Protein AF-A0A137NSY2-F1 (afdb_monomer)

Mean predicted aligned error: 17.05 Å

Solvent-accessible surface area (backbone atoms only — not comparable to full-atom values): 57688 Å² total; per-residue (Å²): 106,67,68,57,53,52,48,51,48,48,61,75,64,50,65,74,64,76,76,74,57,72,55,33,61,49,81,53,95,65,24,41,39,37,44,36,54,52,50,97,92,45,96,42,27,36,39,39,38,32,51,64,55,67,41,52,54,92,71,50,50,72,49,79,32,66,42,82,86,63,65,85,52,46,42,52,42,58,58,69,64,55,90,85,47,82,82,60,62,50,83,56,50,37,31,36,59,22,28,38,73,91,63,38,80,54,62,75,80,54,83,64,53,41,29,30,35,49,79,52,100,68,42,77,46,59,65,74,57,84,66,75,84,85,86,59,76,74,56,53,46,16,44,42,38,78,49,65,45,75,56,94,90,39,54,33,35,39,38,41,24,2,31,27,26,34,85,91,72,75,37,38,23,30,19,22,40,30,38,39,38,34,67,87,79,61,45,77,46,84,49,30,83,60,28,51,51,62,45,52,21,31,19,62,36,49,71,37,66,53,86,69,28,40,39,39,39,49,23,39,28,69,64,65,91,67,72,76,34,54,60,57,44,55,67,93,45,70,62,37,75,34,35,61,32,40,38,35,40,38,32,71,86,76,73,44,64,48,69,44,77,28,48,56,84,62,60,50,84,50,30,54,62,35,40,57,54,43,50,38,71,45,66,53,97,82,26,41,36,33,47,22,24,36,40,32,78,89,38,98,67,41,49,59,45,36,36,40,35,39,72,87,75,39,33,43,44,77,52,80,50,23,39,83,84,68,49,79,57,82,73,42,38,36,30,32,46,72,50,80,50,91,61,28,40,37,40,32,58,51,51,56,78,59,86,70,81,62,52,56,48,34,34,33,73,85,78,42,28,42,45,73,55,40,56,67,76,77,71,67,56,93,56,78,62,56,58,68,67,52,53,49,48,49,48,50,51,49,50,53,48,46,54,54,45,49,66,52,48,79,72,62,90,72,87,81,91,91,81,89,83,90,81,91,88,80,88,79,90,82,84,89,88,89,85,84,87,86,83,81,88,83,85,88,80,90,84,85,88,85,87,87,87,88,91,88,90,62,85,91,67,84,49,72,81,59,50,66,56,49,67,65,48,71,83,71,58,91,80,75,59,69,66,68,54,64,48,66,59,47,28,58,42,83,53,96,62,24,41,40,34,40,43,49,25,54,87,89,50,72,39,24,36,38,37,38,33,61,64,59,65,45,52,44,89,71,51,60,68,48,80,26,64,33,67,85,56,60,83,33,41,38,47,45,49,56,66,59,84,62,94,53,64,76,75,62,52,72,48,58,35,32,38,61,23,21,38,78,76,56,67,83,58,75,74,79,57,77,60,50,43,21,31,32,56,80,52,91,63,46,73,44,56,49,52,72,90,72,77,82,86,92,56,87,70,57,53,46,16,44,46,38,79,48,66,46,69,58,95,86,42,52,32,39,39,40,43,24,2,33,29,33,44,76,93,76,75,38,60,25,34,16,21,37,31,37,41,37,36,66,87,80,66,44,78,46,83,45,33,82,55,28,46,48,62,40,56,21,30,20,54,40,46,66,34,73,50,102,59,32,41,39,40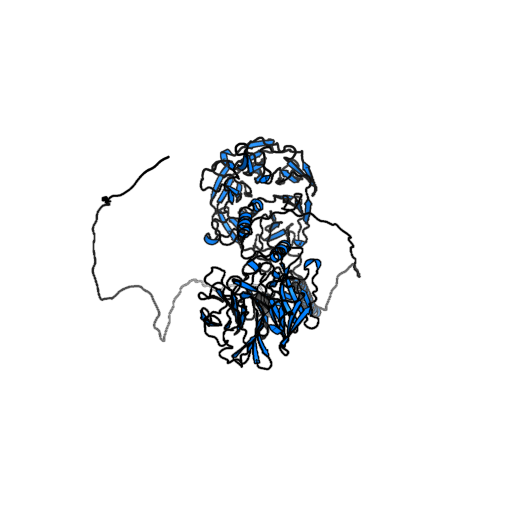,41,47,12,42,26,64,66,64,89,72,65,77,31,50,58,55,43,72,57,70,89,42,54,36,71,29,39,68,41,43,38,39,37,37,34,68,86,77,64,45,60,45,70,43,76,31,47,67,74,68,58,48,82,45,29,53,61,33,38,35,57,34,46,32,67,45,67,53,95,82,26,42,35,33,47,22,30,32,42,33,75,84,48,96,58,59,45,48,39,36,36,39,30,38,73,89,77,37,35,37,48,72,42,72,43,21,38,83,86,69,47,80,55,81,74,38,45,28,28,36,38,73,47,78,46,90,63,31,41,35,40,39,50,39,56,51,85,53,95,69,46,79,54,64,46,37,31,32,70,85,75,45,22,41,47,70,53,41,80,66,74,80,72,67,82,76,46,83,75,41,56,72,70,53,45,49,50,50,51,50,50,49,49,50,47,49,53,51,50,50,49,49,49,52,49,50,50,52,51,50,51,52,62,49,58,74,70,65,85,79,77,83,90,79,88,84,79,82,88,83,87,88,84,88,86,87,82,86,81,88,81,86,87,82,86,89,81,89,81,87,81,90,88,83,85,82,88,78,90,86,91,82,89,81,89,87,89,87,88,88,86,81,82,88,87,91,87,87,90,86,87,79,90,84,88,86,88,83,85,91,84,89,83,89,88,89,88,81,91,81,88,133

Structure (mmCIF, N/CA/C/O backbone):
data_AF-A0A137NSY2-F1
#
_entry.id   AF-A0A137NSY2-F1
#
loop_
_atom_site.group_PDB
_atom_site.id
_atom_site.type_symbol
_atom_site.label_atom_id
_atom_site.label_alt_id
_atom_site.label_comp_id
_atom_site.label_asym_id
_atom_site.label_entity_id
_atom_site.label_seq_id
_atom_site.pdbx_PDB_ins_code
_atom_site.Cartn_x
_atom_site.Cartn_y
_atom_site.Cartn_z
_atom_site.occupancy
_atom_site.B_iso_or_equiv
_atom_site.auth_seq_id
_atom_site.auth_comp_id
_atom_site.auth_asym_id
_atom_site.auth_atom_id
_atom_site.pdbx_PDB_model_num
ATOM 1 N N . MET A 1 1 ? 12.290 26.592 2.556 1.00 41.50 1 MET A N 1
ATOM 2 C CA . MET A 1 1 ? 12.625 26.080 3.907 1.00 41.50 1 MET A CA 1
ATOM 3 C C . MET A 1 1 ? 11.476 26.261 4.894 1.00 41.50 1 MET A C 1
ATOM 5 O O . MET A 1 1 ? 10.913 25.249 5.271 1.00 41.50 1 MET A O 1
ATOM 9 N N . ILE A 1 2 ? 11.071 27.487 5.265 1.00 45.34 2 ILE A N 1
ATOM 10 C CA . ILE A 1 2 ? 10.009 27.716 6.276 1.00 45.34 2 ILE A CA 1
ATOM 11 C C . ILE A 1 2 ? 8.706 26.964 5.949 1.00 45.34 2 ILE A C 1
ATOM 13 O O . ILE A 1 2 ? 8.204 26.262 6.812 1.00 45.34 2 ILE A O 1
ATOM 17 N N . ILE A 1 3 ? 8.222 26.994 4.702 1.00 49.69 3 ILE A N 1
ATOM 18 C CA . ILE A 1 3 ? 7.023 26.234 4.284 1.00 49.69 3 ILE A CA 1
ATOM 19 C C . ILE A 1 3 ? 7.188 24.711 4.466 1.00 49.69 3 ILE A C 1
ATOM 21 O O . ILE A 1 3 ? 6.240 24.040 4.847 1.00 49.69 3 ILE A O 1
ATOM 25 N N . ILE A 1 4 ? 8.391 24.158 4.274 1.00 49.50 4 ILE A N 1
ATOM 26 C CA . ILE A 1 4 ? 8.667 22.726 4.506 1.00 49.50 4 ILE A CA 1
ATOM 27 C C . ILE A 1 4 ? 8.658 22.421 6.008 1.00 49.50 4 ILE A C 1
ATOM 29 O O . ILE A 1 4 ? 8.129 21.393 6.417 1.00 49.50 4 ILE A O 1
ATOM 33 N N . ILE A 1 5 ? 9.187 23.327 6.837 1.00 57.34 5 ILE A N 1
ATOM 34 C CA . ILE A 1 5 ? 9.104 23.223 8.299 1.00 57.34 5 ILE A CA 1
ATOM 35 C C . ILE A 1 5 ? 7.639 23.311 8.745 1.00 57.34 5 ILE A C 1
ATOM 37 O O . ILE A 1 5 ? 7.214 22.480 9.533 1.00 57.34 5 ILE A O 1
ATOM 41 N N . LEU A 1 6 ? 6.847 24.236 8.192 1.00 50.34 6 LEU A N 1
ATOM 42 C CA . LEU A 1 6 ? 5.415 24.372 8.475 1.00 50.34 6 LEU A CA 1
ATOM 43 C C . LEU A 1 6 ? 4.588 23.177 7.981 1.00 50.34 6 LEU A C 1
ATOM 45 O O . LEU A 1 6 ? 3.643 22.807 8.660 1.00 50.34 6 LEU A O 1
ATOM 49 N N . LEU A 1 7 ? 4.951 22.535 6.865 1.00 48.16 7 LEU A N 1
ATOM 50 C CA . LEU A 1 7 ? 4.311 21.299 6.396 1.00 48.16 7 LEU A CA 1
ATOM 51 C C . LEU A 1 7 ? 4.696 20.082 7.243 1.00 48.16 7 LEU A C 1
ATOM 53 O O . LEU A 1 7 ? 3.831 19.266 7.533 1.00 48.16 7 LEU A O 1
ATOM 57 N N . ASN A 1 8 ? 5.950 19.968 7.693 1.00 44.91 8 ASN A N 1
ATOM 58 C CA . ASN A 1 8 ? 6.346 18.910 8.630 1.00 44.91 8 ASN A CA 1
ATOM 59 C C . ASN A 1 8 ? 5.692 19.121 10.002 1.00 44.91 8 ASN A C 1
ATOM 61 O O . ASN A 1 8 ? 5.166 18.175 10.569 1.00 44.91 8 ASN A O 1
ATOM 65 N N . ILE A 1 9 ? 5.630 20.364 10.489 1.00 48.78 9 ILE A N 1
ATOM 66 C CA . ILE A 1 9 ? 4.819 20.766 11.648 1.00 48.78 9 ILE A CA 1
ATOM 67 C C . ILE A 1 9 ? 3.355 20.379 11.414 1.00 48.78 9 ILE A C 1
ATOM 69 O O . ILE A 1 9 ? 2.784 19.693 12.249 1.00 48.78 9 ILE A O 1
ATOM 73 N N . PHE A 1 10 ? 2.755 20.729 10.275 1.00 50.19 10 PHE A N 1
ATOM 74 C CA . PHE A 1 10 ? 1.362 20.388 9.988 1.00 50.19 10 PHE A CA 1
ATOM 75 C C . PHE A 1 10 ? 1.126 18.877 9.886 1.00 50.19 10 PHE A C 1
ATOM 77 O O . PHE A 1 10 ? 0.073 18.438 10.308 1.00 50.19 10 PHE A O 1
ATOM 84 N N . CYS A 1 11 ? 2.081 18.071 9.409 1.00 45.34 11 CYS A N 1
ATOM 85 C CA . CYS A 1 11 ? 1.956 16.607 9.395 1.00 45.34 11 CYS A CA 1
ATOM 86 C C . CYS A 1 11 ? 2.204 15.968 10.775 1.00 45.34 11 CYS A C 1
ATOM 88 O O . CYS A 1 11 ? 1.587 14.962 11.090 1.00 45.34 11 CYS A O 1
ATOM 90 N N . VAL A 1 12 ? 3.061 16.558 11.617 1.00 46.31 12 VAL A N 1
ATOM 91 C CA . VAL A 1 12 ? 3.316 16.113 13.005 1.00 46.31 12 VAL A CA 1
ATOM 92 C C . VAL A 1 12 ? 2.210 16.569 13.972 1.00 46.31 12 VAL A C 1
ATOM 94 O O . VAL A 1 12 ? 1.995 15.943 15.005 1.00 46.31 12 VAL A O 1
ATOM 97 N N . PHE A 1 13 ? 1.479 17.634 13.633 1.00 41.78 13 PHE A N 1
ATOM 98 C CA . PHE A 1 13 ? 0.277 18.098 14.337 1.00 41.78 13 PHE A CA 1
ATOM 99 C C . PHE A 1 13 ? -1.028 17.795 13.575 1.00 41.78 13 PHE A C 1
ATOM 101 O O . PHE A 1 13 ? -2.096 18.243 13.999 1.00 41.78 13 PHE A O 1
ATOM 108 N N . ALA A 1 14 ? -0.969 17.024 12.483 1.00 39.72 14 ALA A N 1
ATOM 109 C CA . ALA A 1 14 ? -2.144 16.440 11.846 1.00 39.72 14 ALA A CA 1
ATOM 110 C C . ALA A 1 14 ? -2.616 15.309 12.757 1.00 39.72 14 ALA A C 1
ATOM 112 O O . ALA A 1 14 ? -2.088 14.203 12.711 1.00 39.72 14 ALA A O 1
ATOM 113 N N . ASP A 1 15 ? -3.555 15.658 13.636 1.00 40.84 15 ASP A N 1
ATOM 114 C CA . ASP A 1 15 ? -4.079 14.839 14.728 1.00 40.84 15 ASP A CA 1
ATOM 115 C C . ASP A 1 15 ? -4.189 13.347 14.351 1.00 40.84 15 ASP A C 1
ATOM 117 O O . ASP A 1 15 ? -4.862 12.991 13.379 1.00 40.84 15 ASP A O 1
ATOM 121 N N . GLU A 1 16 ? -3.585 12.470 15.166 1.00 47.47 16 GLU A N 1
ATOM 122 C CA . GLU A 1 16 ? -3.636 11.001 15.043 1.00 47.47 16 GLU A CA 1
ATOM 123 C C . GLU A 1 16 ? -5.080 10.440 15.032 1.00 47.47 16 GLU A C 1
ATOM 125 O O . GLU A 1 16 ? -5.292 9.261 14.744 1.00 47.47 16 GLU A O 1
ATOM 130 N N . SER A 1 17 ? -6.081 11.294 15.296 1.00 46.53 17 SER A N 1
ATOM 131 C CA . SER A 1 17 ? -7.518 11.202 14.978 1.00 46.53 17 SER A CA 1
ATOM 132 C C . SER A 1 17 ? -7.970 10.177 13.929 1.00 46.53 17 SER A C 1
ATOM 134 O O . SER A 1 17 ? -9.002 9.535 14.134 1.00 46.53 17 SER A O 1
ATOM 136 N N . ILE A 1 18 ? -7.241 9.994 12.823 1.00 48.69 18 ILE A N 1
ATOM 137 C CA . ILE A 1 18 ? -7.585 9.031 11.764 1.00 48.69 18 ILE A CA 1
ATOM 138 C C . ILE A 1 18 ? -7.707 7.607 12.337 1.00 48.69 18 ILE A C 1
ATOM 140 O O . ILE A 1 18 ? -8.652 6.894 11.997 1.00 48.69 18 ILE A O 1
ATOM 144 N N . TYR A 1 19 ? -6.839 7.224 13.280 1.00 52.47 19 TYR A N 1
ATOM 145 C CA . TYR A 1 19 ? -6.856 5.904 13.925 1.00 52.47 19 TYR A CA 1
ATOM 146 C C . TYR A 1 19 ? -8.013 5.697 14.916 1.00 52.47 19 TYR A C 1
ATOM 148 O O . TYR A 1 19 ? -8.306 4.567 15.295 1.00 52.47 19 TYR A O 1
ATOM 156 N N . ASN A 1 20 ? -8.718 6.757 15.326 1.00 60.19 20 ASN A N 1
ATOM 157 C CA . ASN A 1 20 ? -9.784 6.678 16.332 1.00 60.19 20 ASN A CA 1
ATOM 158 C C . ASN A 1 20 ? -11.169 6.323 15.747 1.00 60.19 20 ASN A C 1
ATOM 160 O O . ASN A 1 20 ? -12.191 6.500 16.412 1.00 60.19 20 ASN A O 1
ATOM 164 N N . ARG A 1 21 ? -11.209 5.840 14.500 1.00 74.38 21 ARG A N 1
ATOM 165 C CA . ARG A 1 21 ? -12.415 5.496 13.731 1.00 74.38 21 ARG A CA 1
ATOM 166 C C . ARG A 1 21 ? -12.532 3.978 13.587 1.00 74.38 21 ARG A C 1
ATOM 168 O O . ARG A 1 21 ? -12.257 3.424 12.524 1.00 74.38 21 ARG A O 1
ATOM 175 N N . ILE A 1 22 ? -12.917 3.311 14.673 1.00 82.44 22 ILE A N 1
ATOM 176 C CA . ILE A 1 22 ? -13.246 1.880 14.660 1.00 82.44 22 ILE A CA 1
ATOM 177 C C . ILE A 1 22 ? -14.711 1.738 14.215 1.00 82.44 22 ILE A C 1
ATOM 179 O O . ILE A 1 22 ? -15.595 2.217 14.931 1.00 82.44 22 ILE A O 1
ATOM 183 N N . PRO A 1 23 ? -15.005 1.129 13.050 1.00 89.44 23 PRO A N 1
ATOM 184 C CA . PRO A 1 23 ? -16.373 0.769 12.699 1.00 89.44 23 PRO A CA 1
ATOM 185 C C . PRO A 1 23 ? -16.901 -0.321 13.637 1.00 89.44 23 PRO A C 1
ATOM 187 O O . PRO A 1 23 ? -16.138 -1.126 14.168 1.00 89.44 23 PRO A O 1
ATOM 190 N N . TYR A 1 24 ? -18.220 -0.374 13.802 1.00 92.00 24 TYR A N 1
ATOM 191 C CA . TYR A 1 24 ? -18.893 -1.422 14.573 1.00 92.00 24 TYR A CA 1
ATOM 192 C C . TYR A 1 24 ? -19.761 -2.269 13.653 1.00 92.00 24 TYR A C 1
ATOM 194 O O . TYR A 1 24 ? -20.336 -1.751 12.695 1.00 92.00 24 TYR A O 1
ATOM 202 N N . SER A 1 25 ? -19.893 -3.560 13.953 1.00 94.62 25 SER A N 1
ATOM 203 C CA . SER A 1 25 ? -20.642 -4.501 13.120 1.00 94.62 25 SER A CA 1
ATOM 204 C C . SER A 1 25 ? -21.531 -5.462 13.908 1.00 94.62 25 SER A C 1
ATOM 206 O O . SER A 1 25 ? -21.389 -5.628 15.121 1.00 94.62 25 SER A O 1
ATOM 208 N N . VAL A 1 26 ? -22.488 -6.077 13.210 1.00 95.75 26 VAL A N 1
ATOM 209 C CA . VAL A 1 26 ? -23.296 -7.191 13.717 1.00 95.75 26 VAL A CA 1
ATOM 210 C C . VAL A 1 26 ? -23.723 -8.109 12.575 1.00 95.75 26 VAL A C 1
ATOM 212 O O . VAL A 1 26 ? -24.078 -7.658 11.486 1.00 95.75 26 VAL A O 1
ATOM 215 N N . PHE A 1 27 ? -23.721 -9.414 12.837 1.00 95.12 27 PHE A N 1
ATOM 216 C CA . PHE A 1 27 ? -24.263 -10.418 11.929 1.00 95.12 27 PHE A CA 1
ATOM 217 C C . PHE A 1 27 ? -25.696 -10.791 12.325 1.00 95.12 27 PHE A C 1
ATOM 219 O O . PHE A 1 27 ? -25.957 -11.128 13.484 1.00 95.12 27 PHE A O 1
ATOM 226 N N . LYS A 1 28 ? -26.643 -10.710 11.383 1.00 93.94 28 LYS A N 1
ATOM 227 C CA . LYS A 1 28 ? -28.070 -10.907 11.657 1.00 93.94 28 LYS A CA 1
ATOM 228 C C . LYS A 1 28 ? -28.867 -11.272 10.406 1.00 93.94 28 LYS A C 1
ATOM 230 O O . LYS A 1 28 ? -28.742 -10.601 9.393 1.00 93.94 28 LYS A O 1
ATOM 235 N N . ASN A 1 29 ? -29.757 -12.262 10.507 1.00 91.75 29 ASN A N 1
ATOM 236 C CA . ASN A 1 29 ? -30.728 -12.613 9.456 1.00 91.75 29 ASN A CA 1
ATOM 237 C C . ASN A 1 29 ? -30.073 -12.794 8.065 1.00 91.75 29 ASN A C 1
ATOM 239 O O . ASN A 1 29 ? -30.472 -12.148 7.100 1.00 91.75 29 ASN A O 1
ATOM 243 N N . ASP A 1 30 ? -29.016 -13.615 8.003 1.00 94.06 30 ASP A N 1
ATOM 244 C CA . ASP A 1 30 ? -28.153 -13.857 6.829 1.00 94.06 30 ASP A CA 1
ATOM 245 C C . ASP A 1 30 ? -27.405 -12.616 6.274 1.00 94.06 30 ASP A C 1
ATOM 247 O O . ASP A 1 30 ? -26.652 -12.719 5.305 1.00 94.06 30 ASP A O 1
ATOM 251 N N . LYS A 1 31 ? -27.531 -11.447 6.915 1.00 95.00 31 LYS A N 1
ATOM 252 C CA . LYS A 1 31 ? -26.858 -10.193 6.551 1.00 95.00 31 LYS A CA 1
ATOM 253 C C . LYS A 1 31 ? -25.748 -9.819 7.535 1.00 95.00 31 LYS A C 1
ATOM 255 O O . LYS A 1 31 ? -25.866 -10.038 8.742 1.00 95.00 31 LYS A O 1
ATOM 260 N N . PHE A 1 32 ? -24.693 -9.173 7.045 1.00 96.06 32 PHE A N 1
ATOM 261 C CA . PHE A 1 32 ? -23.716 -8.472 7.886 1.00 96.06 32 PHE A CA 1
ATOM 262 C C . PHE A 1 32 ? -23.935 -6.962 7.795 1.00 96.06 32 PHE A C 1
ATOM 264 O O . PHE A 1 32 ? -24.046 -6.414 6.701 1.00 96.06 32 PHE A O 1
ATOM 271 N N . TYR A 1 33 ? -24.004 -6.293 8.941 1.00 95.56 33 TYR A N 1
ATOM 272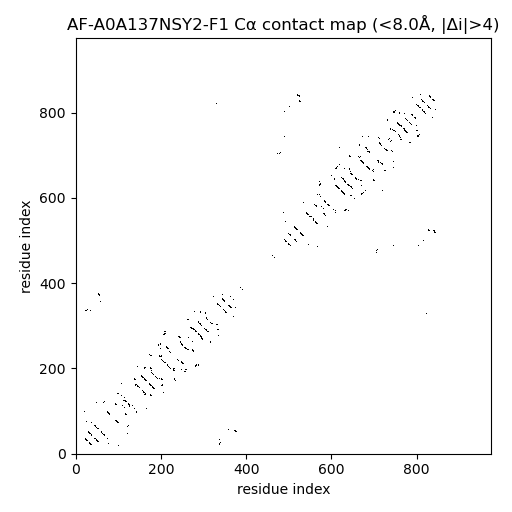 C CA . TYR A 1 33 ? -24.221 -4.853 9.061 1.00 95.56 33 TYR A CA 1
ATOM 273 C C . TYR A 1 33 ? -22.957 -4.203 9.615 1.00 95.56 33 TYR A C 1
ATOM 275 O O . TYR A 1 33 ? -22.415 -4.692 10.603 1.00 95.56 33 TYR A O 1
ATOM 283 N N . ILE A 1 34 ? -22.508 -3.095 9.022 1.00 94.62 34 ILE A N 1
ATOM 284 C CA . ILE A 1 34 ? -21.354 -2.316 9.494 1.00 94.62 34 ILE A CA 1
ATOM 285 C C . ILE A 1 34 ? -21.695 -0.830 9.500 1.00 94.62 34 ILE A C 1
ATOM 287 O O . ILE A 1 34 ? -22.066 -0.274 8.466 1.00 94.62 34 ILE A O 1
ATOM 291 N N . PHE A 1 35 ? -21.534 -0.182 10.650 1.00 93.19 35 PHE A N 1
ATOM 292 C CA . PHE A 1 35 ? -21.730 1.253 10.820 1.00 93.19 35 PHE A CA 1
ATOM 293 C C . PHE A 1 35 ? -20.380 1.979 10.784 1.00 93.19 35 PHE A C 1
ATOM 295 O O . PHE A 1 35 ? -19.490 1.695 11.590 1.00 93.19 35 PHE A O 1
ATOM 302 N N . PHE A 1 36 ? -20.255 2.948 9.880 1.00 88.81 36 PHE A N 1
ATOM 303 C CA . PHE A 1 36 ? -19.123 3.863 9.765 1.00 88.81 36 PHE A CA 1
ATOM 304 C C . PHE A 1 36 ? -19.556 5.274 10.176 1.00 88.81 36 PHE A C 1
ATOM 306 O O . PHE A 1 36 ? -20.560 5.798 9.690 1.00 88.81 36 PHE A O 1
ATOM 313 N N . THR A 1 37 ? -18.773 5.922 11.039 1.00 85.44 37 THR A N 1
ATOM 314 C CA . THR A 1 37 ? -18.871 7.373 11.289 1.00 85.44 37 THR A CA 1
ATOM 315 C C . THR A 1 37 ? -18.628 8.170 10.008 1.00 85.44 37 THR A C 1
ATOM 317 O O . THR A 1 37 ? -17.877 7.695 9.159 1.00 85.44 37 THR A O 1
ATOM 320 N N . THR A 1 38 ? -19.137 9.405 9.927 1.00 78.31 38 THR A N 1
ATOM 321 C CA . THR A 1 38 ? -18.825 10.389 8.869 1.00 78.31 38 THR A CA 1
ATOM 322 C C . THR A 1 38 ? -17.343 10.391 8.485 1.00 78.31 38 THR A C 1
ATOM 324 O O . THR A 1 38 ? -16.492 10.876 9.240 1.00 78.31 38 THR A O 1
ATOM 327 N N . GLU A 1 39 ? -17.003 9.826 7.324 1.00 68.56 39 GLU A N 1
ATOM 328 C CA . GLU A 1 39 ? -15.644 9.890 6.768 1.00 68.56 39 GLU A CA 1
ATOM 329 C C . GLU A 1 39 ? -15.272 11.357 6.487 1.00 68.56 39 GLU A C 1
ATOM 331 O O . GLU A 1 39 ? -16.144 12.222 6.385 1.00 68.56 39 GLU A O 1
ATOM 336 N N . ILE A 1 40 ? -13.979 11.688 6.422 1.00 59.94 40 ILE A N 1
ATOM 337 C CA . ILE A 1 40 ? -13.562 13.082 6.199 1.00 59.94 40 ILE A CA 1
ATOM 338 C C . ILE A 1 40 ? -14.006 13.494 4.786 1.00 59.94 40 ILE A C 1
ATOM 340 O O . ILE A 1 40 ? -13.467 13.000 3.802 1.00 59.94 40 ILE A O 1
ATOM 344 N N . GLY A 1 41 ? -15.011 14.373 4.704 1.00 67.31 41 GLY A N 1
ATOM 345 C CA . GLY A 1 41 ? -15.682 14.757 3.454 1.00 67.31 41 GLY A CA 1
ATOM 346 C C . GLY A 1 41 ? -17.077 14.147 3.235 1.00 67.31 41 GLY A C 1
ATOM 347 O O . GLY A 1 41 ? -17.703 14.461 2.228 1.00 67.31 41 GLY A O 1
ATOM 348 N N . GLN A 1 42 ? -17.596 13.320 4.152 1.00 70.75 42 GLN A N 1
ATOM 349 C CA . GLN A 1 42 ? -18.992 12.853 4.146 1.00 70.75 42 GLN A CA 1
ATOM 350 C C . GLN A 1 42 ? -19.833 13.607 5.184 1.00 70.75 42 GLN A C 1
ATOM 352 O O . GLN A 1 42 ? -19.442 13.725 6.344 1.00 70.75 42 GLN A O 1
ATOM 357 N N . GLU A 1 43 ? -21.019 14.066 4.776 1.00 78.75 43 GLU A N 1
ATOM 358 C CA . GLU A 1 43 ? -21.970 14.775 5.648 1.00 78.75 43 GLU A CA 1
ATOM 359 C C . GLU A 1 43 ? -22.660 13.862 6.678 1.00 78.75 43 GLU A C 1
ATOM 361 O O . GLU A 1 43 ? -22.991 14.313 7.772 1.00 78.75 43 GLU A O 1
ATOM 366 N N . TYR A 1 44 ? -22.865 12.577 6.354 1.00 85.00 44 TYR A N 1
ATOM 367 C CA . TYR A 1 44 ? -23.658 11.640 7.165 1.00 85.00 44 TYR A CA 1
ATOM 368 C C . TYR A 1 44 ? -22.896 10.337 7.458 1.00 85.00 44 TYR A C 1
ATOM 370 O O . TYR A 1 44 ? -22.121 9.889 6.610 1.00 85.00 44 TYR A O 1
ATOM 378 N N . PRO A 1 45 ? -23.117 9.688 8.619 1.00 88.50 45 PRO A N 1
ATOM 379 C CA . PRO A 1 45 ? -22.630 8.333 8.866 1.00 88.50 45 PRO A CA 1
ATOM 380 C C . PRO A 1 45 ? -23.230 7.337 7.869 1.00 88.50 45 PRO A C 1
ATOM 382 O O . PRO A 1 45 ? -24.360 7.523 7.404 1.00 88.50 45 PRO A O 1
ATOM 385 N N . THR A 1 46 ? -22.510 6.255 7.566 1.00 90.62 46 THR A N 1
ATOM 386 C CA . THR A 1 46 ? -22.955 5.254 6.585 1.00 90.62 46 THR A CA 1
ATOM 387 C C . THR A 1 46 ? -23.122 3.867 7.197 1.00 90.62 46 THR A C 1
ATOM 389 O O . THR A 1 46 ? -22.261 3.360 7.916 1.00 90.62 46 THR A O 1
ATOM 392 N N . LEU A 1 47 ? -24.245 3.226 6.880 1.00 93.12 47 LEU A N 1
ATOM 393 C CA . LEU A 1 47 ? -24.517 1.824 7.167 1.00 93.12 47 LEU A CA 1
ATOM 394 C C . LEU A 1 47 ? -24.257 1.010 5.896 1.00 93.12 47 LEU A C 1
ATOM 396 O O . LEU A 1 47 ? -24.914 1.222 4.878 1.00 93.12 47 LEU A O 1
ATOM 400 N N . SER A 1 48 ? -23.301 0.085 5.944 1.00 93.12 48 SER A N 1
ATOM 401 C CA . SER A 1 48 ? -23.107 -0.932 4.904 1.00 93.12 48 SER A CA 1
ATOM 402 C C . SER A 1 48 ? -23.810 -2.225 5.313 1.00 93.12 48 SER A C 1
ATOM 404 O O . SER A 1 48 ? -23.607 -2.704 6.428 1.00 93.12 48 SER A O 1
ATOM 406 N N . VAL A 1 49 ? -24.612 -2.794 4.415 1.00 94.69 49 VAL A N 1
ATOM 407 C CA . VAL A 1 49 ? -25.359 -4.046 4.614 1.00 94.69 49 VAL A CA 1
ATOM 408 C C . VAL A 1 49 ? -24.961 -5.036 3.524 1.00 94.69 49 VAL A C 1
ATOM 410 O O . VAL A 1 49 ? -25.053 -4.703 2.344 1.00 94.69 49 VAL A O 1
ATOM 413 N N . TYR A 1 50 ? -24.532 -6.237 3.908 1.00 94.88 50 TYR A N 1
ATOM 414 C CA . TYR A 1 50 ? -24.057 -7.290 3.005 1.00 94.88 50 TYR A CA 1
ATOM 415 C C . TYR A 1 50 ? -24.953 -8.524 3.093 1.00 94.88 50 TYR A C 1
ATOM 417 O O . TYR A 1 50 ? -25.061 -9.098 4.175 1.00 94.88 50 TYR A O 1
ATOM 425 N N . ASP A 1 51 ? -25.556 -8.970 1.988 1.00 95.38 51 ASP A N 1
ATOM 426 C CA . ASP A 1 51 ? -26.409 -10.172 1.976 1.00 95.38 51 ASP A CA 1
ATOM 427 C C . ASP A 1 51 ? -25.562 -11.432 1.710 1.00 95.38 51 ASP A C 1
ATOM 429 O O . ASP A 1 51 ? -25.205 -11.723 0.559 1.00 95.38 51 ASP A O 1
ATOM 433 N N . LEU A 1 52 ? -25.207 -12.174 2.765 1.00 95.12 52 LEU A N 1
ATOM 434 C CA . LEU A 1 52 ? -24.277 -13.304 2.672 1.00 95.12 52 LEU A CA 1
ATOM 435 C C . LEU A 1 52 ? -24.954 -14.554 2.088 1.00 95.12 52 LEU A C 1
ATOM 437 O O . LEU A 1 52 ? -26.093 -14.889 2.408 1.00 95.12 52 LEU A O 1
ATOM 441 N N . LYS A 1 53 ? -24.239 -15.253 1.200 1.00 94.44 53 LYS A N 1
ATOM 442 C CA . LYS A 1 53 ? -24.709 -16.449 0.480 1.00 94.44 53 LYS A CA 1
ATOM 443 C C . LYS A 1 53 ? -23.531 -17.239 -0.090 1.00 94.44 53 LYS A C 1
ATOM 445 O O . LYS A 1 53 ? -22.431 -16.706 -0.201 1.00 94.44 53 LYS A O 1
ATOM 450 N N . ASP A 1 54 ? -23.775 -18.491 -0.470 1.00 93.75 54 ASP A N 1
ATOM 451 C CA . ASP A 1 54 ? -22.759 -19.340 -1.103 1.00 93.75 54 ASP A CA 1
ATOM 452 C C . ASP A 1 54 ? -22.292 -18.779 -2.457 1.00 93.75 54 ASP A C 1
ATOM 454 O O . ASP A 1 54 ? -23.102 -18.290 -3.252 1.00 93.75 54 ASP A O 1
ATOM 458 N N . GLY A 1 55 ? -21.002 -18.947 -2.755 1.00 90.88 55 GLY A N 1
ATOM 459 C CA . GLY A 1 55 ? -20.418 -18.711 -4.078 1.00 90.88 55 GLY A CA 1
ATOM 460 C C . GLY A 1 55 ? -19.438 -17.536 -4.150 1.00 90.88 55 GLY A C 1
ATOM 461 O O . GLY A 1 55 ? -18.870 -17.146 -3.130 1.00 90.88 55 GLY A O 1
ATOM 462 N N . PRO A 1 56 ? -19.190 -16.989 -5.357 1.00 89.31 56 PRO A N 1
ATOM 463 C CA . PRO A 1 56 ? -18.183 -15.954 -5.565 1.00 89.31 56 PRO A CA 1
ATOM 464 C C . PRO A 1 56 ? -18.416 -14.720 -4.695 1.00 89.31 56 PRO A C 1
ATOM 466 O O . PRO A 1 56 ? -19.525 -14.185 -4.656 1.00 89.31 56 PRO A O 1
ATOM 469 N N . ILE A 1 57 ? -17.359 -14.220 -4.053 1.00 89.50 57 ILE A N 1
ATOM 470 C CA . ILE A 1 57 ? -17.449 -13.041 -3.172 1.00 89.50 57 ILE A CA 1
ATOM 471 C C . ILE A 1 57 ? -17.903 -11.786 -3.937 1.00 89.50 57 ILE A C 1
ATOM 473 O O . ILE A 1 57 ? -18.636 -10.960 -3.405 1.00 89.50 57 ILE A O 1
ATOM 477 N N . SER A 1 58 ? -17.585 -11.714 -5.233 1.00 84.69 58 SER A N 1
ATOM 478 C CA . SER A 1 58 ? -18.055 -10.694 -6.180 1.00 84.69 58 SER A CA 1
ATOM 479 C C . SER A 1 58 ? -19.560 -10.740 -6.483 1.00 84.69 58 SER A C 1
ATOM 481 O O . SER A 1 58 ? -20.071 -9.838 -7.142 1.00 84.69 58 SER A O 1
ATOM 483 N N . HIS A 1 59 ? -20.282 -11.774 -6.040 1.00 88.06 59 HIS A N 1
ATOM 484 C CA . HIS A 1 59 ? -21.742 -11.861 -6.144 1.00 88.06 59 HIS A CA 1
ATOM 485 C C . HIS A 1 59 ? -22.460 -11.453 -4.849 1.00 88.06 59 HIS A C 1
ATOM 487 O O . HIS A 1 59 ? -23.694 -11.386 -4.844 1.00 88.06 59 HIS A O 1
ATOM 493 N N . ILE A 1 60 ? -21.741 -11.211 -3.747 1.00 89.50 60 ILE A N 1
ATOM 494 C CA . ILE A 1 60 ? -22.334 -10.740 -2.490 1.00 89.50 60 ILE A CA 1
ATOM 495 C C . ILE A 1 60 ? -22.819 -9.303 -2.704 1.00 89.50 60 ILE A C 1
ATOM 497 O O . ILE A 1 60 ? -22.065 -8.432 -3.129 1.00 89.50 60 ILE A O 1
ATOM 501 N N . SER A 1 61 ? -24.105 -9.065 -2.455 1.00 89.06 61 SER A N 1
ATOM 502 C CA . SER A 1 61 ? -24.707 -7.745 -2.629 1.00 89.06 61 SER A CA 1
ATOM 503 C C . SER A 1 61 ? -24.380 -6.870 -1.425 1.00 89.06 61 SER A C 1
ATOM 505 O O . SER A 1 61 ? -24.548 -7.298 -0.285 1.00 89.06 61 SER A O 1
ATOM 507 N N . LYS A 1 62 ? -23.925 -5.642 -1.694 1.00 92.44 62 LYS A N 1
ATOM 508 C CA . LYS A 1 62 ? -23.707 -4.589 -0.702 1.00 92.44 62 LYS A CA 1
ATOM 509 C C . LYS A 1 62 ? -24.682 -3.446 -0.957 1.00 92.44 62 LYS A C 1
ATOM 511 O O . LYS A 1 62 ? -24.716 -2.897 -2.056 1.00 92.44 62 LYS A O 1
ATOM 516 N N . THR A 1 63 ? -25.411 -3.046 0.075 1.00 92.12 63 THR A N 1
ATOM 517 C CA . THR A 1 63 ? -26.170 -1.791 0.114 1.00 92.12 63 THR A CA 1
ATOM 518 C C . THR A 1 63 ? -25.433 -0.808 1.019 1.00 92.12 63 THR A C 1
ATOM 520 O O . THR A 1 63 ? -24.981 -1.194 2.094 1.00 92.12 63 THR A O 1
ATOM 523 N N . ILE A 1 64 ? -25.301 0.454 0.605 1.00 88.94 64 ILE A N 1
ATOM 524 C CA . ILE A 1 64 ? -24.812 1.549 1.457 1.00 88.94 64 ILE A CA 1
ATOM 525 C C . ILE A 1 64 ? -25.978 2.503 1.694 1.00 88.94 64 ILE A C 1
ATOM 527 O O . ILE A 1 64 ? -26.661 2.877 0.741 1.00 88.94 64 ILE A O 1
ATOM 531 N N . VAL A 1 65 ? -26.190 2.913 2.943 1.00 89.81 65 VAL A N 1
ATOM 532 C CA . VAL A 1 65 ? -27.200 3.909 3.306 1.00 89.81 65 VAL A CA 1
ATOM 533 C C . VAL A 1 65 ? -26.597 5.005 4.175 1.00 89.81 65 VAL A C 1
ATOM 535 O O . VAL A 1 65 ? -25.961 4.724 5.188 1.00 89.81 65 VAL A O 1
ATOM 538 N N . ASN A 1 66 ? -26.864 6.257 3.810 1.00 89.56 66 ASN A N 1
ATOM 539 C CA . ASN A 1 66 ? -26.552 7.433 4.617 1.00 89.56 66 ASN A CA 1
ATOM 540 C C . ASN A 1 66 ? -27.604 7.587 5.727 1.00 89.56 66 ASN A C 1
ATOM 542 O O . ASN A 1 66 ? -28.789 7.757 5.435 1.00 89.56 66 ASN A O 1
ATOM 546 N N . ILE A 1 67 ? -27.191 7.555 6.993 1.00 88.44 67 ILE A N 1
ATOM 547 C CA . ILE A 1 67 ? -28.099 7.668 8.140 1.00 88.44 67 ILE A CA 1
ATOM 548 C C . ILE A 1 67 ? -28.212 9.143 8.545 1.00 88.44 67 ILE A C 1
ATOM 550 O O . ILE A 1 67 ? -27.433 9.654 9.343 1.00 88.44 67 ILE A O 1
ATOM 554 N N . THR A 1 68 ? -29.191 9.846 7.977 1.00 87.19 68 THR A N 1
ATOM 555 C CA . THR A 1 68 ? -29.312 11.315 8.071 1.00 87.19 68 THR A CA 1
ATOM 556 C C . THR A 1 68 ? -29.897 11.848 9.385 1.00 87.19 68 THR A C 1
ATOM 558 O O . THR A 1 68 ? -29.950 13.059 9.577 1.00 87.19 68 THR A O 1
ATOM 561 N N . ASN A 1 69 ? -30.355 10.984 10.301 1.00 86.25 69 ASN A N 1
ATOM 562 C CA . ASN A 1 69 ? -31.062 11.385 11.527 1.00 86.25 69 ASN A CA 1
ATOM 563 C C . ASN A 1 69 ? -30.252 11.223 12.833 1.00 86.25 69 ASN A C 1
ATOM 565 O O . ASN A 1 69 ? -30.818 11.261 13.931 1.00 86.25 69 ASN A O 1
ATOM 569 N N . THR A 1 70 ? -28.934 11.053 12.736 1.00 88.44 70 THR A N 1
ATOM 570 C CA . THR A 1 70 ? -28.015 10.931 13.880 1.00 88.44 70 THR A CA 1
ATOM 571 C C . THR A 1 70 ? -27.557 12.290 14.433 1.00 88.44 70 THR A C 1
ATOM 573 O O . THR A 1 70 ? -27.612 13.293 13.730 1.00 88.44 70 THR A O 1
ATOM 576 N N . PRO A 1 71 ? -27.076 12.359 15.690 1.00 87.56 71 PRO A N 1
ATOM 577 C CA . PRO A 1 71 ? -26.206 13.449 16.147 1.00 87.56 71 PRO A CA 1
ATOM 578 C C . PRO A 1 71 ? -24.932 13.614 15.306 1.00 87.56 71 PRO A C 1
ATOM 580 O O . PRO A 1 71 ? -24.436 12.644 14.727 1.00 87.56 71 PRO A O 1
ATOM 583 N N . ASP A 1 72 ? -24.331 14.801 15.380 1.00 86.25 72 ASP A N 1
ATOM 584 C CA . ASP A 1 72 ? -22.948 15.016 14.951 1.00 86.25 72 ASP A CA 1
ATOM 585 C C . ASP A 1 72 ? -21.996 14.117 15.756 1.00 86.25 72 ASP A C 1
ATOM 587 O O . ASP A 1 72 ? -22.142 13.953 16.971 1.00 86.25 72 ASP A O 1
ATOM 591 N N . GLY A 1 73 ? -21.023 13.509 15.074 1.00 87.62 73 GLY A N 1
ATOM 592 C CA . GLY A 1 73 ? -20.036 12.631 15.706 1.00 87.62 73 GLY A CA 1
ATOM 593 C C . GLY A 1 73 ? -20.589 11.324 16.285 1.00 87.62 73 GLY A C 1
ATOM 594 O O . GLY A 1 73 ? -19.862 10.651 17.015 1.00 87.62 73 GLY A O 1
ATOM 595 N N . TYR A 1 74 ? -21.842 10.955 15.998 1.00 91.06 74 TYR A N 1
ATOM 596 C CA . TYR A 1 74 ? -22.460 9.725 16.499 1.00 91.06 74 TYR A CA 1
ATOM 597 C C . TYR A 1 74 ? -21.718 8.477 15.997 1.00 91.06 74 TYR A C 1
ATOM 599 O O . TYR A 1 74 ? -21.567 8.250 14.795 1.00 91.06 74 TYR A O 1
ATOM 607 N N . MET A 1 75 ? -21.266 7.667 16.948 1.00 92.06 75 MET A N 1
ATOM 608 C CA . MET A 1 75 ? -20.476 6.452 16.763 1.00 92.06 75 MET A CA 1
ATOM 609 C C . MET A 1 75 ? -21.075 5.335 17.639 1.00 92.06 75 MET A C 1
ATOM 611 O O . MET A 1 75 ? -20.543 5.031 18.710 1.00 92.06 75 MET A O 1
ATOM 615 N N . PRO A 1 76 ? -22.237 4.787 17.244 1.00 93.75 76 PRO A N 1
ATOM 616 C CA . PRO A 1 76 ? -22.987 3.821 18.032 1.00 93.75 76 PRO A CA 1
ATOM 617 C C . PRO A 1 76 ? -22.376 2.419 17.975 1.00 93.75 76 PRO A C 1
ATOM 619 O O . PRO A 1 76 ? -21.705 2.056 17.010 1.00 93.75 76 PRO A O 1
ATOM 622 N N . GLN A 1 77 ? -22.700 1.595 18.971 1.00 94.94 77 GLN A N 1
ATOM 623 C CA . GLN A 1 77 ? -22.326 0.177 18.996 1.00 94.94 77 GLN A CA 1
ATOM 624 C C . GLN A 1 77 ? -23.558 -0.707 18.820 1.00 94.94 77 GLN A C 1
ATOM 626 O O . GLN A 1 77 ? -24.561 -0.519 19.510 1.00 94.94 77 GLN A O 1
ATOM 631 N N . PHE A 1 78 ? -23.488 -1.695 17.926 1.00 96.00 78 PHE A N 1
ATOM 632 C CA . PHE A 1 78 ? -24.545 -2.698 17.799 1.00 96.00 78 PHE A CA 1
ATOM 633 C C . PHE A 1 78 ? -24.627 -3.581 19.048 1.00 96.00 78 PHE A C 1
ATOM 635 O O . PHE A 1 78 ? -23.609 -4.020 19.584 1.00 96.00 78 PHE A O 1
ATOM 642 N N . LEU A 1 79 ? -25.850 -3.891 19.475 1.00 94.88 79 LEU A N 1
ATOM 643 C CA . LEU A 1 79 ? -26.146 -4.788 20.589 1.00 94.88 79 LEU A CA 1
ATOM 644 C C . LEU A 1 79 ? -26.434 -6.196 20.057 1.00 94.88 79 LEU A C 1
ATOM 646 O O . LEU A 1 79 ? -27.535 -6.501 19.595 1.00 94.88 79 LEU A O 1
ATOM 650 N N . ASN A 1 80 ? -25.417 -7.057 20.103 1.00 92.69 80 ASN A N 1
ATOM 651 C CA . ASN A 1 80 ? -25.503 -8.427 19.605 1.00 92.69 80 ASN A CA 1
ATOM 652 C C . ASN A 1 80 ? -26.202 -9.359 20.615 1.00 92.69 80 ASN A C 1
ATOM 654 O O . ASN A 1 80 ? -25.566 -9.943 21.490 1.00 92.69 80 ASN A O 1
ATOM 658 N N . PHE A 1 81 ? -27.525 -9.492 20.499 1.00 91.12 81 PHE A N 1
ATOM 659 C CA . PHE A 1 81 ? -28.302 -10.476 21.258 1.00 91.12 81 PHE A CA 1
ATOM 660 C C . PHE A 1 81 ? -28.186 -11.876 20.636 1.00 91.12 81 PHE A C 1
ATOM 662 O O . PHE A 1 81 ? -28.482 -12.052 19.451 1.00 91.12 81 PHE A O 1
ATOM 669 N N . GLY A 1 82 ? -27.822 -12.873 21.452 1.00 86.06 82 GLY A N 1
ATOM 670 C CA . GLY A 1 82 ? -27.818 -14.299 21.092 1.00 86.06 82 GLY A CA 1
ATOM 671 C C . GLY A 1 82 ? -29.218 -14.935 21.064 1.00 86.06 82 GLY A C 1
ATOM 672 O O . GLY A 1 82 ? -30.168 -14.383 21.620 1.00 86.06 82 GLY A O 1
ATOM 673 N N . GLN A 1 83 ? -29.345 -16.099 20.412 1.00 83.25 83 GLN A N 1
ATOM 674 C CA . GLN A 1 83 ? -30.639 -16.758 20.135 1.00 83.25 83 GLN A CA 1
ATOM 675 C C . GLN A 1 83 ? -31.446 -17.121 21.390 1.00 83.25 83 GLN A C 1
ATOM 677 O O . GLN A 1 83 ? -32.673 -17.106 21.344 1.00 83.25 83 GLN A O 1
ATOM 682 N N . ASP A 1 84 ? -30.781 -17.372 22.518 1.00 78.69 84 ASP A N 1
ATOM 683 C CA . ASP A 1 84 ? -31.425 -17.760 23.780 1.00 78.69 84 ASP A CA 1
ATOM 684 C C . ASP A 1 84 ? -32.195 -16.612 24.469 1.00 78.69 84 ASP A C 1
ATOM 686 O O . ASP A 1 84 ? -32.829 -16.816 25.507 1.00 78.69 84 ASP A O 1
ATOM 690 N N . PHE A 1 85 ? -32.145 -15.385 23.933 1.00 80.75 85 PHE A N 1
ATOM 691 C CA . PHE A 1 85 ? -32.764 -14.205 24.538 1.00 80.75 85 PHE A CA 1
ATOM 692 C C . PHE A 1 85 ? -34.292 -14.181 24.321 1.00 80.75 85 PHE A C 1
ATOM 694 O O . PHE A 1 85 ? -34.804 -13.590 23.369 1.00 80.75 85 PHE A O 1
ATOM 701 N N . GLN A 1 86 ? -35.035 -14.815 25.234 1.00 66.25 86 GLN A N 1
ATOM 702 C CA . GLN A 1 86 ? -36.460 -15.152 25.056 1.00 66.25 86 GLN A CA 1
ATOM 703 C C . GLN A 1 86 ? -37.437 -13.963 24.925 1.00 66.25 86 GLN A C 1
ATOM 705 O O . GLN A 1 86 ? -38.557 -14.150 24.458 1.00 66.25 86 GLN A O 1
ATOM 710 N N . ASN A 1 87 ? -37.041 -12.733 25.272 1.00 71.56 87 ASN A N 1
ATOM 711 C CA . ASN A 1 87 ? -37.932 -11.559 25.286 1.00 71.56 87 ASN A CA 1
ATOM 712 C C . ASN A 1 87 ? -38.122 -10.887 23.906 1.00 71.56 87 ASN A C 1
ATOM 714 O O . ASN A 1 87 ? -38.287 -9.671 23.825 1.00 71.56 87 ASN A O 1
ATOM 718 N N . GLY A 1 88 ? -38.037 -11.639 22.806 1.00 76.81 88 GLY A N 1
ATOM 719 C CA . GLY A 1 88 ? -38.284 -11.156 21.438 1.00 76.81 88 GLY A CA 1
ATOM 720 C C . GLY A 1 88 ? -37.219 -10.224 20.840 1.00 76.81 88 GLY A C 1
ATOM 721 O O . GLY A 1 88 ? -37.075 -10.200 19.623 1.00 76.81 88 GLY A O 1
ATOM 722 N N . LEU A 1 89 ? -36.409 -9.533 21.657 1.00 81.94 89 LEU A N 1
ATOM 723 C CA . LEU A 1 89 ? -35.364 -8.600 21.197 1.00 81.94 89 LEU A CA 1
ATOM 724 C C . LEU A 1 89 ? -34.367 -9.218 20.203 1.00 81.94 89 LEU A C 1
ATOM 726 O O . LEU A 1 89 ? -33.734 -8.481 19.451 1.00 81.94 89 LEU A O 1
ATOM 730 N N . TYR A 1 90 ? -34.246 -10.551 20.165 1.00 84.12 90 TYR A N 1
ATOM 731 C CA . TYR A 1 90 ? -33.437 -11.248 19.170 1.00 84.12 90 TYR A CA 1
ATOM 732 C C . TYR A 1 90 ? -33.877 -10.992 17.717 1.00 84.12 90 TYR A C 1
ATOM 734 O O . TYR A 1 90 ? -33.016 -11.060 16.848 1.00 84.12 90 TYR A O 1
ATOM 742 N N . SER A 1 91 ? -35.144 -10.697 17.400 1.00 85.12 91 SER A N 1
ATOM 743 C CA . SER A 1 91 ? -35.542 -10.463 15.994 1.00 85.12 91 SER A CA 1
ATOM 744 C C . SER A 1 91 ? -35.010 -9.150 15.415 1.00 85.12 91 SER A C 1
ATOM 746 O O . SER A 1 91 ? -34.924 -8.999 14.198 1.00 85.12 91 SER A O 1
ATOM 748 N N . ASP A 1 92 ? -34.678 -8.205 16.292 1.00 90.94 92 ASP A N 1
ATOM 749 C CA . ASP A 1 92 ? -34.384 -6.816 15.969 1.00 90.94 92 ASP A CA 1
ATOM 750 C C . ASP A 1 92 ? -32.875 -6.526 15.957 1.00 90.94 92 ASP A C 1
ATOM 752 O O . ASP A 1 92 ? -32.069 -7.239 16.562 1.00 90.94 92 ASP A O 1
ATOM 756 N N . ILE A 1 93 ? -32.498 -5.424 15.305 1.00 94.06 93 ILE A N 1
ATOM 757 C CA . ILE A 1 93 ? -31.151 -4.852 15.377 1.00 94.06 93 ILE A CA 1
ATOM 758 C C . ILE A 1 93 ? -31.217 -3.572 16.209 1.00 94.06 93 ILE A C 1
ATOM 760 O O . ILE A 1 93 ? -31.922 -2.618 15.872 1.00 94.06 93 ILE A O 1
ATOM 764 N N . TRP A 1 94 ? -30.472 -3.568 17.310 1.00 94.44 94 TRP A N 1
ATOM 765 C CA . TRP A 1 94 ? -30.417 -2.476 18.276 1.00 94.44 94 TRP A CA 1
ATOM 766 C C . TRP A 1 94 ? -29.018 -1.880 18.338 1.00 94.44 94 TRP A C 1
ATOM 768 O O . TRP A 1 94 ? -28.022 -2.584 18.162 1.00 94.44 94 TRP A O 1
ATOM 778 N N . LEU A 1 95 ? -28.953 -0.583 18.618 1.00 94.69 95 LEU A N 1
ATOM 779 C CA . LEU A 1 95 ? -27.720 0.174 18.756 1.00 94.69 95 LEU A CA 1
ATOM 780 C C . LEU A 1 95 ? -27.746 0.983 20.057 1.00 94.69 95 LEU A C 1
ATOM 782 O O . LEU A 1 95 ? -28.771 1.570 20.410 1.00 94.69 95 LEU A O 1
ATOM 786 N N . MET A 1 96 ? -26.611 1.024 20.750 1.00 95.00 96 MET A N 1
ATOM 787 C CA . MET A 1 96 ? -26.358 1.887 21.904 1.00 95.00 96 MET A CA 1
ATOM 788 C C . MET A 1 96 ? -25.644 3.168 21.467 1.00 95.00 96 MET A C 1
ATOM 790 O O . MET A 1 96 ? -24.772 3.133 20.597 1.00 95.00 96 MET A O 1
ATOM 794 N N . GLU A 1 97 ? -26.011 4.291 22.083 1.00 94.00 97 GLU A N 1
ATOM 795 C CA . GLU A 1 97 ? -25.378 5.594 21.878 1.00 94.00 97 GLU A CA 1
ATOM 796 C C . GLU A 1 97 ? -23.868 5.563 22.167 1.00 94.00 97 GLU A C 1
ATOM 798 O O . GLU A 1 97 ? -23.411 5.067 23.196 1.00 94.00 97 GLU A O 1
ATOM 803 N N . GLY A 1 98 ? -23.105 6.164 21.258 1.00 94.31 98 GLY A N 1
ATOM 804 C CA . GLY A 1 98 ? -21.683 6.436 21.403 1.00 94.31 98 GLY A CA 1
ATOM 805 C C . GLY A 1 98 ? -21.283 7.612 20.512 1.00 94.31 98 GLY A C 1
ATOM 806 O O . GLY A 1 98 ? -22.035 8.002 19.615 1.00 94.31 98 GLY A O 1
ATOM 807 N N . TYR A 1 99 ? -20.116 8.195 20.769 1.00 93.56 99 TYR A N 1
ATOM 808 C CA . TYR A 1 99 ? -19.609 9.397 20.110 1.00 93.56 99 TYR A CA 1
ATOM 809 C C . TYR A 1 99 ? -18.117 9.285 19.795 1.00 93.56 99 TYR A C 1
ATOM 811 O O . TYR A 1 99 ? -17.339 8.700 20.552 1.00 93.56 99 TYR A O 1
ATOM 819 N N . TYR A 1 100 ? -17.703 9.912 18.700 1.00 91.88 100 TYR A N 1
ATOM 820 C CA . TYR A 1 100 ? -16.299 10.157 18.402 1.00 91.88 100 TYR A CA 1
ATOM 821 C C . TYR A 1 100 ? -15.690 11.159 19.406 1.00 91.88 100 TYR A C 1
ATOM 823 O O . TYR A 1 100 ? -16.361 12.087 19.862 1.00 91.88 100 TYR A O 1
ATOM 831 N N . VAL A 1 101 ? -14.411 10.984 19.763 1.00 92.56 101 VAL A N 1
ATOM 832 C CA . VAL A 1 101 ? -13.797 11.606 20.957 1.00 92.56 101 VAL A CA 1
ATOM 833 C C . VAL A 1 101 ? -13.862 13.141 20.998 1.00 92.56 101 VAL A C 1
ATOM 835 O O . VAL A 1 101 ? -14.051 13.704 22.077 1.00 92.56 101 VAL A O 1
ATOM 838 N N . SER A 1 102 ? -13.781 13.834 19.856 1.00 90.94 102 SER A N 1
ATOM 839 C CA . SER A 1 102 ? -13.869 15.306 19.806 1.00 90.94 102 SER A CA 1
ATOM 840 C C . SER A 1 102 ? -15.270 15.865 20.101 1.00 90.94 102 SER A C 1
ATOM 842 O O . SER A 1 102 ? -15.391 17.042 20.433 1.00 90.94 102 SER A O 1
ATOM 844 N N . TYR A 1 103 ? -16.315 15.034 20.042 1.00 92.56 103 TYR A N 1
ATOM 845 C CA . TYR A 1 103 ? -17.702 15.408 20.351 1.00 92.56 103 TYR A CA 1
ATOM 846 C C . TYR A 1 103 ? -18.084 15.122 21.816 1.00 92.56 103 TYR A C 1
ATOM 848 O O . TYR A 1 103 ? -19.195 15.429 22.249 1.00 92.56 103 TYR A O 1
ATOM 856 N N . ILE A 1 104 ? -17.165 14.574 22.622 1.00 94.38 104 ILE A N 1
ATOM 857 C CA . ILE A 1 104 ? -17.374 14.299 24.052 1.00 94.38 104 ILE A CA 1
ATOM 858 C C . ILE A 1 104 ? -17.077 15.578 24.859 1.00 94.38 104 ILE A C 1
ATOM 860 O O . ILE A 1 104 ? -16.042 15.725 25.509 1.00 94.38 104 ILE A O 1
ATOM 864 N N . THR A 1 105 ? -18.002 16.537 24.763 1.00 94.31 105 THR A N 1
ATOM 865 C CA . THR A 1 105 ? -17.903 17.903 25.319 1.00 94.31 105 THR A CA 1
ATOM 866 C C . THR A 1 105 ? -18.548 18.082 26.697 1.00 94.31 105 THR A C 1
ATOM 868 O O . THR A 1 105 ? -18.259 19.056 27.388 1.00 94.31 105 THR A O 1
ATOM 871 N N . ASP A 1 106 ? -19.399 17.145 27.119 1.00 92.62 106 ASP A N 1
ATOM 872 C CA . ASP A 1 106 ? -19.935 17.052 28.479 1.00 92.62 106 ASP A CA 1
ATOM 873 C C . ASP A 1 106 ? -20.069 15.585 28.925 1.00 92.62 106 ASP A C 1
ATOM 875 O O . ASP A 1 106 ? -19.911 14.662 28.118 1.00 92.62 106 ASP A O 1
ATOM 879 N N . ASN A 1 107 ? -20.368 15.352 30.207 1.00 88.38 107 ASN A N 1
ATOM 880 C CA . ASN A 1 107 ? -20.568 14.009 30.766 1.00 88.38 107 ASN A CA 1
ATOM 881 C C . ASN A 1 107 ? -22.044 13.565 30.793 1.00 88.38 107 ASN A C 1
ATOM 883 O O . ASN A 1 107 ? -22.382 12.605 31.480 1.00 88.38 107 ASN A O 1
ATOM 887 N N . LYS A 1 108 ? -22.937 14.247 30.066 1.00 87.75 108 LYS A N 1
ATOM 888 C CA . LYS A 1 108 ? -24.358 13.895 29.993 1.00 87.75 108 LYS A CA 1
ATOM 889 C C . LYS A 1 108 ? -24.594 12.995 28.785 1.00 87.75 108 LYS A C 1
ATOM 891 O O . LYS A 1 108 ? -24.289 13.368 27.654 1.00 87.75 108 LYS A O 1
ATOM 896 N N . LEU A 1 109 ? -25.134 11.805 29.011 1.00 85.94 109 LEU A N 1
ATOM 897 C CA . LEU A 1 109 ? -25.717 10.991 27.941 1.00 85.94 109 LEU A CA 1
ATOM 898 C C . LEU A 1 109 ? -27.051 11.610 27.487 1.00 85.94 109 LEU A C 1
ATOM 900 O O . LEU A 1 109 ? -27.651 12.404 28.220 1.00 85.94 109 LEU A O 1
ATOM 904 N N . ASN A 1 110 ? -27.544 11.256 26.301 1.00 88.44 110 ASN A N 1
ATOM 905 C CA . ASN A 1 110 ? -28.807 11.785 25.794 1.00 88.44 110 ASN A CA 1
ATOM 906 C C . ASN A 1 110 ? -29.908 10.726 25.904 1.00 88.44 110 ASN A C 1
ATOM 908 O O . ASN A 1 110 ? -30.042 9.857 25.048 1.00 88.44 110 ASN A O 1
ATOM 912 N N . SER A 1 111 ? -30.755 10.817 26.931 1.00 88.38 111 SER A N 1
ATOM 913 C CA . SER A 1 111 ? -31.816 9.827 27.183 1.00 88.38 111 SER A CA 1
ATOM 914 C C . SER A 1 111 ? -32.800 9.650 26.019 1.00 88.38 111 SER A C 1
ATOM 916 O O . SER A 1 111 ? -33.363 8.570 25.864 1.00 88.38 111 SER A O 1
ATOM 918 N N . SER A 1 112 ? -32.963 10.661 25.155 1.00 89.75 112 SER A N 1
ATOM 919 C CA . SER A 1 112 ? -33.784 10.550 23.940 1.00 89.75 112 SER A CA 1
ATOM 920 C C . SER A 1 112 ? -33.117 9.765 22.803 1.00 89.75 112 SER A C 1
ATOM 922 O O . SER A 1 112 ? -33.826 9.279 21.925 1.00 89.75 112 SER A O 1
ATOM 924 N N . LYS A 1 113 ? -31.784 9.614 22.819 1.00 90.31 113 LYS A N 1
ATOM 925 C CA . LYS A 1 113 ? -30.974 8.960 21.769 1.00 90.31 113 LYS A CA 1
ATOM 926 C C . LYS A 1 113 ? -30.165 7.743 22.249 1.00 90.31 113 LYS A C 1
ATOM 928 O O . LYS A 1 113 ? -29.583 7.044 21.424 1.00 90.31 113 LYS A O 1
ATOM 933 N N . TRP A 1 114 ? -30.196 7.468 23.555 1.00 91.75 114 TRP A N 1
ATOM 934 C CA . TRP A 1 114 ? -29.468 6.414 24.274 1.00 91.75 114 TRP A CA 1
ATOM 935 C C . TRP A 1 114 ? -29.530 5.024 23.617 1.00 91.75 114 TRP A C 1
ATOM 937 O O . TRP A 1 114 ? -28.518 4.330 23.544 1.00 91.75 114 TRP A O 1
ATOM 947 N N . ILE A 1 115 ? -30.705 4.633 23.112 1.00 94.50 115 ILE A N 1
ATOM 948 C CA . ILE A 1 115 ? -30.918 3.398 22.346 1.00 94.50 115 ILE A CA 1
ATOM 949 C C . ILE A 1 115 ? -31.644 3.740 21.042 1.00 94.50 115 ILE A C 1
ATOM 951 O O . ILE A 1 115 ? -32.651 4.457 21.056 1.00 94.50 115 ILE A O 1
ATOM 955 N N . ALA A 1 116 ? -31.168 3.167 19.938 1.00 93.81 116 ALA A N 1
ATOM 956 C CA . ALA A 1 116 ? -31.821 3.194 18.634 1.00 93.81 116 ALA A CA 1
ATOM 957 C C . ALA A 1 116 ? -32.183 1.775 18.170 1.00 93.81 116 ALA A C 1
ATOM 959 O O . ALA A 1 116 ? -31.418 0.829 18.367 1.00 93.81 116 ALA A O 1
ATOM 960 N N . LYS A 1 117 ? -33.334 1.632 17.511 1.00 93.75 117 LYS A N 1
ATOM 961 C CA . LYS A 1 117 ? -33.692 0.457 16.708 1.00 93.75 117 LYS A CA 1
ATOM 962 C C . LYS A 1 117 ? -33.404 0.750 15.242 1.00 93.75 117 LYS A C 1
ATOM 964 O O . LYS A 1 117 ? -33.858 1.775 14.738 1.00 93.75 117 LYS A O 1
ATOM 969 N N . LEU A 1 118 ? -32.736 -0.162 14.547 1.00 93.69 118 LEU A N 1
ATOM 970 C CA . LEU A 1 118 ? -32.734 -0.192 13.087 1.00 93.69 118 LEU A CA 1
ATOM 971 C C . LEU A 1 118 ? -34.069 -0.820 12.644 1.00 93.69 118 LEU A C 1
ATOM 973 O O . LEU A 1 118 ? -34.317 -2.002 12.881 1.00 93.69 118 LEU A O 1
ATOM 977 N N . VAL A 1 119 ? -34.988 -0.002 12.121 1.00 90.19 119 VAL A N 1
ATOM 978 C CA . VAL A 1 119 ? -36.386 -0.404 11.833 1.00 90.19 119 VAL A CA 1
ATOM 979 C C . VAL A 1 119 ? -36.495 -1.182 10.520 1.00 90.19 119 VAL A C 1
ATOM 981 O O . VAL A 1 119 ? -37.359 -2.040 10.358 1.00 90.19 119 VAL A O 1
ATOM 984 N N . ASN A 1 120 ? -35.603 -0.866 9.594 1.00 87.31 120 ASN A N 1
ATOM 985 C CA . ASN A 1 120 ? -35.382 -1.465 8.285 1.00 87.31 120 ASN A CA 1
ATOM 986 C C . ASN A 1 120 ? -33.900 -1.208 7.928 1.00 87.31 120 ASN A C 1
ATOM 988 O O . ASN A 1 120 ? -33.208 -0.517 8.673 1.00 87.31 120 ASN A O 1
ATOM 992 N N . ASP A 1 121 ? -33.415 -1.666 6.775 1.00 86.88 121 ASP A N 1
ATOM 993 C CA . ASP A 1 121 ? -32.010 -1.462 6.377 1.00 86.88 121 ASP A CA 1
ATOM 994 C C . ASP A 1 121 ? -31.612 0.021 6.126 1.00 86.88 121 ASP A C 1
ATOM 996 O O . ASP A 1 121 ? -30.467 0.268 5.754 1.00 86.88 121 ASP A O 1
ATOM 1000 N N . ASN A 1 122 ? -32.502 1.017 6.318 1.00 85.62 122 ASN A N 1
ATOM 1001 C CA . ASN A 1 122 ? -32.211 2.438 6.064 1.00 85.62 122 ASN A CA 1
ATOM 1002 C C . ASN A 1 122 ? -32.550 3.462 7.171 1.00 85.62 122 ASN A C 1
ATOM 1004 O O . ASN A 1 122 ? -32.150 4.619 7.044 1.00 85.62 122 ASN A O 1
ATOM 1008 N N . GLN A 1 123 ? -33.235 3.084 8.255 1.00 89.00 123 GLN A N 1
ATOM 1009 C CA . GLN A 1 123 ? -33.781 4.037 9.228 1.00 89.00 123 GLN A CA 1
ATOM 1010 C C . GLN A 1 123 ? -33.538 3.623 10.685 1.00 89.00 123 GLN A C 1
ATOM 1012 O O . GLN A 1 123 ? -34.021 2.589 11.154 1.00 89.00 123 GLN A O 1
ATOM 1017 N N . LEU A 1 124 ? -32.876 4.506 11.441 1.00 92.06 124 LEU A N 1
ATOM 1018 C CA . LEU A 1 124 ? -32.840 4.445 12.903 1.00 92.06 124 LEU A CA 1
ATOM 1019 C C . LEU A 1 124 ? -34.089 5.098 13.513 1.00 92.06 124 LEU A C 1
ATOM 1021 O O . LEU A 1 124 ? -34.483 6.195 13.117 1.00 92.06 124 LEU A O 1
ATOM 1025 N N . SER A 1 125 ? -34.670 4.456 14.525 1.00 93.44 125 SER A N 1
ATOM 1026 C CA . SER A 1 125 ? -35.717 5.011 15.386 1.00 93.44 125 SER A CA 1
ATOM 1027 C C . SER A 1 125 ? -35.241 5.047 16.833 1.00 93.44 125 SER A C 1
ATOM 1029 O O . SER A 1 125 ? -34.884 4.019 17.406 1.00 93.44 125 SER A O 1
ATOM 1031 N N . PHE A 1 126 ? -35.276 6.230 17.434 1.00 91.19 126 PHE A N 1
ATOM 1032 C CA . PHE A 1 126 ? -34.865 6.475 18.817 1.00 91.19 126 PHE A CA 1
ATOM 1033 C C . PHE A 1 126 ? -36.071 6.450 19.779 1.00 91.19 126 PHE A C 1
ATOM 1035 O O . PHE A 1 126 ? -37.221 6.468 19.340 1.00 91.19 126 PHE A O 1
ATOM 1042 N N . GLY A 1 127 ? -35.822 6.428 21.094 1.00 71.00 127 GLY A N 1
ATOM 1043 C CA . GLY A 1 127 ? -36.856 6.690 22.112 1.00 71.00 127 GLY A CA 1
ATOM 1044 C C . GLY A 1 127 ? -37.610 5.479 22.688 1.00 71.00 127 GLY A C 1
ATOM 1045 O O . GLY A 1 127 ? -38.685 5.657 23.251 1.00 71.00 127 GLY A O 1
ATOM 1046 N N . SER A 1 128 ? -37.072 4.257 22.585 1.00 59.56 128 SER A N 1
ATOM 1047 C CA . SER A 1 128 ? -37.670 3.036 23.174 1.00 59.56 128 SER A CA 1
ATOM 1048 C C . SER A 1 128 ? -36.669 2.211 24.004 1.00 59.56 128 SER A C 1
ATOM 1050 O O . SER A 1 128 ? -36.512 1.003 23.832 1.00 59.56 128 SER A O 1
ATOM 1052 N N . SER A 1 129 ? -35.955 2.868 24.924 1.00 64.38 129 SER A N 1
ATOM 1053 C CA . SER A 1 129 ? -34.900 2.238 25.727 1.00 64.38 129 SER A CA 1
ATOM 1054 C C . SER A 1 129 ? -35.447 1.299 26.818 1.00 64.38 129 SER A C 1
ATOM 1056 O O . SER A 1 129 ? -35.706 1.712 27.949 1.00 64.38 129 SER A O 1
ATOM 1058 N N . TYR A 1 130 ? -35.563 0.008 26.499 1.00 81.75 130 TYR A N 1
ATOM 1059 C CA . TYR A 1 130 ? -35.751 -1.068 27.487 1.00 81.75 130 TYR A CA 1
ATOM 1060 C C . TYR A 1 130 ? -34.531 -1.224 28.417 1.00 81.75 130 TYR A C 1
ATOM 1062 O O . TYR A 1 130 ? -34.674 -1.681 29.553 1.00 81.75 130 TYR A O 1
ATOM 1070 N N . ILE A 1 131 ? -33.344 -0.814 27.950 1.00 91.81 131 ILE A N 1
ATOM 1071 C CA . ILE A 1 131 ? -32.141 -0.628 28.769 1.00 91.81 131 ILE A CA 1
ATOM 1072 C C . ILE A 1 131 ? -32.270 0.696 29.521 1.00 91.81 131 ILE A C 1
ATOM 1074 O O . ILE A 1 131 ? -32.295 1.756 28.891 1.00 91.81 131 ILE A O 1
ATOM 1078 N N . LYS A 1 132 ? -32.325 0.654 30.858 1.00 92.75 132 LYS A N 1
ATOM 1079 C CA . LYS A 1 132 ? -32.300 1.880 31.673 1.00 92.75 132 LYS A CA 1
ATOM 1080 C C . LYS A 1 132 ? -31.070 2.732 31.368 1.00 92.75 132 LYS A C 1
ATOM 1082 O O . LYS A 1 132 ? -29.988 2.231 31.071 1.00 92.75 132 LYS A O 1
ATOM 1087 N N . PHE A 1 133 ? -31.256 4.034 31.498 1.00 91.38 133 PHE A N 1
ATOM 1088 C CA . PHE A 1 133 ? -30.202 5.031 31.406 1.00 91.38 133 PHE A CA 1
ATOM 1089 C C . PHE A 1 133 ? -29.282 4.950 32.646 1.00 91.38 133 PHE A C 1
ATOM 1091 O O . PHE A 1 133 ? -29.814 4.879 33.757 1.00 91.38 133 PHE A O 1
ATOM 1098 N N . PRO A 1 134 ? -27.945 4.919 32.495 1.00 94.19 134 PRO A N 1
ATOM 1099 C CA . PRO A 1 134 ? -27.009 4.910 33.620 1.00 94.19 134 PRO A CA 1
ATOM 1100 C C . PRO A 1 134 ? -26.784 6.324 34.186 1.00 94.19 134 PRO A C 1
ATOM 1102 O O . PRO A 1 134 ? -26.810 7.310 33.451 1.00 94.19 134 PRO A O 1
ATOM 1105 N N . ASP A 1 135 ? -26.523 6.425 35.490 1.00 92.00 135 ASP A N 1
ATOM 1106 C CA . ASP A 1 135 ? -26.354 7.682 36.239 1.00 92.00 135 ASP A CA 1
ATOM 1107 C C . ASP A 1 135 ? -24.932 7.895 36.810 1.00 92.00 135 ASP A C 1
ATOM 1109 O O . ASP A 1 135 ? -24.677 8.854 37.542 1.00 92.00 135 ASP A O 1
ATOM 1113 N N . TYR A 1 136 ? -23.971 7.041 36.441 1.00 95.06 136 TYR A N 1
ATOM 1114 C CA . TYR A 1 136 ? -22.584 7.123 36.913 1.00 95.06 136 TYR A CA 1
ATOM 1115 C C . TYR A 1 136 ? -21.788 8.258 36.251 1.00 95.06 136 TYR A C 1
ATOM 1117 O O . TYR A 1 136 ? -21.690 8.346 35.029 1.00 95.06 136 TYR A O 1
ATOM 1125 N N . ILE A 1 137 ? -21.107 9.061 37.077 1.00 91.38 137 ILE A N 1
ATOM 1126 C CA . ILE A 1 137 ? -20.328 10.250 36.670 1.00 91.38 137 ILE A CA 1
ATOM 1127 C C . ILE A 1 137 ? -19.288 9.954 35.573 1.00 91.38 137 ILE A C 1
ATOM 1129 O O . ILE A 1 137 ? -19.057 10.805 34.716 1.00 91.38 137 ILE A O 1
ATOM 1133 N N . ASN A 1 138 ? -18.677 8.762 35.609 1.00 93.25 138 ASN A N 1
ATOM 1134 C CA . ASN A 1 138 ? -17.612 8.324 34.702 1.00 93.25 138 ASN A CA 1
ATOM 1135 C C . ASN A 1 138 ? -18.082 7.265 33.680 1.00 93.25 138 ASN A C 1
ATOM 1137 O O . ASN A 1 138 ? -17.262 6.482 33.199 1.00 93.25 138 ASN A O 1
ATOM 1141 N N . PHE A 1 139 ? -19.381 7.188 33.367 1.00 96.81 139 PHE A N 1
ATOM 1142 C CA . PHE A 1 139 ? -19.861 6.293 32.309 1.00 96.81 139 PHE A CA 1
ATOM 1143 C C . PHE A 1 139 ? -19.304 6.735 30.937 1.00 96.81 139 PHE A C 1
ATOM 1145 O O . PHE A 1 139 ? -19.273 7.942 30.660 1.00 96.81 139 PHE A O 1
ATOM 1152 N N . PRO A 1 140 ? -18.825 5.816 30.076 1.00 96.94 140 PRO A N 1
ATOM 1153 C CA . PRO A 1 140 ? -18.227 6.184 28.799 1.00 96.94 140 PRO A CA 1
ATOM 1154 C C . PRO A 1 140 ? -19.264 6.644 27.770 1.00 96.94 140 PRO A C 1
ATOM 1156 O O . PRO A 1 140 ? -20.348 6.084 27.646 1.00 96.94 140 PRO A O 1
ATOM 1159 N N . LYS A 1 141 ? -18.892 7.663 26.993 1.00 95.88 141 LYS A N 1
ATOM 1160 C CA . LYS A 1 141 ? -19.674 8.220 25.881 1.00 95.88 141 LYS A CA 1
ATOM 1161 C C . LYS A 1 141 ? -19.153 7.793 24.506 1.00 95.88 141 LYS A C 1
ATOM 1163 O O . LYS A 1 141 ? -19.778 8.128 23.513 1.00 95.88 141 LYS A O 1
ATOM 1168 N N . GLY A 1 142 ? -18.038 7.067 24.416 1.00 95.19 142 GLY A N 1
ATOM 1169 C CA . GLY A 1 142 ? -17.493 6.563 23.149 1.00 95.19 142 GLY A CA 1
ATOM 1170 C C . GLY A 1 142 ? -16.214 5.752 23.337 1.00 95.19 142 GLY A C 1
ATOM 1171 O O . GLY A 1 142 ? -15.631 5.781 24.418 1.00 95.19 142 GLY A O 1
ATOM 1172 N N . GLY A 1 143 ? -15.777 5.008 22.317 1.00 94.06 143 GLY A N 1
ATOM 1173 C CA . GLY A 1 143 ? -14.527 4.225 22.349 1.00 94.06 143 GLY A CA 1
ATOM 1174 C C . GLY A 1 143 ? -14.432 3.154 23.449 1.00 94.06 143 GLY A C 1
ATOM 1175 O O . GLY A 1 143 ? -13.339 2.678 23.743 1.00 94.06 143 GLY A O 1
ATOM 1176 N N . PHE A 1 144 ? -15.546 2.807 24.094 1.00 97.12 144 PHE A N 1
ATOM 1177 C CA . PHE A 1 144 ? -15.663 1.658 24.995 1.00 97.12 144 PHE A CA 1
ATOM 1178 C C . PHE A 1 144 ? -15.802 0.362 24.185 1.00 97.12 144 PHE A C 1
ATOM 1180 O O . PHE A 1 144 ? -15.922 0.404 22.958 1.00 97.12 144 PHE A O 1
ATOM 1187 N N . THR A 1 145 ? -15.870 -0.783 24.854 1.00 96.56 145 THR A N 1
ATOM 1188 C CA . THR A 1 145 ? -16.480 -1.993 24.282 1.00 96.56 145 THR A CA 1
ATOM 1189 C C . THR A 1 145 ? -17.744 -2.355 25.044 1.00 96.56 145 THR A C 1
ATOM 1191 O O . THR A 1 145 ? -17.835 -2.148 26.258 1.00 96.56 145 THR A O 1
ATOM 1194 N N . GLN A 1 146 ? -18.727 -2.896 24.326 1.00 96.44 146 GLN A N 1
ATOM 1195 C CA . GLN A 1 146 ? -19.865 -3.593 24.912 1.00 96.44 146 GLN A CA 1
ATOM 1196 C C . GLN A 1 146 ? -19.730 -5.103 24.667 1.00 96.44 146 GLN A C 1
ATOM 1198 O O . GLN A 1 146 ? -19.229 -5.531 23.625 1.00 96.44 146 GLN A O 1
ATOM 1203 N N . SER A 1 147 ? -20.167 -5.933 25.611 1.00 97.00 147 SER A N 1
ATOM 1204 C CA . SER A 1 147 ? -20.281 -7.383 25.409 1.00 97.00 147 SER A CA 1
ATOM 1205 C C . SER A 1 147 ? -21.498 -7.946 26.136 1.00 97.00 147 SER A C 1
ATOM 1207 O O . SER A 1 147 ? -21.545 -7.932 27.368 1.00 97.00 147 SER A O 1
ATOM 1209 N N . ILE A 1 148 ? -22.470 -8.467 25.378 1.00 95.94 148 ILE A N 1
ATOM 1210 C CA . ILE A 1 148 ? -23.620 -9.211 25.909 1.00 95.94 148 ILE A CA 1
ATOM 1211 C C . ILE A 1 148 ? -23.241 -10.688 26.024 1.00 95.94 148 ILE A C 1
ATOM 1213 O O . ILE A 1 148 ? -22.936 -11.336 25.028 1.00 95.94 148 ILE A O 1
ATOM 1217 N N . VAL A 1 149 ? -23.278 -11.220 27.242 1.00 95.69 149 VAL A N 1
ATOM 1218 C CA . VAL A 1 149 ? -22.901 -12.598 27.580 1.00 95.69 149 VAL A CA 1
ATOM 1219 C C . VAL A 1 149 ? -23.984 -13.253 28.437 1.00 95.69 149 VAL A C 1
ATOM 1221 O O . VAL A 1 149 ? -24.743 -12.572 29.125 1.00 95.69 149 VAL A O 1
ATOM 1224 N N . ASN A 1 150 ? -24.066 -14.583 28.420 1.00 92.81 150 ASN A N 1
ATOM 1225 C CA . ASN A 1 150 ? -25.023 -15.332 29.235 1.00 92.81 150 ASN A CA 1
ATOM 1226 C C . ASN A 1 150 ? -24.321 -15.920 30.472 1.00 92.81 150 ASN A C 1
ATOM 1228 O O . ASN A 1 150 ? -23.467 -16.796 30.344 1.00 92.81 150 ASN A O 1
ATOM 1232 N N . VAL A 1 151 ? -24.665 -15.433 31.668 1.00 92.25 151 VAL A N 1
ATOM 1233 C CA . VAL A 1 151 ? -24.092 -15.880 32.948 1.00 92.25 151 VAL A CA 1
ATOM 1234 C C . VAL A 1 151 ? -25.172 -16.613 33.738 1.00 92.25 151 VAL A C 1
ATOM 1236 O O . VAL A 1 151 ? -26.109 -15.996 34.234 1.00 92.25 151 VAL A O 1
ATOM 1239 N N . ASN A 1 152 ? -25.041 -17.934 33.882 1.00 89.25 152 ASN A N 1
ATOM 1240 C CA . ASN A 1 152 ? -25.990 -18.786 34.618 1.00 89.25 152 ASN A CA 1
ATOM 1241 C C . ASN A 1 152 ? -27.454 -18.635 34.139 1.00 89.25 152 ASN A C 1
ATOM 1243 O O . ASN A 1 152 ? -28.369 -18.518 34.953 1.00 89.25 152 ASN A O 1
ATOM 1247 N N . ASN A 1 153 ? -27.669 -18.621 32.819 1.00 88.62 153 ASN A N 1
ATOM 1248 C CA . ASN A 1 153 ? -28.956 -18.361 32.152 1.00 88.62 153 ASN A CA 1
ATOM 1249 C C . ASN A 1 153 ? -29.536 -16.946 32.370 1.00 88.62 153 ASN A C 1
ATOM 1251 O O . ASN A 1 153 ? -30.690 -16.698 32.019 1.00 88.6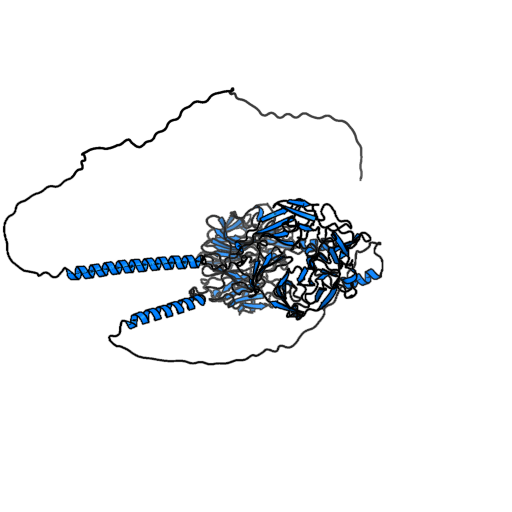2 153 ASN A O 1
ATOM 1255 N N . ASN A 1 154 ? -28.752 -16.004 32.906 1.00 91.12 154 ASN A N 1
ATOM 1256 C CA . ASN A 1 154 ? -29.077 -14.581 32.917 1.00 91.12 154 ASN A CA 1
ATOM 1257 C C . ASN A 1 154 ? -28.250 -13.842 31.845 1.00 91.12 154 ASN A C 1
ATOM 1259 O O . ASN A 1 154 ? -27.019 -13.805 31.954 1.00 91.12 154 ASN A O 1
ATOM 1263 N N . PRO A 1 155 ? -28.875 -13.235 30.819 1.00 93.56 155 PRO A N 1
ATOM 1264 C CA . PRO A 1 155 ? -28.164 -12.355 29.905 1.00 93.56 155 PRO A CA 1
ATOM 1265 C C . PRO A 1 155 ? -27.710 -11.080 30.630 1.00 93.56 155 PRO A C 1
ATOM 1267 O O . PRO A 1 155 ? -28.469 -10.429 31.349 1.00 93.56 155 PRO A O 1
ATOM 1270 N N . VAL A 1 156 ? -26.452 -10.711 30.416 1.00 96.12 156 VAL A N 1
ATOM 1271 C CA . VAL A 1 156 ? -25.760 -9.599 31.072 1.00 96.12 156 VAL A CA 1
ATOM 1272 C C . VAL A 1 156 ? -24.936 -8.852 30.030 1.00 96.12 156 VAL A C 1
ATOM 1274 O O . VAL A 1 156 ? -24.224 -9.474 29.250 1.00 96.12 156 VAL A O 1
ATOM 1277 N N . MET A 1 157 ? -24.988 -7.523 30.035 1.00 97.69 157 MET A N 1
ATOM 1278 C CA . MET A 1 157 ? -24.115 -6.680 29.212 1.00 97.69 157 MET A CA 1
ATOM 1279 C C . MET A 1 157 ? -23.023 -6.061 30.081 1.00 97.69 157 MET A C 1
ATOM 1281 O O . MET A 1 157 ? -23.317 -5.470 31.118 1.00 97.69 157 MET A O 1
ATOM 1285 N N . TYR A 1 158 ? -21.775 -6.163 29.639 1.00 98.44 158 TYR A N 1
ATOM 1286 C CA . TYR A 1 158 ? -20.640 -5.445 30.214 1.00 98.44 158 TYR A CA 1
ATOM 1287 C C . TYR A 1 158 ? -20.258 -4.276 29.308 1.00 98.44 158 TYR A C 1
ATOM 1289 O O . TYR A 1 158 ? -20.228 -4.435 28.091 1.00 98.44 158 TYR A O 1
ATOM 1297 N N . ILE A 1 159 ? -19.958 -3.125 29.908 1.00 98.31 159 ILE A N 1
ATOM 1298 C CA . ILE A 1 159 ? -19.383 -1.940 29.262 1.00 98.31 159 ILE A CA 1
ATOM 1299 C C . ILE A 1 159 ? -18.009 -1.703 29.886 1.00 98.31 159 ILE A C 1
ATOM 1301 O O . ILE A 1 159 ? -17.909 -1.601 31.112 1.00 98.31 159 ILE A O 1
ATOM 1305 N N . ILE A 1 160 ? -16.959 -1.646 29.067 1.00 98.38 160 ILE A N 1
ATOM 1306 C CA . ILE A 1 160 ? -15.563 -1.620 29.526 1.00 98.38 160 ILE A CA 1
ATOM 1307 C C . ILE A 1 160 ? -14.831 -0.406 28.943 1.00 98.38 160 ILE A C 1
ATOM 1309 O O . ILE A 1 160 ? -14.853 -0.167 27.735 1.00 98.38 160 ILE A O 1
ATOM 1313 N N . GLY A 1 161 ? -14.151 0.342 29.818 1.00 97.94 161 GLY A N 1
ATOM 1314 C CA . GLY A 1 161 ? -13.257 1.443 29.457 1.00 97.94 161 GLY A CA 1
ATOM 1315 C C . GLY A 1 161 ? -13.942 2.575 28.687 1.00 97.94 161 GLY A C 1
ATOM 1316 O O . GLY A 1 161 ? -15.087 2.923 28.959 1.00 97.94 161 GLY A O 1
ATOM 1317 N N . GLY A 1 162 ? -13.228 3.156 27.727 1.00 97.50 162 GLY A N 1
ATOM 1318 C CA . GLY A 1 162 ? -13.703 4.192 26.812 1.00 97.50 162 GLY A CA 1
ATOM 1319 C C . GLY A 1 162 ? -13.348 5.624 27.208 1.00 97.50 162 GLY A C 1
ATOM 1320 O O . GLY A 1 162 ? -12.617 5.888 28.166 1.00 97.50 162 GLY A O 1
ATOM 1321 N N . TYR A 1 163 ? -13.871 6.561 26.423 1.00 97.25 163 TYR A N 1
ATOM 1322 C CA . TYR A 1 163 ? -13.794 7.999 26.644 1.00 97.25 163 TYR A CA 1
ATOM 1323 C C . TYR A 1 163 ? -15.040 8.504 27.378 1.00 97.25 163 TYR A C 1
ATOM 1325 O O . TYR A 1 163 ? -16.164 8.134 27.042 1.00 97.25 163 TYR A O 1
ATOM 1333 N N . THR A 1 164 ? -14.863 9.424 28.319 1.00 96.94 164 THR A N 1
ATOM 1334 C CA . THR A 1 164 ? -15.937 10.254 28.891 1.00 96.94 164 THR A CA 1
ATOM 1335 C C . THR A 1 164 ? -15.420 11.678 29.116 1.00 96.94 164 THR A C 1
ATOM 1337 O O . THR A 1 164 ? -14.297 11.987 28.723 1.00 96.94 164 THR A O 1
ATOM 1340 N N . TYR A 1 165 ? -16.206 12.574 29.706 1.00 96.31 165 TYR A N 1
ATOM 1341 C CA . TYR A 1 165 ? -15.803 13.962 29.956 1.00 96.31 165 TYR A CA 1
ATOM 1342 C C . TYR A 1 165 ? -15.567 14.226 31.444 1.00 96.31 165 TYR A C 1
ATOM 1344 O O . TYR A 1 165 ? -16.359 13.816 32.290 1.00 96.31 165 TYR A O 1
ATOM 1352 N N . SER A 1 166 ? -14.513 14.973 31.773 1.00 95.50 166 SER A N 1
ATOM 1353 C CA . SER A 1 166 ? -14.252 15.440 33.134 1.00 95.50 166 SER A CA 1
ATOM 1354 C C . SER A 1 166 ? -14.444 16.948 33.240 1.00 95.50 166 SER A C 1
ATOM 1356 O O . SER A 1 166 ? -13.592 17.733 32.816 1.00 95.50 166 SER A O 1
ATOM 1358 N N . SER A 1 167 ? -15.523 17.359 33.909 1.00 93.94 167 SER A N 1
ATOM 1359 C CA . SER A 1 167 ? -15.799 18.766 34.234 1.00 93.94 167 SER A CA 1
ATOM 1360 C C . SER A 1 167 ? -14.713 19.406 35.108 1.00 93.94 167 SER A C 1
ATOM 1362 O O . SER A 1 167 ? -14.534 20.617 35.063 1.00 93.94 167 SER A O 1
ATOM 1364 N N . GLN A 1 168 ? -13.952 18.605 35.866 1.00 92.81 168 GLN A N 1
ATOM 1365 C CA . GLN A 1 168 ? -12.811 19.073 36.664 1.00 92.81 168 GLN A CA 1
ATOM 1366 C C . GLN A 1 168 ? -11.588 19.425 35.798 1.00 92.81 168 GLN A C 1
ATOM 1368 O O . GLN A 1 168 ? -10.825 20.319 36.151 1.00 92.81 168 GLN A O 1
ATOM 1373 N N . LEU A 1 169 ? -11.385 18.724 34.676 1.00 90.31 169 LEU A N 1
ATOM 1374 C CA . LEU A 1 169 ? -10.233 18.909 33.777 1.00 90.31 169 LEU A CA 1
ATOM 1375 C C . LEU A 1 169 ? -10.579 19.703 32.502 1.00 90.31 169 LEU A C 1
ATOM 1377 O O . LEU A 1 169 ? -9.688 20.013 31.699 1.00 90.31 169 LEU A O 1
ATOM 1381 N N . ASN A 1 170 ? -11.868 20.018 32.316 1.00 94.62 170 ASN A N 1
ATOM 1382 C CA . ASN A 1 170 ? -12.438 20.628 31.114 1.00 94.62 170 ASN A CA 1
ATOM 1383 C C . ASN A 1 170 ? -11.922 19.917 29.846 1.00 94.62 170 ASN A C 1
ATOM 1385 O O . ASN A 1 170 ? -11.281 20.520 28.979 1.00 94.62 170 ASN A O 1
ATOM 1389 N N . SER A 1 171 ? -12.036 18.585 29.827 1.00 95.00 171 SER A N 1
ATOM 1390 C CA . SER A 1 171 ? -11.522 17.729 28.754 1.00 95.00 171 SER A CA 1
ATOM 1391 C C . SER A 1 171 ? -12.247 16.392 28.689 1.00 95.00 171 SER A C 1
ATOM 1393 O O . SER A 1 171 ? -12.730 15.887 29.705 1.00 95.00 171 SER A O 1
ATOM 1395 N N . ALA A 1 172 ? -12.181 15.749 27.523 1.00 95.56 172 ALA A N 1
ATOM 1396 C CA . ALA A 1 172 ? -12.311 14.302 27.457 1.00 95.56 172 ALA A CA 1
ATOM 1397 C C . ALA A 1 172 ? -11.240 13.620 28.341 1.00 95.56 172 ALA A C 1
ATOM 1399 O O . ALA A 1 172 ? -10.143 14.145 28.581 1.00 95.56 172 ALA A O 1
ATOM 1400 N N . ILE A 1 173 ? -11.582 12.451 28.861 1.00 96.62 173 ILE A N 1
ATOM 1401 C CA . ILE A 1 173 ? -10.737 11.565 29.654 1.00 96.62 173 ILE A CA 1
ATOM 1402 C C . ILE A 1 173 ? -10.936 10.132 29.158 1.00 96.62 173 ILE A C 1
ATOM 1404 O O . ILE A 1 173 ? -12.039 9.752 28.781 1.00 96.62 173 ILE A O 1
ATOM 1408 N N . ILE A 1 174 ? -9.880 9.328 29.188 1.00 97.00 174 ILE A N 1
ATOM 1409 C CA . ILE A 1 174 ? -9.971 7.870 29.081 1.00 97.00 174 ILE A CA 1
ATOM 1410 C C . ILE A 1 174 ? -10.274 7.318 30.481 1.00 97.00 174 ILE A C 1
ATOM 1412 O O . ILE A 1 174 ? -9.760 7.851 31.471 1.00 97.00 174 ILE A O 1
ATOM 1416 N N . THR A 1 175 ? -11.070 6.254 30.590 1.00 97.12 175 THR A N 1
ATOM 1417 C CA . THR A 1 175 ? -11.363 5.565 31.857 1.00 97.12 175 THR A CA 1
ATOM 1418 C C . THR A 1 175 ? -11.048 4.065 31.821 1.00 97.12 175 THR A C 1
ATOM 1420 O O . THR A 1 175 ? -10.950 3.471 30.750 1.00 97.12 175 THR A O 1
ATOM 1423 N N . SER A 1 176 ? -10.852 3.454 32.995 1.00 96.88 176 SER A N 1
ATOM 1424 C CA . SER A 1 176 ? -10.840 1.994 33.202 1.00 96.88 176 SER A CA 1
ATOM 1425 C C . SER A 1 176 ? -12.079 1.485 33.949 1.00 96.88 176 SER A C 1
ATOM 1427 O O . SER A 1 176 ? -12.079 0.363 34.464 1.00 96.88 176 SER A O 1
ATOM 1429 N N . CYS A 1 177 ? -13.134 2.306 34.020 1.00 97.50 177 CYS A N 1
ATOM 1430 C CA . CYS A 1 177 ? -14.413 1.900 34.586 1.00 97.50 177 CYS A CA 1
ATOM 1431 C C . CYS A 1 177 ? -14.999 0.667 33.883 1.00 97.50 177 CYS A C 1
ATOM 1433 O O . CYS A 1 177 ? -14.785 0.439 32.689 1.00 97.50 177 CYS A O 1
ATOM 1435 N N . VAL A 1 178 ? -15.765 -0.111 34.645 1.00 98.06 178 VAL A N 1
ATOM 1436 C CA . VAL A 1 178 ? -16.452 -1.320 34.188 1.00 98.06 178 VAL A CA 1
ATOM 1437 C C . VAL A 1 178 ? -17.868 -1.291 34.739 1.00 98.06 178 VAL A C 1
ATOM 1439 O O . VAL A 1 178 ? -18.062 -1.311 35.953 1.00 98.06 178 VAL A O 1
ATOM 1442 N N . PHE A 1 179 ? -18.862 -1.286 33.856 1.00 98.31 179 PHE A N 1
ATOM 1443 C CA . PHE A 1 179 ? -20.273 -1.296 34.235 1.00 98.31 179 PHE A CA 1
ATOM 1444 C C . PHE A 1 179 ? -20.931 -2.587 33.763 1.00 98.31 179 PHE A C 1
ATOM 1446 O O . PHE A 1 179 ? -20.693 -3.048 32.649 1.00 98.31 179 PHE A O 1
ATOM 1453 N N . LYS A 1 180 ? -21.784 -3.165 34.607 1.00 98.12 180 LYS A N 1
ATOM 1454 C CA . LYS A 1 180 ? -22.622 -4.320 34.279 1.00 98.12 180 LYS A CA 1
ATOM 1455 C C . LYS A 1 180 ? -24.076 -3.867 34.209 1.00 98.12 180 LYS A C 1
ATOM 1457 O O . LYS A 1 180 ? -24.559 -3.268 35.165 1.00 98.12 180 LYS A O 1
ATOM 1462 N N . TYR A 1 181 ? -24.784 -4.209 33.140 1.00 97.75 181 TYR A N 1
ATOM 1463 C CA . TYR A 1 181 ? -26.242 -4.155 33.067 1.00 97.75 181 TYR A CA 1
ATOM 1464 C C . TYR A 1 181 ? -26.822 -5.568 33.136 1.00 97.75 181 TYR A C 1
ATOM 1466 O O . TYR A 1 181 ? -26.443 -6.454 32.368 1.00 97.75 181 TYR A O 1
ATOM 1474 N N . ASP A 1 182 ? -27.741 -5.774 34.071 1.00 96.75 182 ASP A N 1
ATOM 1475 C CA . ASP A 1 182 ? -28.464 -7.025 34.263 1.00 96.75 182 ASP A CA 1
ATOM 1476 C C . ASP A 1 182 ? -29.858 -6.899 33.631 1.00 96.75 182 ASP A C 1
ATOM 1478 O O . ASP A 1 182 ? -30.662 -6.057 34.047 1.00 96.75 182 ASP A O 1
ATOM 1482 N N . PHE A 1 183 ? -30.135 -7.690 32.588 1.00 93.56 183 PHE A N 1
ATOM 1483 C CA . PHE A 1 183 ? -31.385 -7.565 31.832 1.00 93.56 183 PHE A CA 1
ATOM 1484 C C . PHE A 1 183 ? -32.597 -8.087 32.615 1.00 93.56 183 PHE A C 1
ATOM 1486 O O . PHE A 1 183 ? -33.700 -7.583 32.404 1.00 93.56 183 PHE A O 1
ATOM 1493 N N . ASN A 1 184 ? -32.405 -9.039 33.537 1.00 92.75 184 ASN A N 1
ATOM 1494 C CA . ASN A 1 184 ? -33.493 -9.623 34.324 1.00 92.75 184 ASN A CA 1
ATOM 1495 C C . ASN A 1 184 ? -33.963 -8.695 35.453 1.00 92.75 184 ASN A C 1
ATOM 1497 O O . ASN A 1 184 ? -35.167 -8.533 35.643 1.00 92.75 184 ASN A O 1
ATOM 1501 N N . SER A 1 185 ? -33.048 -8.047 36.184 1.00 94.94 185 SER A N 1
ATOM 1502 C CA . SER A 1 185 ? -33.424 -7.029 37.183 1.00 94.94 185 SER A CA 1
ATOM 1503 C C . SER A 1 185 ? -33.633 -5.631 36.590 1.00 94.94 185 SER A C 1
ATOM 1505 O O . SER A 1 185 ? -34.129 -4.744 37.288 1.00 94.94 185 SER A O 1
ATOM 1507 N N . ASN A 1 186 ? -33.278 -5.427 35.313 1.00 93.94 186 ASN A N 1
ATOM 1508 C CA . ASN A 1 186 ? -33.266 -4.131 34.632 1.00 93.94 186 ASN A CA 1
ATOM 1509 C C . ASN A 1 186 ? -32.535 -3.088 35.498 1.00 93.94 186 ASN A C 1
ATOM 1511 O O . ASN A 1 186 ? -33.129 -2.152 36.041 1.00 93.94 186 ASN A O 1
ATOM 1515 N N . SER A 1 187 ? -31.242 -3.308 35.723 1.00 96.44 187 SER A N 1
ATOM 1516 C CA . SER A 1 187 ? -30.433 -2.467 36.609 1.00 96.44 187 SER A CA 1
ATOM 1517 C C . SER A 1 187 ? -28.963 -2.483 36.220 1.00 96.44 187 SER A C 1
ATOM 1519 O O . SER A 1 187 ? -28.424 -3.529 35.857 1.00 96.44 187 SER A O 1
ATOM 1521 N N . TRP A 1 188 ? -28.306 -1.339 36.385 1.00 98.06 188 TRP A N 1
ATOM 1522 C CA . TRP A 1 188 ? -26.854 -1.249 36.322 1.00 98.06 188 TRP A CA 1
ATOM 1523 C C . TRP A 1 188 ? -26.201 -1.546 37.678 1.00 98.06 188 TRP A C 1
ATOM 1525 O O . TRP A 1 188 ? -26.808 -1.358 38.732 1.00 98.06 188 TRP A O 1
ATOM 1535 N N . SER A 1 189 ? -24.941 -1.969 37.638 1.00 98.00 189 SER A N 1
ATOM 1536 C CA . SER A 1 189 ? -24.016 -1.965 38.771 1.00 98.00 189 SER A CA 1
ATOM 1537 C C . SER A 1 189 ? -22.611 -1.579 38.306 1.00 98.00 189 SER A C 1
ATOM 1539 O O . SER A 1 189 ? -22.136 -2.082 37.283 1.00 98.00 189 SER A O 1
ATOM 1541 N N . ASP A 1 190 ? -21.940 -0.729 39.078 1.00 97.75 190 ASP A N 1
ATOM 1542 C CA . ASP A 1 190 ? -20.536 -0.362 38.887 1.00 97.75 190 ASP A CA 1
ATOM 1543 C C . ASP A 1 190 ? -19.616 -1.460 39.458 1.00 97.75 190 ASP A C 1
ATOM 1545 O O . ASP A 1 190 ? -19.788 -1.893 40.599 1.00 97.75 190 ASP A O 1
ATOM 1549 N N . LEU A 1 191 ? -18.661 -1.931 38.653 1.00 97.38 191 LEU A N 1
ATOM 1550 C CA . LEU A 1 191 ? -17.658 -2.946 38.999 1.00 97.38 191 LEU A CA 1
ATOM 1551 C C . LEU A 1 191 ? -16.222 -2.382 38.984 1.00 97.38 191 LEU A C 1
ATOM 1553 O O . LEU A 1 191 ? -15.257 -3.136 39.126 1.00 97.38 191 LEU A O 1
ATOM 1557 N N . SER A 1 192 ? -16.054 -1.069 38.813 1.00 96.12 192 SER A N 1
ATOM 1558 C CA . SER A 1 192 ? -14.767 -0.420 38.514 1.00 96.12 192 SER A CA 1
ATOM 1559 C C . SER A 1 192 ? -13.718 -0.532 39.624 1.00 96.12 192 SER A C 1
ATOM 1561 O O . SER A 1 192 ? -12.520 -0.498 39.349 1.00 96.12 192 SER A O 1
ATOM 1563 N N . GLU A 1 193 ? -14.126 -0.715 40.883 1.00 94.75 193 GLU A N 1
ATOM 1564 C CA . GLU A 1 193 ? -13.178 -0.947 41.985 1.00 94.75 193 GLU A CA 1
ATOM 1565 C C . GLU A 1 193 ? -12.404 -2.271 41.805 1.00 94.75 193 GLU A C 1
ATOM 1567 O O . GLU A 1 193 ? -11.291 -2.399 42.308 1.00 94.75 193 GLU A O 1
ATOM 1572 N N . ALA A 1 194 ? -12.942 -3.232 41.038 1.00 93.06 194 ALA A N 1
ATOM 1573 C CA . ALA A 1 194 ? -12.282 -4.503 40.732 1.00 93.06 194 ALA A CA 1
ATOM 1574 C C . ALA A 1 194 ? -11.328 -4.447 39.520 1.00 93.06 194 ALA A C 1
ATOM 1576 O O . ALA A 1 194 ? -10.477 -5.327 39.393 1.00 93.06 194 ALA A O 1
ATOM 1577 N N . SER A 1 195 ? -11.454 -3.453 38.628 1.00 93.12 195 SER A N 1
ATOM 1578 C CA . SER A 1 195 ? -10.527 -3.237 37.497 1.00 93.12 195 SER A CA 1
ATOM 1579 C C . SER A 1 195 ? -9.356 -2.312 37.859 1.00 93.12 195 SER A C 1
ATOM 1581 O O . SER A 1 195 ? -8.285 -2.385 37.253 1.00 93.12 195 SER A O 1
ATOM 1583 N N . LYS A 1 196 ? -9.550 -1.458 38.868 1.00 90.75 196 LYS A N 1
ATOM 1584 C CA . LYS A 1 196 ? -8.582 -0.521 39.457 1.00 90.75 196 LYS A CA 1
ATOM 1585 C C . LYS A 1 196 ? -7.200 -1.150 39.690 1.00 90.75 196 LYS A C 1
ATOM 1587 O O . LYS A 1 196 ? -7.083 -2.260 40.198 1.00 90.75 196 LYS A O 1
ATOM 1592 N N . SER A 1 197 ? -6.144 -0.427 39.311 1.00 87.69 197 SER A N 1
ATOM 1593 C CA . SER A 1 197 ? -4.735 -0.871 39.348 1.00 87.69 197 SER A CA 1
ATOM 1594 C C . SER A 1 197 ? -4.376 -2.115 38.509 1.00 87.69 197 SER A C 1
ATOM 1596 O O . SER A 1 197 ? -3.200 -2.468 38.462 1.00 87.69 197 SER A O 1
ATOM 1598 N N . ILE A 1 198 ? -5.327 -2.766 37.825 1.00 93.88 198 ILE A N 1
ATOM 1599 C CA . ILE A 1 198 ? -5.074 -3.919 36.939 1.00 93.88 198 ILE A CA 1
ATOM 1600 C C . ILE A 1 198 ? -5.277 -3.513 35.477 1.00 93.88 198 ILE A C 1
ATOM 1602 O O . ILE A 1 198 ? -4.375 -3.682 34.656 1.00 93.88 198 ILE A O 1
ATOM 1606 N N . LEU A 1 199 ? -6.443 -2.946 35.164 1.00 95.06 199 LEU A N 1
ATOM 1607 C CA . LEU A 1 199 ? -6.785 -2.382 33.863 1.00 95.06 199 LEU A CA 1
ATOM 1608 C C . LEU A 1 199 ? -6.374 -0.893 33.839 1.00 95.06 199 LEU A C 1
ATOM 1610 O O . LEU A 1 199 ? -6.891 -0.112 34.648 1.00 95.06 199 LEU A O 1
ATOM 1614 N N . PRO A 1 200 ? -5.463 -0.460 32.945 1.00 95.69 200 PRO A N 1
ATOM 1615 C CA . PRO A 1 200 ? -5.216 0.962 32.730 1.00 95.69 200 PRO A CA 1
ATOM 1616 C C . PRO A 1 200 ? -6.458 1.618 32.114 1.00 95.69 200 PRO A C 1
ATOM 1618 O O . PRO A 1 200 ? -7.265 0.923 31.495 1.00 95.69 200 PRO A O 1
ATOM 1621 N N . PRO A 1 201 ? -6.614 2.951 32.204 1.00 96.94 201 PRO A N 1
ATOM 1622 C CA . PRO A 1 201 ? -7.551 3.669 31.354 1.00 96.94 201 PRO A CA 1
ATOM 1623 C C . PRO A 1 201 ? -7.332 3.272 29.898 1.00 96.94 201 PRO A C 1
ATOM 1625 O O . PRO A 1 201 ? -6.207 3.340 29.407 1.00 96.94 201 PRO A O 1
ATOM 1628 N N . ILE A 1 202 ? -8.385 2.807 29.232 1.00 96.88 202 ILE A N 1
ATOM 1629 C CA . ILE A 1 202 ? -8.266 2.161 27.929 1.00 96.88 202 ILE A CA 1
ATOM 1630 C C . ILE A 1 202 ? -9.476 2.480 27.049 1.00 96.88 202 ILE A C 1
ATOM 1632 O O . ILE A 1 202 ? -10.613 2.252 27.445 1.00 96.88 202 ILE A O 1
ATOM 1636 N N . ALA A 1 203 ? -9.247 2.999 25.845 1.00 96.69 203 ALA A N 1
ATOM 1637 C CA . ALA A 1 203 ? -10.284 3.293 24.850 1.00 96.69 203 ALA A CA 1
ATOM 1638 C C . ALA A 1 203 ? -9.871 2.758 23.474 1.00 96.69 203 ALA A C 1
ATOM 1640 O O . ALA A 1 203 ? -8.701 2.460 23.264 1.00 96.69 203 ALA A O 1
ATOM 1641 N N . ASN A 1 204 ? -10.816 2.617 22.545 1.00 94.69 204 ASN A N 1
ATOM 1642 C CA . ASN A 1 204 ? -10.593 2.075 21.198 1.00 94.69 204 ASN A CA 1
ATOM 1643 C C . ASN A 1 204 ? -9.893 0.699 21.211 1.00 94.69 204 ASN A C 1
ATOM 1645 O O . ASN A 1 204 ? -9.098 0.373 20.337 1.00 94.69 204 ASN A O 1
ATOM 1649 N N . HIS A 1 205 ? -10.170 -0.094 22.247 1.00 95.94 205 HIS A N 1
ATOM 1650 C CA . HIS A 1 205 ? -9.697 -1.464 22.403 1.00 95.94 205 HIS A CA 1
ATOM 1651 C C . HIS A 1 205 ? -10.733 -2.447 21.857 1.00 95.94 205 HIS A C 1
ATOM 1653 O O . HIS A 1 205 ? -11.898 -2.095 21.673 1.00 95.94 205 HIS A O 1
ATOM 1659 N N . HIS A 1 206 ? -10.328 -3.698 21.661 1.00 95.56 206 HIS A N 1
ATOM 1660 C CA . HIS A 1 206 ? -11.246 -4.785 21.335 1.00 95.56 206 HIS A CA 1
ATOM 1661 C C . HIS A 1 206 ? -11.511 -5.655 22.565 1.00 95.56 206 HIS A C 1
ATOM 1663 O O . HIS A 1 206 ? -10.705 -5.729 23.497 1.00 95.56 206 HIS A O 1
ATOM 1669 N N . THR A 1 207 ? -12.675 -6.301 22.594 1.00 97.12 207 THR A N 1
ATOM 1670 C CA . THR A 1 207 ? -13.040 -7.277 23.624 1.00 97.12 207 THR A CA 1
ATOM 1671 C C . THR A 1 207 ? -13.579 -8.524 22.952 1.00 97.12 207 THR A C 1
ATOM 1673 O O . THR A 1 207 ? -14.588 -8.464 22.257 1.00 97.12 207 THR A O 1
ATOM 1676 N N . VAL A 1 208 ? -12.893 -9.645 23.158 1.00 97.25 208 VAL A N 1
ATOM 1677 C CA . VAL A 1 208 ? -13.255 -10.946 22.590 1.00 97.25 208 VAL A CA 1
ATOM 1678 C C . VAL A 1 208 ? -13.721 -11.856 23.718 1.00 97.25 208 VAL A C 1
ATOM 1680 O O . VAL A 1 208 ? -13.001 -12.049 24.702 1.00 97.25 208 VAL A O 1
ATOM 1683 N N . GLN A 1 209 ? -14.915 -12.437 23.586 1.00 97.19 209 GLN A N 1
ATOM 1684 C CA . GLN A 1 209 ? -15.338 -13.518 24.471 1.00 97.19 209 GLN A CA 1
ATOM 1685 C C . GLN A 1 209 ? -14.738 -14.845 23.993 1.00 97.19 209 GLN A C 1
ATOM 1687 O O . GLN A 1 209 ? -14.920 -15.242 22.841 1.00 97.19 209 GLN A O 1
ATOM 1692 N N . VAL A 1 210 ? -14.101 -15.573 24.912 1.00 97.31 210 VAL A N 1
ATOM 1693 C CA . VAL A 1 210 ? -13.766 -16.990 24.730 1.00 97.31 210 VAL A CA 1
ATOM 1694 C C . VAL A 1 210 ? -14.190 -17.744 25.986 1.00 97.31 210 VAL A C 1
ATOM 1696 O O . VAL A 1 210 ? -13.706 -17.468 27.084 1.00 97.31 210 VAL A O 1
ATOM 1699 N N . ASN A 1 211 ? -15.106 -18.706 25.835 1.00 95.06 211 ASN A N 1
ATOM 1700 C CA . ASN A 1 211 ? -15.725 -19.432 26.949 1.00 95.06 211 ASN A CA 1
ATOM 1701 C C . ASN A 1 211 ? -16.305 -18.456 28.008 1.00 95.06 211 ASN A C 1
ATOM 1703 O O . ASN A 1 211 ? -16.914 -17.440 27.666 1.00 95.06 211 ASN A O 1
ATOM 1707 N N . SER A 1 212 ? -16.109 -18.738 29.299 1.00 96.19 212 SER A N 1
ATOM 1708 C CA . SER A 1 212 ? -16.540 -17.895 30.430 1.00 96.19 212 SER A CA 1
ATOM 1709 C C . SER A 1 212 ? -15.557 -16.751 30.738 1.00 96.19 212 SER A C 1
ATOM 1711 O O . SER A 1 212 ? -15.246 -16.473 31.898 1.00 96.19 212 SER A O 1
ATOM 1713 N N . THR A 1 213 ? -14.982 -16.115 29.718 1.00 98.12 213 THR A N 1
ATOM 1714 C CA . THR A 1 213 ? -13.947 -15.084 29.871 1.00 98.12 213 THR A CA 1
ATOM 1715 C C . THR A 1 213 ? -14.052 -14.022 28.779 1.00 98.12 213 THR A C 1
ATOM 1717 O O . THR A 1 213 ? -14.281 -14.344 27.615 1.00 98.12 213 THR A O 1
ATOM 1720 N N . LEU A 1 214 ? -13.838 -12.761 29.163 1.00 98.56 214 LEU A N 1
ATOM 1721 C CA . LEU A 1 214 ? -13.595 -11.647 28.246 1.00 98.56 214 LEU A CA 1
ATOM 1722 C C . LEU A 1 214 ? -12.095 -11.328 28.218 1.00 98.56 214 LEU A C 1
ATOM 1724 O O . LEU A 1 214 ? -11.465 -11.204 29.273 1.00 98.56 214 LEU A O 1
ATOM 1728 N N . PHE A 1 215 ? -11.537 -11.170 27.021 1.00 98.44 215 PHE A N 1
ATOM 1729 C CA . PHE A 1 215 ? -10.163 -10.728 26.793 1.00 98.44 215 PHE A CA 1
ATOM 1730 C C . PHE A 1 215 ? -10.157 -9.343 26.152 1.00 98.44 215 PHE A C 1
ATOM 1732 O O . PHE A 1 215 ? -10.770 -9.138 25.108 1.00 98.44 215 PHE A O 1
ATOM 1739 N N . ILE A 1 216 ? -9.464 -8.403 26.791 1.00 98.12 216 ILE A N 1
ATOM 1740 C CA . ILE A 1 216 ? -9.347 -6.998 26.402 1.00 98.12 216 ILE A CA 1
ATOM 1741 C C . ILE A 1 216 ? -7.963 -6.805 25.773 1.00 98.12 216 ILE A C 1
ATOM 1743 O O . ILE A 1 216 ? -6.946 -7.119 26.404 1.00 98.12 216 ILE A O 1
ATOM 1747 N N . ILE A 1 217 ? -7.934 -6.313 24.533 1.00 96.50 217 ILE A N 1
ATOM 1748 C CA . ILE A 1 217 ? -6.767 -6.347 23.638 1.00 96.50 217 ILE A CA 1
ATOM 1749 C C . ILE A 1 217 ? -6.594 -4.986 22.951 1.00 96.50 217 ILE A C 1
ATOM 1751 O O . ILE A 1 217 ? -7.582 -4.382 22.526 1.00 96.50 217 ILE A O 1
ATOM 1755 N N . ASN A 1 218 ? -5.339 -4.552 22.782 1.00 93.88 218 ASN A N 1
ATOM 1756 C CA . ASN A 1 218 ? -4.965 -3.360 22.010 1.00 93.88 218 ASN A CA 1
ATOM 1757 C C . ASN A 1 218 ? -5.643 -2.063 22.541 1.00 93.88 218 ASN A C 1
ATOM 1759 O O . ASN A 1 218 ? -5.924 -1.954 23.738 1.00 93.88 218 ASN A O 1
ATOM 1763 N N . GLY A 1 219 ? -5.845 -1.055 21.694 1.00 93.62 219 GLY A N 1
ATOM 1764 C CA . GLY A 1 219 ? -6.440 0.240 22.019 1.00 93.62 219 GLY A CA 1
ATOM 1765 C C . GLY A 1 219 ? -5.495 1.239 22.683 1.00 93.62 219 GLY A C 1
ATOM 1766 O O . GLY A 1 219 ? -4.359 0.933 23.036 1.00 93.62 219 GLY A O 1
ATOM 1767 N N . SER A 1 220 ? -5.987 2.460 22.857 1.00 94.31 220 SER A N 1
ATOM 1768 C CA . SER A 1 220 ? -5.253 3.614 23.373 1.00 94.31 220 SER A CA 1
ATOM 1769 C C . SER A 1 220 ? -5.276 3.670 24.903 1.00 94.31 220 SER A C 1
ATOM 1771 O O . SER A 1 220 ? -6.345 3.628 25.517 1.00 94.31 220 SER A O 1
ATOM 1773 N N . SER A 1 221 ? -4.108 3.829 25.529 1.00 95.12 221 SER A N 1
ATOM 1774 C CA . SER A 1 221 ? -3.936 3.957 26.985 1.00 95.12 221 SER A CA 1
ATOM 1775 C C . SER A 1 221 ? -2.910 5.047 27.362 1.00 95.12 221 SER A C 1
ATOM 1777 O O . SER A 1 221 ? -2.236 5.596 26.486 1.00 95.12 221 SER A O 1
ATOM 1779 N N . PRO A 1 222 ? -2.783 5.427 28.651 1.00 94.19 222 PRO A N 1
ATOM 1780 C CA . PRO A 1 222 ? -1.787 6.391 29.112 1.00 94.19 222 PRO A CA 1
ATOM 1781 C C . PRO A 1 222 ? -0.351 5.989 28.760 1.00 94.19 222 PRO A C 1
ATOM 1783 O O . PRO A 1 222 ? 0.105 4.901 29.121 1.00 94.19 222 PRO A O 1
ATOM 1786 N N . ASN A 1 223 ? 0.416 6.901 28.159 1.00 91.38 223 ASN A N 1
ATOM 1787 C CA . ASN A 1 223 ? 1.839 6.675 27.922 1.00 91.38 223 ASN A CA 1
ATOM 1788 C C . ASN A 1 223 ? 2.632 6.884 29.225 1.00 91.38 223 ASN A C 1
ATOM 1790 O O . ASN A 1 223 ? 3.167 7.957 29.508 1.00 91.38 223 ASN A O 1
ATOM 1794 N N . THR A 1 224 ? 2.631 5.861 30.082 1.00 85.56 224 THR A N 1
ATOM 1795 C CA . THR A 1 224 ? 3.338 5.857 31.365 1.00 85.56 224 THR A CA 1
ATOM 1796 C C . THR A 1 224 ? 3.844 4.466 31.737 1.00 85.56 224 THR A C 1
ATOM 1798 O O . THR A 1 224 ? 3.196 3.456 31.465 1.00 85.56 224 THR A O 1
ATOM 1801 N N . ASN A 1 225 ? 4.989 4.435 32.422 1.00 81.75 225 ASN A N 1
ATOM 1802 C CA . ASN A 1 225 ? 5.594 3.220 32.972 1.00 81.75 225 ASN A CA 1
ATOM 1803 C C . ASN A 1 225 ? 5.091 2.907 34.396 1.00 81.75 225 ASN A C 1
ATOM 1805 O O . ASN A 1 225 ? 5.519 1.928 35.003 1.00 81.75 225 ASN A O 1
ATOM 1809 N N . ASN A 1 226 ? 4.208 3.741 34.958 1.00 79.56 226 ASN A N 1
ATOM 1810 C CA . ASN A 1 226 ? 3.613 3.496 36.267 1.00 79.56 226 ASN A CA 1
ATOM 1811 C C . ASN A 1 226 ? 2.590 2.349 36.191 1.00 79.56 226 ASN A C 1
ATOM 1813 O O . ASN A 1 226 ? 1.600 2.450 35.473 1.00 79.56 226 ASN A O 1
ATOM 1817 N N . THR A 1 227 ? 2.801 1.295 36.981 1.00 75.31 227 THR A N 1
ATOM 1818 C CA . THR A 1 227 ? 1.880 0.153 37.109 1.00 75.31 227 THR A CA 1
ATOM 1819 C C . THR A 1 227 ? 0.603 0.484 37.884 1.00 75.31 227 THR A C 1
ATOM 1821 O O . THR A 1 227 ? -0.415 -0.176 37.703 1.00 75.31 227 THR A O 1
ATOM 1824 N N . HIS A 1 228 ? 0.632 1.515 38.732 1.00 81.81 228 HIS A N 1
ATOM 1825 C CA . HIS A 1 228 ? -0.511 1.968 39.523 1.00 81.81 228 HIS A CA 1
ATOM 1826 C C . HIS A 1 228 ? -1.295 3.023 38.739 1.00 81.81 228 HIS A C 1
ATOM 1828 O O . HIS A 1 228 ? -1.193 4.228 38.993 1.00 81.81 228 HIS A O 1
ATOM 1834 N N . TYR A 1 229 ? -2.047 2.567 37.738 1.00 79.19 229 TYR A N 1
ATOM 1835 C CA . TYR A 1 229 ? -2.851 3.445 36.894 1.00 79.19 229 TYR A CA 1
ATOM 1836 C C . TYR A 1 229 ? -3.998 4.103 37.685 1.00 79.19 229 TYR A C 1
ATOM 1838 O O . TYR A 1 229 ? -4.712 3.410 38.416 1.00 79.19 229 TYR A O 1
ATOM 1846 N N . PRO A 1 230 ? -4.241 5.419 37.520 1.00 86.44 230 PRO A N 1
ATOM 1847 C CA . PRO A 1 230 ? -5.478 6.035 37.988 1.00 86.44 230 PRO A CA 1
ATOM 1848 C C . PRO A 1 230 ? -6.667 5.489 37.184 1.00 86.44 230 PRO A C 1
ATOM 1850 O O . PRO A 1 230 ? -6.512 5.131 36.023 1.00 86.44 230 PRO A O 1
ATOM 1853 N N . GLN A 1 231 ? -7.872 5.503 37.758 1.00 90.19 231 GLN A N 1
ATOM 1854 C CA . GLN A 1 231 ? -9.108 5.052 37.087 1.00 90.19 231 GLN A CA 1
ATOM 1855 C C . GLN A 1 231 ? -9.514 5.932 35.880 1.00 90.19 231 GLN A C 1
ATOM 1857 O O . GLN A 1 231 ? -10.336 5.540 35.049 1.00 90.19 231 GLN A O 1
ATOM 1862 N N . THR A 1 232 ? -8.939 7.134 35.771 1.00 93.81 232 THR A N 1
ATOM 1863 C CA . THR A 1 232 ? -9.183 8.101 34.692 1.00 93.81 232 THR A CA 1
ATOM 1864 C C . THR A 1 232 ? -7.898 8.832 34.299 1.00 93.81 232 THR A C 1
ATOM 1866 O O . THR A 1 232 ? -7.078 9.145 35.166 1.00 93.81 232 THR A O 1
ATOM 1869 N N . TYR A 1 233 ? -7.742 9.185 33.022 1.00 94.62 233 TYR A N 1
ATOM 1870 C CA . TYR A 1 233 ? -6.583 9.918 32.495 1.00 94.62 233 TYR A CA 1
ATOM 1871 C C . TYR A 1 233 ? -7.009 10.937 31.429 1.00 94.62 233 TYR A C 1
ATOM 1873 O O . TYR A 1 233 ? -7.866 10.638 30.607 1.00 94.62 233 TYR A O 1
ATOM 1881 N N . SER A 1 234 ? -6.437 12.145 31.419 1.00 94.38 234 SER A N 1
ATOM 1882 C CA . SER A 1 234 ? -6.810 13.183 30.438 1.00 94.38 234 SER A CA 1
ATOM 1883 C C . SER A 1 234 ? -6.221 12.907 29.061 1.00 94.38 234 SER A C 1
ATOM 1885 O O . SER A 1 234 ? -5.022 12.667 28.953 1.00 94.38 234 SER A O 1
ATOM 1887 N N . THR A 1 235 ? -7.036 13.041 28.012 1.00 92.88 235 THR A N 1
ATOM 1888 C CA . THR A 1 235 ? -6.575 12.973 26.613 1.00 92.88 235 THR A CA 1
ATOM 1889 C C . THR A 1 235 ? -5.658 14.139 26.228 1.00 92.88 235 THR A C 1
ATOM 1891 O O . THR A 1 235 ? -4.970 14.061 25.221 1.00 92.88 235 THR A O 1
ATOM 1894 N N . LYS A 1 236 ? -5.578 15.200 27.051 1.00 92.06 236 LYS A N 1
ATOM 1895 C CA . LYS A 1 236 ? -4.591 16.291 26.913 1.00 92.06 236 LYS A CA 1
ATOM 1896 C C . LYS A 1 236 ? -3.169 15.892 27.348 1.00 92.06 236 LYS A C 1
ATOM 1898 O O . LYS A 1 236 ? -2.268 16.726 27.317 1.00 92.06 236 LYS A O 1
ATOM 1903 N N . LYS A 1 237 ? -2.966 14.663 27.834 1.00 92.69 237 LYS A N 1
ATOM 1904 C CA . LYS A 1 237 ? -1.655 14.099 28.191 1.00 92.69 237 LYS A CA 1
ATOM 1905 C C . LYS A 1 237 ? -1.299 12.966 27.219 1.00 92.69 237 LYS A C 1
ATOM 1907 O O . LYS A 1 237 ? -2.222 12.332 26.715 1.00 92.69 237 LYS A O 1
ATOM 1912 N N . PRO A 1 238 ? -0.003 12.666 27.002 1.00 92.94 238 PRO A N 1
ATOM 1913 C CA . PRO A 1 238 ? 0.423 11.625 26.071 1.00 92.94 238 PRO A CA 1
ATOM 1914 C C . PRO A 1 238 ? -0.271 10.277 26.298 1.00 92.94 238 PRO A C 1
ATOM 1916 O O . PRO A 1 238 ? -0.199 9.682 27.379 1.00 92.94 238 PRO A O 1
ATOM 1919 N N . ILE A 1 239 ? -0.918 9.796 25.244 1.00 92.12 239 ILE A N 1
ATOM 1920 C CA . ILE A 1 239 ? -1.454 8.441 25.120 1.00 92.12 239 ILE A CA 1
ATOM 1921 C C . ILE A 1 239 ? -0.549 7.626 24.188 1.00 92.12 239 ILE A C 1
ATOM 1923 O O . ILE A 1 239 ? 0.368 8.169 23.573 1.00 92.12 239 ILE A O 1
ATOM 1927 N N . LYS A 1 240 ? -0.759 6.315 24.133 1.00 92.56 240 LYS A N 1
ATOM 1928 C CA . LYS A 1 240 ? -0.136 5.404 23.167 1.00 92.56 240 LYS A CA 1
ATOM 1929 C C . LYS A 1 240 ? -1.079 4.248 22.854 1.00 92.56 240 LYS A C 1
ATOM 1931 O O . LYS A 1 240 ? -1.958 3.952 23.664 1.00 92.56 240 LYS A O 1
ATOM 1936 N N . LEU A 1 241 ? -0.853 3.562 21.739 1.00 91.81 241 LEU A N 1
ATOM 1937 C CA . LEU A 1 241 ? -1.442 2.243 21.510 1.00 91.81 241 LEU A CA 1
ATOM 1938 C C . LEU A 1 241 ? -0.855 1.215 22.495 1.00 91.81 241 LEU A C 1
ATOM 1940 O O . LEU A 1 241 ? 0.295 1.325 22.932 1.00 91.81 241 LEU A O 1
ATOM 1944 N N . ASN A 1 242 ? -1.663 0.224 22.863 1.00 93.06 242 ASN A N 1
ATOM 1945 C CA . ASN A 1 242 ? -1.241 -0.923 23.655 1.00 93.06 242 ASN A CA 1
ATOM 1946 C C . ASN A 1 242 ? -0.613 -1.985 22.734 1.00 93.06 242 ASN A C 1
ATOM 1948 O O . ASN A 1 242 ? -1.302 -2.469 21.833 1.00 93.06 242 ASN A O 1
ATOM 1952 N N . PRO A 1 243 ? 0.637 -2.411 22.977 1.00 93.62 243 PRO A N 1
ATOM 1953 C CA . PRO A 1 243 ? 1.237 -3.511 22.231 1.00 93.62 243 PRO A CA 1
ATOM 1954 C C . PRO A 1 243 ? 0.525 -4.848 22.471 1.00 93.62 243 PRO A C 1
ATOM 1956 O O . PRO A 1 243 ? -0.045 -5.095 23.537 1.00 93.62 243 PRO A O 1
ATOM 1959 N N . ILE A 1 244 ? 0.634 -5.756 21.501 1.00 95.00 244 ILE A N 1
ATOM 1960 C CA . ILE A 1 244 ? 0.051 -7.108 21.545 1.00 95.00 244 ILE A CA 1
ATOM 1961 C C . ILE A 1 244 ? 0.813 -8.075 22.468 1.00 95.00 244 ILE A C 1
ATOM 1963 O O . ILE A 1 244 ? 0.366 -9.207 22.662 1.00 95.00 244 ILE A O 1
ATOM 1967 N N . ASN A 1 245 ? 1.924 -7.630 23.072 1.00 95.44 245 ASN A N 1
ATOM 1968 C CA . ASN A 1 245 ? 2.668 -8.344 24.118 1.00 95.44 245 ASN A CA 1
ATOM 1969 C C . ASN A 1 245 ? 1.924 -8.433 25.472 1.00 95.44 245 ASN A C 1
ATOM 1971 O O . ASN A 1 245 ? 2.455 -8.987 26.438 1.00 95.44 245 ASN A O 1
ATOM 1975 N N . LYS A 1 246 ? 0.713 -7.872 25.583 1.00 95.31 246 LYS A N 1
ATOM 1976 C CA . LYS A 1 246 ? -0.067 -7.841 26.824 1.00 95.31 246 LYS A CA 1
ATOM 1977 C C . LYS A 1 246 ? -1.568 -7.793 26.545 1.00 95.31 246 LYS A C 1
ATOM 1979 O O . LYS A 1 246 ? -2.034 -6.976 25.758 1.00 95.31 246 LYS A O 1
ATOM 1984 N N . ILE A 1 247 ? -2.335 -8.599 27.277 1.00 97.19 247 ILE A N 1
ATOM 1985 C CA . ILE A 1 247 ? -3.805 -8.532 27.304 1.00 97.19 247 ILE A CA 1
ATOM 1986 C C . ILE A 1 247 ? -4.318 -8.451 28.742 1.00 97.19 247 ILE A C 1
ATOM 1988 O O . ILE A 1 247 ? -3.596 -8.747 29.699 1.00 97.19 247 ILE A O 1
ATOM 1992 N N . TYR A 1 248 ? -5.587 -8.085 28.903 1.00 97.88 248 TYR A N 1
ATOM 1993 C CA . TYR A 1 248 ? -6.270 -8.119 30.196 1.00 97.88 248 TYR A CA 1
ATOM 1994 C C . TYR A 1 248 ? -7.415 -9.130 30.139 1.00 97.88 248 TYR A C 1
ATOM 1996 O O . TYR A 1 248 ? -8.207 -9.138 29.201 1.00 97.88 248 TYR A O 1
ATOM 2004 N N . LYS A 1 249 ? -7.487 -10.004 31.141 1.00 97.94 249 LYS A N 1
ATOM 2005 C CA . LYS A 1 249 ? -8.512 -11.036 31.293 1.00 97.94 249 LYS A CA 1
ATOM 2006 C C . LYS A 1 249 ? -9.532 -10.592 32.341 1.00 97.94 249 LYS A C 1
ATOM 2008 O O . LYS A 1 249 ? -9.136 -10.246 33.454 1.00 97.94 249 LYS A O 1
ATOM 2013 N N . PHE A 1 250 ? -10.819 -10.717 32.027 1.00 98.38 250 PHE A N 1
ATOM 2014 C CA . PHE A 1 250 ? -11.914 -10.682 32.998 1.00 98.38 250 PHE A CA 1
ATOM 2015 C C . PHE A 1 250 ? -12.644 -12.029 33.028 1.00 98.38 250 PHE A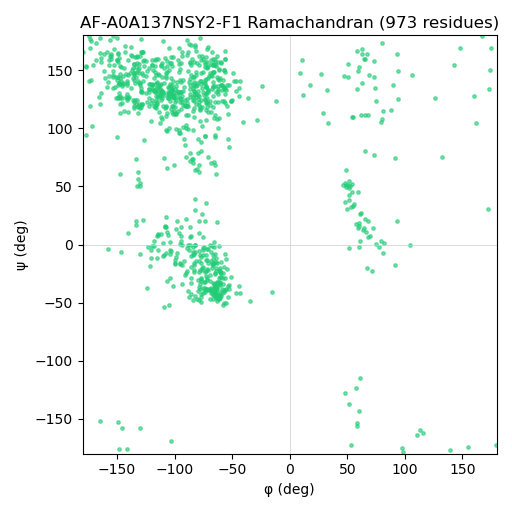 C 1
ATOM 2017 O O . PHE A 1 250 ? -13.169 -12.504 32.019 1.00 98.38 250 PHE A O 1
ATOM 2024 N N . ASP A 1 251 ? -12.651 -12.665 34.195 1.00 97.94 251 ASP A N 1
ATOM 2025 C CA . ASP A 1 251 ? -13.247 -13.980 34.409 1.00 97.94 251 ASP A CA 1
ATOM 2026 C C . ASP A 1 251 ? -14.724 -13.851 34.816 1.00 97.94 251 ASP A C 1
ATOM 2028 O O . ASP A 1 251 ? -15.036 -13.395 35.919 1.00 97.94 251 ASP A O 1
ATOM 2032 N N . LEU A 1 252 ? -15.643 -14.269 33.937 1.00 96.88 252 LEU A N 1
ATOM 2033 C CA . LEU A 1 252 ? -17.091 -14.091 34.131 1.00 96.88 252 LEU A CA 1
ATOM 2034 C C . LEU A 1 252 ? -17.656 -14.931 35.288 1.00 96.88 252 LEU A C 1
ATOM 2036 O O . LEU A 1 252 ? -18.732 -14.623 35.795 1.00 96.88 252 LEU A O 1
ATOM 2040 N N . SER A 1 253 ? -16.948 -15.985 35.709 1.00 95.00 253 SER A N 1
ATOM 2041 C CA . SER A 1 253 ? -17.394 -16.878 36.786 1.00 95.00 253 SER A CA 1
ATOM 2042 C C . SER A 1 253 ? -17.012 -16.380 38.181 1.00 95.00 253 SER A C 1
ATOM 2044 O O . SER A 1 253 ? -17.718 -16.649 39.151 1.00 95.00 253 SER A O 1
ATOM 2046 N N . THR A 1 254 ? -15.907 -15.635 38.286 1.00 95.62 254 THR A N 1
ATOM 2047 C CA . THR A 1 254 ? -15.359 -15.148 39.564 1.00 95.62 254 THR A CA 1
ATOM 2048 C C . THR A 1 254 ? -15.385 -13.628 39.719 1.00 95.62 254 THR A C 1
ATOM 2050 O O . THR A 1 254 ? -15.136 -13.138 40.820 1.00 95.62 254 THR A O 1
ATOM 2053 N N . GLY A 1 255 ? -15.664 -12.876 38.648 1.00 94.88 255 GLY A N 1
ATOM 2054 C CA . GLY A 1 255 ? -15.635 -11.409 38.636 1.00 94.88 255 GLY A CA 1
ATOM 2055 C C . GLY A 1 255 ? -14.231 -10.816 38.788 1.00 94.88 255 GLY A C 1
ATOM 2056 O O . GLY A 1 255 ? -14.095 -9.669 39.209 1.00 94.88 255 GLY A O 1
ATOM 2057 N N . LYS A 1 256 ? -13.179 -11.596 38.502 1.00 97.19 256 LYS A N 1
ATOM 2058 C CA . LYS A 1 256 ? -11.780 -11.213 38.743 1.00 97.19 256 LYS A CA 1
ATOM 2059 C C . LYS A 1 256 ? -11.081 -10.748 37.472 1.00 97.19 256 LYS A C 1
ATOM 2061 O O . LYS A 1 256 ? -11.236 -11.349 36.409 1.00 97.19 256 LYS A O 1
ATOM 2066 N N . TRP A 1 257 ? -10.256 -9.717 37.628 1.00 97.56 257 TRP A N 1
ATOM 2067 C CA . TRP A 1 257 ? -9.350 -9.209 36.603 1.00 97.56 257 TRP A CA 1
ATOM 2068 C C . TRP A 1 257 ? -7.939 -9.785 36.758 1.00 97.56 257 TRP A C 1
ATOM 2070 O O . TRP A 1 257 ? -7.473 -10.024 37.872 1.00 97.56 257 TRP A O 1
ATOM 2080 N N . ALA A 1 258 ? -7.238 -9.955 35.639 1.00 97.44 258 ALA A N 1
ATOM 2081 C CA . ALA A 1 258 ? -5.804 -10.226 35.587 1.00 97.44 258 ALA A CA 1
ATOM 2082 C C . ALA A 1 258 ? -5.176 -9.543 34.362 1.00 97.44 258 ALA A C 1
ATOM 2084 O O . ALA A 1 258 ? -5.793 -9.479 33.302 1.00 97.44 258 ALA A O 1
ATOM 2085 N N . ALA A 1 259 ? -3.936 -9.069 34.484 1.00 96.00 259 ALA A N 1
ATOM 2086 C CA . ALA A 1 259 ? -3.114 -8.691 33.336 1.00 96.00 259 ALA A CA 1
ATOM 2087 C C . ALA A 1 259 ? -2.220 -9.881 32.961 1.00 96.00 259 ALA A C 1
ATOM 2089 O O . ALA A 1 259 ? -1.582 -10.456 33.843 1.00 96.00 259 ALA A O 1
ATOM 2090 N N . ILE A 1 260 ? -2.181 -10.254 31.682 1.00 97.50 260 ILE A N 1
ATOM 2091 C CA . ILE A 1 260 ? -1.454 -11.431 31.192 1.00 97.50 260 ILE A CA 1
ATOM 2092 C C . ILE A 1 260 ? -0.401 -10.977 30.166 1.00 97.50 260 ILE A C 1
ATOM 2094 O O . ILE A 1 260 ? -0.772 -10.336 29.178 1.00 97.50 260 ILE A O 1
ATOM 2098 N N . PRO A 1 261 ? 0.897 -11.266 30.385 1.00 96.69 261 PRO A N 1
ATOM 2099 C CA . PRO A 1 261 ? 1.929 -11.050 29.378 1.00 96.69 261 PRO A CA 1
ATOM 2100 C C . PRO A 1 261 ? 1.807 -12.104 28.274 1.00 96.69 261 PRO A C 1
ATOM 2102 O O . PRO A 1 261 ? 1.586 -13.280 28.558 1.00 96.69 261 PRO A O 1
ATOM 2105 N N . ILE A 1 262 ? 1.973 -11.677 27.027 1.00 97.56 262 ILE A N 1
ATOM 2106 C CA . ILE A 1 262 ? 1.890 -12.505 25.825 1.00 97.56 262 ILE A CA 1
ATOM 2107 C C . ILE A 1 262 ? 3.253 -12.517 25.135 1.00 97.56 262 ILE A C 1
ATOM 2109 O O . ILE A 1 262 ? 3.865 -11.465 24.939 1.00 97.56 262 ILE A O 1
ATOM 2113 N N . LYS A 1 263 ? 3.724 -13.691 24.711 1.00 97.31 263 LYS A N 1
ATOM 2114 C CA . LYS A 1 263 ? 4.881 -13.773 23.808 1.00 97.31 263 LYS A CA 1
ATOM 2115 C C . LYS A 1 263 ? 4.455 -13.343 22.405 1.00 97.31 263 LYS A C 1
ATOM 2117 O O . LYS A 1 263 ? 3.527 -13.920 21.840 1.00 97.31 263 LYS A O 1
ATOM 2122 N N . THR A 1 264 ? 5.141 -12.358 21.834 1.00 95.56 264 THR A N 1
ATOM 2123 C CA . THR A 1 264 ? 4.821 -11.843 20.494 1.00 95.56 264 THR A CA 1
ATOM 2124 C C . THR A 1 264 ? 5.297 -12.747 19.368 1.00 95.56 264 THR A C 1
ATOM 2126 O O . THR A 1 264 ? 4.668 -12.730 18.322 1.00 95.56 264 THR A O 1
ATOM 2129 N N . ASN A 1 265 ? 6.382 -13.513 19.542 1.00 95.75 265 ASN A N 1
ATOM 2130 C CA . ASN A 1 265 ? 7.012 -14.317 18.481 1.00 95.75 265 ASN A CA 1
ATOM 2131 C C . ASN A 1 265 ? 7.293 -13.535 17.177 1.00 95.75 265 ASN A C 1
ATOM 2133 O O . ASN A 1 265 ? 7.295 -14.093 16.081 1.00 95.75 265 ASN A O 1
ATOM 2137 N N . LEU A 1 266 ? 7.548 -12.234 17.317 1.00 93.75 266 LEU A N 1
ATOM 2138 C CA . LEU A 1 266 ? 8.020 -11.335 16.269 1.00 93.75 266 LEU A CA 1
ATOM 2139 C C . LEU A 1 266 ? 9.497 -11.009 16.512 1.00 93.75 266 LEU A C 1
ATOM 2141 O O . LEU A 1 266 ? 9.973 -11.077 17.647 1.00 93.75 266 LEU A O 1
ATOM 2145 N N . ASP A 1 267 ? 10.212 -10.602 15.464 1.00 94.62 267 ASP A N 1
ATOM 2146 C CA . ASP A 1 267 ? 11.538 -10.003 15.622 1.00 94.62 267 ASP A CA 1
ATOM 2147 C C . ASP A 1 267 ? 11.402 -8.666 16.372 1.00 94.62 267 ASP A C 1
ATOM 2149 O O . ASP A 1 267 ? 10.840 -7.698 15.856 1.00 94.62 267 ASP A O 1
ATOM 2153 N N . SER A 1 268 ? 11.904 -8.607 17.606 1.00 93.88 268 SER A N 1
ATOM 2154 C CA . SER A 1 268 ? 11.794 -7.420 18.457 1.00 93.88 268 SER A CA 1
ATOM 2155 C C . SER A 1 268 ? 12.676 -6.251 18.004 1.00 93.88 268 SER A C 1
ATOM 2157 O O . SER A 1 268 ? 12.446 -5.126 18.447 1.00 93.88 268 SER A O 1
ATOM 2159 N N . SER A 1 269 ? 13.634 -6.462 17.095 1.00 92.12 269 SER A N 1
ATOM 2160 C CA . SER A 1 269 ? 14.351 -5.362 16.441 1.00 92.12 269 SER A CA 1
ATOM 2161 C C . SER A 1 269 ? 13.476 -4.679 15.384 1.00 92.12 269 SER A C 1
ATOM 2163 O O . SER A 1 269 ? 13.408 -3.450 15.346 1.00 92.12 269 SER A O 1
ATOM 2165 N N . LEU A 1 270 ? 12.728 -5.463 14.599 1.00 92.19 270 LEU A N 1
ATOM 2166 C CA . LEU A 1 270 ? 11.817 -4.965 13.563 1.00 92.19 270 LEU A CA 1
ATOM 2167 C C . LEU A 1 270 ? 10.503 -4.422 14.139 1.00 92.19 270 LEU A C 1
ATOM 2169 O O . LEU A 1 270 ? 10.076 -3.346 13.742 1.00 92.19 270 LEU A O 1
ATOM 2173 N N . TYR A 1 271 ? 9.870 -5.126 15.079 1.00 93.38 271 TYR A N 1
ATOM 2174 C CA . TYR A 1 271 ? 8.494 -4.838 15.524 1.00 93.38 271 TYR A CA 1
ATOM 2175 C C . TYR A 1 271 ? 8.387 -4.365 16.984 1.00 93.38 271 TYR A C 1
ATOM 2177 O O . TYR A 1 271 ? 7.296 -4.027 17.450 1.00 93.38 271 TYR A O 1
ATOM 2185 N N . GLY A 1 272 ? 9.495 -4.355 17.736 1.00 92.56 272 GLY A N 1
ATOM 2186 C CA . GLY A 1 272 ? 9.497 -3.996 19.157 1.00 92.56 272 GLY A CA 1
ATOM 2187 C C . GLY A 1 272 ? 8.563 -4.889 19.980 1.00 92.56 272 GLY A C 1
ATOM 2188 O O . GLY A 1 272 ? 8.678 -6.114 19.967 1.00 92.56 272 GLY A O 1
ATOM 2189 N N . ASP A 1 273 ? 7.615 -4.260 20.676 1.00 89.88 273 ASP A N 1
ATOM 2190 C CA . ASP A 1 273 ? 6.566 -4.931 21.454 1.00 89.88 273 ASP A CA 1
ATOM 2191 C C . ASP A 1 273 ? 5.355 -5.396 20.606 1.00 89.88 273 ASP A C 1
ATOM 2193 O O . ASP A 1 273 ? 4.411 -5.979 21.144 1.00 89.88 273 ASP A O 1
ATOM 2197 N N . GLY A 1 274 ? 5.358 -5.150 19.290 1.00 87.38 274 GLY A N 1
ATOM 2198 C CA . GLY A 1 274 ? 4.264 -5.485 18.375 1.00 87.38 274 GLY A CA 1
ATOM 2199 C C . GLY A 1 274 ? 3.053 -4.566 18.548 1.00 87.38 274 GLY A C 1
ATOM 2200 O O . GLY A 1 274 ? 2.047 -4.947 19.143 1.00 87.38 274 GLY A O 1
ATOM 2201 N N . ASN A 1 275 ? 3.123 -3.343 18.024 1.00 91.69 275 ASN A N 1
ATOM 2202 C CA . ASN A 1 275 ? 1.955 -2.460 17.961 1.00 91.69 275 ASN A CA 1
ATOM 2203 C C . ASN A 1 275 ? 1.095 -2.840 16.750 1.00 91.69 275 ASN A C 1
ATOM 2205 O O . ASN A 1 275 ? 1.610 -2.850 15.639 1.00 91.69 275 ASN A O 1
ATOM 2209 N N . MET A 1 276 ? -0.203 -3.093 16.926 1.00 91.19 276 MET A N 1
ATOM 2210 C CA . MET A 1 276 ? -1.150 -3.208 15.806 1.00 91.19 276 MET A CA 1
ATOM 2211 C C . MET A 1 276 ? -2.113 -2.022 15.826 1.00 91.19 276 MET A C 1
ATOM 2213 O O . MET A 1 276 ? -2.511 -1.588 16.904 1.00 91.19 276 MET A O 1
ATOM 2217 N N . SER A 1 277 ? -2.527 -1.513 14.665 1.00 82.69 277 SER A N 1
ATOM 2218 C CA . SER A 1 277 ? -3.495 -0.407 14.575 1.00 82.69 277 SER A CA 1
ATOM 2219 C C . SER A 1 277 ? -4.642 -0.761 13.634 1.00 82.69 277 SER A C 1
ATOM 2221 O O . SER A 1 277 ? -4.412 -1.270 12.540 1.00 82.69 277 SER A O 1
ATOM 2223 N N . GLY A 1 278 ? -5.884 -0.539 14.075 1.00 82.25 278 GLY A N 1
ATOM 2224 C CA . GLY A 1 278 ? -7.091 -0.866 13.304 1.00 82.25 278 GLY A CA 1
ATOM 2225 C C . GLY A 1 278 ? -7.255 -2.353 12.934 1.00 82.25 278 GLY A C 1
ATOM 2226 O O . GLY A 1 278 ? -7.997 -2.660 12.002 1.00 82.25 278 GLY A O 1
ATOM 2227 N N . ALA A 1 279 ? -6.555 -3.254 13.627 1.00 90.94 279 ALA A N 1
ATOM 2228 C CA . ALA A 1 279 ? -6.679 -4.703 13.483 1.00 90.94 279 ALA A CA 1
ATOM 2229 C C . ALA A 1 279 ? -7.947 -5.213 14.184 1.00 90.94 279 ALA A C 1
ATOM 2231 O O . ALA A 1 279 ? -8.269 -4.751 15.281 1.00 90.94 279 ALA A O 1
ATOM 2232 N N . SER A 1 280 ? -8.651 -6.173 13.581 1.00 92.81 280 SER A N 1
ATOM 2233 C CA . SER A 1 280 ? -9.813 -6.811 14.207 1.00 92.81 280 SER A CA 1
ATOM 2234 C C . SER A 1 280 ? -9.422 -8.091 14.956 1.00 92.81 280 SER A C 1
ATOM 2236 O O . SER A 1 280 ? -8.338 -8.646 14.759 1.00 92.81 280 SER A O 1
ATOM 2238 N N . TYR A 1 281 ? -10.297 -8.555 15.853 1.00 96.44 281 TYR A N 1
ATOM 2239 C CA . TYR A 1 281 ? -10.047 -9.719 16.706 1.00 96.44 281 TYR A CA 1
ATOM 2240 C C . TYR A 1 281 ? -11.321 -10.557 16.865 1.00 96.44 281 TYR A C 1
ATOM 2242 O O . TYR A 1 281 ? -12.360 -10.027 17.256 1.00 96.44 281 TYR A O 1
ATOM 2250 N N . ASP A 1 282 ? -11.213 -11.862 16.625 1.00 97.44 282 ASP A N 1
ATOM 2251 C CA . ASP A 1 282 ? -12.304 -12.845 16.693 1.00 97.44 282 ASP A CA 1
ATOM 2252 C C . ASP A 1 282 ? -11.919 -14.053 17.555 1.00 97.44 282 ASP A C 1
ATOM 2254 O O . ASP A 1 282 ? -10.741 -14.280 17.839 1.00 97.44 282 ASP A O 1
ATOM 2258 N N . SER A 1 283 ? -12.903 -14.867 17.947 1.00 97.38 283 SER A N 1
ATOM 2259 C CA . SER A 1 283 ? -12.660 -16.170 18.574 1.00 97.38 283 SER A CA 1
ATOM 2260 C C . SER A 1 283 ? -12.856 -17.323 17.586 1.00 97.38 283 SER A C 1
ATOM 2262 O O . SER A 1 283 ? -13.842 -17.395 16.856 1.00 97.38 283 SER A O 1
ATOM 2264 N N . TYR A 1 284 ? -11.902 -18.256 17.562 1.00 97.69 284 TYR A N 1
ATOM 2265 C CA . TYR A 1 284 ? -11.926 -19.424 16.678 1.00 97.69 284 TYR A CA 1
ATOM 2266 C C . TYR A 1 284 ? -11.256 -20.621 17.358 1.00 97.69 284 TYR A C 1
ATOM 2268 O O . TYR A 1 284 ? -10.144 -20.515 17.874 1.00 97.69 284 TYR A O 1
ATOM 2276 N N . ASN A 1 285 ? -11.951 -21.763 17.397 1.00 96.62 285 ASN A N 1
ATOM 2277 C CA . ASN A 1 285 ? -11.487 -23.022 18.000 1.00 96.62 285 ASN A CA 1
ATOM 2278 C C . ASN A 1 285 ? -10.878 -22.892 19.417 1.00 96.62 285 ASN A C 1
ATOM 2280 O O . ASN A 1 285 ? -9.939 -23.599 19.771 1.00 96.62 285 ASN A O 1
ATOM 2284 N N . GLY A 1 286 ? -11.432 -21.995 20.243 1.00 97.12 286 GLY A N 1
ATOM 2285 C CA . GLY A 1 286 ? -10.984 -21.757 21.623 1.00 97.12 286 GLY A CA 1
ATOM 2286 C C . GLY A 1 286 ? -9.772 -20.828 21.767 1.00 97.12 286 GLY A C 1
ATOM 2287 O O . GLY A 1 286 ? -9.351 -20.575 22.893 1.00 97.12 286 GLY A O 1
ATOM 2288 N N . ASN A 1 287 ? -9.257 -20.296 20.659 1.00 98.25 287 ASN A N 1
ATOM 2289 C CA . ASN A 1 287 ? -8.194 -19.296 20.587 1.00 98.25 287 ASN A CA 1
ATOM 2290 C C . ASN A 1 287 ? -8.748 -17.946 20.103 1.00 98.25 287 ASN A C 1
ATOM 2292 O O . ASN A 1 287 ? -9.921 -17.837 19.732 1.00 98.25 287 ASN A O 1
ATOM 2296 N N . ILE A 1 288 ? -7.894 -16.922 20.097 1.00 98.50 288 ILE A N 1
ATOM 2297 C CA . ILE A 1 288 ? -8.187 -15.618 19.483 1.00 98.50 288 ILE A CA 1
ATOM 2298 C C . ILE A 1 288 ? -7.421 -15.531 18.164 1.00 98.50 288 ILE A C 1
ATOM 2300 O O . ILE A 1 288 ? -6.248 -15.899 18.114 1.00 98.50 288 ILE A O 1
ATOM 2304 N N . ILE A 1 289 ? -8.065 -15.037 17.111 1.00 98.44 289 ILE A N 1
ATOM 2305 C CA . ILE A 1 289 ? -7.427 -14.748 15.822 1.00 98.44 289 ILE A CA 1
ATOM 2306 C C . ILE A 1 289 ? -7.506 -13.256 15.500 1.00 98.44 289 ILE A C 1
ATOM 2308 O O . ILE A 1 289 ? -8.401 -12.558 15.976 1.00 98.44 289 ILE A O 1
ATOM 2312 N N . THR A 1 290 ? -6.562 -12.767 14.700 1.00 97.31 290 THR A N 1
ATOM 2313 C CA . THR A 1 290 ? -6.496 -11.376 14.236 1.00 97.31 290 THR A CA 1
ATOM 2314 C C . THR A 1 290 ? -5.985 -11.306 12.802 1.00 97.31 290 THR A C 1
ATOM 2316 O O . THR A 1 290 ? -5.198 -12.153 12.370 1.00 97.31 290 THR A O 1
ATOM 2319 N N . TYR A 1 291 ? -6.406 -10.272 12.082 1.00 95.69 291 TYR A N 1
ATOM 2320 C CA . TYR A 1 291 ? -5.737 -9.800 10.876 1.00 95.69 291 TYR A CA 1
ATOM 2321 C C . TYR A 1 291 ? -5.451 -8.303 11.027 1.00 95.69 291 TYR A C 1
ATOM 2323 O O . TYR A 1 291 ? -6.149 -7.599 11.759 1.00 95.69 291 TYR A O 1
ATOM 2331 N N . GLY A 1 292 ? -4.428 -7.809 10.336 1.00 92.81 292 GLY A N 1
ATOM 2332 C CA . GLY A 1 292 ? -4.116 -6.384 10.245 1.00 92.81 292 GLY A CA 1
ATOM 2333 C C . GLY A 1 292 ? -2.625 -6.096 10.320 1.00 92.81 292 GLY A C 1
ATOM 2334 O O . GLY A 1 292 ? -1.796 -7.004 10.382 1.00 92.81 292 GLY A O 1
ATOM 2335 N N . ASN A 1 293 ? -2.291 -4.809 10.314 1.00 91.00 293 ASN A N 1
ATOM 2336 C CA . ASN A 1 293 ? -0.904 -4.371 10.242 1.00 91.00 293 ASN A CA 1
ATOM 2337 C C . ASN A 1 293 ? -0.233 -4.385 11.621 1.00 91.00 293 ASN A C 1
ATOM 2339 O O . ASN A 1 293 ? -0.758 -3.804 12.576 1.00 91.00 293 ASN A O 1
ATOM 2343 N N . VAL A 1 294 ? 0.965 -4.966 11.699 1.00 92.31 294 VAL A N 1
ATOM 2344 C CA . VAL A 1 294 ? 1.908 -4.782 12.809 1.00 92.31 294 VAL A CA 1
ATOM 2345 C C . VAL A 1 294 ? 2.890 -3.673 12.427 1.00 92.31 294 VAL A C 1
ATOM 2347 O O . VAL A 1 294 ? 3.565 -3.755 11.405 1.00 92.31 294 VAL A O 1
ATOM 2350 N N . GLY A 1 295 ? 2.974 -2.620 13.237 1.00 90.25 295 GLY A N 1
ATOM 2351 C CA . GLY A 1 295 ? 3.886 -1.498 13.026 1.00 90.25 295 GLY A CA 1
ATOM 2352 C C . GLY A 1 295 ? 5.350 -1.934 13.070 1.00 90.25 295 GLY A C 1
ATOM 2353 O O . GLY A 1 295 ? 5.769 -2.636 13.991 1.00 90.25 295 GLY A O 1
ATOM 2354 N N . ASN A 1 296 ? 6.117 -1.493 12.076 1.00 89.75 296 ASN A N 1
ATOM 2355 C CA . ASN A 1 296 ? 7.519 -1.832 11.878 1.00 89.75 296 ASN A CA 1
ATOM 2356 C C . ASN A 1 296 ? 8.384 -0.601 12.202 1.00 89.75 296 ASN A C 1
ATOM 2358 O O . ASN A 1 296 ? 8.151 0.485 11.681 1.00 89.75 296 ASN A O 1
ATOM 2362 N N . ASN A 1 297 ? 9.401 -0.754 13.050 1.00 86.44 297 ASN A N 1
ATOM 2363 C CA . ASN A 1 297 ? 10.280 0.325 13.522 1.00 86.44 297 ASN A CA 1
ATOM 2364 C C . ASN A 1 297 ? 11.037 1.051 12.390 1.00 86.44 297 ASN A C 1
ATOM 2366 O O . ASN A 1 297 ? 11.601 2.121 12.620 1.00 86.44 297 ASN A O 1
ATOM 2370 N N . TYR A 1 298 ? 11.073 0.469 11.188 1.00 84.25 298 TYR A N 1
ATOM 2371 C CA . TYR A 1 298 ? 11.762 0.989 10.006 1.00 84.25 298 TYR A CA 1
ATOM 2372 C C . TYR A 1 298 ? 10.809 1.483 8.901 1.00 84.25 298 TYR A C 1
ATOM 2374 O O . TYR A 1 298 ? 11.285 1.898 7.844 1.00 84.25 298 TYR A O 1
ATOM 2382 N N . SER A 1 299 ? 9.486 1.431 9.108 1.00 80.25 299 SER A N 1
ATOM 2383 C CA . SER A 1 299 ? 8.483 1.760 8.088 1.00 80.25 299 SER A CA 1
ATOM 2384 C C . SER A 1 299 ? 7.201 2.335 8.695 1.00 80.25 299 SER A C 1
ATOM 2386 O O . SER A 1 299 ? 6.541 1.685 9.502 1.00 80.25 299 SER A O 1
ATOM 2388 N N . ASP A 1 300 ? 6.789 3.517 8.222 1.00 69.69 300 ASP A N 1
ATOM 2389 C CA . ASP A 1 300 ? 5.497 4.135 8.571 1.00 69.69 300 ASP A CA 1
ATOM 2390 C C . ASP A 1 300 ? 4.294 3.266 8.138 1.00 69.69 300 ASP A C 1
ATOM 2392 O O . ASP A 1 300 ? 3.195 3.386 8.678 1.00 69.69 300 ASP A O 1
ATOM 2396 N N . LEU A 1 301 ? 4.506 2.375 7.160 1.00 72.44 301 LEU A N 1
ATOM 2397 C CA . LEU A 1 301 ? 3.573 1.319 6.774 1.00 72.44 301 LEU A CA 1
ATOM 2398 C C . LEU A 1 301 ? 3.877 0.058 7.591 1.00 72.44 301 LEU A C 1
ATOM 2400 O O . LEU A 1 301 ? 4.976 -0.492 7.491 1.00 72.44 301 LEU A O 1
ATOM 2404 N N . GLY A 1 302 ? 2.906 -0.407 8.378 1.00 82.44 302 GLY A N 1
ATOM 2405 C CA . GLY A 1 302 ? 3.011 -1.678 9.093 1.00 82.44 302 GLY A CA 1
ATOM 2406 C C . GLY A 1 302 ? 2.857 -2.890 8.170 1.00 82.44 302 GLY A C 1
ATOM 2407 O O . GLY A 1 302 ? 2.243 -2.813 7.108 1.00 82.44 302 GLY A O 1
ATOM 2408 N N . ASP A 1 303 ? 3.394 -4.027 8.594 1.00 88.44 303 ASP A N 1
ATOM 2409 C CA . ASP A 1 303 ? 3.350 -5.279 7.845 1.00 88.44 303 ASP A CA 1
ATOM 2410 C C . ASP A 1 303 ? 2.016 -6.016 8.077 1.00 88.44 303 ASP A C 1
ATOM 2412 O O . ASP A 1 303 ? 1.643 -6.222 9.235 1.00 88.44 303 ASP A O 1
ATOM 2416 N N . PRO A 1 304 ? 1.278 -6.438 7.029 1.00 90.31 304 PRO A N 1
ATOM 2417 C CA . PRO A 1 304 ? 0.031 -7.178 7.200 1.00 90.31 304 PRO A CA 1
ATOM 2418 C C . PRO A 1 304 ? 0.309 -8.605 7.687 1.00 90.31 304 PRO A C 1
ATOM 2420 O O . PRO A 1 304 ? 1.010 -9.378 7.032 1.00 90.31 304 PRO A O 1
ATOM 2423 N N . HIS A 1 305 ? -0.277 -8.969 8.826 1.00 92.44 305 HIS A N 1
ATOM 2424 C CA . HIS A 1 305 ? -0.123 -10.279 9.453 1.00 92.44 305 HIS A CA 1
ATOM 2425 C C . HIS A 1 305 ? -1.480 -10.924 9.761 1.00 92.44 305 HIS A C 1
ATOM 2427 O O . HIS A 1 305 ? -2.430 -10.251 10.165 1.00 92.44 305 HIS A O 1
ATOM 2433 N N . PHE A 1 306 ? -1.544 -12.254 9.645 1.00 95.94 306 PHE A N 1
ATOM 2434 C CA . PHE A 1 306 ? -2.571 -13.069 10.293 1.00 95.94 306 PHE A CA 1
ATOM 2435 C C . PHE A 1 306 ? -1.979 -13.719 11.544 1.00 95.94 306 PHE A C 1
ATOM 2437 O O . PHE A 1 306 ? -0.932 -14.369 11.469 1.00 95.94 306 PHE A O 1
ATOM 2444 N N . GLY A 1 307 ? -2.641 -13.538 12.686 1.00 97.00 307 GLY A N 1
ATOM 2445 C CA . GLY A 1 307 ? -2.184 -14.034 13.981 1.00 97.00 307 GLY A CA 1
ATOM 2446 C C . GLY A 1 307 ? -3.195 -14.954 14.651 1.00 97.00 307 GLY A C 1
ATOM 2447 O O . GLY A 1 307 ? -4.384 -14.646 14.690 1.00 97.00 307 GLY A O 1
ATOM 2448 N N . THR A 1 308 ? -2.715 -16.042 15.250 1.00 98.25 308 THR A N 1
ATOM 2449 C CA . THR A 1 308 ? -3.471 -16.885 16.191 1.00 98.25 308 THR A CA 1
ATOM 2450 C C . THR A 1 308 ? -2.809 -16.825 17.564 1.00 98.25 308 THR A C 1
ATOM 2452 O O . THR A 1 308 ? -1.669 -17.257 17.719 1.00 98.25 308 THR A O 1
ATOM 2455 N N . LEU A 1 309 ? -3.518 -16.324 18.572 1.00 98.31 309 LEU A N 1
ATOM 2456 C CA . LEU A 1 309 ? -3.086 -16.349 19.967 1.00 98.31 309 LEU A CA 1
ATOM 2457 C C . LEU A 1 309 ? -3.544 -17.652 20.626 1.00 98.31 309 LEU A C 1
ATOM 2459 O O . LEU A 1 309 ? -4.738 -17.850 20.864 1.00 98.31 309 LEU A O 1
ATOM 2463 N N . ASP A 1 310 ? -2.583 -18.514 20.950 1.00 97.75 310 ASP A N 1
ATOM 2464 C CA . ASP A 1 310 ? -2.804 -19.709 21.763 1.00 97.75 310 ASP A CA 1
ATOM 2465 C C . ASP A 1 310 ? -3.147 -19.290 23.202 1.00 97.75 310 ASP A C 1
ATOM 2467 O O . ASP A 1 310 ? -2.313 -18.725 23.916 1.00 97.75 310 ASP A O 1
ATOM 2471 N N . LEU A 1 311 ? -4.380 -19.565 23.639 1.00 97.50 311 LEU A N 1
ATOM 2472 C CA . LEU A 1 311 ? -4.868 -19.213 24.979 1.00 97.50 311 LEU A CA 1
ATOM 2473 C C . LEU A 1 311 ? -4.498 -20.222 26.081 1.00 97.50 311 LEU A C 1
ATOM 2475 O O . LEU A 1 311 ? -4.810 -19.984 27.249 1.00 97.50 311 LEU A O 1
ATOM 2479 N N . MET A 1 312 ? -3.827 -21.326 25.745 1.00 96.56 312 MET A N 1
ATOM 2480 C CA . MET A 1 312 ? -3.201 -22.229 26.719 1.00 96.56 312 MET A CA 1
ATOM 2481 C C . MET A 1 312 ? -1.774 -21.777 27.044 1.00 96.56 312 MET A C 1
ATOM 2483 O O . MET A 1 312 ? -1.366 -21.818 28.204 1.00 96.56 312 MET A O 1
ATOM 2487 N N . ASN A 1 313 ? -1.029 -21.327 26.027 1.00 97.44 313 ASN A N 1
ATOM 2488 C CA . ASN A 1 313 ? 0.383 -20.942 26.141 1.00 97.44 313 ASN A CA 1
ATOM 2489 C C . ASN A 1 313 ? 0.626 -19.424 26.253 1.00 97.44 313 ASN A C 1
ATOM 2491 O O . ASN A 1 313 ? 1.729 -19.019 26.619 1.00 97.44 313 ASN A O 1
ATOM 2495 N N . PHE A 1 314 ? -0.387 -18.594 25.972 1.00 97.50 314 PHE A N 1
ATOM 2496 C CA . PHE A 1 314 ? -0.300 -17.127 25.909 1.00 97.50 314 PHE A CA 1
ATOM 2497 C C . PHE A 1 314 ? 0.806 -16.646 24.957 1.00 97.50 314 PHE A C 1
ATOM 2499 O O . PHE A 1 314 ? 1.690 -15.853 25.291 1.00 97.50 314 PHE A O 1
ATOM 2506 N N . GLU A 1 315 ? 0.743 -17.173 23.738 1.00 97.69 315 GLU A N 1
ATOM 2507 C CA . GLU A 1 315 ? 1.781 -17.058 22.721 1.00 97.69 315 GLU A CA 1
ATOM 2508 C C . GLU A 1 315 ? 1.149 -16.848 21.340 1.00 97.69 315 GLU A C 1
ATOM 2510 O O . GLU A 1 315 ? 0.275 -17.614 20.925 1.00 97.69 315 GLU A O 1
ATOM 2515 N N . TRP A 1 316 ? 1.565 -15.793 20.635 1.00 97.94 316 TRP A N 1
ATOM 2516 C CA . TRP A 1 316 ? 1.145 -15.562 19.254 1.00 97.94 316 TRP A CA 1
ATOM 2517 C C . TRP A 1 316 ? 1.860 -16.525 18.303 1.00 97.94 316 TRP A C 1
ATOM 2519 O O . TRP A 1 316 ? 3.068 -16.757 18.387 1.00 97.94 316 TRP A O 1
ATOM 2529 N N . ARG A 1 317 ? 1.108 -17.036 17.336 1.00 97.19 317 ARG A N 1
ATOM 2530 C CA . ARG A 1 317 ? 1.618 -17.618 16.100 1.00 97.19 317 ARG A CA 1
ATOM 2531 C C . ARG A 1 317 ? 1.221 -16.726 14.936 1.00 97.19 317 ARG A C 1
ATOM 2533 O O . ARG A 1 317 ? 0.075 -16.291 14.876 1.00 97.19 317 ARG A O 1
ATOM 2540 N N . TRP A 1 318 ? 2.155 -16.504 14.021 1.00 95.56 318 TRP A N 1
ATOM 2541 C CA . TRP A 1 318 ? 1.936 -15.744 12.795 1.00 95.56 318 TRP A CA 1
ATOM 2542 C C . TRP A 1 318 ? 2.031 -16.689 11.609 1.00 95.56 318 TRP A C 1
ATOM 2544 O O . TRP A 1 318 ? 2.999 -17.443 11.500 1.00 95.56 318 TRP A O 1
ATOM 2554 N N . ASP A 1 319 ? 1.033 -16.644 10.737 1.00 92.75 319 ASP A N 1
ATOM 2555 C CA . ASP A 1 319 ? 0.958 -17.483 9.546 1.00 92.75 319 ASP A CA 1
ATOM 2556 C C . ASP A 1 319 ? 0.860 -16.564 8.309 1.00 92.75 319 ASP A C 1
ATOM 2558 O O . ASP A 1 319 ? 0.129 -15.570 8.303 1.00 92.75 319 ASP A O 1
ATOM 2562 N N . GLU A 1 320 ? 1.640 -16.850 7.262 1.00 85.38 320 GLU A N 1
ATOM 2563 C CA . GLU A 1 320 ? 1.648 -16.047 6.031 1.00 85.38 320 GLU A CA 1
ATOM 2564 C C . GLU A 1 320 ? 0.363 -16.273 5.230 1.00 85.38 320 GLU A C 1
ATOM 2566 O O . GLU A 1 320 ? 0.128 -17.378 4.732 1.00 85.38 320 GLU A O 1
ATOM 2571 N N . ILE A 1 321 ? -0.435 -15.221 5.022 1.00 86.25 321 ILE A N 1
ATOM 2572 C CA . ILE A 1 321 ? -1.550 -15.306 4.077 1.00 86.25 321 ILE A CA 1
ATOM 2573 C C . ILE A 1 321 ? -1.007 -15.323 2.650 1.00 86.25 321 ILE A C 1
ATOM 2575 O O . ILE A 1 321 ? -0.217 -14.461 2.260 1.00 86.25 321 ILE A O 1
ATOM 2579 N N . LYS A 1 322 ? -1.466 -16.284 1.845 1.00 79.50 322 LYS A N 1
ATOM 2580 C CA . LYS A 1 322 ? -1.115 -16.379 0.420 1.00 79.50 322 LYS A CA 1
ATOM 2581 C C . LYS A 1 322 ? -2.354 -16.267 -0.462 1.00 79.50 322 LYS A C 1
ATOM 2583 O O . LYS A 1 322 ? -3.464 -16.624 -0.067 1.00 79.50 322 LYS A O 1
ATOM 2588 N N . SER A 1 323 ? -2.167 -15.741 -1.666 1.00 75.44 323 SER A N 1
ATOM 2589 C CA . SER A 1 323 ? -3.210 -15.712 -2.700 1.00 75.44 323 SER A CA 1
ATOM 2590 C C . SER A 1 323 ? -3.619 -17.129 -3.140 1.00 75.44 323 SER A C 1
ATOM 2592 O O . SER A 1 323 ? -2.846 -18.076 -2.981 1.00 75.44 323 SER A O 1
ATOM 2594 N N . ASP A 1 324 ? -4.786 -17.272 -3.787 1.00 66.94 324 ASP A N 1
ATOM 2595 C CA . ASP A 1 324 ? -5.189 -18.500 -4.511 1.00 66.94 324 ASP A CA 1
ATOM 2596 C C . ASP A 1 324 ? -4.080 -18.974 -5.496 1.00 66.94 324 ASP A C 1
ATOM 2598 O O . ASP A 1 324 ? -3.924 -20.168 -5.749 1.00 66.94 324 ASP A O 1
ATOM 2602 N N . SER A 1 325 ? -3.258 -18.047 -6.015 1.00 59.44 325 SER A N 1
ATOM 2603 C CA . SER A 1 325 ? -2.096 -18.301 -6.886 1.00 59.44 325 SER A CA 1
ATOM 2604 C C . SER A 1 325 ? -0.769 -18.598 -6.162 1.00 59.44 325 SER A C 1
ATOM 2606 O O . SER A 1 325 ? 0.245 -18.802 -6.823 1.00 59.44 325 SER A O 1
ATOM 2608 N N . GLY A 1 326 ? -0.733 -18.606 -4.827 1.00 59.25 326 GLY A N 1
ATOM 2609 C CA . GLY A 1 326 ? 0.471 -18.888 -4.030 1.00 59.25 326 GLY A CA 1
ATOM 2610 C C . GLY A 1 326 ? 1.487 -17.742 -3.919 1.00 59.25 326 GLY A C 1
ATOM 2611 O O . GLY A 1 326 ? 2.466 -17.889 -3.194 1.00 59.25 326 GLY A O 1
ATOM 2612 N N . LEU A 1 327 ? 1.245 -16.605 -4.581 1.00 56.41 327 LEU A N 1
ATOM 2613 C CA . LEU A 1 327 ? 1.985 -15.357 -4.361 1.00 56.41 327 LEU A CA 1
ATOM 2614 C C . LEU A 1 327 ? 1.665 -14.790 -2.973 1.00 56.41 327 LEU A C 1
ATOM 2616 O O . LEU A 1 327 ? 0.517 -14.900 -2.517 1.00 56.41 327 LEU A O 1
ATOM 2620 N N . ASP A 1 328 ? 2.659 -14.161 -2.348 1.00 65.19 328 ASP A N 1
ATOM 2621 C CA . ASP A 1 328 ? 2.542 -13.524 -1.035 1.00 65.19 328 ASP A CA 1
ATOM 2622 C C . ASP A 1 328 ? 1.477 -12.423 -1.042 1.00 65.19 328 ASP A C 1
ATOM 2624 O O . ASP A 1 328 ? 1.367 -11.640 -1.989 1.00 65.19 328 ASP A O 1
ATOM 2628 N N . ASN A 1 329 ? 0.668 -12.371 0.015 1.00 68.31 329 ASN A N 1
ATOM 2629 C CA . ASN A 1 329 ? -0.410 -11.402 0.110 1.00 68.31 329 ASN A CA 1
ATOM 2630 C C . ASN A 1 329 ? 0.111 -10.032 0.575 1.00 68.31 329 ASN A C 1
ATOM 2632 O O . ASN A 1 329 ? 0.640 -9.906 1.676 1.00 68.31 329 ASN A O 1
ATOM 2636 N N . SER A 1 330 ? -0.094 -8.995 -0.239 1.00 76.38 330 SER A N 1
ATOM 2637 C CA . SER A 1 330 ? 0.214 -7.601 0.110 1.00 76.38 330 SER A CA 1
ATOM 2638 C C . SER A 1 330 ? -0.996 -6.816 0.636 1.00 76.38 330 SER A C 1
ATOM 2640 O O . SER A 1 330 ? -0.900 -5.601 0.773 1.00 76.38 330 SER A O 1
ATOM 2642 N N . LEU A 1 331 ? -2.126 -7.476 0.924 1.00 84.75 331 LEU A N 1
ATOM 2643 C CA . LEU A 1 331 ? -3.371 -6.859 1.397 1.00 84.75 331 LEU A CA 1
ATOM 2644 C C . LEU A 1 331 ? -3.224 -6.208 2.785 1.00 84.75 331 LEU A C 1
ATOM 2646 O O . LEU A 1 331 ? -3.419 -6.846 3.821 1.00 84.75 331 LEU A O 1
ATOM 2650 N N . ASP A 1 332 ? -2.939 -4.914 2.778 1.00 86.38 332 ASP A N 1
ATOM 2651 C CA . ASP A 1 332 ? -3.038 -4.016 3.929 1.00 86.38 332 ASP A CA 1
ATOM 2652 C C . ASP A 1 332 ? -4.523 -3.780 4.270 1.00 86.38 332 ASP A C 1
ATOM 2654 O O . ASP A 1 332 ? -5.320 -3.523 3.357 1.00 86.38 332 ASP A O 1
ATOM 2658 N N . LEU A 1 333 ? -4.904 -3.884 5.551 1.00 87.38 333 LEU A N 1
ATOM 2659 C CA . LEU A 1 333 ? -6.247 -3.550 6.051 1.00 87.38 333 LEU A CA 1
ATOM 2660 C C . LEU A 1 333 ? -6.176 -2.849 7.419 1.00 87.38 333 LEU A C 1
ATOM 2662 O O . LEU A 1 333 ? -5.887 -3.484 8.437 1.00 87.38 333 LEU A O 1
ATOM 2666 N N . VAL A 1 334 ? -6.575 -1.575 7.474 1.00 87.44 334 VAL A N 1
ATOM 2667 C CA . VAL A 1 334 ? -6.679 -0.779 8.714 1.00 87.44 334 VAL A CA 1
ATOM 2668 C C . VAL A 1 334 ? -8.126 -0.345 8.960 1.00 87.44 334 VAL A C 1
ATOM 2670 O O . VAL A 1 334 ? -8.801 0.166 8.066 1.00 87.44 334 VAL A O 1
ATOM 2673 N N . SER A 1 335 ? -8.598 -0.541 10.194 1.00 88.38 335 SER A N 1
ATOM 2674 C CA . SER A 1 335 ? -9.983 -0.321 10.640 1.00 88.38 335 SER A CA 1
ATOM 2675 C C . SER A 1 335 ? -11.000 -1.164 9.864 1.00 88.38 335 SER A C 1
ATOM 2677 O O . SER A 1 335 ? -12.044 -0.672 9.440 1.00 88.38 335 SER A O 1
ATOM 2679 N N . HIS A 1 336 ? -10.683 -2.446 9.669 1.00 92.44 336 HIS A N 1
ATOM 2680 C CA . HIS A 1 336 ? -11.598 -3.427 9.084 1.00 92.44 336 HIS A CA 1
ATOM 2681 C C . HIS A 1 336 ? -12.577 -3.992 10.126 1.00 92.44 336 HIS A C 1
ATOM 2683 O O . HIS A 1 336 ? -12.470 -3.743 11.330 1.00 92.44 336 HIS A O 1
ATOM 2689 N N . GLN A 1 337 ? -13.556 -4.765 9.660 1.00 94.50 337 GLN A N 1
ATOM 2690 C CA . GLN A 1 337 ? -14.372 -5.646 10.503 1.00 94.50 337 GLN A CA 1
ATOM 2691 C C . GLN A 1 337 ? -14.216 -7.086 10.045 1.00 94.50 337 GLN A C 1
ATOM 2693 O O . GLN A 1 337 ? -13.867 -7.334 8.892 1.00 94.50 337 GLN A O 1
ATOM 2698 N N . THR A 1 338 ? -14.521 -8.028 10.929 1.00 96.56 338 THR A N 1
ATOM 2699 C CA . THR A 1 338 ? -14.439 -9.454 10.626 1.00 96.56 338 THR A CA 1
ATOM 2700 C C . THR A 1 338 ? -15.674 -10.228 11.047 1.00 96.56 338 THR A C 1
ATOM 2702 O O . THR A 1 338 ? -16.488 -9.766 11.846 1.00 96.56 338 THR A O 1
ATOM 2705 N N . LEU A 1 339 ? -15.819 -11.412 10.453 1.00 96.56 339 LEU A N 1
ATOM 2706 C CA . LEU A 1 339 ? -16.818 -12.402 10.825 1.00 96.56 339 LEU A CA 1
ATOM 2707 C C . LEU A 1 339 ? -16.273 -13.809 10.555 1.00 96.56 339 LEU A C 1
ATOM 2709 O O . LEU A 1 339 ? -15.866 -14.109 9.431 1.00 96.56 339 LEU A O 1
ATOM 2713 N N . VAL A 1 340 ? -16.298 -14.685 11.559 1.00 97.19 340 VAL A N 1
ATOM 2714 C CA . VAL A 1 340 ? -15.927 -16.101 11.400 1.00 97.19 340 VAL A CA 1
ATOM 2715 C C . VAL A 1 340 ? -17.158 -16.941 11.053 1.00 97.19 340 VAL A C 1
ATOM 2717 O O . VAL A 1 340 ? -18.108 -17.025 11.831 1.00 97.19 340 VAL A O 1
ATOM 2720 N N . ILE A 1 341 ? -17.132 -17.611 9.898 1.00 95.56 341 ILE A N 1
ATOM 2721 C CA . ILE A 1 341 ? -18.163 -18.559 9.448 1.00 95.56 341 ILE A CA 1
ATOM 2722 C C . ILE A 1 341 ? -17.472 -19.817 8.921 1.00 95.56 341 ILE A C 1
ATOM 2724 O O . ILE A 1 341 ? -16.715 -19.741 7.964 1.00 95.56 341 ILE A O 1
ATOM 2728 N N . ARG A 1 342 ? -17.770 -20.987 9.508 1.00 90.94 342 ARG A N 1
ATOM 2729 C CA . ARG A 1 342 ? -17.405 -22.324 8.972 1.00 90.94 342 ARG A CA 1
ATOM 2730 C C . ARG A 1 342 ? -15.936 -22.461 8.554 1.00 90.94 342 ARG A C 1
ATOM 2732 O O . ARG A 1 342 ? -15.617 -22.953 7.474 1.00 90.94 342 ARG A O 1
ATOM 2739 N N . ASP A 1 343 ? -15.041 -22.047 9.444 1.00 96.75 343 ASP A N 1
ATOM 2740 C CA . ASP A 1 343 ? -13.592 -22.082 9.227 1.00 96.75 343 ASP A CA 1
ATOM 2741 C C . ASP A 1 343 ? -13.116 -21.140 8.097 1.00 96.75 343 ASP A C 1
ATOM 2743 O O . ASP A 1 343 ? -12.028 -21.315 7.553 1.00 96.75 343 ASP A O 1
ATOM 2747 N N . GLN A 1 344 ? -13.904 -20.112 7.769 1.00 96.56 344 GLN A N 1
ATOM 2748 C CA . GLN A 1 344 ? -13.509 -18.945 6.983 1.00 96.56 344 GLN A CA 1
ATOM 2749 C C . GLN A 1 344 ? -13.579 -17.678 7.854 1.00 96.56 344 GLN A C 1
ATOM 2751 O O . GLN A 1 344 ? -14.518 -17.504 8.633 1.00 96.56 344 GLN A O 1
ATOM 2756 N N . LEU A 1 345 ? -12.606 -16.780 7.697 1.00 97.44 345 LEU A N 1
ATOM 2757 C CA . LEU A 1 345 ? -12.628 -15.414 8.220 1.00 97.44 345 LEU A CA 1
ATOM 2758 C C . LEU A 1 345 ? -12.962 -14.463 7.073 1.00 97.44 345 LEU A C 1
ATOM 2760 O O . LEU A 1 345 ? -12.180 -14.322 6.132 1.00 97.44 345 LEU A O 1
ATOM 2764 N N . LEU A 1 346 ? -14.118 -13.813 7.149 1.00 96.94 346 LEU A N 1
ATOM 2765 C CA . LEU A 1 346 ? -14.515 -12.759 6.224 1.00 96.94 346 LEU A CA 1
ATOM 2766 C C . LEU A 1 346 ? -13.950 -11.433 6.751 1.00 96.94 346 LEU A C 1
ATOM 2768 O O . LEU A 1 346 ? -14.194 -11.097 7.906 1.00 96.94 346 LEU A O 1
ATOM 2772 N N . LEU A 1 347 ? -13.222 -10.693 5.917 1.00 94.94 347 LEU A N 1
ATOM 2773 C CA . LEU A 1 347 ? -12.633 -9.377 6.194 1.00 94.94 347 LEU A CA 1
ATOM 2774 C C . LEU A 1 347 ? -13.428 -8.317 5.424 1.00 94.94 347 LEU A C 1
ATOM 2776 O O . LEU A 1 347 ? -13.458 -8.372 4.199 1.00 94.94 347 LEU A O 1
ATOM 2780 N N . PHE A 1 348 ? -14.056 -7.358 6.099 1.00 92.12 348 PHE A N 1
ATOM 2781 C CA . PHE A 1 348 ? -14.946 -6.375 5.472 1.00 92.12 348 PHE A CA 1
ATOM 2782 C C . PHE A 1 348 ? -14.386 -4.946 5.459 1.00 92.12 348 PHE A C 1
ATOM 2784 O O . PHE A 1 348 ? -13.576 -4.604 6.323 1.00 92.12 348 PHE A O 1
ATOM 2791 N N . LYS A 1 349 ? -14.886 -4.130 4.506 1.00 76.19 349 LYS A N 1
ATOM 2792 C CA . LYS A 1 349 ? -14.544 -2.718 4.199 1.00 76.19 349 LYS A CA 1
ATOM 2793 C C . LYS A 1 349 ? -13.697 -2.009 5.263 1.00 76.19 349 LYS A C 1
ATOM 2795 O O . LYS A 1 349 ? -14.138 -1.792 6.391 1.00 76.19 349 LYS A O 1
ATOM 2800 N N . SER A 1 350 ? -12.552 -1.503 4.817 1.00 70.94 350 SER A N 1
ATOM 2801 C CA . SER A 1 350 ? -11.554 -0.808 5.626 1.00 70.94 350 SER A CA 1
ATOM 2802 C C . SER A 1 350 ? -10.828 0.261 4.806 1.00 70.94 350 SER A C 1
ATOM 2804 O O . SER A 1 350 ? -11.121 0.445 3.623 1.00 70.94 350 SER A O 1
ATOM 2806 N N . LEU A 1 351 ? -9.830 0.916 5.400 1.00 78.44 351 LEU A N 1
ATOM 2807 C CA . LEU A 1 351 ? -8.732 1.483 4.616 1.00 78.44 351 LEU A CA 1
ATOM 2808 C C . LEU A 1 351 ? -7.854 0.324 4.118 1.00 78.44 351 LEU A C 1
ATOM 2810 O O . LEU A 1 351 ? -7.586 -0.604 4.883 1.00 78.44 351 LEU A O 1
ATOM 2814 N N . SER A 1 352 ? -7.449 0.341 2.847 1.00 82.31 352 SER A N 1
ATOM 2815 C CA . SER A 1 352 ? -6.644 -0.719 2.226 1.00 82.31 352 SER A CA 1
ATOM 2816 C C . SER A 1 352 ? -5.734 -0.159 1.134 1.00 82.31 352 SER A C 1
ATOM 2818 O O . SER A 1 352 ? -6.022 0.888 0.554 1.00 82.31 352 SER A O 1
ATOM 2820 N N . ASN A 1 353 ? -4.652 -0.874 0.819 1.00 75.50 353 ASN A N 1
ATOM 2821 C CA . ASN A 1 353 ? -3.764 -0.548 -0.300 1.00 75.50 353 ASN A CA 1
ATOM 2822 C C . ASN A 1 353 ? -4.241 -1.101 -1.662 1.00 75.50 353 ASN A C 1
ATOM 2824 O O . ASN A 1 353 ? -3.644 -0.787 -2.698 1.00 75.50 353 ASN A O 1
ATOM 2828 N N . GLN A 1 354 ? -5.309 -1.907 -1.687 1.00 71.44 354 GLN A N 1
ATOM 2829 C CA . GLN A 1 354 ? -5.901 -2.423 -2.921 1.00 71.44 354 GLN A CA 1
ATOM 2830 C C . GLN A 1 354 ? -6.928 -1.442 -3.498 1.00 71.44 354 GLN A C 1
ATOM 2832 O O . GLN A 1 354 ? -7.794 -0.933 -2.797 1.00 71.44 354 GLN A O 1
ATOM 2837 N N . ARG A 1 355 ? -6.841 -1.196 -4.811 1.00 50.66 355 ARG A N 1
ATOM 2838 C CA . ARG A 1 355 ? -7.697 -0.232 -5.532 1.00 50.66 355 ARG A CA 1
ATOM 2839 C C . ARG A 1 355 ? -9.162 -0.597 -5.587 1.00 50.66 355 ARG A C 1
ATOM 2841 O O . ARG A 1 355 ? -10.036 0.261 -5.505 1.00 50.66 355 ARG A O 1
ATOM 2848 N N . ASN A 1 356 ? -9.408 -1.869 -5.865 1.00 53.19 356 ASN A N 1
ATOM 2849 C CA . ASN A 1 356 ? -10.754 -2.374 -5.830 1.00 53.19 356 ASN A CA 1
ATOM 2850 C C . ASN A 1 356 ? -11.111 -2.400 -4.353 1.00 53.19 356 ASN A C 1
ATOM 2852 O O . ASN A 1 356 ? -10.539 -3.199 -3.613 1.00 53.19 356 ASN A O 1
ATOM 2856 N N . ASN A 1 357 ? -12.072 -1.567 -3.956 1.00 51.25 357 ASN A N 1
ATOM 2857 C CA . ASN A 1 357 ? -12.818 -1.746 -2.718 1.00 51.25 357 ASN A CA 1
ATOM 2858 C C . ASN A 1 357 ? -13.627 -3.050 -2.841 1.00 51.25 357 ASN A C 1
ATOM 2860 O O . ASN A 1 357 ? -14.850 -3.040 -2.963 1.00 51.25 357 ASN A O 1
ATOM 2864 N N . GLN A 1 358 ? -12.931 -4.192 -2.868 1.00 51.72 358 GLN A N 1
ATOM 2865 C CA . GLN A 1 358 ? -13.504 -5.479 -2.530 1.00 51.72 358 GLN A CA 1
ATOM 2866 C C . GLN A 1 358 ? -13.863 -5.357 -1.059 1.00 51.72 358 GLN A C 1
ATOM 2868 O O . GLN A 1 358 ? -13.044 -5.536 -0.166 1.00 51.72 358 GLN A O 1
ATOM 2873 N N . ASP A 1 359 ? -15.107 -4.959 -0.823 1.00 75.81 359 ASP A N 1
ATOM 2874 C CA . ASP A 1 359 ? -15.638 -4.699 0.509 1.00 75.81 359 ASP A CA 1
ATOM 2875 C C . ASP A 1 359 ? -15.724 -5.963 1.381 1.00 75.81 359 ASP A C 1
ATOM 2877 O O . ASP A 1 359 ? -16.147 -5.875 2.534 1.00 75.81 359 ASP A O 1
ATOM 2881 N N . ILE A 1 360 ? -15.349 -7.119 0.818 1.00 90.88 360 ILE A N 1
ATOM 2882 C CA . ILE A 1 360 ? -15.211 -8.423 1.456 1.00 90.88 360 ILE A CA 1
ATOM 2883 C C . ILE A 1 360 ? -13.993 -9.135 0.848 1.00 90.88 360 ILE A C 1
ATOM 2885 O O . ILE A 1 360 ? -13.943 -9.338 -0.366 1.00 90.88 360 ILE A O 1
ATOM 2889 N N . TYR A 1 361 ? -13.076 -9.598 1.694 1.00 92.38 361 TYR A N 1
ATOM 2890 C CA . TYR A 1 361 ? -12.104 -10.655 1.398 1.00 92.38 361 TYR A CA 1
ATOM 2891 C C . TYR A 1 361 ? -12.411 -11.872 2.280 1.00 92.38 361 TYR A C 1
ATOM 2893 O O . TYR A 1 361 ? -13.079 -11.743 3.305 1.00 92.38 361 TYR A O 1
ATOM 2901 N N . VAL A 1 362 ? -11.934 -13.061 1.910 1.00 93.88 362 VAL A N 1
ATOM 2902 C CA . VAL A 1 362 ? -12.179 -14.295 2.676 1.00 93.88 362 VAL A CA 1
ATOM 2903 C C . VAL A 1 362 ? -10.872 -15.054 2.851 1.00 93.88 362 VAL A C 1
ATOM 2905 O O . VAL A 1 362 ? -10.224 -15.369 1.860 1.00 93.88 362 VAL A O 1
ATOM 2908 N N . ILE A 1 363 ? -10.489 -15.366 4.090 1.00 94.88 363 ILE A N 1
ATOM 2909 C CA . ILE A 1 363 ? -9.352 -16.238 4.422 1.00 94.88 363 ILE A CA 1
ATOM 2910 C C . ILE A 1 363 ? -9.880 -17.595 4.891 1.00 94.88 363 ILE A C 1
ATOM 2912 O O . ILE A 1 363 ? -10.721 -17.661 5.784 1.00 94.88 363 ILE A O 1
ATOM 2916 N N . ASN A 1 364 ? -9.346 -18.687 4.349 1.00 94.81 364 ASN A N 1
ATOM 2917 C CA . ASN A 1 364 ? -9.583 -20.034 4.870 1.00 94.81 364 ASN A CA 1
ATOM 2918 C C . ASN A 1 364 ? -8.725 -20.296 6.118 1.00 94.81 364 ASN A C 1
ATOM 2920 O O . ASN A 1 364 ? -7.499 -20.347 6.040 1.00 94.81 364 ASN A O 1
ATOM 2924 N N . LEU A 1 365 ? -9.359 -20.544 7.262 1.00 96.19 365 LEU A N 1
ATOM 2925 C CA . LEU A 1 365 ? -8.708 -20.774 8.557 1.00 96.19 365 LEU A CA 1
ATOM 2926 C C . LEU A 1 365 ? -8.141 -22.199 8.727 1.00 96.19 365 LEU A C 1
ATOM 2928 O O . LEU A 1 365 ? -7.757 -22.584 9.834 1.00 96.19 365 LEU A O 1
ATOM 2932 N N . LYS A 1 366 ? -8.109 -23.001 7.653 1.00 94.00 366 LYS A N 1
ATOM 2933 C CA . LYS A 1 366 ? -7.456 -24.324 7.605 1.00 94.00 366 LYS A CA 1
ATOM 2934 C C . LYS A 1 366 ? -6.123 -24.328 6.859 1.00 94.00 366 LYS A C 1
ATOM 2936 O O . LYS A 1 366 ? -5.291 -25.184 7.145 1.00 94.00 366 LYS A O 1
ATOM 2941 N N . ASP A 1 367 ? -5.939 -23.439 5.883 1.00 93.00 367 ASP A N 1
ATOM 2942 C CA . ASP A 1 367 ? -4.735 -23.396 5.040 1.00 93.00 367 ASP A CA 1
ATOM 2943 C C . ASP A 1 367 ? -4.230 -21.980 4.711 1.00 93.00 367 ASP A C 1
ATOM 2945 O O . ASP A 1 367 ? -3.328 -21.835 3.885 1.00 93.00 367 ASP A O 1
ATOM 2949 N N . PHE A 1 368 ? -4.786 -20.962 5.377 1.00 92.56 368 PHE A N 1
ATOM 2950 C CA . PHE A 1 368 ? -4.347 -19.563 5.373 1.00 92.56 368 PHE A CA 1
ATOM 2951 C C . PHE A 1 368 ? -4.260 -18.920 3.979 1.00 92.56 368 PHE A C 1
ATOM 2953 O O . PHE A 1 368 ? -3.416 -18.067 3.709 1.00 92.56 368 PHE A O 1
ATOM 2960 N N . LYS A 1 369 ? -5.173 -19.301 3.078 1.00 90.06 369 LYS A N 1
ATOM 2961 C CA . LYS A 1 369 ? -5.288 -18.692 1.746 1.00 90.06 369 LYS A CA 1
ATOM 2962 C C . LYS A 1 369 ? -6.448 -17.717 1.645 1.00 90.06 369 LYS A C 1
ATOM 2964 O O . LYS A 1 369 ? -7.526 -17.983 2.180 1.00 90.06 369 LYS A O 1
ATOM 2969 N N . LEU A 1 370 ? -6.240 -16.639 0.888 1.00 89.62 370 LEU A N 1
ATOM 2970 C CA . LEU A 1 370 ? -7.336 -15.842 0.341 1.00 89.62 370 LEU A CA 1
ATOM 2971 C C . LEU A 1 370 ? -8.146 -16.694 -0.640 1.00 89.62 370 LEU A C 1
ATOM 2973 O O . LEU A 1 370 ? -7.570 -17.299 -1.541 1.00 89.62 370 LEU A O 1
ATOM 2977 N N . GLN A 1 371 ? -9.468 -16.696 -0.486 1.00 88.69 371 GLN A N 1
ATOM 2978 C CA . GLN A 1 371 ? -10.404 -17.434 -1.327 1.00 88.69 371 GLN A CA 1
ATOM 2979 C C . GLN A 1 371 ? -11.346 -16.502 -2.083 1.00 88.69 371 GLN A C 1
ATOM 2981 O O . GLN A 1 371 ? -11.938 -15.575 -1.537 1.00 88.69 371 GLN A O 1
ATOM 2986 N N . SER A 1 372 ? -11.564 -16.835 -3.349 1.00 86.88 372 SER A N 1
ATOM 2987 C CA . SER A 1 372 ? -12.519 -16.172 -4.243 1.00 86.88 372 SER A CA 1
ATOM 2988 C C . SER A 1 372 ? -14.002 -16.524 -3.995 1.00 86.88 372 SER A C 1
ATOM 2990 O O . SER A 1 372 ? -14.878 -15.948 -4.645 1.00 86.88 372 SER A O 1
ATOM 2992 N N . ASN A 1 373 ? -14.316 -17.448 -3.073 1.00 89.44 373 ASN A N 1
ATOM 2993 C CA . ASN A 1 373 ? -15.678 -17.931 -2.793 1.00 89.44 373 ASN A CA 1
ATOM 2994 C C . ASN A 1 373 ? -15.974 -18.045 -1.283 1.00 89.44 373 ASN A C 1
ATOM 2996 O O . ASN A 1 373 ? -15.126 -18.480 -0.505 1.00 89.44 373 ASN A O 1
ATOM 3000 N N . LEU A 1 374 ? -17.214 -17.731 -0.902 1.00 91.50 374 LEU A N 1
ATOM 3001 C CA . LEU A 1 374 ? -17.790 -17.902 0.433 1.00 91.50 374 LEU A CA 1
ATOM 3002 C C . LEU A 1 374 ? -18.578 -19.228 0.510 1.00 91.50 374 LEU A C 1
ATOM 3004 O O . LEU A 1 374 ? -19.423 -19.491 -0.348 1.00 91.50 374 LEU A O 1
ATOM 3008 N N . ASP A 1 375 ? -18.339 -20.042 1.543 1.00 91.44 375 ASP A N 1
ATOM 3009 C CA . ASP A 1 375 ? -19.137 -21.232 1.894 1.00 91.44 375 ASP A CA 1
ATOM 3010 C C . ASP A 1 375 ? -20.083 -20.895 3.053 1.00 91.44 375 ASP A C 1
ATOM 3012 O O . ASP A 1 375 ? -19.919 -21.346 4.184 1.00 91.44 375 ASP A O 1
ATOM 3016 N N . TYR A 1 376 ? -21.078 -20.048 2.793 1.00 90.81 376 TYR A N 1
ATOM 3017 C CA . TYR A 1 376 ? -21.985 -19.546 3.825 1.00 90.81 376 TYR A CA 1
ATOM 3018 C C . TYR A 1 376 ? -22.851 -20.648 4.467 1.00 90.81 376 TYR A C 1
ATOM 3020 O O . TYR A 1 376 ? -23.117 -20.626 5.674 1.00 90.81 376 TYR A O 1
ATOM 3028 N N . THR A 1 377 ? -23.304 -21.636 3.689 1.00 88.94 377 THR A N 1
ATOM 3029 C CA . THR A 1 377 ? -24.263 -22.657 4.144 1.00 88.94 377 THR A CA 1
ATOM 3030 C C . THR A 1 377 ? -23.643 -24.022 4.439 1.00 88.94 377 THR A C 1
ATOM 3032 O O . THR A 1 377 ? -24.335 -24.888 4.991 1.00 88.94 377 THR A O 1
ATOM 3035 N N . GLY A 1 378 ? -22.364 -24.250 4.115 1.00 84.94 378 GLY A N 1
ATOM 3036 C CA . GLY A 1 378 ? -21.736 -25.577 4.187 1.00 84.94 378 GLY A CA 1
ATOM 3037 C C . GLY A 1 378 ? -22.289 -26.567 3.157 1.00 84.94 378 GLY A C 1
ATOM 3038 O O . GLY A 1 378 ? -21.997 -27.761 3.220 1.00 84.94 378 GLY A O 1
ATOM 3039 N N . LYS A 1 379 ? -23.147 -26.094 2.242 1.00 79.06 379 LYS A N 1
ATOM 3040 C CA . LYS A 1 379 ? -23.692 -26.856 1.111 1.00 79.06 379 LYS A CA 1
ATOM 3041 C C . LYS A 1 379 ? -23.025 -26.461 -0.200 1.00 79.06 379 LYS A C 1
ATOM 3043 O O . LYS A 1 379 ? -23.370 -27.051 -1.232 1.00 79.06 379 LYS A O 1
ATOM 3048 N N . SER A 1 380 ? -22.040 -25.554 -0.177 1.00 64.12 380 SER A N 1
ATOM 3049 C CA . SER A 1 380 ? -21.093 -25.433 -1.278 1.00 64.12 380 SER A CA 1
ATOM 3050 C C . SER A 1 380 ? -20.162 -26.656 -1.271 1.00 64.12 380 SER A C 1
ATOM 3052 O O . SER A 1 380 ? -18.984 -26.644 -0.925 1.00 64.12 380 SER A O 1
ATOM 3054 N N . ASN A 1 381 ? -20.724 -27.781 -1.730 1.00 48.91 381 ASN A N 1
ATOM 3055 C CA . ASN A 1 381 ? -19.937 -28.830 -2.362 1.00 48.91 381 ASN A CA 1
ATOM 3056 C C . ASN A 1 381 ? -18.937 -28.145 -3.307 1.00 48.91 381 ASN A C 1
ATOM 3058 O O . ASN A 1 381 ? -19.333 -27.200 -3.994 1.00 48.91 381 ASN A O 1
ATOM 3062 N N . ALA A 1 382 ? -17.691 -28.631 -3.381 1.00 53.19 382 ALA A N 1
ATOM 3063 C CA . ALA A 1 382 ? -16.628 -28.104 -4.250 1.00 53.19 382 ALA A CA 1
ATOM 3064 C C . ALA A 1 382 ? -16.970 -28.300 -5.749 1.00 53.19 382 ALA A C 1
ATOM 3066 O O . ALA A 1 382 ? -16.469 -29.188 -6.443 1.00 53.19 382 ALA A O 1
ATOM 3067 N N . SER A 1 383 ? -17.952 -27.515 -6.181 1.00 45.47 383 SER A N 1
ATOM 3068 C CA . SER A 1 383 ? -18.888 -27.767 -7.275 1.00 45.47 383 SER A CA 1
ATOM 3069 C C . SER A 1 383 ? -19.502 -26.471 -7.824 1.00 45.47 383 SER A C 1
ATOM 3071 O O . SER A 1 383 ? -20.163 -26.534 -8.863 1.00 45.47 383 SER A O 1
ATOM 3073 N N . TYR A 1 384 ? -19.208 -25.302 -7.232 1.00 50.56 384 TYR A N 1
ATOM 3074 C CA . TYR A 1 384 ? -18.851 -24.160 -8.080 1.00 50.56 384 TYR A CA 1
ATOM 3075 C C . TYR A 1 384 ? -17.720 -24.656 -8.976 1.00 50.56 384 TYR A C 1
ATOM 3077 O O . TYR A 1 384 ? -16.710 -25.154 -8.482 1.00 50.56 384 TYR A O 1
ATOM 3085 N N . GLY A 1 385 ? -18.039 -24.759 -10.266 1.00 42.62 385 GLY A N 1
ATOM 3086 C CA . GLY A 1 385 ? -17.680 -25.956 -11.022 1.00 42.62 385 GLY A CA 1
ATOM 3087 C C . GLY A 1 385 ? -16.195 -26.287 -10.986 1.00 42.62 385 GLY A C 1
ATOM 3088 O O . GLY A 1 385 ? -15.380 -25.414 -11.276 1.00 42.62 385 GLY A O 1
ATOM 3089 N N . ARG A 1 386 ? -15.877 -27.573 -10.733 1.00 48.47 386 ARG A N 1
ATOM 3090 C CA . ARG A 1 386 ? -14.622 -28.229 -11.156 1.00 48.47 386 ARG A CA 1
ATOM 3091 C C . ARG A 1 386 ? -14.147 -27.536 -12.444 1.00 48.47 386 ARG A C 1
ATOM 3093 O O . ARG A 1 386 ? -14.841 -27.703 -13.454 1.00 48.47 386 ARG A O 1
ATOM 3100 N N . PRO A 1 387 ? -13.080 -26.707 -12.398 1.00 53.59 387 PRO A N 1
ATOM 3101 C CA . PRO A 1 387 ? -12.860 -25.639 -13.376 1.00 53.59 387 PRO A CA 1
ATOM 3102 C C . PRO A 1 387 ? -12.913 -26.203 -14.785 1.00 53.59 387 PRO A C 1
ATOM 3104 O O . PRO A 1 387 ? -12.405 -27.298 -14.988 1.00 53.59 387 PRO A O 1
ATOM 3107 N N . VAL A 1 388 ? -13.570 -25.509 -15.724 1.00 53.47 388 VAL A N 1
ATOM 3108 C CA . VAL A 1 388 ? -14.235 -26.105 -16.910 1.00 53.47 388 VAL A CA 1
ATOM 3109 C C . VAL A 1 388 ? -13.415 -27.183 -17.637 1.00 53.47 388 VAL A C 1
ATOM 3111 O O . VAL A 1 388 ? -13.983 -28.191 -18.058 1.00 53.47 388 VAL A O 1
ATOM 3114 N N . TYR A 1 389 ? -12.087 -27.043 -17.707 1.00 56.69 389 TYR A N 1
ATOM 3115 C CA . TYR A 1 389 ? -11.173 -28.071 -18.212 1.00 56.69 389 TYR A CA 1
ATOM 3116 C C . TYR A 1 389 ? -11.341 -29.459 -17.554 1.00 56.69 389 TYR A C 1
ATOM 3118 O O . TYR A 1 389 ? -11.227 -30.462 -18.245 1.00 56.69 389 TYR A O 1
ATOM 3126 N N . ILE A 1 390 ? -11.671 -29.571 -16.263 1.00 57.22 390 ILE A N 1
ATOM 3127 C CA . ILE A 1 390 ? -11.956 -30.845 -15.581 1.00 57.22 390 ILE A CA 1
ATOM 3128 C C . ILE A 1 390 ? -13.268 -31.450 -16.083 1.00 57.22 390 ILE A C 1
ATOM 3130 O O . ILE A 1 390 ? -13.334 -32.660 -16.277 1.00 57.22 390 ILE A O 1
ATOM 3134 N N . ASN A 1 391 ? -14.299 -30.645 -16.347 1.00 58.47 391 ASN A N 1
ATOM 3135 C CA . ASN A 1 391 ? -15.526 -31.143 -16.976 1.00 58.47 391 ASN A CA 1
ATOM 3136 C C . ASN A 1 391 ? -15.279 -31.546 -18.441 1.00 58.47 391 ASN A C 1
ATOM 3138 O O . ASN A 1 391 ? -15.859 -32.526 -18.902 1.00 58.47 391 ASN A O 1
ATOM 3142 N N . VAL A 1 392 ? -14.346 -30.887 -19.138 1.00 62.53 392 VAL A N 1
ATOM 3143 C CA . VAL A 1 392 ? -13.836 -31.329 -20.450 1.00 62.53 392 VAL A CA 1
ATOM 3144 C C . VAL A 1 392 ? -13.017 -32.625 -20.335 1.00 62.53 392 VAL A C 1
ATOM 3146 O O . VAL A 1 392 ? -13.174 -33.498 -21.179 1.00 62.53 392 VAL A O 1
ATOM 3149 N N . ILE A 1 393 ? -12.220 -32.824 -19.279 1.00 69.06 393 ILE A N 1
ATOM 3150 C CA . ILE A 1 393 ? -11.479 -34.074 -19.009 1.00 69.06 393 ILE A CA 1
ATOM 3151 C C . ILE A 1 393 ? -12.430 -35.216 -18.629 1.00 69.06 393 ILE A C 1
ATOM 3153 O O . ILE A 1 393 ? -12.233 -36.339 -19.087 1.00 69.06 393 ILE A O 1
ATOM 3157 N N . ILE A 1 394 ? -13.485 -34.960 -17.849 1.00 71.81 394 ILE A N 1
ATOM 3158 C CA . ILE A 1 394 ? -14.555 -35.937 -17.593 1.00 71.81 394 ILE A CA 1
ATOM 3159 C C . ILE A 1 394 ? -15.290 -36.238 -18.900 1.00 71.81 394 ILE A C 1
ATOM 3161 O O . ILE A 1 394 ? -15.514 -37.404 -19.200 1.00 71.81 394 ILE A O 1
ATOM 3165 N N . GLY A 1 395 ? -15.606 -35.223 -19.709 1.00 71.31 395 GLY A N 1
ATOM 3166 C CA . GLY A 1 395 ? -16.205 -35.385 -21.034 1.00 71.31 395 GLY A CA 1
ATOM 3167 C C . GLY A 1 395 ? -15.350 -36.263 -21.948 1.00 71.31 395 GLY A C 1
ATOM 3168 O O . GLY A 1 395 ? -15.844 -37.254 -22.474 1.00 71.31 395 GLY A O 1
ATOM 3169 N N . LEU A 1 396 ? -14.050 -35.980 -22.057 1.00 67.25 396 LEU A N 1
ATOM 3170 C CA . LEU A 1 396 ? -13.066 -36.803 -22.765 1.00 67.25 396 LEU A CA 1
ATOM 3171 C C . LEU A 1 396 ? -12.971 -38.214 -22.177 1.00 67.25 396 LEU A C 1
ATOM 3173 O O . LEU A 1 396 ? -12.971 -39.179 -22.930 1.00 67.25 396 LEU A O 1
ATOM 3177 N N . GLY A 1 397 ? -12.942 -38.364 -20.853 1.00 76.00 397 GLY A N 1
ATOM 3178 C CA . GLY A 1 397 ? -12.902 -39.659 -20.171 1.00 76.00 397 GLY A CA 1
ATOM 3179 C C . GLY A 1 397 ? -14.167 -40.495 -20.388 1.00 76.00 397 GLY A C 1
ATOM 3180 O O . GLY A 1 397 ? -14.079 -41.710 -20.555 1.00 76.00 397 GLY A O 1
ATOM 3181 N N . VAL A 1 398 ? -15.335 -39.855 -20.465 1.00 78.81 398 VAL A N 1
ATOM 3182 C CA . VAL A 1 398 ? -16.619 -40.481 -20.807 1.00 78.81 398 VAL A CA 1
ATOM 3183 C C . VAL A 1 398 ? -16.682 -40.802 -22.297 1.00 78.81 398 VAL A C 1
ATOM 3185 O O . VAL A 1 398 ? -17.100 -41.900 -22.638 1.00 78.81 398 VAL A O 1
ATOM 3188 N N . VAL A 1 399 ? -16.203 -39.933 -23.191 1.00 70.62 399 VAL A N 1
ATOM 3189 C CA . VAL A 1 399 ? -16.110 -40.209 -24.637 1.00 70.62 399 VAL A CA 1
ATOM 3190 C C . VAL A 1 399 ? -15.150 -41.370 -24.907 1.00 70.62 399 VAL A C 1
ATOM 3192 O O . VAL A 1 399 ? -15.532 -42.323 -25.579 1.00 70.62 399 VAL A O 1
ATOM 3195 N N . LEU A 1 400 ? -13.949 -41.368 -24.325 1.00 70.00 400 LEU A N 1
ATOM 3196 C CA . LEU A 1 400 ? -12.977 -42.467 -24.408 1.00 70.00 400 LEU A CA 1
ATOM 3197 C C . LEU A 1 400 ? -13.508 -43.747 -23.742 1.00 70.00 400 LEU A C 1
ATOM 3199 O O . LEU A 1 400 ? -13.312 -44.844 -24.266 1.00 70.00 400 LEU A O 1
ATOM 3203 N N . GLY A 1 401 ? -14.225 -43.621 -22.623 1.00 75.19 401 GLY A N 1
ATOM 3204 C CA . GLY A 1 401 ? -14.900 -44.722 -21.937 1.00 75.19 401 GLY A CA 1
ATOM 3205 C C . GLY A 1 401 ? -16.032 -45.334 -22.765 1.00 75.19 401 GLY A C 1
ATOM 3206 O O . GLY A 1 401 ? -16.148 -46.559 -22.837 1.00 75.19 401 GLY A O 1
ATOM 3207 N N . LEU A 1 402 ? -16.822 -44.510 -23.455 1.00 73.62 402 LEU A N 1
ATOM 3208 C CA . LEU A 1 402 ? -17.838 -44.930 -24.420 1.00 73.62 402 LEU A CA 1
ATOM 3209 C C . LEU A 1 402 ? -17.185 -45.583 -25.641 1.00 73.62 402 LEU A C 1
ATOM 3211 O O . LEU A 1 402 ? -17.604 -46.669 -26.017 1.00 73.62 402 LEU A O 1
ATOM 3215 N N . PHE A 1 403 ? -16.098 -45.027 -26.178 1.00 63.38 403 PHE A N 1
ATOM 3216 C CA . PHE A 1 403 ? -15.328 -45.607 -27.289 1.00 63.38 403 PHE A CA 1
ATOM 3217 C C . PHE A 1 403 ? -14.745 -46.989 -26.926 1.00 63.38 403 PHE A C 1
ATOM 3219 O O . PHE A 1 403 ? -14.813 -47.951 -27.698 1.00 63.38 403 PHE A O 1
ATOM 3226 N N . ALA A 1 404 ? -14.236 -47.136 -25.698 1.00 65.50 404 ALA A N 1
ATOM 3227 C CA . ALA A 1 404 ? -13.814 -48.417 -25.137 1.00 65.50 404 ALA A CA 1
ATOM 3228 C C . ALA A 1 404 ? -14.999 -49.378 -24.908 1.00 65.50 404 ALA A C 1
ATOM 3230 O O . ALA A 1 404 ? -14.856 -50.592 -25.084 1.00 65.50 404 ALA A O 1
ATOM 3231 N N . THR A 1 405 ? -16.177 -48.854 -24.562 1.00 62.69 405 THR A N 1
ATOM 3232 C CA . THR A 1 405 ? -17.402 -49.634 -24.329 1.00 62.69 405 THR A CA 1
ATOM 3233 C C . THR A 1 405 ? -18.069 -50.071 -25.634 1.00 62.69 405 THR A C 1
ATOM 3235 O O . THR A 1 405 ? -18.518 -51.209 -25.713 1.00 62.69 405 THR A O 1
ATOM 3238 N N . GLU A 1 406 ? -18.023 -49.284 -26.709 1.00 60.44 406 GLU A N 1
ATOM 3239 C CA . GLU A 1 406 ? -18.372 -49.722 -28.066 1.00 60.44 406 GLU A CA 1
ATOM 3240 C C . GLU A 1 406 ? -17.451 -50.851 -28.537 1.00 60.44 406 GLU A C 1
ATOM 3242 O O . GLU A 1 406 ? -17.924 -51.877 -29.036 1.00 60.44 406 GLU A O 1
ATOM 3247 N N . ARG A 1 407 ? -16.135 -50.733 -28.298 1.00 54.41 407 ARG A N 1
ATOM 3248 C CA . ARG A 1 407 ? -15.170 -51.829 -28.519 1.00 54.41 407 ARG A CA 1
ATOM 3249 C C . ARG A 1 407 ? -15.508 -53.089 -27.709 1.00 54.41 407 ARG A C 1
ATOM 3251 O O . ARG A 1 407 ? -15.210 -54.196 -28.159 1.00 54.41 407 ARG A O 1
ATOM 3258 N N . LYS A 1 408 ? -16.152 -52.942 -26.547 1.00 49.59 408 LYS A N 1
ATOM 3259 C CA . LYS A 1 408 ? -16.648 -54.040 -25.697 1.00 49.59 408 LYS A CA 1
ATOM 3260 C C . LYS A 1 408 ? -17.973 -54.620 -26.219 1.00 49.59 408 LYS A C 1
ATOM 3262 O O . LYS A 1 408 ? -18.135 -55.839 -26.245 1.00 49.59 408 LYS A O 1
ATOM 3267 N N . ASN A 1 409 ? -18.882 -53.774 -26.703 1.00 43.75 409 ASN A N 1
ATOM 3268 C CA . ASN A 1 409 ? -20.210 -54.151 -27.196 1.00 43.75 409 ASN A CA 1
ATOM 3269 C C . ASN A 1 409 ? -20.171 -54.779 -28.597 1.00 43.75 409 ASN A C 1
ATOM 3271 O O . ASN A 1 409 ? -20.922 -55.718 -28.851 1.00 43.75 409 ASN A O 1
ATOM 3275 N N . LYS A 1 410 ? -19.196 -54.424 -29.449 1.00 47.69 410 LYS A N 1
ATOM 3276 C CA . LYS A 1 410 ? -18.874 -55.171 -30.687 1.00 47.69 410 LYS A CA 1
ATOM 3277 C C . LYS A 1 410 ? -18.424 -56.628 -30.441 1.00 47.69 410 LYS A C 1
ATOM 3279 O O . LYS A 1 410 ? -18.204 -57.363 -31.398 1.00 47.69 410 LYS A O 1
ATOM 3284 N N . ARG A 1 411 ? -18.329 -57.082 -29.180 1.00 46.66 411 ARG A N 1
ATOM 3285 C CA . ARG A 1 411 ? -18.141 -58.493 -28.776 1.00 46.66 411 ARG A CA 1
ATOM 3286 C C . ARG A 1 411 ? -19.354 -59.126 -28.065 1.00 46.66 411 ARG A C 1
ATOM 3288 O O . ARG A 1 411 ? -19.230 -60.235 -27.552 1.00 46.66 411 ARG A O 1
ATOM 3295 N N . LYS A 1 412 ? -20.519 -58.467 -28.028 1.00 41.50 412 LYS A N 1
ATOM 3296 C CA . LYS A 1 412 ? -21.762 -58.986 -27.417 1.00 41.50 412 LYS A CA 1
ATOM 3297 C C . LYS A 1 412 ? -22.988 -58.834 -28.327 1.00 41.50 412 LYS A C 1
ATOM 3299 O O . LYS A 1 412 ? -24.012 -58.294 -27.924 1.00 41.50 412 LYS A O 1
ATOM 3304 N N . ASN A 1 413 ? -22.916 -59.385 -29.538 1.00 36.44 413 ASN A N 1
ATOM 3305 C CA . ASN A 1 413 ? -24.118 -59.605 -30.342 1.00 36.44 413 ASN A CA 1
ATOM 3306 C C . ASN A 1 413 ? -24.689 -61.011 -30.073 1.00 36.44 413 ASN A C 1
ATOM 3308 O O . ASN A 1 413 ? -24.302 -61.964 -30.743 1.00 36.44 413 ASN A O 1
ATOM 3312 N N . ASN A 1 414 ? -25.518 -61.140 -29.026 1.00 35.09 414 ASN A N 1
ATOM 3313 C CA . ASN A 1 414 ? -26.459 -62.254 -28.803 1.00 35.09 414 ASN A CA 1
ATOM 3314 C C . ASN A 1 414 ? -27.311 -62.019 -27.530 1.00 35.09 414 ASN A C 1
ATOM 3316 O O . ASN A 1 414 ? -26.874 -62.398 -26.450 1.00 35.09 414 ASN A O 1
ATOM 3320 N N . ASN A 1 415 ? -28.514 -61.442 -27.702 1.00 31.47 415 ASN A N 1
ATOM 3321 C CA . ASN A 1 415 ? -29.753 -61.554 -26.886 1.00 31.47 415 ASN A CA 1
ATOM 3322 C C . ASN A 1 415 ? -29.712 -61.333 -25.340 1.00 31.47 415 ASN A C 1
ATOM 3324 O O . ASN A 1 415 ? -28.793 -61.746 -24.648 1.00 31.47 415 ASN A O 1
ATOM 3328 N N . ARG A 1 416 ? -30.728 -60.734 -24.688 1.00 31.47 416 ARG A N 1
ATOM 3329 C CA . ARG A 1 416 ? -32.158 -60.521 -25.038 1.00 31.47 416 ARG A CA 1
ATOM 3330 C C . ARG A 1 416 ? -32.721 -59.217 -24.395 1.00 31.47 416 ARG A C 1
ATOM 3332 O O . ARG A 1 416 ? -31.994 -58.533 -23.685 1.00 31.47 416 ARG A O 1
ATOM 3339 N N . GLN A 1 417 ? -33.988 -58.876 -24.676 1.00 28.42 417 GLN A N 1
ATOM 3340 C CA . GLN A 1 417 ? -34.704 -57.624 -24.299 1.00 28.42 417 GLN A CA 1
ATOM 3341 C C . GLN A 1 417 ? -34.986 -57.479 -22.778 1.00 28.42 417 GLN A C 1
ATOM 3343 O O . GLN A 1 417 ? -34.931 -58.481 -22.069 1.00 28.42 417 GLN A O 1
ATOM 3348 N N . ILE A 1 418 ? -35.235 -56.275 -22.216 1.00 27.59 418 ILE A N 1
ATOM 3349 C CA . ILE A 1 418 ? -36.535 -55.548 -21.996 1.00 27.59 418 ILE A CA 1
ATOM 3350 C C . ILE A 1 418 ? -36.187 -54.271 -21.150 1.00 27.59 418 ILE A C 1
ATOM 3352 O O . ILE A 1 418 ? -35.242 -54.382 -20.376 1.00 27.59 418 ILE A O 1
ATOM 3356 N N . HIS A 1 419 ? -36.795 -53.059 -21.136 1.00 25.14 419 HIS A N 1
ATOM 3357 C CA . HIS A 1 419 ? -37.853 -52.290 -21.861 1.00 25.14 419 HIS A CA 1
ATOM 3358 C C . HIS A 1 419 ? -37.574 -50.751 -21.680 1.00 25.14 419 HIS A C 1
ATOM 3360 O O . HIS A 1 419 ? -36.683 -50.410 -20.911 1.00 25.14 419 HIS A O 1
ATOM 3366 N N . ALA A 1 420 ? -38.064 -49.793 -22.495 1.00 25.86 420 ALA A N 1
ATOM 3367 C CA . ALA A 1 420 ? -39.364 -49.057 -22.514 1.00 25.86 420 ALA A CA 1
ATOM 3368 C C . ALA A 1 420 ? -39.728 -48.242 -21.227 1.00 25.86 420 ALA A C 1
ATOM 3370 O O . ALA A 1 420 ? -39.645 -48.815 -20.149 1.00 25.86 420 ALA A O 1
ATOM 3371 N N . VAL A 1 421 ? -40.191 -46.965 -21.240 1.00 26.30 421 VAL A N 1
ATOM 3372 C CA . VAL A 1 421 ? -40.509 -46.001 -22.340 1.00 26.30 421 VAL A CA 1
ATOM 3373 C C . VAL A 1 421 ? -40.632 -44.516 -21.832 1.00 26.30 421 VAL A C 1
ATOM 3375 O O . VAL A 1 421 ? -41.390 -44.277 -20.905 1.00 26.30 421 VAL A O 1
ATOM 3378 N N . TRP A 1 422 ? -39.947 -43.551 -22.497 1.00 27.05 422 TRP A N 1
ATOM 3379 C CA . TRP A 1 422 ? -40.271 -42.098 -22.732 1.00 27.05 422 TRP A CA 1
ATOM 3380 C C . TRP A 1 422 ? -40.387 -41.111 -21.515 1.00 27.05 422 TRP A C 1
ATOM 3382 O O . TRP A 1 422 ? -40.436 -41.558 -20.379 1.00 27.05 422 TRP A O 1
ATOM 3392 N N . ALA A 1 423 ? -40.356 -39.759 -21.635 1.00 24.42 423 ALA A N 1
ATOM 3393 C CA . ALA A 1 423 ? -40.425 -38.837 -22.797 1.00 24.42 423 ALA A CA 1
ATOM 3394 C C . ALA A 1 423 ? -39.659 -37.474 -22.631 1.00 24.42 423 ALA A C 1
ATOM 3396 O O . ALA A 1 423 ? -39.401 -37.052 -21.511 1.00 24.42 423 ALA A O 1
ATOM 3397 N N . THR A 1 424 ? -39.333 -36.831 -23.776 1.00 24.66 424 THR A N 1
ATOM 3398 C CA . THR A 1 424 ? -39.332 -35.377 -24.192 1.00 24.66 424 THR A CA 1
ATOM 3399 C C . THR A 1 424 ? -39.536 -34.226 -23.169 1.00 24.66 424 THR A C 1
ATOM 3401 O O . THR A 1 424 ? -40.212 -34.433 -22.174 1.00 24.66 424 THR A O 1
ATOM 3404 N N . SER A 1 425 ? -39.154 -32.941 -23.359 1.00 24.58 425 SER A N 1
ATOM 3405 C CA . SER A 1 425 ? -38.578 -32.069 -24.443 1.00 24.58 425 SER A CA 1
ATOM 3406 C C . SER A 1 425 ? -38.236 -30.676 -23.822 1.00 24.58 425 SER A C 1
ATOM 3408 O O . SER A 1 425 ? -38.612 -30.464 -22.677 1.00 24.58 425 SER A O 1
ATOM 3410 N N . GLY A 1 426 ? -37.616 -29.647 -24.436 1.00 23.70 426 GLY A N 1
ATOM 3411 C CA . GLY A 1 426 ? -37.065 -29.364 -25.783 1.00 23.70 426 GLY A CA 1
ATOM 3412 C C . GLY A 1 426 ? -36.747 -27.845 -25.950 1.00 23.70 426 GLY A C 1
ATOM 3413 O O . GLY A 1 426 ? -36.956 -27.105 -25.001 1.00 23.70 426 GLY A O 1
ATOM 3414 N N . ASN A 1 427 ? -36.233 -27.430 -27.126 1.00 24.66 427 ASN A N 1
ATOM 3415 C CA . ASN A 1 427 ? -36.057 -26.083 -27.764 1.00 24.66 427 ASN A CA 1
ATOM 3416 C C . ASN A 1 427 ? -36.319 -24.762 -26.970 1.00 24.66 427 ASN A C 1
ATOM 3418 O O . ASN A 1 427 ? -37.292 -24.669 -26.238 1.00 24.66 427 ASN A O 1
ATOM 3422 N N . GLY A 1 428 ? -35.628 -23.627 -27.196 1.00 23.25 428 GLY A N 1
ATOM 3423 C CA . GLY A 1 428 ? -34.566 -23.245 -28.158 1.00 23.25 428 GLY A CA 1
ATOM 3424 C C . GLY A 1 428 ? -34.660 -21.745 -28.570 1.00 23.25 428 GLY A C 1
ATOM 3425 O O . GLY A 1 428 ? -35.693 -21.141 -28.312 1.00 23.25 428 GLY A O 1
ATOM 3426 N N . THR A 1 429 ? -33.645 -21.183 -29.270 1.00 23.92 429 THR A N 1
ATOM 3427 C CA . THR A 1 429 ? -33.626 -19.853 -29.988 1.00 23.92 429 THR A CA 1
ATOM 3428 C C . THR A 1 429 ? -33.870 -18.550 -29.170 1.00 23.92 429 THR A C 1
ATOM 3430 O O . THR A 1 429 ? -34.557 -18.591 -28.164 1.00 23.92 429 THR A O 1
ATOM 3433 N N . SER A 1 430 ? -33.387 -17.336 -29.514 1.00 24.02 430 SER A N 1
ATOM 3434 C CA . SER A 1 430 ? -32.327 -16.839 -30.433 1.00 24.02 430 SER A CA 1
ATOM 3435 C C . SER A 1 430 ? -32.019 -15.330 -30.190 1.00 24.02 430 SER A C 1
ATOM 3437 O O . SER A 1 430 ? -32.766 -14.656 -29.495 1.00 24.02 430 SER A O 1
ATOM 3439 N N . SER A 1 431 ? -30.978 -14.799 -30.860 1.00 22.80 431 SER A N 1
ATOM 3440 C CA . SER A 1 431 ? -30.842 -13.413 -31.397 1.00 22.80 431 SER A CA 1
ATOM 3441 C C . SER A 1 431 ? -30.859 -12.141 -30.501 1.00 22.80 431 SER A C 1
ATOM 3443 O O . SER A 1 431 ? -31.918 -11.653 -30.139 1.00 22.80 431 SER A O 1
ATOM 3445 N N . GLN A 1 432 ? -29.674 -11.502 -30.429 1.00 22.80 432 GLN A N 1
ATOM 3446 C CA . GLN A 1 432 ? -29.359 -10.080 -30.744 1.00 22.80 432 GLN A CA 1
ATOM 3447 C C . GLN A 1 432 ? -29.841 -8.858 -29.906 1.00 22.80 432 GLN A C 1
ATOM 3449 O O . GLN A 1 432 ? -30.995 -8.734 -29.526 1.00 22.80 432 GLN A O 1
ATOM 3454 N N . ALA A 1 433 ? -28.927 -7.863 -29.899 1.00 21.56 433 ALA A N 1
ATOM 3455 C CA . ALA A 1 433 ? -29.112 -6.396 -29.991 1.00 21.56 433 ALA A CA 1
ATOM 3456 C C . ALA A 1 433 ? -28.916 -5.504 -28.737 1.00 21.56 433 ALA A C 1
ATOM 3458 O O . ALA A 1 433 ? -29.155 -5.894 -27.600 1.00 21.56 433 ALA A O 1
ATOM 3459 N N . LEU A 1 434 ? -28.403 -4.294 -29.012 1.00 23.81 434 LEU A N 1
ATOM 3460 C CA . LEU A 1 434 ? -27.954 -3.242 -28.084 1.00 23.81 434 LEU A CA 1
ATOM 3461 C C . LEU A 1 434 ? -29.094 -2.346 -27.564 1.00 23.81 434 LEU A C 1
ATOM 3463 O O . LEU A 1 434 ? -30.069 -2.102 -28.269 1.00 23.81 434 LEU A O 1
ATOM 3467 N N . GLY A 1 435 ? -28.849 -1.717 -26.411 1.00 22.64 435 GLY A N 1
ATOM 3468 C CA . GLY A 1 435 ? -29.520 -0.496 -25.945 1.00 22.64 435 GLY A CA 1
ATOM 3469 C C . GLY A 1 435 ? -29.374 -0.333 -24.424 1.00 22.64 435 GLY A C 1
ATOM 3470 O O . GLY A 1 435 ? -29.665 -1.272 -23.696 1.00 22.64 435 GLY A O 1
ATOM 3471 N N . GLY A 1 436 ? -28.911 0.782 -23.853 1.00 24.25 436 GLY A N 1
ATOM 3472 C CA . GLY A 1 436 ? -28.531 2.071 -24.448 1.00 24.25 436 GLY A CA 1
ATOM 3473 C C . GLY A 1 436 ? -29.157 3.221 -23.659 1.00 24.25 436 GLY A C 1
ATOM 3474 O O . GLY A 1 436 ? -30.166 3.765 -24.091 1.00 24.25 436 GLY A O 1
ATOM 3475 N N . ILE A 1 437 ? -28.613 3.532 -22.479 1.00 22.94 437 ILE A N 1
ATOM 3476 C CA . ILE A 1 437 ? -29.184 4.522 -21.549 1.00 22.94 437 ILE A CA 1
ATOM 3477 C C . ILE A 1 437 ? -28.690 5.933 -21.892 1.00 22.94 437 ILE A C 1
ATOM 3479 O O . ILE A 1 437 ? -27.499 6.134 -22.119 1.00 22.94 437 ILE A O 1
ATOM 3483 N N . THR A 1 438 ? -29.599 6.906 -21.853 1.00 22.03 438 THR A N 1
ATOM 3484 C CA . THR A 1 438 ? -29.299 8.344 -21.816 1.00 22.03 438 THR A CA 1
ATOM 3485 C C . THR A 1 438 ? -29.545 8.894 -20.412 1.00 22.03 438 THR A C 1
ATOM 3487 O O . THR A 1 438 ? -30.624 8.691 -19.856 1.00 22.03 438 THR A O 1
ATOM 3490 N N . THR A 1 439 ? -28.579 9.629 -19.869 1.00 24.31 439 THR A N 1
ATOM 3491 C CA . THR A 1 439 ? -28.729 10.463 -18.667 1.00 24.31 439 THR A CA 1
ATOM 3492 C C . THR A 1 439 ? -28.177 11.844 -18.980 1.00 24.31 439 THR A C 1
ATOM 3494 O O . THR A 1 439 ? -26.985 11.956 -19.266 1.00 24.31 439 THR A O 1
ATOM 3497 N N . ASP A 1 440 ? -29.031 12.863 -18.932 1.00 22.14 440 ASP A N 1
ATOM 3498 C CA . ASP A 1 440 ? -28.619 14.258 -19.086 1.00 22.14 440 ASP A CA 1
ATOM 3499 C C . ASP A 1 440 ? -28.156 14.871 -17.756 1.00 22.14 440 ASP A C 1
ATOM 3501 O O . ASP A 1 440 ? -28.540 14.417 -16.680 1.00 22.14 440 ASP A O 1
ATOM 3505 N N . GLU A 1 441 ? -27.299 15.884 -17.908 1.00 24.12 441 GLU A N 1
ATOM 3506 C CA . GLU A 1 441 ? -27.207 17.170 -17.192 1.00 24.12 441 GLU A CA 1
ATOM 3507 C C . GLU A 1 441 ? -27.720 17.315 -15.739 1.00 24.12 441 GLU A C 1
ATOM 3509 O O . GLU A 1 441 ? -28.786 16.849 -15.360 1.00 24.12 441 GLU A O 1
ATOM 3514 N N . SER A 1 442 ? -27.111 18.147 -14.889 1.00 25.05 442 SER A N 1
ATOM 3515 C CA . SER A 1 442 ? -25.798 18.830 -14.850 1.00 25.05 442 SER A CA 1
ATOM 3516 C C . SER A 1 442 ? -25.698 19.525 -13.473 1.00 25.05 442 SER A C 1
ATOM 3518 O O . SER A 1 442 ? -26.716 19.608 -12.791 1.00 25.05 442 SER A O 1
ATOM 3520 N N . HIS A 1 443 ? -24.534 20.052 -13.054 1.00 22.36 443 HIS A N 1
ATOM 3521 C CA . HIS A 1 443 ? -24.506 21.285 -12.241 1.00 22.36 443 HIS A CA 1
ATOM 3522 C C . HIS A 1 443 ? -23.119 21.953 -12.119 1.00 22.36 443 HIS A C 1
ATOM 3524 O O . HIS A 1 443 ? -22.132 21.359 -11.694 1.00 22.36 443 HIS A O 1
ATOM 3530 N N . GLU A 1 444 ? -23.114 23.239 -12.460 1.00 22.38 444 GLU A N 1
ATOM 3531 C CA . GLU A 1 444 ? -22.192 24.323 -12.074 1.00 22.38 444 GLU A CA 1
ATOM 3532 C C . GLU A 1 444 ? -22.368 24.728 -10.576 1.00 22.38 444 GLU A C 1
ATOM 3534 O O . GLU A 1 444 ? -23.356 24.311 -9.975 1.00 22.38 444 GLU A O 1
ATOM 3539 N N . LEU A 1 445 ? -21.552 25.547 -9.872 1.00 22.88 445 LEU A N 1
ATOM 3540 C CA . LEU A 1 445 ? -20.374 26.407 -10.171 1.00 22.88 445 LEU A CA 1
ATOM 3541 C C . LEU A 1 445 ? -19.634 26.808 -8.848 1.00 22.88 445 LEU A C 1
ATOM 3543 O O . LEU A 1 445 ? -20.220 26.732 -7.775 1.00 22.88 445 LEU A O 1
ATOM 3547 N N . ASN A 1 446 ? -18.392 27.318 -8.956 1.00 24.47 446 ASN A N 1
ATOM 3548 C CA . ASN A 1 446 ? -17.641 28.264 -8.078 1.00 24.47 446 ASN A CA 1
ATOM 3549 C C . ASN A 1 446 ? -17.815 28.342 -6.534 1.00 24.47 446 ASN A C 1
ATOM 3551 O O . ASN A 1 446 ? -18.880 28.687 -6.032 1.00 24.47 446 ASN A O 1
ATOM 3555 N N . ILE A 1 447 ? -16.673 28.375 -5.815 1.00 22.64 447 ILE A N 1
ATOM 3556 C CA . ILE A 1 447 ? -16.471 29.130 -4.548 1.00 22.64 447 ILE A CA 1
ATOM 3557 C C . ILE A 1 447 ? -15.142 29.936 -4.600 1.00 22.64 447 ILE A C 1
ATOM 3559 O O . ILE A 1 447 ? -14.264 29.646 -5.410 1.00 22.64 447 ILE A O 1
ATOM 3563 N N . PHE A 1 448 ? -15.048 31.003 -3.793 1.00 23.27 448 PHE A N 1
ATOM 3564 C CA . PHE A 1 448 ? -14.063 32.101 -3.834 1.00 23.27 448 PHE A CA 1
ATOM 3565 C C . PHE A 1 448 ? -12.692 31.843 -3.160 1.00 23.27 448 PHE A C 1
ATOM 3567 O O . PHE A 1 448 ? -12.496 30.879 -2.425 1.00 23.27 448 PHE A O 1
ATOM 3574 N N . SER A 1 449 ? -11.758 32.776 -3.393 1.00 26.91 449 SER A N 1
ATOM 3575 C CA . SER A 1 449 ? -10.416 32.872 -2.797 1.00 26.91 449 SER A CA 1
ATOM 3576 C C . SER A 1 449 ? -10.374 33.612 -1.447 1.00 26.91 449 SER A C 1
ATOM 3578 O O . SER A 1 449 ? -11.336 34.272 -1.052 1.00 26.91 449 SER A O 1
ATOM 3580 N N . LEU A 1 450 ? -9.215 33.576 -0.772 1.00 23.78 450 LEU A N 1
ATOM 3581 C CA . LEU A 1 450 ? -8.810 34.571 0.231 1.00 23.78 450 LEU A CA 1
ATOM 3582 C C . LEU A 1 450 ? -7.274 34.677 0.326 1.00 23.78 450 LEU A C 1
ATOM 3584 O O . LEU A 1 450 ? -6.558 33.732 0.002 1.00 23.78 450 LEU A O 1
ATOM 3588 N N . ASN A 1 451 ? -6.778 35.840 0.756 1.00 26.77 451 ASN A N 1
ATOM 3589 C CA . ASN A 1 451 ? -5.356 36.203 0.729 1.00 26.77 451 ASN A CA 1
ATOM 3590 C C . ASN A 1 451 ? -4.645 35.926 2.060 1.00 26.77 451 ASN A C 1
ATOM 3592 O O . ASN A 1 451 ? -5.226 36.150 3.122 1.00 26.77 451 ASN A O 1
ATOM 3596 N N . ASN A 1 452 ? -3.338 35.648 2.004 1.00 26.11 452 ASN A N 1
ATOM 3597 C CA . ASN A 1 452 ? -2.385 36.307 2.904 1.00 26.11 452 ASN A CA 1
ATOM 3598 C C . ASN A 1 452 ? -0.955 36.275 2.339 1.00 26.11 452 ASN A C 1
ATOM 3600 O O . ASN A 1 452 ? -0.532 35.260 1.790 1.00 26.11 452 ASN A O 1
ATOM 3604 N N . ILE A 1 453 ? -0.214 37.375 2.487 1.00 30.08 453 ILE A N 1
ATOM 3605 C CA . ILE A 1 453 ? 1.182 37.513 2.046 1.00 30.08 453 ILE A CA 1
ATOM 3606 C C . ILE A 1 453 ? 1.995 38.021 3.230 1.00 30.08 453 ILE A C 1
ATOM 3608 O O . ILE A 1 453 ? 1.726 39.119 3.705 1.00 30.08 453 ILE A O 1
ATOM 3612 N N . ASP A 1 454 ? 3.019 37.274 3.652 1.00 28.36 454 ASP A N 1
ATOM 3613 C CA . ASP A 1 454 ? 4.161 37.871 4.349 1.00 28.36 454 ASP A CA 1
ATOM 3614 C C . ASP A 1 454 ? 5.411 36.971 4.318 1.00 28.36 454 ASP A C 1
ATOM 3616 O O . ASP A 1 454 ? 5.316 35.755 4.467 1.00 28.36 454 ASP A O 1
ATOM 3620 N N . THR A 1 455 ? 6.588 37.598 4.192 1.00 31.69 455 THR A N 1
ATOM 3621 C CA . THR A 1 455 ? 7.977 37.055 4.144 1.00 31.69 455 THR A CA 1
ATOM 3622 C C . THR A 1 455 ? 8.621 36.705 2.787 1.00 31.69 455 THR A C 1
ATOM 3624 O O . THR A 1 455 ? 8.926 35.552 2.490 1.00 31.69 455 THR A O 1
ATOM 3627 N N . LEU A 1 456 ? 9.028 37.733 2.025 1.00 31.42 456 LEU A N 1
ATOM 3628 C CA . LEU A 1 456 ? 10.122 37.611 1.043 1.00 31.42 456 LEU A CA 1
ATOM 3629 C C . LEU A 1 456 ? 10.880 38.943 0.858 1.00 31.42 456 LEU A C 1
ATOM 3631 O O . LEU A 1 456 ? 10.509 39.790 0.055 1.00 31.42 456 LEU A O 1
ATOM 3635 N N . MET A 1 457 ? 11.962 39.128 1.623 1.00 32.59 457 MET A N 1
ATOM 3636 C CA . MET A 1 457 ? 12.845 40.306 1.570 1.00 32.59 457 MET A CA 1
ATOM 3637 C C . MET A 1 457 ? 14.304 39.868 1.385 1.00 32.59 457 MET A C 1
ATOM 3639 O O . MET A 1 457 ? 15.034 39.648 2.350 1.00 32.59 457 MET A O 1
ATOM 3643 N N . ASN A 1 458 ? 14.735 39.738 0.129 1.00 40.34 458 ASN A N 1
ATOM 3644 C CA . ASN A 1 458 ? 16.146 39.616 -0.240 1.00 40.34 458 ASN A CA 1
ATOM 3645 C C . ASN A 1 458 ? 16.431 40.597 -1.394 1.00 40.34 458 ASN A C 1
ATOM 3647 O O . ASN A 1 458 ? 15.911 40.393 -2.493 1.00 40.34 458 ASN A O 1
ATOM 3651 N N . PRO A 1 459 ? 17.246 41.650 -1.186 1.00 41.91 459 PRO A N 1
ATOM 3652 C CA . PRO A 1 459 ? 17.391 42.743 -2.149 1.00 41.91 459 PRO A CA 1
ATOM 3653 C C . PRO A 1 459 ? 18.083 42.350 -3.466 1.00 41.91 459 PRO A C 1
ATOM 3655 O O . PRO A 1 459 ? 18.128 43.163 -4.385 1.00 41.91 459 PRO A O 1
ATOM 3658 N N . LYS A 1 460 ? 18.606 41.121 -3.599 1.00 39.81 460 LYS A N 1
ATOM 3659 C CA . LYS A 1 460 ? 19.292 40.656 -4.819 1.00 39.81 460 LYS A CA 1
ATOM 3660 C C . LYS A 1 460 ? 18.348 40.329 -5.997 1.00 39.81 460 LYS A C 1
ATOM 3662 O O . LYS A 1 460 ? 18.840 40.113 -7.098 1.00 39.81 460 LYS A O 1
ATOM 3667 N N . TYR A 1 461 ? 17.028 40.300 -5.784 1.00 47.66 461 TYR A N 1
ATOM 3668 C CA . TYR A 1 461 ? 16.033 39.862 -6.786 1.00 47.66 461 TYR A CA 1
ATOM 3669 C C . TYR A 1 461 ? 14.900 40.874 -7.037 1.00 47.66 461 TYR A C 1
ATOM 3671 O O . TYR A 1 461 ? 13.825 40.508 -7.503 1.00 47.66 461 TYR A O 1
ATOM 3679 N N . ASN A 1 462 ? 15.114 42.150 -6.707 1.00 39.88 462 ASN A N 1
ATOM 3680 C CA . ASN A 1 462 ? 14.060 43.163 -6.724 1.00 39.88 462 ASN A CA 1
ATOM 3681 C C . ASN A 1 462 ? 13.880 43.824 -8.109 1.00 39.88 462 ASN A C 1
ATOM 3683 O O . ASN A 1 462 ? 14.243 44.986 -8.294 1.00 39.88 462 ASN A O 1
ATOM 3687 N N . SER A 1 463 ? 13.323 43.081 -9.071 1.00 56.78 463 SER A N 1
ATOM 3688 C CA . SER A 1 463 ? 12.769 43.620 -10.322 1.00 56.78 463 SER A CA 1
ATOM 3689 C C . SER A 1 463 ? 11.266 43.334 -10.398 1.00 56.78 463 SER A C 1
ATOM 3691 O O . SER A 1 463 ? 10.831 42.204 -10.179 1.00 56.78 463 SER A O 1
ATOM 3693 N N . ASP A 1 464 ? 10.456 44.349 -10.711 1.00 43.50 464 ASP A N 1
ATOM 3694 C CA . ASP A 1 464 ? 8.989 44.238 -10.631 1.00 43.50 464 ASP A CA 1
ATOM 3695 C C . ASP A 1 464 ? 8.410 43.176 -11.581 1.00 43.50 464 ASP A C 1
ATOM 3697 O O . ASP A 1 464 ? 7.474 42.465 -11.219 1.00 43.50 464 ASP A O 1
ATOM 3701 N N . ALA A 1 465 ? 9.054 42.975 -12.737 1.00 42.22 465 ALA A N 1
ATOM 3702 C CA . ALA A 1 465 ? 8.719 41.928 -13.704 1.00 42.22 465 ALA A CA 1
ATOM 3703 C C . ALA A 1 465 ? 8.829 40.493 -13.146 1.00 42.22 465 ALA A C 1
ATOM 3705 O O . ALA A 1 465 ? 8.236 39.581 -13.711 1.00 42.22 465 ALA A O 1
ATOM 3706 N N . LEU A 1 466 ? 9.565 40.270 -12.049 1.00 43.31 466 LEU A N 1
ATOM 3707 C CA . LEU A 1 466 ? 9.621 38.965 -11.383 1.00 43.31 466 LEU A CA 1
ATOM 3708 C C . LEU A 1 466 ? 8.439 38.747 -10.419 1.00 43.31 466 LEU A C 1
ATOM 3710 O O . LEU A 1 466 ? 8.181 37.612 -10.022 1.00 43.31 466 LEU A O 1
ATOM 3714 N N . ARG A 1 467 ? 7.734 39.814 -10.010 1.00 41.94 467 ARG A N 1
ATOM 3715 C CA . ARG A 1 467 ? 6.695 39.753 -8.968 1.00 41.94 467 ARG A CA 1
ATOM 3716 C C . ARG A 1 467 ? 5.319 39.395 -9.527 1.00 41.94 467 ARG A C 1
ATOM 3718 O O . ARG A 1 467 ? 4.685 38.492 -8.989 1.00 41.94 467 ARG A O 1
ATOM 3725 N N . GLU A 1 468 ? 4.909 40.012 -10.638 1.00 39.19 468 GLU A N 1
ATOM 3726 C CA . GLU A 1 468 ? 3.674 39.635 -11.357 1.00 39.19 468 GLU A CA 1
ATOM 3727 C C . GLU A 1 468 ? 3.717 38.160 -11.807 1.00 39.19 468 GLU A C 1
ATOM 3729 O O . GLU A 1 468 ? 2.738 37.421 -11.695 1.00 39.19 468 GLU A O 1
ATOM 3734 N N . ASP A 1 469 ? 4.899 37.707 -12.228 1.00 40.75 469 ASP A N 1
ATOM 3735 C CA . ASP A 1 469 ? 5.182 36.338 -12.661 1.00 40.75 469 ASP A CA 1
ATOM 3736 C C . ASP A 1 469 ? 5.009 35.306 -11.520 1.00 40.75 469 ASP A C 1
ATOM 3738 O O . ASP A 1 469 ? 4.542 34.187 -11.740 1.00 40.75 469 ASP A O 1
ATOM 3742 N N . LEU A 1 470 ? 5.352 35.674 -10.277 1.00 38.84 470 LEU A N 1
ATOM 3743 C CA . LEU A 1 470 ? 5.238 34.803 -9.096 1.00 38.84 470 LEU A CA 1
ATOM 3744 C C . LEU A 1 470 ? 3.801 34.691 -8.567 1.00 38.84 470 LEU A C 1
ATOM 3746 O O . LEU A 1 470 ? 3.376 33.601 -8.167 1.00 38.84 470 LEU A O 1
ATOM 3750 N N . GLU A 1 471 ? 3.040 35.786 -8.588 1.00 35.06 471 GLU A N 1
ATOM 3751 C CA . GLU A 1 471 ? 1.643 35.798 -8.135 1.00 35.06 471 GLU A CA 1
ATOM 3752 C C . GLU A 1 471 ? 0.762 34.905 -9.035 1.00 35.06 471 GLU A C 1
ATOM 3754 O O . GLU A 1 471 ? -0.059 34.141 -8.524 1.00 35.06 471 GLU A O 1
ATOM 3759 N N . HIS A 1 472 ? 1.014 34.866 -10.351 1.00 33.00 472 HIS A N 1
ATOM 3760 C CA . HIS A 1 472 ? 0.308 33.963 -11.273 1.00 33.00 472 HIS A CA 1
ATOM 3761 C C . HIS A 1 472 ? 0.727 32.481 -11.187 1.00 33.00 472 HIS A C 1
ATOM 3763 O O . HIS A 1 472 ? -0.111 31.601 -11.399 1.00 33.00 472 HIS A O 1
ATOM 3769 N N . ILE A 1 473 ? 1.989 32.166 -10.870 1.00 34.56 473 ILE A N 1
ATOM 3770 C CA . ILE A 1 473 ? 2.480 30.770 -10.799 1.00 34.56 473 ILE A CA 1
ATOM 3771 C C . ILE A 1 473 ? 1.936 30.018 -9.568 1.00 34.56 473 ILE A C 1
ATOM 3773 O O . ILE A 1 473 ? 1.739 28.799 -9.611 1.00 34.56 473 ILE A O 1
ATOM 3777 N N . THR A 1 474 ? 1.652 30.737 -8.479 1.00 30.05 474 THR A N 1
ATOM 3778 C CA . THR A 1 474 ? 1.350 30.157 -7.156 1.00 30.05 474 THR A CA 1
ATOM 3779 C C . THR A 1 474 ? 0.067 29.305 -7.116 1.00 30.05 474 THR A C 1
ATOM 3781 O O . THR A 1 474 ? -0.058 28.430 -6.260 1.00 30.05 474 THR A O 1
ATOM 3784 N N . LEU A 1 475 ? -0.864 29.475 -8.065 1.00 28.73 475 LEU A N 1
ATOM 3785 C CA . LEU A 1 475 ? -2.125 28.715 -8.101 1.00 28.73 475 LEU A CA 1
ATOM 3786 C C . LEU A 1 475 ? -2.053 27.341 -8.801 1.00 28.73 475 LEU A C 1
ATOM 3788 O O . LEU A 1 475 ? -3.022 26.589 -8.729 1.00 28.73 475 LEU A O 1
ATOM 379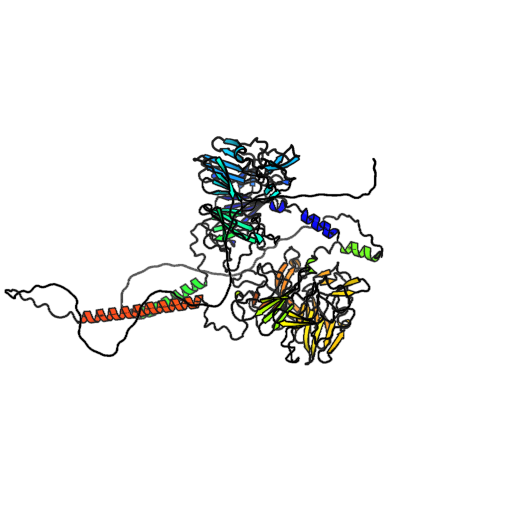2 N N . ILE A 1 476 ? -0.955 27.009 -9.498 1.00 31.39 476 ILE A N 1
ATOM 3793 C CA . ILE A 1 476 ? -0.902 25.844 -10.418 1.00 31.39 476 ILE A CA 1
ATOM 3794 C C . ILE A 1 476 ? 0.198 24.820 -10.049 1.00 31.39 476 ILE A C 1
ATOM 3796 O O . ILE A 1 476 ? 0.124 23.663 -10.455 1.00 31.39 476 ILE A O 1
ATOM 3800 N N . GLY A 1 477 ? 1.204 25.184 -9.244 1.00 28.55 477 GLY A N 1
ATOM 3801 C CA . GLY A 1 477 ? 2.398 24.344 -9.009 1.00 28.55 477 GLY A CA 1
ATOM 3802 C C . GLY A 1 477 ? 2.258 23.133 -8.062 1.00 28.55 477 GLY A C 1
ATOM 3803 O O . GLY A 1 477 ? 3.164 22.305 -7.998 1.00 28.55 477 GLY A O 1
ATOM 3804 N N . ASN A 1 478 ? 1.157 22.997 -7.320 1.00 32.06 478 ASN A N 1
ATOM 3805 C CA . ASN A 1 478 ? 1.112 22.230 -6.059 1.00 32.06 478 ASN A CA 1
ATOM 3806 C C . ASN A 1 478 ? 1.031 20.682 -6.156 1.00 32.06 478 ASN A C 1
ATOM 3808 O O . ASN A 1 478 ? 0.613 20.054 -5.185 1.00 32.06 4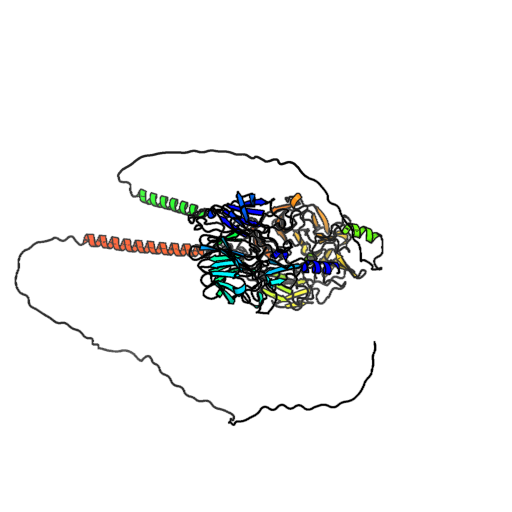78 ASN A O 1
ATOM 3812 N N . LYS A 1 479 ? 1.406 20.037 -7.277 1.00 41.66 479 LYS A N 1
ATOM 3813 C CA . LYS A 1 479 ? 1.285 18.561 -7.440 1.00 41.66 479 LYS A CA 1
ATOM 3814 C C . LYS A 1 479 ? 2.577 17.792 -7.775 1.00 41.66 479 LYS A C 1
ATOM 3816 O O . LYS A 1 479 ? 2.541 16.568 -7.841 1.00 41.66 479 LYS A O 1
ATOM 3821 N N . LEU A 1 480 ? 3.721 18.462 -7.949 1.00 40.88 480 LEU A N 1
ATOM 3822 C CA . LEU A 1 480 ? 5.024 17.798 -8.125 1.00 40.88 480 LEU A CA 1
ATOM 3823 C C . LEU A 1 480 ? 5.762 17.692 -6.777 1.00 40.88 480 LEU A C 1
ATOM 3825 O O . LEU A 1 480 ? 6.422 18.636 -6.348 1.00 40.88 480 LEU A O 1
ATOM 3829 N N . ASP A 1 481 ? 5.638 16.536 -6.112 1.00 47.94 481 ASP A N 1
ATOM 3830 C CA . ASP A 1 481 ? 6.398 16.195 -4.894 1.00 47.94 481 ASP A CA 1
ATOM 3831 C C . ASP A 1 481 ? 7.911 16.314 -5.171 1.00 47.94 481 ASP A C 1
ATOM 3833 O O . ASP A 1 481 ? 8.409 15.811 -6.183 1.00 47.94 481 ASP A O 1
ATOM 3837 N N . SER A 1 482 ? 8.672 16.943 -4.269 1.00 48.28 482 SER A N 1
ATOM 3838 C CA . SER A 1 482 ? 10.129 17.060 -4.401 1.00 48.28 482 SER A CA 1
ATOM 3839 C C . SER A 1 482 ? 10.832 15.698 -4.444 1.00 48.28 482 SER A C 1
ATOM 3841 O O . SER A 1 482 ? 11.898 15.587 -5.052 1.00 48.28 482 SER A O 1
ATOM 3843 N N . LYS A 1 483 ? 10.211 14.634 -3.913 1.00 51.97 483 LYS A N 1
ATOM 3844 C CA . LYS A 1 483 ? 10.675 13.241 -4.073 1.00 51.97 483 LYS A CA 1
ATOM 3845 C C . LYS A 1 483 ? 10.746 12.779 -5.536 1.00 51.97 483 LYS A C 1
ATOM 3847 O O . LYS A 1 483 ? 11.516 11.872 -5.835 1.00 51.97 483 LYS A O 1
ATOM 3852 N N . ALA A 1 484 ? 9.974 13.377 -6.448 1.00 52.50 484 ALA A N 1
ATOM 3853 C CA . ALA A 1 484 ? 10.012 13.046 -7.875 1.00 52.50 484 ALA A CA 1
ATOM 3854 C C . ALA A 1 484 ? 11.244 13.629 -8.594 1.00 52.50 484 ALA A C 1
ATOM 3856 O O . ALA A 1 484 ? 11.643 13.115 -9.639 1.00 52.50 484 ALA A O 1
ATOM 3857 N N . LEU A 1 485 ? 11.864 14.674 -8.036 1.00 55.53 485 LEU A N 1
ATOM 3858 C CA . LEU A 1 485 ? 13.116 15.243 -8.541 1.00 55.53 485 LEU A CA 1
ATOM 3859 C C . LEU A 1 485 ? 14.320 14.410 -8.070 1.00 55.53 485 LEU A C 1
ATOM 3861 O O . LEU A 1 485 ? 15.111 13.976 -8.906 1.00 55.53 485 LEU A O 1
ATOM 3865 N N . ASP A 1 486 ? 14.382 14.058 -6.781 1.00 62.16 486 ASP A N 1
ATOM 3866 C CA . ASP A 1 486 ? 15.343 13.078 -6.235 1.00 62.16 486 ASP A CA 1
ATOM 3867 C C . ASP A 1 486 ? 14.965 11.610 -6.558 1.00 62.16 486 ASP A C 1
ATOM 3869 O O . ASP A 1 486 ? 15.337 10.673 -5.842 1.00 62.16 486 ASP A O 1
ATOM 3873 N N . SER A 1 487 ? 14.224 11.387 -7.650 1.00 61.78 487 SER A N 1
ATOM 3874 C CA . SER A 1 487 ? 13.849 10.049 -8.104 1.00 61.78 487 SER A CA 1
ATOM 3875 C C . SER A 1 487 ? 15.083 9.270 -8.555 1.00 61.78 487 SER A C 1
ATOM 3877 O O . SER A 1 487 ? 15.886 9.715 -9.378 1.00 61.78 487 SER A O 1
ATOM 3879 N N . ARG A 1 488 ? 15.244 8.067 -8.001 1.00 76.88 488 ARG A N 1
ATOM 3880 C CA . ARG A 1 488 ? 16.324 7.155 -8.379 1.00 76.88 488 ARG A CA 1
ATOM 3881 C C . ARG A 1 488 ? 16.007 6.591 -9.756 1.00 76.88 488 ARG A C 1
ATOM 3883 O O . ARG A 1 488 ? 15.111 5.764 -9.879 1.00 76.88 488 ARG A O 1
ATOM 3890 N N . ILE A 1 489 ? 16.731 7.039 -10.780 1.00 82.88 489 ILE A N 1
ATOM 3891 C CA . ILE A 1 489 ? 16.659 6.464 -12.125 1.00 82.88 489 ILE A CA 1
ATOM 3892 C C . ILE A 1 489 ? 17.709 5.347 -12.202 1.00 82.88 489 ILE A C 1
ATOM 3894 O O . ILE A 1 489 ? 18.899 5.654 -12.326 1.00 82.88 489 ILE A O 1
ATOM 3898 N N . PRO A 1 490 ? 17.325 4.061 -12.127 1.00 88.81 490 PRO A N 1
ATOM 3899 C CA . PRO A 1 490 ? 18.254 2.986 -12.418 1.00 88.81 490 PRO A CA 1
ATOM 3900 C C . PRO A 1 490 ? 18.670 3.034 -13.889 1.00 88.81 490 PRO A C 1
ATOM 3902 O O . PRO A 1 490 ? 17.977 3.602 -14.741 1.00 88.81 490 PRO A O 1
ATOM 3905 N N . SER A 1 491 ? 19.793 2.401 -14.195 1.00 92.44 491 SER A N 1
ATOM 3906 C CA . SER A 1 491 ? 20.307 2.239 -15.556 1.00 92.44 491 SER A CA 1
ATOM 3907 C C . SER A 1 491 ? 20.684 0.775 -15.763 1.00 92.44 491 SER A C 1
ATOM 3909 O O . SER A 1 491 ? 21.168 0.147 -14.819 1.00 92.44 491 SER A O 1
ATOM 3911 N N . GLY A 1 492 ? 20.409 0.213 -16.942 1.00 94.00 492 GLY A N 1
ATOM 3912 C CA . GLY A 1 492 ? 20.513 -1.227 -17.199 1.00 94.00 492 GLY A CA 1
ATOM 3913 C C . GLY A 1 492 ? 21.274 -1.587 -18.477 1.00 94.00 492 GLY A C 1
ATOM 3914 O O . GLY A 1 492 ? 21.251 -0.829 -19.445 1.00 94.00 492 GLY A O 1
ATOM 3915 N N . VAL A 1 493 ? 21.928 -2.752 -18.494 1.00 94.88 493 VAL A N 1
ATOM 3916 C CA . VAL A 1 493 ? 22.536 -3.339 -19.704 1.00 94.88 493 VAL A CA 1
ATOM 3917 C C . VAL A 1 493 ? 22.517 -4.871 -19.659 1.00 94.88 493 VAL A C 1
ATOM 3919 O O . VAL A 1 493 ? 22.712 -5.471 -18.601 1.00 94.88 493 VAL A O 1
ATOM 3922 N N . LEU A 1 494 ? 22.311 -5.512 -20.811 1.00 93.56 494 LEU A N 1
ATOM 3923 C CA . LEU A 1 494 ? 22.478 -6.958 -20.984 1.00 93.56 494 LEU A CA 1
ATOM 3924 C C . LEU A 1 494 ? 23.925 -7.261 -21.396 1.00 93.56 494 LEU A C 1
ATOM 3926 O O . LEU A 1 494 ? 24.407 -6.725 -22.393 1.00 93.56 494 LEU A O 1
ATOM 3930 N N . LYS A 1 495 ? 24.614 -8.137 -20.661 1.00 91.75 495 LYS A N 1
ATOM 3931 C CA . LYS A 1 495 ? 25.962 -8.612 -21.002 1.00 91.75 495 LYS A CA 1
ATOM 3932 C C . LYS A 1 495 ? 26.153 -10.054 -20.526 1.00 91.75 495 LYS A C 1
ATOM 3934 O O . LYS A 1 495 ? 25.848 -10.365 -19.383 1.00 91.75 495 LYS A O 1
ATOM 3939 N N . ASP A 1 496 ? 26.639 -10.932 -21.403 1.00 89.44 496 ASP A N 1
ATOM 3940 C CA . ASP A 1 496 ? 26.987 -12.335 -21.104 1.00 89.44 496 ASP A CA 1
ATOM 3941 C C . ASP A 1 496 ? 25.882 -13.108 -20.352 1.00 89.44 496 ASP A C 1
ATOM 3943 O O . ASP A 1 496 ? 26.102 -13.711 -19.301 1.00 89.44 496 ASP A O 1
ATOM 3947 N N . ASN A 1 497 ? 24.660 -13.041 -20.896 1.00 91.50 497 ASN A N 1
ATOM 3948 C CA . ASN A 1 497 ? 23.419 -13.594 -20.332 1.00 91.50 497 ASN A CA 1
ATOM 3949 C C . ASN A 1 497 ? 23.045 -13.076 -18.929 1.00 91.50 497 ASN A C 1
ATOM 3951 O O . ASN A 1 497 ? 22.214 -13.671 -18.245 1.00 91.50 497 ASN A O 1
ATOM 3955 N N . LYS A 1 498 ? 23.614 -11.950 -18.492 1.00 93.19 498 LYS A N 1
ATOM 3956 C CA . LYS A 1 498 ? 23.255 -11.263 -17.249 1.00 93.19 498 LYS A CA 1
ATOM 3957 C C . LYS A 1 498 ? 22.709 -9.873 -17.551 1.00 93.19 498 LYS A C 1
ATOM 3959 O O . LYS A 1 498 ? 23.329 -9.112 -18.293 1.00 93.19 498 LYS A O 1
ATOM 3964 N N . PHE A 1 499 ? 21.585 -9.506 -16.944 1.00 95.12 499 PHE A N 1
ATOM 3965 C CA . PHE A 1 499 ? 21.157 -8.108 -16.911 1.00 95.12 499 PHE A CA 1
ATOM 3966 C C . PHE A 1 499 ? 21.763 -7.431 -15.679 1.00 95.12 499 PHE A C 1
ATOM 3968 O O . PHE A 1 499 ? 21.571 -7.890 -14.554 1.00 95.12 499 PHE A O 1
ATOM 3975 N N . TYR A 1 500 ? 22.531 -6.370 -15.894 1.00 94.38 500 TYR A N 1
ATOM 3976 C CA . TYR A 1 500 ? 23.146 -5.554 -14.850 1.00 94.38 500 TYR A CA 1
ATOM 3977 C C . TYR A 1 500 ? 22.310 -4.292 -14.677 1.00 94.38 500 TYR A C 1
ATOM 3979 O O . TYR A 1 500 ? 22.078 -3.594 -15.663 1.00 94.38 500 TYR A O 1
ATOM 3987 N N . VAL A 1 501 ? 21.881 -3.980 -13.453 1.00 94.00 501 VAL A N 1
ATOM 3988 C CA . VAL A 1 501 ? 21.102 -2.773 -13.148 1.00 94.00 501 VAL A CA 1
ATOM 3989 C C . VAL A 1 501 ? 21.725 -2.020 -11.981 1.00 94.00 501 VAL A C 1
ATOM 3991 O O . VAL A 1 501 ? 21.806 -2.535 -10.867 1.00 94.00 501 VAL A O 1
ATOM 3994 N N . PHE A 1 502 ? 22.148 -0.780 -12.218 1.00 92.75 502 PHE A N 1
ATOM 3995 C CA . PHE A 1 502 ? 22.690 0.080 -11.169 1.00 92.75 502 PHE A CA 1
ATOM 3996 C C . PHE A 1 502 ? 21.562 0.790 -10.415 1.00 92.75 502 PHE A C 1
ATOM 3998 O O . PHE A 1 502 ? 20.728 1.464 -11.023 1.00 92.75 502 PHE A O 1
ATOM 4005 N N . SER A 1 503 ? 21.575 0.669 -9.090 1.00 89.38 503 SER A N 1
ATOM 4006 C CA . SER A 1 503 ? 20.684 1.337 -8.144 1.00 89.38 503 SER A CA 1
ATOM 4007 C C . SER A 1 503 ? 21.464 2.447 -7.420 1.00 89.38 503 SER A C 1
ATOM 4009 O O . SER A 1 503 ? 22.409 2.154 -6.679 1.00 89.38 503 SER A O 1
ATOM 4011 N N . PRO A 1 504 ? 21.140 3.737 -7.637 1.00 84.81 504 PRO A N 1
ATOM 4012 C CA . PRO A 1 504 ? 21.893 4.832 -7.039 1.00 84.81 504 PRO A CA 1
ATOM 4013 C C . PRO A 1 504 ? 21.704 4.909 -5.523 1.00 84.81 504 PRO A C 1
ATOM 4015 O O . PRO A 1 504 ? 20.630 4.625 -4.983 1.00 84.81 504 PRO A O 1
ATOM 4018 N N . ALA A 1 505 ? 22.762 5.357 -4.847 1.00 77.81 505 ALA A N 1
ATOM 4019 C CA . ALA A 1 505 ? 22.776 5.567 -3.407 1.00 77.81 505 ALA A CA 1
ATOM 4020 C C . ALA A 1 505 ? 21.624 6.482 -2.959 1.00 77.81 505 ALA A C 1
ATOM 4022 O O . ALA A 1 505 ? 21.364 7.525 -3.566 1.00 77.81 505 ALA A O 1
ATOM 4023 N N . GLN A 1 506 ? 20.966 6.127 -1.853 1.00 69.69 506 GLN A N 1
ATOM 4024 C CA . GLN A 1 506 ? 20.082 7.061 -1.158 1.00 69.69 506 GLN A CA 1
ATOM 4025 C C . GLN A 1 506 ? 20.901 8.258 -0.655 1.00 69.69 506 GLN A C 1
ATOM 4027 O O . GLN A 1 506 ? 22.029 8.084 -0.199 1.00 69.69 506 GLN A O 1
ATOM 4032 N N . LEU A 1 507 ? 20.340 9.470 -0.696 1.00 67.25 507 LEU A N 1
ATOM 4033 C CA . LEU A 1 507 ? 20.991 10.649 -0.119 1.00 67.25 507 LEU A CA 1
ATOM 4034 C C . LEU A 1 507 ? 21.346 10.386 1.357 1.00 67.25 507 LEU A C 1
ATOM 4036 O O . LEU A 1 507 ? 20.469 10.108 2.171 1.00 67.25 507 LEU A O 1
ATOM 4040 N N . GLY A 1 508 ? 22.641 10.440 1.679 1.00 69.00 508 GLY A N 1
ATOM 4041 C CA . GLY A 1 508 ? 23.187 10.127 3.006 1.00 69.00 508 GLY A CA 1
ATOM 4042 C C . GLY A 1 508 ? 23.616 8.667 3.222 1.00 69.00 508 GLY A C 1
ATOM 4043 O O . GLY A 1 508 ? 24.424 8.417 4.113 1.00 69.00 508 GLY A O 1
ATOM 4044 N N . ALA A 1 509 ? 23.171 7.713 2.399 1.00 64.75 509 ALA A N 1
ATOM 4045 C CA . ALA A 1 509 ? 23.713 6.355 2.404 1.00 64.75 509 ALA A CA 1
ATOM 4046 C C . ALA A 1 509 ? 25.050 6.328 1.646 1.00 64.75 509 ALA A C 1
ATOM 4048 O O . ALA A 1 509 ? 25.119 6.686 0.472 1.00 64.75 509 ALA A O 1
ATOM 4049 N N . GLY A 1 510 ? 26.124 5.884 2.305 1.00 71.19 510 GLY A N 1
ATOM 4050 C CA . GLY A 1 510 ? 27.487 5.867 1.751 1.00 71.19 510 GLY A CA 1
ATOM 4051 C C . GLY A 1 510 ? 27.765 4.790 0.692 1.00 71.19 510 GLY A C 1
ATOM 4052 O O . GLY A 1 510 ? 28.922 4.424 0.496 1.00 71.19 510 GLY A O 1
ATOM 4053 N N . SER A 1 511 ? 26.734 4.235 0.055 1.00 80.81 511 SER A N 1
ATOM 4054 C CA . SER A 1 511 ? 26.857 3.150 -0.921 1.00 80.81 511 SER A CA 1
ATOM 4055 C C . SER A 1 511 ? 25.713 3.153 -1.932 1.00 80.81 511 SER A C 1
ATOM 4057 O O . SER A 1 511 ? 24.544 3.248 -1.555 1.00 80.81 511 SER A O 1
ATOM 4059 N N . ALA A 1 512 ? 26.060 2.992 -3.207 1.00 87.88 512 ALA A N 1
ATOM 4060 C CA . ALA A 1 512 ? 25.135 2.559 -4.256 1.00 87.88 512 ALA A CA 1
ATOM 4061 C C . ALA A 1 512 ? 25.147 1.021 -4.349 1.00 87.88 512 ALA A C 1
ATOM 4063 O O . ALA A 1 512 ? 25.971 0.383 -3.687 1.00 87.88 512 ALA A O 1
ATOM 4064 N N . SER A 1 513 ? 24.311 0.418 -5.195 1.00 90.19 513 SER A N 1
ATOM 4065 C CA . SER A 1 513 ? 24.422 -1.011 -5.508 1.00 90.19 513 SER A CA 1
ATOM 4066 C C . SER A 1 513 ? 24.282 -1.318 -7.002 1.00 90.19 513 SER A C 1
ATOM 4068 O O . SER A 1 513 ? 23.722 -0.545 -7.776 1.00 90.19 513 SER A O 1
ATOM 4070 N N . MET A 1 514 ? 24.845 -2.446 -7.428 1.00 92.31 514 MET A N 1
ATOM 4071 C CA . MET A 1 514 ? 24.632 -3.045 -8.747 1.00 92.31 514 MET A CA 1
ATOM 4072 C C . MET A 1 514 ? 23.929 -4.384 -8.541 1.00 92.31 514 MET A C 1
ATOM 4074 O O . MET A 1 514 ? 24.443 -5.246 -7.832 1.00 92.31 514 MET A O 1
ATOM 4078 N N . VAL A 1 515 ? 22.766 -4.564 -9.155 1.00 92.44 515 VAL A N 1
ATOM 4079 C CA . VAL A 1 515 ? 21.987 -5.804 -9.091 1.00 92.44 515 VAL A CA 1
ATOM 4080 C C . VAL A 1 515 ? 22.187 -6.574 -10.390 1.00 92.44 515 VAL A C 1
ATOM 4082 O O . VAL A 1 515 ? 22.057 -6.016 -11.479 1.00 92.44 515 VAL A O 1
ATOM 4085 N N . ILE A 1 516 ? 22.549 -7.850 -10.276 1.00 93.88 516 ILE A N 1
ATOM 4086 C CA . ILE A 1 516 ? 22.944 -8.704 -11.397 1.00 93.88 516 ILE A CA 1
ATOM 4087 C C . ILE A 1 516 ? 21.965 -9.874 -11.503 1.00 93.88 516 ILE A C 1
ATOM 4089 O O . ILE A 1 516 ? 21.873 -10.692 -10.586 1.00 93.88 516 ILE A O 1
ATOM 4093 N N . TYR A 1 517 ? 21.275 -9.968 -12.638 1.00 94.44 517 TYR A N 1
ATOM 4094 C CA . TYR A 1 517 ? 20.279 -10.991 -12.950 1.00 94.44 517 TYR A CA 1
ATOM 4095 C C . TYR A 1 517 ? 20.827 -11.986 -13.983 1.00 94.44 517 TYR A C 1
ATOM 4097 O O . TYR A 1 517 ? 20.804 -11.667 -15.173 1.00 94.44 517 TYR A O 1
ATOM 4105 N N . PRO A 1 518 ? 21.324 -13.175 -13.594 1.00 94.31 518 PRO A N 1
ATOM 4106 C CA . PRO A 1 518 ? 21.563 -14.272 -14.533 1.00 94.31 518 PRO A CA 1
ATOM 4107 C C . PRO A 1 518 ? 20.247 -14.700 -15.201 1.00 94.31 518 PRO A C 1
ATOM 4109 O O . PRO A 1 518 ? 19.377 -15.293 -14.562 1.00 94.31 518 PRO A O 1
ATOM 4112 N N . LEU A 1 519 ? 20.101 -14.392 -16.488 1.00 94.56 519 LEU A N 1
ATOM 4113 C CA . LEU A 1 519 ? 18.926 -14.744 -17.276 1.00 94.56 519 LEU A CA 1
ATOM 4114 C C . LEU A 1 519 ? 19.060 -16.174 -17.813 1.00 94.56 519 LEU A C 1
ATOM 4116 O O . LEU A 1 519 ? 20.111 -16.588 -18.303 1.00 94.56 519 LEU A O 1
ATOM 4120 N N . LYS A 1 520 ? 17.971 -16.928 -17.682 1.00 93.94 520 LYS A N 1
ATOM 4121 C CA . LYS A 1 520 ? 17.809 -18.320 -18.109 1.00 93.94 520 LYS A CA 1
ATOM 4122 C C . LYS A 1 520 ? 16.326 -18.602 -18.335 1.00 93.94 520 LYS A C 1
ATOM 4124 O O . LYS A 1 520 ? 15.476 -17.883 -17.810 1.00 93.94 520 LYS A O 1
ATOM 4129 N N . ASP A 1 521 ? 16.021 -19.671 -19.051 1.00 92.75 521 ASP A N 1
ATOM 4130 C CA . ASP A 1 521 ? 14.654 -20.173 -19.177 1.00 92.75 521 ASP A CA 1
ATOM 4131 C C . ASP A 1 521 ? 14.105 -20.688 -17.838 1.00 92.75 521 ASP A C 1
ATOM 4133 O O . ASP A 1 521 ? 14.850 -21.154 -16.965 1.00 92.75 521 ASP A O 1
ATOM 4137 N N . GLY A 1 522 ? 12.778 -20.676 -17.709 1.00 89.88 522 GLY A N 1
ATOM 4138 C CA . GLY A 1 522 ? 12.059 -21.290 -16.591 1.00 89.88 522 GLY A CA 1
ATOM 4139 C C . GLY A 1 522 ? 11.300 -20.281 -15.726 1.00 89.88 522 GLY A C 1
ATOM 4140 O O . GLY A 1 522 ? 10.995 -19.179 -16.184 1.00 89.88 522 GLY A O 1
ATOM 4141 N N . PRO A 1 523 ? 10.921 -20.652 -14.489 1.00 88.12 523 PRO A N 1
ATOM 4142 C CA . PRO A 1 523 ? 10.126 -19.788 -13.623 1.00 88.12 523 PRO A CA 1
ATOM 4143 C C . PRO A 1 523 ? 10.848 -18.483 -13.278 1.00 88.12 523 PRO A C 1
ATOM 4145 O O . PRO A 1 523 ? 12.015 -18.490 -12.890 1.00 88.12 523 PRO A O 1
ATOM 4148 N N . VAL A 1 524 ? 10.129 -17.363 -13.337 1.00 87.25 524 VAL A N 1
ATOM 4149 C CA . VAL A 1 524 ? 10.649 -16.027 -12.991 1.00 87.25 524 VAL A CA 1
ATOM 4150 C C . VAL A 1 524 ? 11.110 -15.975 -11.527 1.00 87.25 524 VAL A C 1
ATOM 4152 O O . VAL A 1 524 ? 12.110 -15.338 -11.210 1.00 87.25 524 VAL A O 1
ATOM 4155 N N . SER A 1 525 ? 10.456 -16.735 -10.644 1.00 83.75 525 SER A N 1
ATOM 4156 C CA . SER A 1 525 ? 10.850 -16.923 -9.240 1.00 83.75 525 SER A CA 1
ATOM 4157 C C . SER A 1 525 ? 12.170 -17.687 -9.041 1.00 83.75 525 SER A C 1
ATOM 4159 O O . SER A 1 525 ? 12.752 -17.623 -7.959 1.00 83.75 525 SER A O 1
ATOM 4161 N N . GLU A 1 526 ? 12.687 -18.380 -10.061 1.00 87.19 526 GLU A N 1
ATOM 4162 C CA . GLU A 1 526 ? 14.027 -18.980 -10.029 1.00 87.19 526 GLU A CA 1
ATOM 4163 C C . GLU A 1 526 ? 15.134 -18.029 -10.523 1.00 87.19 526 GLU A C 1
ATOM 4165 O O . GLU A 1 526 ? 16.311 -18.402 -10.486 1.00 87.19 526 GLU A O 1
ATOM 4170 N N . ILE A 1 527 ? 14.798 -16.814 -10.975 1.00 87.62 527 ILE A N 1
ATOM 4171 C CA . ILE A 1 527 ? 15.777 -15.786 -11.361 1.00 87.62 527 ILE A CA 1
ATOM 4172 C C . ILE A 1 527 ? 16.301 -15.113 -10.087 1.00 87.62 527 ILE A C 1
ATOM 4174 O O . ILE A 1 527 ? 15.884 -14.026 -9.690 1.00 87.62 527 ILE A O 1
ATOM 4178 N N . GLN A 1 528 ? 17.221 -15.808 -9.420 1.00 88.94 528 GLN A N 1
ATOM 4179 C CA . GLN A 1 528 ? 17.992 -15.265 -8.303 1.00 88.94 528 GLN A CA 1
ATOM 4180 C C . GLN A 1 528 ? 18.833 -14.075 -8.778 1.00 88.94 528 GLN A C 1
ATOM 4182 O O . GLN A 1 528 ? 19.401 -14.124 -9.868 1.00 88.94 528 GLN A O 1
ATOM 4187 N N . TYR A 1 529 ? 18.961 -13.038 -7.951 1.00 91.44 529 TYR A N 1
ATOM 4188 C CA . TYR A 1 529 ? 19.815 -11.882 -8.228 1.00 91.44 529 TYR A CA 1
ATOM 4189 C C . TYR A 1 529 ? 21.008 -11.825 -7.270 1.00 91.44 529 TYR A C 1
ATOM 4191 O O . TYR A 1 529 ? 20.951 -12.320 -6.147 1.00 91.44 529 TYR A O 1
ATOM 4199 N N . THR A 1 530 ? 22.102 -11.201 -7.706 1.00 91.31 530 THR A N 1
ATOM 4200 C CA . THR A 1 530 ? 23.231 -10.836 -6.836 1.00 91.31 530 THR A CA 1
ATOM 4201 C C . THR A 1 530 ? 23.261 -9.325 -6.676 1.00 91.31 530 THR A C 1
ATOM 4203 O O . THR A 1 530 ? 23.408 -8.618 -7.670 1.00 91.31 530 THR A O 1
ATOM 4206 N N . GLU A 1 531 ? 23.133 -8.821 -5.448 1.00 91.12 531 GLU A N 1
ATOM 4207 C CA . GLU A 1 531 ? 23.347 -7.402 -5.152 1.00 91.12 531 GLU A CA 1
ATOM 4208 C C . GLU A 1 531 ? 24.799 -7.139 -4.731 1.00 91.12 531 GLU A C 1
ATOM 4210 O O . GLU A 1 531 ? 25.375 -7.839 -3.895 1.00 91.12 531 GLU A O 1
ATOM 4215 N N . VAL A 1 532 ? 25.391 -6.1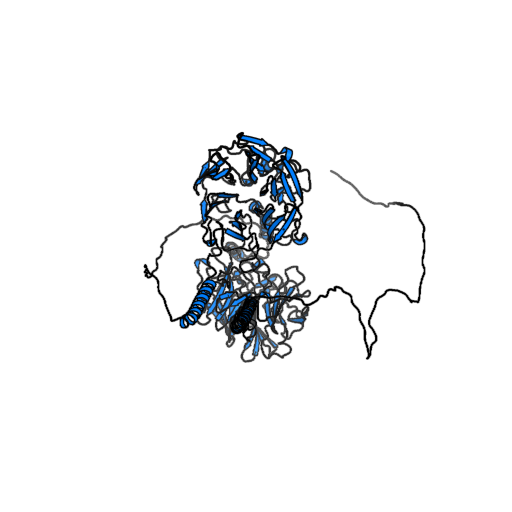09 -5.330 1.00 89.88 532 VAL A N 1
ATOM 4216 C CA . VAL A 1 532 ? 26.789 -5.716 -5.170 1.00 89.88 532 VAL A CA 1
ATOM 4217 C C . VAL A 1 532 ? 26.851 -4.295 -4.625 1.00 89.88 532 VAL A C 1
ATOM 4219 O O . VAL A 1 532 ? 26.616 -3.339 -5.360 1.00 89.88 532 VAL A O 1
ATOM 4222 N N . ASN A 1 533 ? 27.205 -4.141 -3.349 1.00 88.88 533 ASN A N 1
ATOM 4223 C CA . ASN A 1 533 ? 27.348 -2.826 -2.720 1.00 88.88 533 ASN A CA 1
ATOM 4224 C C . ASN A 1 533 ? 28.623 -2.107 -3.188 1.00 88.88 533 ASN A C 1
ATOM 4226 O O . ASN A 1 533 ? 29.734 -2.620 -3.052 1.00 88.88 533 ASN A O 1
ATOM 4230 N N . ILE A 1 534 ? 28.454 -0.887 -3.695 1.00 85.69 534 ILE A N 1
ATOM 4231 C CA . ILE A 1 534 ? 29.498 -0.021 -4.248 1.00 85.69 534 ILE A CA 1
ATOM 4232 C C . ILE A 1 534 ? 29.767 1.108 -3.247 1.00 85.69 534 ILE A C 1
ATOM 4234 O O . ILE A 1 534 ? 29.056 2.113 -3.200 1.00 85.69 534 ILE A O 1
ATOM 4238 N N . THR A 1 535 ? 30.809 0.931 -2.436 1.00 82.06 535 THR A N 1
ATOM 4239 C CA . THR A 1 535 ? 31.181 1.821 -1.319 1.00 82.06 535 THR A CA 1
ATOM 4240 C C . THR A 1 535 ? 32.087 2.992 -1.714 1.00 82.06 535 THR A C 1
ATOM 4242 O O . THR A 1 535 ? 32.385 3.843 -0.882 1.00 82.06 535 THR A O 1
ATOM 4245 N N . ASN A 1 536 ? 32.538 3.054 -2.971 1.00 79.44 536 ASN A N 1
ATOM 4246 C CA . ASN A 1 536 ? 33.380 4.130 -3.506 1.00 79.44 536 ASN A CA 1
ATOM 4247 C C . ASN A 1 536 ? 32.631 5.092 -4.455 1.00 79.44 536 ASN A C 1
ATOM 4249 O O . ASN A 1 536 ? 33.261 5.921 -5.112 1.00 79.44 536 ASN A O 1
ATOM 4253 N N . ALA A 1 537 ? 31.298 5.006 -4.523 1.00 81.81 537 ALA A N 1
ATOM 4254 C CA . ALA A 1 537 ? 30.467 5.930 -5.293 1.00 81.81 537 ALA A CA 1
ATOM 4255 C C . ALA A 1 537 ? 30.384 7.323 -4.620 1.00 81.81 537 ALA A C 1
ATOM 4257 O O . ALA A 1 537 ? 30.159 7.402 -3.411 1.00 81.81 537 ALA A O 1
ATOM 4258 N N . PRO A 1 538 ? 30.519 8.436 -5.369 1.00 81.75 538 PRO A N 1
ATOM 4259 C CA . PRO A 1 538 ? 30.234 9.777 -4.853 1.00 81.75 538 PRO A CA 1
ATOM 4260 C C . PRO A 1 538 ? 28.785 9.953 -4.369 1.00 81.75 538 PRO A C 1
ATOM 4262 O O . PRO A 1 538 ? 27.868 9.272 -4.827 1.00 81.75 538 PRO A O 1
ATOM 4265 N N . SER A 1 539 ? 28.559 10.932 -3.486 1.00 81.06 539 SER A N 1
ATOM 4266 C CA . SER A 1 539 ? 27.211 11.264 -3.004 1.00 81.06 539 SER A CA 1
ATOM 4267 C C . SER A 1 539 ? 26.283 11.658 -4.161 1.00 81.06 539 SER A C 1
ATOM 4269 O O . SER A 1 539 ? 26.585 12.569 -4.936 1.00 81.06 539 SER A O 1
ATOM 4271 N N . GLY A 1 540 ? 25.158 10.951 -4.288 1.00 81.12 540 GLY A N 1
ATOM 4272 C CA . GLY A 1 540 ? 24.198 11.126 -5.379 1.00 81.12 540 GLY A CA 1
ATOM 4273 C C . GLY A 1 540 ? 24.757 10.831 -6.775 1.00 81.12 540 GLY A C 1
ATOM 4274 O O . GLY A 1 540 ? 24.275 11.427 -7.737 1.00 81.12 540 GLY A O 1
ATOM 4275 N N . TYR A 1 541 ? 25.769 9.964 -6.892 1.00 86.25 541 TYR A N 1
ATOM 4276 C CA . TYR A 1 541 ? 26.238 9.400 -8.161 1.00 86.25 541 TYR A CA 1
ATOM 4277 C C . TYR A 1 541 ? 25.174 8.444 -8.726 1.00 86.25 541 TYR A C 1
ATOM 4279 O O . TYR A 1 541 ? 24.787 7.465 -8.087 1.00 86.25 541 TYR A O 1
ATOM 4287 N N . MET A 1 542 ? 24.692 8.754 -9.927 1.00 87.94 542 MET A N 1
ATOM 4288 C CA . MET A 1 542 ? 23.656 8.034 -10.674 1.00 87.94 542 MET A CA 1
ATOM 4289 C C . MET A 1 542 ? 24.125 7.803 -12.126 1.00 87.94 542 MET A C 1
ATOM 4291 O O . MET A 1 542 ? 23.541 8.368 -13.058 1.00 87.94 542 MET A O 1
ATOM 4295 N N . PRO A 1 543 ? 25.225 7.051 -12.330 1.00 89.06 543 PRO A N 1
ATOM 4296 C CA . PRO A 1 543 ? 25.797 6.751 -13.637 1.00 89.06 543 PRO A CA 1
ATOM 4297 C C . PRO A 1 543 ? 24.805 6.096 -14.594 1.00 89.06 543 PRO A C 1
ATOM 4299 O O . PRO A 1 543 ? 23.818 5.486 -14.183 1.00 89.06 543 PRO A O 1
ATOM 4302 N N . GLN A 1 544 ? 25.115 6.186 -15.883 1.00 92.00 544 GLN A N 1
ATOM 4303 C CA . GLN A 1 544 ? 24.385 5.488 -16.937 1.00 92.00 544 GLN A CA 1
ATOM 4304 C C . GLN A 1 544 ? 25.267 4.399 -17.559 1.00 92.00 544 GLN A C 1
ATOM 4306 O O . GLN A 1 544 ? 26.424 4.661 -17.907 1.00 92.00 544 GLN A O 1
ATOM 4311 N N . LEU A 1 545 ? 24.735 3.179 -17.694 1.00 92.94 545 LEU A N 1
ATOM 4312 C CA . LEU A 1 545 ? 25.459 2.030 -18.251 1.00 92.94 545 LEU A CA 1
ATOM 4313 C C . LEU A 1 545 ? 25.512 2.124 -19.781 1.00 92.94 545 LEU A C 1
ATOM 4315 O O . LEU A 1 545 ? 24.549 2.540 -20.430 1.00 92.94 545 LEU A O 1
ATOM 4319 N N . LEU A 1 546 ? 26.653 1.762 -20.365 1.00 91.94 546 LEU A N 1
ATOM 4320 C CA . LEU A 1 546 ? 26.885 1.825 -21.807 1.00 91.94 546 LEU A CA 1
ATOM 4321 C C . LEU A 1 546 ? 26.577 0.482 -22.481 1.00 91.94 546 LEU A C 1
ATOM 4323 O O . LEU A 1 546 ? 27.267 -0.510 -22.259 1.00 91.94 546 LEU A O 1
ATOM 4327 N N . ASN A 1 547 ? 25.576 0.481 -23.362 1.00 89.62 547 ASN A N 1
ATOM 4328 C CA . ASN A 1 547 ? 25.193 -0.665 -24.188 1.00 89.62 547 ASN A CA 1
ATOM 4329 C C . ASN A 1 547 ? 26.024 -0.702 -25.492 1.00 89.62 547 ASN A C 1
ATOM 4331 O O . ASN A 1 547 ? 25.586 -0.228 -26.540 1.00 89.62 547 ASN A O 1
ATOM 4335 N N . LEU A 1 548 ? 27.272 -1.174 -25.402 1.00 88.06 548 LEU A N 1
ATOM 4336 C CA . LEU A 1 548 ? 28.287 -1.088 -26.467 1.00 88.06 548 LEU A CA 1
ATOM 4337 C C . LEU A 1 548 ? 28.188 -2.237 -27.488 1.00 88.06 548 LEU A C 1
ATOM 4339 O O . LEU A 1 548 ? 29.024 -3.140 -27.510 1.00 88.06 548 LEU A O 1
ATOM 4343 N N . ASN A 1 549 ? 27.174 -2.186 -28.354 1.00 78.19 549 ASN A N 1
ATOM 4344 C CA . ASN A 1 549 ? 26.913 -3.223 -29.359 1.00 78.19 549 ASN A CA 1
ATOM 4345 C C . ASN A 1 549 ? 27.575 -2.916 -30.714 1.00 78.19 549 ASN A C 1
ATOM 4347 O O . ASN A 1 549 ? 27.045 -2.133 -31.503 1.00 78.19 549 ASN A O 1
ATOM 4351 N N . GLY A 1 550 ? 28.712 -3.552 -31.010 1.00 67.94 550 GLY A N 1
ATOM 4352 C CA . GLY A 1 550 ? 29.359 -3.502 -32.328 1.00 67.94 550 GLY A CA 1
ATOM 4353 C C . GLY A 1 550 ? 30.869 -3.749 -32.291 1.00 67.94 550 GLY A C 1
ATOM 4354 O O . GLY A 1 550 ? 31.430 -4.024 -31.231 1.00 67.94 550 GLY A O 1
ATOM 4355 N N . ASP A 1 551 ? 31.517 -3.592 -33.450 1.00 65.75 551 ASP A N 1
ATOM 4356 C CA . ASP A 1 551 ? 32.938 -3.891 -33.716 1.00 65.75 551 ASP A CA 1
ATOM 4357 C C . ASP A 1 551 ? 33.946 -2.898 -33.085 1.00 65.75 551 ASP A C 1
ATOM 4359 O O . ASP A 1 551 ? 34.992 -2.587 -33.657 1.00 65.75 551 ASP A O 1
ATOM 4363 N N . LEU A 1 552 ? 33.650 -2.384 -31.887 1.00 76.81 552 LEU A N 1
ATOM 4364 C CA . LEU A 1 552 ? 34.684 -1.837 -31.006 1.00 76.81 552 LEU A CA 1
ATOM 4365 C C . LEU A 1 552 ? 35.613 -2.980 -30.571 1.00 76.81 552 LEU A C 1
ATOM 4367 O O . LEU A 1 552 ? 35.154 -4.112 -30.416 1.00 76.81 552 LEU A O 1
ATOM 4371 N N . GLU A 1 553 ? 36.900 -2.685 -30.344 1.00 75.62 553 GLU A N 1
ATOM 4372 C CA . GLU A 1 553 ? 37.909 -3.694 -29.985 1.00 75.62 553 GLU A CA 1
ATOM 4373 C C . GLU A 1 553 ? 37.386 -4.675 -28.919 1.00 75.62 553 GLU A C 1
ATOM 4375 O O . GLU A 1 553 ? 36.905 -4.253 -27.865 1.00 75.62 553 GLU A O 1
ATOM 4380 N N . ASN A 1 554 ? 37.494 -5.983 -29.193 1.00 63.78 554 ASN A N 1
ATOM 4381 C CA . ASN A 1 554 ? 36.820 -7.072 -28.459 1.00 63.78 554 ASN A CA 1
ATOM 4382 C C . ASN A 1 554 ? 37.074 -7.117 -26.935 1.00 63.78 554 ASN A C 1
ATOM 4384 O O . ASN A 1 554 ? 36.415 -7.868 -26.218 1.00 63.78 554 ASN A O 1
ATOM 4388 N N . SER A 1 555 ? 38.045 -6.361 -26.428 1.00 76.81 555 SER A N 1
ATOM 4389 C CA . SER A 1 555 ? 38.290 -6.154 -25.000 1.00 76.81 555 SER A CA 1
ATOM 4390 C C . SER A 1 555 ? 37.273 -5.203 -24.355 1.00 76.81 555 SER A C 1
ATOM 4392 O O . SER A 1 555 ? 36.859 -5.439 -23.223 1.00 76.81 555 SER A O 1
ATOM 4394 N N . VAL A 1 556 ? 36.850 -4.151 -25.062 1.00 81.94 556 VAL A N 1
ATOM 4395 C CA . VAL A 1 556 ? 36.009 -3.057 -24.544 1.00 81.94 556 VAL A CA 1
ATOM 4396 C C . VAL A 1 556 ? 34.528 -3.431 -24.553 1.00 81.94 556 VAL A C 1
ATOM 4398 O O . VAL A 1 556 ? 33.838 -3.213 -23.560 1.00 81.94 556 VAL A O 1
ATOM 4401 N N . SER A 1 557 ? 34.044 -4.035 -25.642 1.00 78.62 557 SER A N 1
ATOM 4402 C CA . SER A 1 557 ? 32.644 -4.467 -25.811 1.00 78.62 557 SER A CA 1
ATOM 4403 C C . SER A 1 557 ? 32.241 -5.632 -24.890 1.00 78.62 557 SER A C 1
ATOM 4405 O O . SER A 1 557 ? 31.055 -5.905 -24.703 1.00 78.62 557 SER A O 1
ATOM 4407 N N . ASN A 1 558 ? 33.212 -6.307 -24.265 1.00 83.19 558 ASN A N 1
ATOM 4408 C CA . ASN A 1 558 ? 33.002 -7.404 -23.313 1.00 83.19 558 ASN A CA 1
ATOM 4409 C C . ASN A 1 558 ? 33.074 -6.982 -21.836 1.00 83.19 558 ASN A C 1
ATOM 4411 O O . ASN A 1 558 ? 33.295 -7.811 -20.959 1.00 83.19 558 ASN A O 1
ATOM 4415 N N . GLN A 1 559 ? 32.893 -5.694 -21.543 1.00 89.19 559 GLN A N 1
ATOM 4416 C CA . GLN A 1 559 ? 32.998 -5.138 -20.194 1.00 89.19 559 GLN A CA 1
ATOM 4417 C C . GLN A 1 559 ? 31.815 -4.208 -19.901 1.00 89.19 559 GLN A C 1
ATOM 4419 O O . GLN A 1 559 ? 31.338 -3.493 -20.782 1.00 89.19 559 GLN A O 1
ATOM 4424 N N . VAL A 1 560 ? 31.338 -4.201 -18.652 1.00 90.88 560 VAL A N 1
ATOM 4425 C CA . VAL A 1 560 ? 30.259 -3.300 -18.218 1.00 90.88 560 VAL A CA 1
ATOM 4426 C C . VAL A 1 560 ? 30.862 -1.939 -17.860 1.00 90.88 560 VAL A C 1
ATOM 4428 O O . VAL A 1 560 ? 31.575 -1.792 -16.864 1.00 90.88 560 VAL A O 1
ATOM 4431 N N . TRP A 1 561 ? 30.574 -0.947 -18.702 1.00 93.06 561 TRP A N 1
ATOM 4432 C CA . TRP A 1 561 ? 31.069 0.426 -18.592 1.00 93.06 561 TRP A CA 1
ATOM 4433 C C . TRP A 1 561 ? 29.968 1.403 -18.184 1.00 93.06 561 TRP A C 1
ATOM 4435 O O . TRP A 1 561 ? 28.797 1.218 -18.518 1.00 93.06 561 TRP A O 1
ATOM 4445 N N . MET A 1 562 ? 30.362 2.480 -17.507 1.00 92.06 562 MET A N 1
ATOM 4446 C CA . MET A 1 562 ? 29.474 3.545 -17.045 1.00 92.06 562 MET A CA 1
ATOM 4447 C C . MET A 1 562 ? 30.052 4.936 -17.313 1.00 92.06 562 MET A C 1
ATOM 4449 O O . MET A 1 562 ? 31.268 5.128 -17.231 1.00 92.06 562 MET A O 1
ATOM 4453 N N . ILE A 1 563 ? 29.166 5.904 -17.568 1.00 91.94 563 ILE A N 1
ATOM 4454 C CA . ILE A 1 563 ? 29.480 7.342 -17.622 1.00 91.94 563 ILE A CA 1
ATOM 4455 C C . ILE A 1 563 ? 28.916 8.053 -16.386 1.00 91.94 563 ILE A C 1
ATOM 4457 O O . ILE A 1 563 ? 27.832 7.728 -15.898 1.00 91.94 563 ILE A O 1
ATOM 4461 N N . GLU A 1 564 ? 29.669 9.033 -15.889 1.00 90.62 564 GLU A N 1
ATOM 4462 C CA . GLU A 1 564 ? 29.326 9.912 -14.773 1.00 90.62 564 GLU A CA 1
ATOM 4463 C C . GLU A 1 564 ? 28.005 10.679 -14.983 1.00 90.62 564 GLU A C 1
ATOM 4465 O O . GLU A 1 564 ? 27.814 11.429 -15.943 1.00 90.62 564 GLU A O 1
ATOM 4470 N N . SER A 1 565 ? 27.090 10.512 -14.029 1.00 91.44 565 SER A N 1
ATOM 4471 C CA . SER A 1 565 ? 25.820 11.234 -13.922 1.00 91.44 565 SER A CA 1
ATOM 4472 C C . SER A 1 565 ? 25.431 11.350 -12.440 1.00 91.44 565 SER A C 1
ATOM 4474 O O . SER A 1 565 ? 25.925 10.590 -11.606 1.00 91.44 565 SER A O 1
ATOM 4476 N N . TYR A 1 566 ? 24.575 12.315 -12.101 1.00 89.56 566 TYR A N 1
ATOM 4477 C CA . TYR A 1 566 ? 24.225 12.713 -10.735 1.00 89.56 566 TYR A CA 1
ATOM 4478 C C . TYR A 1 566 ? 22.718 12.984 -10.552 1.00 89.56 566 TYR A C 1
ATOM 4480 O O . TYR A 1 566 ? 21.985 13.211 -11.516 1.00 89.56 566 TYR A O 1
ATOM 4488 N N . LEU A 1 567 ? 22.256 13.016 -9.299 1.00 86.44 567 LEU A N 1
ATOM 4489 C CA . LEU A 1 567 ? 20.874 13.356 -8.923 1.00 86.44 567 LEU A CA 1
ATOM 4490 C C . LEU A 1 567 ? 20.498 14.830 -9.202 1.00 86.44 567 LEU A C 1
ATOM 4492 O O . LEU A 1 567 ? 21.354 15.711 -9.391 1.00 86.44 567 LEU A O 1
ATOM 4496 N N . SER A 1 568 ? 19.192 15.134 -9.158 1.00 85.06 568 SER A N 1
ATOM 4497 C CA . SER A 1 568 ? 18.661 16.506 -9.273 1.00 85.06 568 SER A CA 1
ATOM 4498 C C . SER A 1 568 ? 19.066 17.430 -8.112 1.00 85.06 568 SER A C 1
ATOM 4500 O O . SER A 1 568 ? 18.842 18.635 -8.190 1.00 85.06 568 SER A O 1
ATOM 4502 N N . SER A 1 569 ? 19.685 16.886 -7.063 1.00 81.81 569 SER A N 1
ATOM 4503 C CA . SER A 1 569 ? 20.201 17.598 -5.888 1.00 81.81 569 SER A CA 1
ATOM 4504 C C . SER A 1 569 ? 21.725 17.815 -5.905 1.00 81.81 569 SER A C 1
ATOM 4506 O O . SER A 1 569 ? 22.175 18.890 -5.526 1.00 81.81 569 SER A O 1
ATOM 4508 N N . THR A 1 570 ? 22.539 16.879 -6.420 1.00 83.94 570 THR A N 1
ATOM 4509 C CA . THR A 1 570 ? 24.007 16.867 -6.175 1.00 83.94 570 THR A CA 1
ATOM 4510 C C . THR A 1 570 ? 24.928 17.518 -7.223 1.00 83.94 570 THR A C 1
ATOM 4512 O O . THR A 1 570 ? 26.068 17.849 -6.898 1.00 83.94 570 THR A O 1
ATOM 4515 N N . VAL A 1 571 ? 24.475 17.782 -8.455 1.00 82.94 571 VAL A N 1
ATOM 4516 C CA . VAL A 1 571 ? 25.183 18.670 -9.404 1.00 82.94 571 VAL A CA 1
ATOM 4517 C C . VAL A 1 571 ? 25.248 20.095 -8.840 1.00 82.94 571 VAL A C 1
ATOM 4519 O O . VAL A 1 571 ? 24.245 20.808 -8.836 1.00 82.94 571 VAL A O 1
ATOM 4522 N N . ALA A 1 572 ? 26.445 20.502 -8.414 1.00 74.56 572 ALA A N 1
ATOM 4523 C CA . ALA A 1 572 ? 26.735 21.812 -7.819 1.00 74.56 572 ALA A CA 1
ATOM 4524 C C . ALA A 1 572 ? 28.003 22.483 -8.403 1.00 74.56 572 ALA A C 1
ATOM 4526 O O . ALA A 1 572 ? 28.595 23.366 -7.788 1.00 74.56 572 ALA A O 1
ATOM 4527 N N . THR A 1 573 ? 28.488 22.025 -9.566 1.00 70.50 573 THR A N 1
ATOM 4528 C CA . THR A 1 573 ? 29.727 22.524 -10.193 1.00 70.50 573 THR A CA 1
ATOM 4529 C C . THR A 1 573 ? 29.644 22.508 -11.721 1.00 70.50 573 THR A C 1
ATOM 4531 O O . THR A 1 573 ? 28.990 21.646 -12.309 1.00 70.50 573 THR A O 1
ATOM 4534 N N . THR A 1 574 ? 30.392 23.391 -12.397 1.00 59.53 574 THR A N 1
ATOM 4535 C CA . THR A 1 574 ? 30.563 23.358 -13.866 1.00 59.53 574 THR A CA 1
ATOM 4536 C C . THR A 1 574 ? 31.575 22.309 -14.334 1.00 59.53 574 THR A C 1
ATOM 4538 O O . THR A 1 574 ? 31.336 21.630 -15.326 1.00 59.53 574 THR A O 1
ATOM 4541 N N . LYS A 1 575 ? 32.670 22.061 -13.604 1.00 71.00 575 LYS A N 1
ATOM 4542 C CA . LYS A 1 575 ? 33.705 21.082 -14.010 1.00 71.00 575 LYS A CA 1
ATOM 4543 C C . LYS A 1 575 ? 33.333 19.635 -13.680 1.00 71.00 575 LYS A C 1
ATOM 4545 O O . LYS A 1 575 ? 32.793 19.379 -12.608 1.00 71.00 575 LYS A O 1
ATOM 4550 N N . PHE A 1 576 ? 33.584 18.710 -14.603 1.00 76.31 576 PHE A N 1
ATOM 4551 C CA . PHE A 1 576 ? 33.562 17.271 -14.320 1.00 76.31 576 PHE A CA 1
ATOM 4552 C C . PHE A 1 576 ? 34.768 16.869 -13.468 1.00 76.31 576 PHE A C 1
ATOM 4554 O O . PHE A 1 576 ? 35.789 17.563 -13.471 1.00 76.31 576 PHE A O 1
ATOM 4561 N N . ASP A 1 577 ? 34.657 15.749 -12.755 1.00 81.62 577 ASP A N 1
ATOM 4562 C CA . ASP A 1 577 ? 35.825 15.105 -12.172 1.00 81.62 577 ASP A CA 1
ATOM 4563 C C . ASP A 1 577 ? 36.375 14.106 -13.192 1.00 81.62 577 ASP A C 1
ATOM 4565 O O . ASP A 1 577 ? 35.875 12.994 -13.343 1.00 81.62 577 ASP A O 1
ATOM 4569 N N . ASN A 1 578 ? 37.435 14.499 -13.899 1.00 82.62 578 ASN A N 1
ATOM 4570 C CA . ASN A 1 578 ? 38.061 13.654 -14.919 1.00 82.62 578 ASN A CA 1
ATOM 4571 C C . ASN A 1 578 ? 38.536 12.292 -14.373 1.00 82.62 578 ASN A C 1
ATOM 4573 O O . ASN A 1 578 ? 38.732 11.375 -15.167 1.00 82.62 578 ASN A O 1
ATOM 4577 N N . SER A 1 579 ? 38.711 12.137 -13.052 1.00 84.31 579 SER A N 1
ATOM 4578 C CA . SER A 1 579 ? 39.022 10.842 -12.434 1.00 84.31 579 SER A CA 1
ATOM 4579 C C . SER A 1 579 ? 37.803 9.928 -12.271 1.00 84.31 579 SER A C 1
ATOM 4581 O O . SER A 1 579 ? 37.986 8.741 -12.037 1.00 84.31 579 SER A O 1
ATOM 4583 N N . LYS A 1 580 ? 36.574 10.448 -12.409 1.00 86.31 580 LYS A N 1
ATOM 4584 C CA . LYS A 1 580 ? 35.302 9.723 -12.209 1.00 86.31 580 LYS A CA 1
ATOM 4585 C C . LYS A 1 580 ? 34.387 9.680 -13.436 1.00 86.31 580 LYS A C 1
ATOM 4587 O O . LYS A 1 580 ? 33.442 8.892 -13.439 1.00 86.31 580 LYS A O 1
ATOM 4592 N N . TRP A 1 581 ? 34.695 10.480 -14.462 1.00 89.06 581 TRP A N 1
ATOM 4593 C CA . TRP A 1 581 ? 33.967 10.590 -15.735 1.00 89.06 581 TRP A CA 1
ATOM 4594 C C . TRP A 1 581 ? 33.542 9.241 -16.341 1.00 89.06 581 TRP A C 1
ATOM 4596 O O . TRP A 1 581 ? 32.414 9.102 -16.815 1.00 89.06 581 TRP A O 1
ATOM 4606 N N . MET A 1 582 ? 34.424 8.239 -16.287 1.00 91.88 582 MET A N 1
ATOM 4607 C CA . MET A 1 582 ? 34.103 6.848 -16.603 1.00 91.88 582 MET A CA 1
ATOM 4608 C C . MET A 1 582 ? 34.455 5.922 -15.439 1.00 91.88 582 MET A C 1
ATOM 4610 O O . MET A 1 582 ? 35.415 6.157 -14.694 1.00 91.88 582 MET A O 1
ATOM 4614 N N . ALA A 1 583 ? 33.682 4.844 -15.329 1.00 90.62 583 ALA A N 1
ATOM 4615 C CA . ALA A 1 583 ? 33.939 3.735 -14.425 1.00 90.62 583 ALA A CA 1
ATOM 4616 C C . ALA A 1 583 ? 33.748 2.395 -15.147 1.00 90.62 583 ALA A C 1
ATOM 4618 O O . ALA A 1 583 ? 32.790 2.209 -15.903 1.00 90.62 583 ALA A O 1
ATOM 4619 N N . GLN A 1 584 ? 34.642 1.450 -14.869 1.00 91.19 584 GLN A N 1
ATOM 4620 C CA . GLN A 1 584 ? 34.544 0.059 -15.304 1.00 91.19 584 GLN A CA 1
ATOM 4621 C C . GLN A 1 584 ? 34.076 -0.816 -14.136 1.00 91.19 584 GLN A C 1
ATOM 4623 O O . GLN A 1 584 ? 34.620 -0.715 -13.033 1.00 91.19 584 GLN A O 1
ATOM 4628 N N . PHE A 1 585 ? 33.117 -1.712 -14.366 1.00 87.25 585 PHE A N 1
ATOM 4629 C CA . PHE A 1 585 ? 32.787 -2.784 -13.425 1.00 87.25 585 PHE A CA 1
ATOM 4630 C C . PHE A 1 585 ? 33.747 -3.960 -13.671 1.00 87.25 585 PHE A C 1
ATOM 4632 O O . PHE A 1 585 ? 33.585 -4.714 -14.628 1.00 87.25 585 PHE A O 1
ATOM 4639 N N . VAL A 1 586 ? 34.805 -4.068 -12.858 1.00 80.50 586 VAL A N 1
ATOM 4640 C CA . VAL A 1 586 ? 35.924 -5.014 -13.096 1.00 80.50 586 VAL A CA 1
ATOM 4641 C C . VAL A 1 586 ? 35.697 -6.369 -12.422 1.00 80.50 586 VAL A C 1
ATOM 4643 O O . VAL A 1 586 ? 36.232 -7.386 -12.851 1.00 80.50 586 VAL A O 1
ATOM 4646 N N . SER A 1 587 ? 34.914 -6.391 -11.348 1.00 71.31 587 SER A N 1
ATOM 4647 C CA . SER A 1 587 ? 34.528 -7.599 -10.616 1.00 71.31 587 SER A CA 1
ATOM 4648 C C . SER A 1 587 ? 33.259 -7.333 -9.815 1.00 71.31 587 SER A C 1
ATOM 4650 O O . SER A 1 587 ? 32.924 -6.171 -9.572 1.00 71.31 587 SER A O 1
ATOM 4652 N N . ASP A 1 588 ? 32.616 -8.396 -9.327 1.00 66.38 588 ASP A N 1
ATOM 4653 C CA . ASP A 1 588 ? 31.347 -8.381 -8.578 1.00 66.38 588 ASP A CA 1
ATOM 4654 C C . ASP A 1 588 ? 31.385 -7.634 -7.219 1.00 66.38 588 ASP A C 1
ATOM 4656 O O . ASP A 1 588 ? 30.549 -7.895 -6.358 1.00 66.38 588 ASP A O 1
ATOM 4660 N N . LYS A 1 589 ? 32.368 -6.748 -6.976 1.00 69.81 589 LYS A N 1
ATOM 4661 C CA . LYS A 1 589 ? 32.516 -5.909 -5.767 1.00 69.81 589 LYS A CA 1
ATOM 4662 C C . LYS A 1 589 ? 33.130 -4.516 -5.989 1.00 69.81 589 LYS A C 1
ATOM 4664 O O . LYS A 1 589 ? 33.221 -3.771 -5.015 1.00 69.81 589 LYS A O 1
ATOM 4669 N N . GLN A 1 590 ? 33.612 -4.147 -7.186 1.00 78.75 590 GLN A N 1
ATOM 4670 C CA . GLN A 1 590 ? 34.424 -2.922 -7.347 1.00 78.75 590 GLN A CA 1
ATOM 4671 C C . GLN A 1 590 ? 34.235 -2.177 -8.676 1.00 78.75 590 GLN A C 1
ATOM 4673 O O . GLN A 1 590 ? 34.292 -2.767 -9.757 1.00 78.75 590 GLN A O 1
ATOM 4678 N N . LEU A 1 591 ? 34.127 -0.845 -8.569 1.00 83.19 591 LEU A N 1
ATOM 4679 C CA . LEU A 1 591 ? 34.275 0.089 -9.687 1.00 83.19 591 LEU A CA 1
ATOM 4680 C C . LEU A 1 591 ? 35.713 0.597 -9.798 1.00 83.19 591 LEU A C 1
ATOM 4682 O O . LEU A 1 591 ? 36.257 1.144 -8.834 1.00 83.19 591 LEU A O 1
ATOM 4686 N N . ASN A 1 592 ? 36.283 0.482 -10.995 1.00 88.19 592 ASN A N 1
ATOM 4687 C CA . ASN A 1 592 ? 37.562 1.071 -11.373 1.00 88.19 592 ASN A CA 1
ATOM 4688 C C . ASN A 1 592 ? 37.323 2.413 -12.083 1.00 88.19 592 ASN A C 1
ATOM 4690 O O . ASN A 1 592 ? 37.029 2.460 -13.281 1.00 88.19 592 ASN A O 1
ATOM 4694 N N . PHE A 1 593 ? 37.410 3.501 -11.322 1.00 85.62 593 PHE A N 1
ATOM 4695 C CA . PHE A 1 593 ? 37.255 4.871 -11.813 1.00 85.62 593 PHE A CA 1
ATOM 4696 C C . PHE A 1 593 ? 38.492 5.347 -12.591 1.00 85.62 593 PHE A C 1
ATOM 4698 O O . PHE A 1 593 ? 39.615 4.940 -12.301 1.00 85.62 593 PHE A O 1
ATOM 4705 N N . GLY A 1 594 ? 38.295 6.217 -13.584 1.00 76.62 594 GLY A N 1
ATOM 4706 C CA . GLY A 1 594 ? 39.388 6.864 -14.326 1.00 76.62 594 GLY A CA 1
ATOM 4707 C C . GLY A 1 594 ? 40.009 6.001 -15.430 1.00 76.62 594 GLY A C 1
ATOM 4708 O O . GLY A 1 594 ? 40.778 6.505 -16.247 1.00 76.62 594 GLY A O 1
ATOM 4709 N N . SER A 1 595 ? 39.621 4.727 -15.517 1.00 68.75 595 SER A N 1
ATOM 4710 C CA . SER A 1 595 ? 39.721 3.960 -16.757 1.00 68.75 595 SER A CA 1
ATOM 4711 C C . SER A 1 595 ? 38.662 4.468 -17.744 1.00 68.75 595 SER A C 1
ATOM 4713 O O . SER A 1 595 ? 37.485 4.564 -17.401 1.00 68.75 595 SER A O 1
ATOM 4715 N N . GLY A 1 596 ? 39.064 4.843 -18.961 1.00 75.94 596 GLY A N 1
ATOM 4716 C CA . GLY A 1 596 ? 38.128 5.394 -19.940 1.00 75.94 596 GLY A CA 1
ATOM 4717 C C . GLY A 1 596 ? 38.731 5.651 -21.319 1.00 75.94 596 GLY A C 1
ATOM 4718 O O . GLY A 1 596 ? 39.860 6.118 -21.450 1.00 75.94 596 GLY A O 1
ATOM 4719 N N . PHE A 1 597 ? 37.942 5.355 -22.351 1.00 87.31 597 PHE A N 1
ATOM 4720 C CA . PHE A 1 597 ? 38.253 5.554 -23.775 1.00 87.31 597 PHE A CA 1
ATOM 4721 C C . PHE A 1 597 ? 37.421 6.689 -24.404 1.00 87.31 597 PHE A C 1
ATOM 4723 O O . PHE A 1 597 ? 37.705 7.122 -25.522 1.00 87.31 597 PHE A O 1
ATOM 4730 N N . ILE A 1 598 ? 36.424 7.205 -23.674 1.00 90.94 598 ILE A N 1
ATOM 4731 C CA . ILE A 1 598 ? 35.652 8.403 -24.017 1.00 90.94 598 ILE A CA 1
ATOM 4732 C C . ILE A 1 598 ? 36.257 9.580 -23.251 1.00 90.94 598 ILE A C 1
ATOM 4734 O O . ILE A 1 598 ? 36.202 9.617 -22.022 1.00 90.94 598 ILE A O 1
ATOM 4738 N N . LYS A 1 599 ? 36.829 10.557 -23.962 1.00 92.25 599 LYS A N 1
ATOM 4739 C CA . LYS A 1 599 ? 37.360 11.784 -23.338 1.00 92.25 599 LYS A CA 1
ATOM 4740 C C . LYS A 1 599 ? 36.241 12.554 -22.611 1.00 92.25 599 LYS A C 1
ATOM 4742 O O . LYS A 1 599 ? 35.138 12.626 -23.156 1.00 92.25 599 LYS A O 1
ATOM 4747 N N . PRO A 1 600 ? 36.505 13.195 -21.457 1.00 91.69 600 PRO A N 1
ATOM 4748 C CA . PRO A 1 600 ? 35.545 14.108 -20.841 1.00 91.69 600 PRO A CA 1
ATOM 4749 C C . PRO A 1 600 ? 35.160 15.263 -21.789 1.00 91.69 600 PRO A C 1
ATOM 4751 O O . PRO A 1 600 ? 36.026 15.781 -22.505 1.00 91.69 600 PRO A O 1
ATOM 4754 N N . PRO A 1 601 ? 33.887 15.691 -21.810 1.00 92.94 601 PRO A N 1
ATOM 4755 C CA . PRO A 1 601 ? 33.427 16.832 -22.599 1.00 92.94 601 PRO A CA 1
ATOM 4756 C C . PRO A 1 601 ? 33.883 18.166 -21.985 1.00 92.94 601 PRO A C 1
ATOM 4758 O O . PRO A 1 601 ? 34.054 18.289 -20.772 1.00 92.94 601 PRO A O 1
ATOM 4761 N N . ASN A 1 602 ? 34.030 19.198 -22.822 1.00 90.38 602 ASN A N 1
ATOM 4762 C CA . ASN A 1 602 ? 34.449 20.543 -22.405 1.00 90.38 602 ASN A CA 1
ATOM 4763 C C . ASN A 1 602 ? 33.504 21.631 -22.958 1.00 90.38 602 ASN A C 1
ATOM 4765 O O . ASN A 1 602 ? 33.944 22.572 -23.615 1.00 90.38 602 ASN A O 1
ATOM 4769 N N . TYR A 1 603 ? 32.199 21.473 -22.712 1.00 92.00 603 TYR A N 1
ATOM 4770 C CA . TYR A 1 603 ? 31.152 22.429 -23.100 1.00 92.00 603 TYR A CA 1
ATOM 4771 C C . TYR A 1 603 ? 30.422 22.945 -21.860 1.00 92.00 603 TYR A C 1
ATOM 4773 O O . TYR A 1 603 ? 30.070 22.160 -20.980 1.00 92.00 603 TYR A O 1
ATOM 4781 N N . THR A 1 604 ? 30.153 24.252 -21.807 1.00 87.81 604 THR A N 1
ATOM 4782 C CA . THR A 1 604 ? 29.538 24.930 -20.649 1.00 87.81 604 THR A CA 1
ATOM 4783 C C . THR A 1 604 ? 28.190 24.332 -20.246 1.00 87.81 604 THR A C 1
ATOM 4785 O O . THR A 1 604 ? 27.918 24.190 -19.059 1.00 87.81 604 THR A O 1
ATOM 4788 N N . TYR A 1 605 ? 27.369 23.951 -21.229 1.00 90.56 605 TYR A N 1
ATOM 4789 C CA . TYR A 1 605 ? 26.006 23.451 -21.022 1.00 90.56 605 TYR A CA 1
ATOM 4790 C C . TYR A 1 605 ? 25.894 21.921 -21.052 1.00 90.56 605 TYR A C 1
ATOM 4792 O O . TYR A 1 605 ? 24.788 21.388 -21.132 1.00 90.56 605 TYR A O 1
ATOM 4800 N N . PHE A 1 606 ? 27.015 21.192 -20.992 1.00 94.19 606 PHE A N 1
ATOM 4801 C CA . PHE A 1 606 ? 26.965 19.731 -20.991 1.00 94.19 606 PHE A CA 1
ATOM 4802 C C . PHE A 1 606 ? 26.208 19.218 -19.744 1.00 94.19 606 PHE A C 1
ATOM 4804 O O . PHE A 1 606 ? 26.450 19.713 -18.633 1.00 94.19 606 PHE A O 1
ATOM 4811 N N . PRO A 1 607 ? 25.276 18.260 -19.890 1.00 94.50 607 PRO A N 1
ATOM 4812 C CA . PRO A 1 607 ? 24.450 17.784 -18.789 1.00 94.50 607 PRO A CA 1
ATOM 4813 C C . PRO A 1 607 ? 25.205 16.834 -17.859 1.00 94.50 607 PRO A C 1
ATOM 4815 O O . PRO A 1 607 ? 26.064 16.059 -18.265 1.00 94.50 607 PRO A O 1
ATOM 4818 N N . LYS A 1 608 ? 24.847 16.869 -16.578 1.00 92.56 608 LYS A N 1
ATOM 4819 C CA . LYS A 1 608 ? 25.525 16.138 -15.499 1.00 92.56 608 LYS A CA 1
ATOM 4820 C C . LYS A 1 608 ? 24.642 15.147 -14.760 1.00 92.56 608 LYS A C 1
ATOM 4822 O O . LYS A 1 608 ? 25.104 14.499 -13.831 1.00 92.56 608 LYS A O 1
ATOM 4827 N N . GLY A 1 609 ? 23.374 15.049 -15.129 1.00 92.38 609 GLY A N 1
ATOM 4828 C CA . GLY A 1 609 ? 22.412 14.183 -14.464 1.00 92.38 609 GLY A CA 1
ATOM 4829 C C . GLY A 1 609 ? 21.062 14.226 -15.153 1.00 92.38 609 GLY A C 1
ATOM 4830 O O . GLY A 1 609 ? 20.729 15.231 -15.779 1.00 92.38 609 GLY A O 1
ATOM 4831 N N . GLY A 1 610 ? 20.288 13.145 -15.055 1.00 91.25 610 GLY A N 1
ATOM 4832 C CA . GLY A 1 610 ? 18.951 13.056 -15.657 1.00 91.25 610 GLY A CA 1
ATOM 4833 C C . GLY A 1 610 ? 18.916 13.217 -17.186 1.00 91.25 610 GLY A C 1
ATOM 4834 O O . GLY A 1 610 ? 17.847 13.497 -17.726 1.00 91.25 610 GLY A O 1
ATOM 4835 N N . TYR A 1 611 ? 20.061 13.087 -17.863 1.00 95.75 611 TYR A N 1
ATOM 4836 C CA . TYR A 1 611 ? 20.162 12.991 -19.319 1.00 95.75 611 TYR A CA 1
ATOM 4837 C C . TYR A 1 611 ? 19.872 11.559 -19.782 1.00 95.75 611 TYR A C 1
ATOM 4839 O O . TYR A 1 611 ? 19.905 10.623 -18.980 1.00 95.75 611 TYR A O 1
ATOM 4847 N N . THR A 1 612 ? 19.653 11.372 -21.081 1.00 95.31 612 THR A N 1
ATOM 4848 C CA . THR A 1 612 ? 19.681 10.040 -21.707 1.00 95.31 612 THR A CA 1
ATOM 4849 C C . THR A 1 612 ? 20.939 9.842 -22.540 1.00 95.31 612 THR A C 1
ATOM 4851 O O . THR A 1 612 ? 21.534 10.809 -23.025 1.00 95.31 612 THR A O 1
ATOM 4854 N N . GLN A 1 613 ? 21.347 8.581 -22.703 1.00 95.12 613 GLN A N 1
ATOM 4855 C CA . GLN A 1 613 ? 22.478 8.204 -23.543 1.00 95.12 613 GLN A CA 1
ATOM 4856 C C . GLN A 1 613 ? 22.109 7.068 -24.498 1.00 95.12 613 GLN A C 1
ATOM 4858 O O . GLN A 1 613 ? 21.439 6.119 -24.101 1.00 95.12 613 GLN A O 1
ATOM 4863 N N . ASN A 1 614 ? 22.545 7.167 -25.755 1.00 95.56 614 ASN A N 1
ATOM 4864 C CA . ASN A 1 614 ? 22.231 6.200 -26.809 1.00 95.56 614 ASN A CA 1
ATOM 4865 C C . ASN A 1 614 ? 23.504 5.890 -27.600 1.00 95.56 614 ASN A C 1
ATOM 4867 O O . ASN A 1 614 ? 24.071 6.790 -28.223 1.00 95.56 614 ASN A O 1
ATOM 4871 N N . PHE A 1 615 ? 23.952 4.635 -27.579 1.00 94.38 615 PHE A N 1
ATOM 4872 C CA . PHE A 1 615 ? 25.026 4.157 -28.447 1.00 94.38 615 PHE A CA 1
ATOM 4873 C C . PHE A 1 615 ? 24.412 3.600 -29.733 1.00 94.38 615 PHE A C 1
ATOM 4875 O O . PHE A 1 615 ? 23.548 2.732 -29.672 1.00 94.38 615 PHE A O 1
ATOM 4882 N N . VAL A 1 616 ? 24.843 4.107 -30.885 1.00 94.12 616 VAL A N 1
ATOM 4883 C CA . VAL A 1 616 ? 24.302 3.760 -32.205 1.00 94.12 616 VAL A CA 1
ATOM 4884 C C . VAL A 1 616 ? 25.438 3.559 -33.205 1.00 94.12 616 VAL A C 1
ATOM 4886 O O . VAL A 1 616 ? 26.484 4.201 -33.104 1.00 94.12 616 VAL A O 1
ATOM 4889 N N . ASN A 1 617 ? 25.235 2.698 -34.201 1.00 90.75 617 ASN A N 1
ATOM 4890 C CA . ASN A 1 617 ? 26.190 2.490 -35.288 1.00 90.75 617 ASN A CA 1
ATOM 4891 C C . ASN A 1 617 ? 25.588 3.003 -36.604 1.00 90.75 617 ASN A C 1
ATOM 4893 O O . ASN A 1 617 ? 24.691 2.375 -37.161 1.00 90.75 617 ASN A O 1
ATOM 4897 N N . ILE A 1 618 ? 26.044 4.167 -37.075 1.00 87.62 618 ILE A N 1
ATOM 4898 C CA . ILE A 1 618 ? 25.507 4.834 -38.272 1.00 87.62 618 ILE A CA 1
ATOM 4899 C C . ILE A 1 618 ? 26.549 4.720 -39.380 1.00 87.62 618 ILE A C 1
ATOM 4901 O O . ILE A 1 618 ? 27.638 5.272 -39.247 1.00 87.62 618 ILE A O 1
ATOM 4905 N N . ASN A 1 619 ? 26.226 4.038 -40.483 1.00 88.12 619 ASN A N 1
ATOM 4906 C CA . ASN A 1 619 ? 27.140 3.842 -41.621 1.00 88.12 619 ASN A CA 1
ATOM 4907 C C . ASN A 1 619 ? 28.521 3.282 -41.208 1.00 88.12 619 ASN A C 1
ATOM 4909 O O . ASN A 1 619 ? 29.552 3.746 -41.690 1.00 88.12 619 ASN A O 1
ATOM 4913 N N . ASN A 1 620 ? 28.533 2.301 -40.297 1.00 87.94 620 ASN A N 1
ATOM 4914 C CA . ASN A 1 620 ? 29.723 1.705 -39.670 1.00 87.94 620 ASN A CA 1
ATOM 4915 C C . ASN A 1 620 ? 30.558 2.664 -38.789 1.00 87.94 620 ASN A C 1
ATOM 4917 O O . ASN A 1 620 ? 31.674 2.322 -38.400 1.00 87.94 620 ASN A O 1
ATOM 4921 N N . THR A 1 621 ? 30.018 3.834 -38.430 1.00 90.44 621 THR A N 1
ATOM 4922 C CA . THR A 1 621 ? 30.597 4.752 -37.441 1.00 90.44 621 THR A CA 1
ATOM 4923 C C . THR A 1 621 ? 29.907 4.568 -36.081 1.00 90.44 621 THR A C 1
ATOM 4925 O O . THR A 1 621 ? 28.823 5.136 -35.865 1.00 90.44 621 THR A O 1
ATOM 4928 N N . PRO A 1 622 ? 30.507 3.822 -35.129 1.00 92.94 622 PRO A N 1
ATOM 4929 C CA . PRO A 1 622 ? 30.017 3.776 -33.756 1.00 92.94 622 PRO A CA 1
ATOM 4930 C C . PRO A 1 622 ? 30.015 5.183 -33.148 1.00 92.94 622 PRO A C 1
ATOM 4932 O O . PRO A 1 622 ? 30.979 5.943 -33.272 1.00 92.94 622 PRO A O 1
ATOM 4935 N N . THR A 1 623 ? 28.902 5.540 -32.513 1.00 94.75 623 THR A N 1
ATOM 4936 C CA . THR A 1 623 ? 28.579 6.900 -32.076 1.00 94.75 623 THR A CA 1
ATOM 4937 C C . THR A 1 623 ? 27.803 6.867 -30.759 1.00 94.75 623 THR A C 1
ATOM 4939 O O . THR A 1 623 ? 26.888 6.065 -30.600 1.00 94.75 623 THR A O 1
ATOM 4942 N N . LEU A 1 624 ? 28.110 7.771 -29.825 1.00 96.31 624 LEU A N 1
ATOM 4943 C CA . LEU A 1 624 ? 27.330 7.978 -28.597 1.00 96.31 624 LEU A CA 1
ATOM 4944 C C . LEU A 1 624 ? 26.631 9.342 -28.642 1.00 96.31 624 LEU A C 1
ATOM 4946 O O . LEU A 1 624 ? 27.287 10.364 -28.836 1.00 96.31 624 LEU A O 1
ATOM 4950 N N . TYR A 1 625 ? 25.321 9.362 -28.412 1.00 97.62 625 TYR A N 1
ATOM 4951 C CA . TYR A 1 625 ? 24.525 10.579 -28.237 1.00 97.62 625 TYR A CA 1
ATOM 4952 C C . TYR A 1 625 ? 24.160 10.781 -26.768 1.00 97.62 625 TYR A C 1
ATOM 4954 O O . TYR A 1 625 ? 23.691 9.842 -26.125 1.00 97.62 625 TYR A O 1
ATOM 4962 N N . ILE A 1 626 ? 24.310 12.012 -26.275 1.00 97.38 626 ILE A N 1
ATOM 4963 C CA . ILE A 1 626 ? 23.830 12.484 -24.969 1.00 97.38 626 ILE A CA 1
ATOM 4964 C C . ILE A 1 626 ? 22.785 13.575 -25.211 1.00 97.38 626 ILE A C 1
ATOM 4966 O O . ILE A 1 626 ? 23.051 14.518 -25.962 1.00 97.38 626 ILE A O 1
ATOM 4970 N N . ILE A 1 627 ? 21.600 13.443 -24.609 1.00 97.56 627 ILE A N 1
ATOM 4971 C CA . ILE A 1 627 ? 20.441 14.318 -24.860 1.00 97.56 627 ILE A CA 1
ATOM 4972 C C . ILE A 1 627 ? 19.875 14.848 -23.535 1.00 97.56 627 ILE A C 1
ATOM 4974 O O . ILE A 1 627 ? 19.618 14.076 -22.608 1.00 97.56 627 ILE A O 1
ATOM 4978 N N . GLY A 1 628 ? 19.644 16.165 -23.481 1.00 96.50 628 GLY A N 1
ATOM 4979 C CA . GLY A 1 628 ? 18.951 16.869 -22.395 1.00 96.50 628 GLY A CA 1
ATOM 4980 C C . GLY A 1 628 ? 19.601 16.707 -21.016 1.00 96.50 628 GLY A C 1
ATOM 4981 O O . GLY A 1 628 ? 20.785 16.423 -20.908 1.00 96.50 628 GLY A O 1
ATOM 4982 N N . GLY A 1 629 ? 18.827 16.881 -19.947 1.00 95.38 629 GLY A N 1
ATOM 4983 C CA . GLY A 1 629 ? 19.235 16.674 -18.555 1.00 95.38 629 GLY A CA 1
ATOM 4984 C C . GLY A 1 629 ? 19.350 17.959 -17.731 1.00 95.38 629 GLY A C 1
ATOM 4985 O O . GLY A 1 629 ? 18.834 19.018 -18.093 1.00 95.38 629 GLY A O 1
ATOM 4986 N N . PHE A 1 630 ? 20.028 17.852 -16.589 1.00 92.56 630 PHE A N 1
ATOM 4987 C CA . PHE A 1 630 ? 20.379 18.966 -15.710 1.00 92.56 630 PHE A CA 1
ATOM 4988 C C . PHE A 1 630 ? 21.823 19.415 -15.951 1.00 92.56 630 PHE A C 1
ATOM 4990 O O . PHE A 1 630 ? 22.729 18.582 -15.967 1.00 92.56 630 PHE A O 1
ATOM 4997 N N . THR A 1 631 ? 22.068 20.721 -16.020 1.00 92.94 631 THR A N 1
ATOM 4998 C CA . THR A 1 631 ? 23.417 21.308 -15.922 1.00 92.94 631 THR A CA 1
ATOM 4999 C C . THR A 1 631 ? 23.442 22.429 -14.872 1.00 92.94 631 THR A C 1
ATOM 5001 O O . THR A 1 631 ? 22.422 22.700 -14.237 1.00 92.94 631 THR A O 1
ATOM 5004 N N . PHE A 1 632 ? 24.600 23.033 -14.613 1.00 88.00 632 PHE A N 1
ATOM 5005 C CA . PHE A 1 632 ? 24.796 24.017 -13.540 1.00 88.00 632 PHE A CA 1
ATOM 5006 C C . PHE A 1 632 ? 25.515 25.259 -14.064 1.00 88.00 632 PHE A C 1
ATOM 5008 O O . PHE A 1 632 ? 26.635 25.160 -14.565 1.00 88.00 632 PHE A O 1
ATOM 5015 N N . LEU A 1 633 ? 24.875 26.421 -13.930 1.00 85.94 633 LEU A N 1
ATOM 5016 C CA . LEU A 1 633 ? 25.379 27.710 -14.393 1.00 85.94 633 LEU A CA 1
ATOM 5017 C C . LEU A 1 633 ? 26.014 28.453 -13.218 1.00 85.94 633 LEU A C 1
ATOM 5019 O O . LEU A 1 633 ? 25.334 28.869 -12.278 1.00 85.94 633 LEU A O 1
ATOM 5023 N N . LYS A 1 634 ? 27.338 28.621 -13.266 1.00 83.88 634 LYS A N 1
ATOM 5024 C CA . LYS A 1 634 ? 28.118 29.236 -12.181 1.00 83.88 634 LYS A CA 1
ATOM 5025 C C . LYS A 1 634 ? 27.830 30.735 -12.047 1.00 83.88 634 LYS A C 1
ATOM 5027 O O . LYS A 1 634 ? 27.977 31.307 -10.974 1.00 83.88 634 LYS A O 1
ATOM 5032 N N . GLU A 1 635 ? 27.426 31.359 -13.141 1.00 83.19 635 GLU A N 1
ATOM 5033 C CA . GLU A 1 635 ? 27.153 32.786 -13.294 1.00 83.19 635 GLU A CA 1
ATOM 5034 C C . GLU A 1 635 ? 25.981 33.236 -12.406 1.00 83.19 635 GLU A C 1
ATOM 5036 O O . GLU A 1 635 ? 25.984 34.355 -11.894 1.00 83.19 635 GLU A O 1
ATOM 5041 N N . ILE A 1 636 ? 25.018 32.334 -12.187 1.00 80.00 636 ILE A N 1
ATOM 5042 C CA . ILE A 1 636 ? 23.805 32.533 -11.379 1.00 80.00 636 ILE A CA 1
ATOM 5043 C C . ILE A 1 636 ? 23.723 31.590 -10.162 1.00 80.00 636 ILE A C 1
ATOM 5045 O O . ILE A 1 636 ? 22.746 31.642 -9.422 1.00 80.00 636 ILE A O 1
ATOM 5049 N N . ASP A 1 637 ? 24.750 30.758 -9.943 1.00 84.06 637 ASP A N 1
ATOM 5050 C CA . ASP A 1 637 ? 24.838 29.739 -8.878 1.00 84.06 637 ASP A CA 1
ATOM 5051 C C . ASP A 1 637 ? 23.659 28.739 -8.877 1.00 84.06 637 ASP A C 1
ATOM 5053 O O . ASP A 1 637 ? 23.200 28.272 -7.833 1.00 84.06 637 ASP A O 1
ATOM 5057 N N . LEU A 1 638 ? 23.129 28.428 -10.068 1.00 85.06 638 LEU A N 1
ATOM 5058 C CA . LEU A 1 638 ? 21.851 27.733 -10.239 1.00 85.06 638 LEU A CA 1
ATOM 5059 C C . LEU A 1 638 ? 21.969 26.507 -11.150 1.00 85.06 638 LEU A C 1
ATOM 5061 O O . LEU A 1 638 ? 22.611 26.526 -12.204 1.00 85.06 638 LEU A O 1
ATOM 5065 N N . ARG A 1 639 ? 21.264 25.437 -10.778 1.00 86.50 639 ARG A N 1
ATOM 5066 C CA . ARG A 1 639 ? 20.962 24.325 -11.683 1.00 86.50 639 ARG A CA 1
ATOM 5067 C C . ARG A 1 639 ? 19.904 24.751 -12.702 1.00 86.50 639 ARG A C 1
ATOM 5069 O O . ARG A 1 639 ? 18.936 25.413 -12.349 1.00 86.50 639 ARG A O 1
ATOM 5076 N N . VAL A 1 640 ? 20.043 24.292 -13.940 1.00 90.25 640 VAL A N 1
ATOM 5077 C CA . VAL A 1 640 ? 19.065 24.501 -15.015 1.00 90.25 640 VAL A CA 1
ATOM 5078 C C . VAL A 1 640 ? 18.744 23.182 -15.717 1.00 90.25 640 VAL A C 1
ATOM 5080 O O . VAL A 1 640 ? 19.584 22.278 -15.773 1.00 90.25 640 VAL A O 1
ATOM 5083 N N . LEU A 1 641 ? 17.539 23.070 -16.277 1.00 92.50 641 LEU A N 1
ATOM 5084 C CA . LEU A 1 641 ? 17.265 22.076 -17.323 1.00 92.50 641 LEU A CA 1
ATOM 5085 C C . LEU A 1 641 ? 17.969 22.502 -18.617 1.00 92.50 641 LEU A C 1
ATOM 5087 O O . LEU A 1 641 ? 18.127 23.701 -18.846 1.00 92.50 641 LEU A O 1
ATOM 5091 N N . THR A 1 642 ? 18.336 21.556 -19.484 1.00 94.00 642 THR A N 1
ATOM 5092 C CA . THR A 1 642 ? 18.870 21.846 -20.828 1.00 94.00 642 THR A CA 1
ATOM 5093 C C . THR A 1 642 ? 18.235 20.988 -21.929 1.00 94.00 642 THR A C 1
ATOM 5095 O O . THR A 1 642 ? 17.753 19.885 -21.664 1.00 94.00 642 THR A O 1
ATOM 5098 N N . SER A 1 643 ? 18.200 21.512 -23.160 1.00 94.62 643 SER A N 1
ATOM 5099 C CA . SER A 1 643 ? 17.860 20.790 -24.403 1.00 94.62 643 SER A CA 1
ATOM 5100 C C . SER A 1 643 ? 19.073 20.556 -25.314 1.00 94.62 643 SER A C 1
ATOM 5102 O O . SER A 1 643 ? 18.924 20.223 -26.495 1.00 94.62 643 SER A O 1
ATOM 5104 N N . CYS A 1 644 ? 20.282 20.732 -24.775 1.00 95.88 644 CYS A N 1
ATOM 5105 C CA . CYS A 1 644 ? 21.520 20.468 -25.489 1.00 95.88 644 CYS A CA 1
ATOM 5106 C C . CYS A 1 644 ? 21.655 18.995 -25.905 1.00 95.88 644 CYS A C 1
ATOM 5108 O O . CYS A 1 644 ? 21.138 18.080 -25.254 1.00 95.88 644 CYS A O 1
ATOM 5110 N N . VAL A 1 645 ? 22.361 18.784 -27.016 1.00 97.19 645 VAL A N 1
ATOM 5111 C CA . VAL A 1 645 ? 22.569 17.478 -27.650 1.00 97.19 645 VAL A CA 1
ATOM 5112 C C . VAL A 1 645 ? 24.031 17.366 -28.048 1.00 97.19 645 VAL A C 1
ATOM 5114 O O . VAL A 1 645 ? 24.532 18.193 -28.807 1.00 97.19 645 VAL A O 1
ATOM 5117 N N . PHE A 1 646 ? 24.708 16.324 -27.577 1.00 97.31 646 PHE A N 1
ATOM 5118 C CA . PHE A 1 646 ? 26.125 16.097 -27.850 1.00 97.31 646 PHE A CA 1
ATOM 5119 C C . PHE A 1 646 ? 26.331 14.740 -28.517 1.00 97.31 646 PHE A C 1
ATOM 5121 O O . PHE A 1 646 ? 25.803 13.730 -28.051 1.00 97.31 646 PHE A O 1
ATOM 5128 N N . LYS A 1 647 ? 27.131 14.712 -29.587 1.00 97.00 647 LYS A N 1
ATOM 5129 C CA . LYS A 1 647 ? 27.615 13.486 -30.234 1.00 97.00 647 LYS A CA 1
ATOM 5130 C C . LYS A 1 647 ? 29.086 13.274 -29.869 1.00 97.00 647 LYS A C 1
ATOM 5132 O O . LYS A 1 647 ? 29.900 14.164 -30.110 1.00 97.00 647 LYS A O 1
ATOM 5137 N N . TYR A 1 648 ? 29.440 12.084 -29.396 1.00 96.81 648 TYR A N 1
ATOM 5138 C CA . TYR A 1 648 ? 30.813 11.581 -29.375 1.00 96.81 648 TYR A CA 1
ATOM 5139 C C . TYR A 1 648 ? 31.027 10.596 -30.523 1.00 96.81 648 TYR A C 1
ATOM 5141 O O . TYR A 1 648 ? 30.270 9.636 -30.682 1.00 96.81 648 TYR A O 1
ATOM 5149 N N . ASP A 1 649 ? 32.061 10.845 -31.318 1.00 95.38 649 ASP A N 1
ATOM 5150 C CA . ASP A 1 649 ? 32.487 9.980 -32.412 1.00 95.38 649 ASP A CA 1
ATOM 5151 C C . ASP A 1 649 ? 33.669 9.115 -31.954 1.00 95.38 649 ASP A C 1
ATOM 5153 O O . ASP A 1 649 ? 34.692 9.641 -31.498 1.00 95.38 649 ASP A O 1
ATOM 5157 N N . PHE A 1 650 ? 33.528 7.790 -32.042 1.00 92.56 650 PHE A N 1
ATOM 5158 C CA . PHE A 1 650 ? 34.561 6.864 -31.571 1.00 92.56 650 PHE A CA 1
ATOM 5159 C C . PHE A 1 650 ? 35.739 6.734 -32.545 1.00 92.56 650 PHE A C 1
ATOM 5161 O O . PHE A 1 650 ? 36.830 6.383 -32.099 1.00 92.56 650 PHE A O 1
ATOM 5168 N N . ILE A 1 651 ? 35.563 7.061 -33.833 1.00 91.50 651 ILE A N 1
ATOM 5169 C CA . ILE A 1 651 ? 36.638 6.987 -34.834 1.00 91.50 651 ILE A CA 1
ATOM 5170 C C . ILE A 1 651 ? 37.562 8.200 -34.701 1.00 91.50 651 ILE A C 1
ATOM 5172 O O . ILE A 1 651 ? 38.780 8.045 -34.628 1.00 91.50 651 ILE A O 1
ATOM 5176 N N . SER A 1 652 ? 37.008 9.415 -34.612 1.00 94.00 652 SER A N 1
ATOM 5177 C CA . SER A 1 652 ? 37.819 10.626 -34.396 1.00 94.00 652 SER A CA 1
ATOM 5178 C C . SER A 1 652 ? 38.162 10.890 -32.924 1.00 94.00 652 SER A C 1
ATOM 5180 O O . SER A 1 652 ? 38.976 11.770 -32.637 1.00 94.00 652 SER A O 1
ATOM 5182 N N . ASN A 1 653 ? 37.579 10.127 -31.989 1.00 94.06 653 ASN A N 1
ATOM 5183 C CA . ASN A 1 653 ? 37.778 10.252 -30.542 1.00 94.06 653 ASN A CA 1
ATOM 5184 C C . ASN A 1 653 ? 37.550 11.711 -30.086 1.00 94.06 653 ASN A C 1
ATOM 5186 O O . ASN A 1 653 ? 38.428 12.378 -29.524 1.00 94.06 653 ASN A O 1
ATOM 5190 N N . SER A 1 654 ? 36.376 12.248 -30.422 1.00 95.88 654 SER A N 1
ATOM 5191 C CA . SER A 1 654 ? 36.039 13.662 -30.228 1.00 95.88 654 SER A CA 1
ATOM 5192 C C . SER A 1 654 ? 34.547 13.884 -30.009 1.00 95.88 654 SER A C 1
ATOM 5194 O O . SER A 1 654 ? 33.711 13.255 -30.657 1.00 95.88 654 SER A O 1
ATOM 5196 N N . TRP A 1 655 ? 34.223 14.854 -29.155 1.00 97.31 655 TRP A N 1
ATOM 5197 C CA . TRP A 1 655 ? 32.868 15.381 -29.030 1.00 97.31 655 TRP A CA 1
ATOM 5198 C C . TRP A 1 655 ? 32.544 16.408 -30.120 1.00 97.31 655 TRP A C 1
ATOM 5200 O O . TRP A 1 655 ? 33.425 17.066 -30.673 1.00 97.31 655 TRP A O 1
ATOM 5210 N N . SER A 1 656 ? 31.250 16.559 -30.376 1.00 97.00 656 SER A N 1
ATOM 5211 C CA . SER A 1 656 ? 30.633 17.576 -31.218 1.00 97.00 656 SER A CA 1
ATOM 5212 C C . SER A 1 656 ? 29.322 18.030 -30.572 1.00 97.00 656 SER A C 1
ATOM 5214 O O . SER A 1 656 ? 28.591 17.221 -29.995 1.00 97.00 656 SER A O 1
ATOM 5216 N N . ASP A 1 657 ? 29.049 19.330 -30.644 1.00 96.56 657 ASP A N 1
ATOM 5217 C CA . ASP A 1 657 ? 27.825 19.946 -30.132 1.00 96.56 657 ASP A CA 1
ATOM 5218 C C . ASP A 1 657 ? 26.809 20.069 -31.276 1.00 96.56 657 ASP A C 1
ATOM 5220 O O . ASP A 1 657 ? 27.125 20.597 -32.343 1.00 96.56 657 ASP A O 1
ATOM 5224 N N . LEU A 1 658 ? 25.605 19.540 -31.062 1.00 95.94 658 LEU A N 1
ATOM 5225 C CA . LEU A 1 658 ? 24.493 19.522 -32.014 1.00 95.94 658 LEU A CA 1
ATOM 5226 C C . LEU A 1 658 ? 23.303 20.368 -31.518 1.00 95.94 658 LEU A C 1
ATOM 5228 O O . LEU A 1 658 ? 22.227 20.337 -32.116 1.00 95.94 658 LEU A O 1
ATOM 5232 N N . SER A 1 659 ? 23.479 21.137 -30.439 1.00 93.69 659 SER A N 1
ATOM 5233 C CA . SER A 1 659 ? 22.405 21.844 -29.723 1.00 93.69 659 SER A CA 1
ATOM 5234 C C . SER A 1 659 ? 21.734 22.966 -30.519 1.00 93.69 659 SER A C 1
ATOM 5236 O O . SER A 1 659 ? 20.639 23.399 -30.164 1.00 93.69 659 SER A O 1
ATOM 5238 N N . GLU A 1 660 ? 22.351 23.454 -31.598 1.00 91.62 660 GLU A N 1
ATOM 5239 C CA . GLU A 1 660 ? 21.711 24.417 -32.508 1.00 91.62 660 GLU A CA 1
ATOM 5240 C C . GLU A 1 660 ? 20.640 23.743 -33.389 1.00 91.62 660 GLU A C 1
ATOM 5242 O O . GLU A 1 660 ? 19.699 24.406 -33.812 1.00 91.62 660 GLU A O 1
ATOM 5247 N N . TYR A 1 661 ? 20.722 22.422 -33.606 1.00 90.56 661 TYR A N 1
ATOM 5248 C CA . TYR A 1 661 ? 19.712 21.656 -34.350 1.00 90.56 661 TYR A CA 1
ATOM 5249 C C . TYR A 1 661 ? 18.508 21.235 -33.489 1.00 90.56 661 TYR A C 1
ATOM 5251 O O . TYR A 1 661 ? 17.441 20.977 -34.044 1.00 90.56 661 TYR A O 1
ATOM 5259 N N . SER A 1 662 ? 18.661 21.134 -32.160 1.00 88.94 662 SER A N 1
ATOM 5260 C CA . SER A 1 662 ? 17.568 20.804 -31.222 1.00 88.94 662 SER A CA 1
ATOM 5261 C C . SER A 1 662 ? 16.804 22.034 -30.714 1.00 88.94 662 SER A C 1
ATOM 5263 O O . SER A 1 662 ? 15.652 21.918 -30.292 1.00 88.94 662 SER A O 1
ATOM 5265 N N . LYS A 1 663 ? 17.438 23.211 -30.768 1.00 86.75 663 LYS A N 1
ATOM 5266 C CA . LYS A 1 663 ? 16.900 24.535 -30.420 1.00 86.75 663 LYS A CA 1
ATOM 5267 C C . LYS A 1 663 ? 15.514 24.786 -31.030 1.00 86.75 663 LYS A C 1
ATOM 5269 O O . LYS A 1 663 ? 15.252 24.356 -32.148 1.00 86.75 663 LYS A O 1
ATOM 5274 N N . SER A 1 664 ? 14.633 25.433 -30.258 1.00 82.94 664 SER A N 1
ATOM 5275 C CA . SER A 1 664 ? 13.193 25.657 -30.523 1.00 82.94 664 SER A CA 1
ATOM 5276 C C . SER A 1 664 ? 12.328 24.434 -30.892 1.00 82.94 664 SER A C 1
ATOM 5278 O O . SER A 1 664 ? 11.111 24.574 -30.992 1.00 82.94 664 SER A O 1
ATOM 5280 N N . ILE A 1 665 ? 12.891 23.227 -31.016 1.00 92.06 665 ILE A N 1
ATOM 5281 C CA . ILE A 1 665 ? 12.142 21.986 -31.273 1.00 92.06 665 ILE A CA 1
ATOM 5282 C C . ILE A 1 665 ? 12.047 21.145 -29.996 1.00 92.06 665 ILE A C 1
ATOM 5284 O O . ILE A 1 665 ? 10.945 20.769 -29.596 1.00 92.06 665 ILE A O 1
ATOM 5288 N N . LEU A 1 666 ? 13.181 20.871 -29.347 1.00 93.62 666 LEU A N 1
ATOM 5289 C CA . LEU A 1 666 ? 13.280 20.121 -28.095 1.00 93.62 666 LEU A CA 1
ATOM 5290 C C . LEU A 1 666 ? 13.248 21.099 -26.897 1.00 93.62 666 LEU A C 1
ATOM 5292 O O . LEU A 1 666 ? 14.130 21.958 -26.799 1.00 93.62 666 LEU A O 1
ATOM 5296 N N . PRO A 1 667 ? 12.277 20.997 -25.969 1.00 93.88 667 PRO A N 1
ATOM 5297 C CA . PRO A 1 667 ? 12.304 21.763 -24.724 1.00 93.88 667 PRO A CA 1
ATOM 5298 C C . PRO A 1 667 ? 13.445 21.292 -23.813 1.00 93.88 667 PRO A C 1
ATOM 5300 O O . PRO A 1 667 ? 13.835 20.126 -23.891 1.00 93.88 667 PRO A O 1
ATOM 5303 N N . PRO A 1 668 ? 13.958 22.143 -22.904 1.00 94.44 668 PRO A N 1
ATOM 5304 C CA . PRO A 1 668 ? 14.798 21.692 -21.804 1.00 94.44 668 PRO A CA 1
ATOM 5305 C C . PRO A 1 668 ? 14.124 20.549 -21.048 1.00 94.44 668 PRO A C 1
ATOM 5307 O O . PRO A 1 668 ? 12.978 20.693 -20.629 1.00 94.44 668 PRO A O 1
ATOM 5310 N N . ILE A 1 669 ? 14.794 19.402 -20.930 1.00 94.69 669 ILE A N 1
ATOM 5311 C CA . ILE A 1 669 ? 14.121 18.159 -20.537 1.00 94.69 669 ILE A CA 1
ATOM 5312 C C . ILE A 1 669 ? 15.055 17.203 -19.797 1.00 94.69 669 ILE A C 1
ATOM 5314 O O . ILE A 1 669 ? 16.103 16.829 -20.312 1.00 94.69 669 ILE A O 1
ATOM 5318 N N . ALA A 1 670 ? 14.669 16.756 -18.603 1.00 94.62 670 ALA A N 1
ATOM 5319 C CA . ALA A 1 670 ? 15.426 15.790 -17.797 1.00 94.62 670 ALA A CA 1
ATOM 5320 C C . ALA A 1 670 ? 14.530 14.642 -17.322 1.00 94.62 670 ALA A C 1
ATOM 5322 O O . ALA A 1 670 ? 13.311 14.772 -17.318 1.00 94.62 670 ALA A O 1
ATOM 5323 N N . ILE A 1 671 ? 15.117 13.520 -16.897 1.00 93.25 671 ILE A N 1
ATOM 5324 C CA . ILE A 1 671 ? 14.369 12.338 -16.412 1.00 93.25 671 ILE A CA 1
ATOM 5325 C C . ILE A 1 671 ? 13.445 11.768 -17.519 1.00 93.25 671 ILE A C 1
ATOM 5327 O O . ILE A 1 671 ? 12.412 11.151 -17.269 1.00 93.25 671 ILE A O 1
ATOM 5331 N N . HIS A 1 672 ? 13.823 12.001 -18.778 1.00 95.50 672 HIS A N 1
ATOM 5332 C CA . HIS A 1 672 ? 13.172 11.452 -19.963 1.00 95.50 672 HIS A CA 1
ATOM 5333 C C . HIS A 1 672 ? 13.756 10.078 -20.313 1.00 95.50 672 HIS A C 1
ATOM 5335 O O . HIS A 1 672 ? 14.759 9.643 -19.739 1.00 95.50 672 HIS A O 1
ATOM 5341 N N . LYS A 1 673 ? 13.147 9.394 -21.279 1.00 95.50 673 LYS A N 1
ATOM 5342 C CA . LYS A 1 673 ? 13.699 8.192 -21.914 1.00 95.50 673 LYS A CA 1
ATOM 5343 C C . LYS A 1 673 ? 13.888 8.434 -23.408 1.00 95.50 673 LYS A C 1
ATOM 5345 O O . LYS A 1 673 ? 13.209 9.264 -24.014 1.00 95.50 673 LYS A O 1
ATOM 5350 N N . THR A 1 674 ? 14.819 7.692 -23.992 1.00 96.69 674 THR A N 1
ATOM 5351 C CA . THR A 1 674 ? 15.049 7.651 -25.435 1.00 96.69 674 THR A CA 1
ATOM 5352 C C . THR A 1 674 ? 14.981 6.228 -25.938 1.00 96.69 674 THR A C 1
ATOM 5354 O O . THR A 1 674 ? 15.426 5.309 -25.254 1.00 96.69 674 THR A O 1
ATOM 5357 N N . VAL A 1 675 ? 14.455 6.065 -27.147 1.00 96.75 675 VAL A N 1
ATOM 5358 C CA . VAL A 1 675 ? 14.398 4.779 -27.843 1.00 96.75 675 VAL A CA 1
ATOM 5359 C C . VAL A 1 675 ? 15.121 4.906 -29.172 1.00 96.75 675 VAL A C 1
ATOM 5361 O O . VAL A 1 675 ? 14.865 5.844 -29.935 1.00 96.75 675 VAL A O 1
ATOM 5364 N N . GLN A 1 676 ? 16.012 3.956 -29.448 1.00 95.69 676 GLN A N 1
ATOM 5365 C CA . GLN A 1 676 ? 16.620 3.795 -30.760 1.00 95.69 676 GLN A CA 1
ATOM 5366 C C . GLN A 1 676 ? 15.678 3.027 -31.688 1.00 95.69 676 GLN A C 1
ATOM 5368 O O . GLN A 1 676 ? 15.119 1.997 -31.331 1.00 95.69 676 GLN A O 1
ATOM 5373 N N . THR A 1 677 ? 15.573 3.523 -32.912 1.00 94.81 677 THR A N 1
ATOM 5374 C CA . THR A 1 677 ? 15.000 2.842 -34.076 1.00 94.81 677 THR A CA 1
ATOM 5375 C C . THR A 1 677 ? 16.022 2.912 -35.212 1.00 94.81 677 THR A C 1
ATOM 5377 O O . THR A 1 677 ? 16.956 3.714 -35.137 1.00 94.81 677 THR A O 1
ATOM 5380 N N . ASP A 1 678 ? 15.843 2.112 -36.262 1.00 89.12 678 ASP A N 1
ATOM 5381 C CA . ASP A 1 678 ? 16.793 1.852 -37.356 1.00 89.12 678 ASP A CA 1
ATOM 5382 C C . ASP A 1 678 ? 17.667 3.056 -37.769 1.00 89.12 678 ASP A C 1
ATOM 5384 O O . ASP A 1 678 ? 18.883 2.935 -37.880 1.00 89.12 678 ASP A O 1
ATOM 5388 N N . ASN A 1 679 ? 17.049 4.228 -37.977 1.00 94.56 679 ASN A N 1
ATOM 5389 C CA . ASN A 1 679 ? 17.719 5.469 -38.387 1.00 94.56 679 ASN A CA 1
ATOM 5390 C C . ASN A 1 679 ? 17.284 6.702 -37.564 1.00 94.56 679 ASN A C 1
ATOM 5392 O O . ASN A 1 679 ? 17.426 7.838 -38.025 1.00 94.56 679 ASN A O 1
ATOM 5396 N N . ALA A 1 680 ? 16.718 6.518 -36.366 1.00 97.38 680 ALA A N 1
ATOM 5397 C CA . ALA A 1 680 ? 16.239 7.637 -35.552 1.00 97.38 680 ALA A CA 1
ATOM 5398 C C . ALA A 1 680 ? 16.228 7.364 -34.043 1.00 97.38 680 ALA A C 1
ATOM 5400 O O . ALA A 1 680 ? 15.967 6.245 -33.604 1.00 97.38 680 ALA A O 1
ATOM 5401 N N . LEU A 1 681 ? 16.426 8.423 -33.254 1.00 98.06 681 LEU A N 1
ATOM 5402 C CA . LEU A 1 681 ? 16.157 8.432 -31.813 1.00 98.06 681 LEU A CA 1
ATOM 5403 C C . LEU A 1 681 ? 14.833 9.153 -31.543 1.00 98.06 681 LEU A C 1
ATOM 5405 O O . LEU A 1 681 ? 14.590 10.220 -32.108 1.00 98.06 681 LEU A O 1
ATOM 5409 N N . PHE A 1 682 ? 14.003 8.605 -30.659 1.00 98.06 682 PHE A N 1
ATOM 5410 C CA . PHE A 1 682 ? 12.765 9.235 -30.183 1.00 98.06 682 PHE A CA 1
ATOM 5411 C C . PHE A 1 682 ? 12.869 9.557 -28.687 1.00 98.06 682 PHE A C 1
ATOM 5413 O O . PHE A 1 682 ? 13.317 8.707 -27.921 1.00 98.06 682 PHE A O 1
ATOM 5420 N N . VAL A 1 683 ? 12.444 10.755 -28.274 1.00 97.69 683 VAL A N 1
ATOM 5421 C CA . VAL A 1 683 ? 12.473 11.252 -26.882 1.00 97.69 683 VAL A CA 1
ATOM 5422 C C . VAL A 1 683 ? 11.061 11.253 -26.284 1.00 97.69 683 VAL A C 1
ATOM 5424 O O . VAL A 1 683 ? 10.169 11.896 -26.842 1.00 97.69 683 VAL A O 1
ATOM 5427 N N . PHE A 1 684 ? 10.872 10.606 -25.129 1.00 96.25 684 PHE A N 1
ATOM 5428 C CA . PHE A 1 684 ? 9.581 10.488 -24.434 1.00 96.25 684 PHE A CA 1
ATOM 5429 C C . PHE A 1 684 ? 9.658 10.806 -22.936 1.00 96.25 684 PHE A C 1
ATOM 5431 O O . PHE A 1 684 ? 10.642 10.463 -22.273 1.00 96.25 684 PHE A O 1
ATOM 5438 N N . SER A 1 685 ? 8.556 11.348 -22.400 1.00 91.25 685 SER A N 1
ATOM 5439 C CA . SER A 1 685 ? 8.335 11.624 -20.971 1.00 91.25 685 SER A CA 1
ATOM 5440 C C . SER A 1 685 ? 9.441 12.458 -20.307 1.00 91.25 685 SER A C 1
ATOM 5442 O O . SER A 1 685 ? 10.323 13.006 -20.962 1.00 91.25 685 SER A O 1
ATOM 5444 N N . GLY A 1 686 ? 9.369 12.608 -18.984 1.00 92.75 686 GLY A N 1
ATOM 5445 C CA . GLY A 1 686 ? 10.315 13.395 -18.197 1.00 92.75 686 GLY A CA 1
ATOM 5446 C C . GLY A 1 686 ? 9.816 14.799 -17.872 1.00 92.75 686 GLY A C 1
ATOM 5447 O O . GLY A 1 686 ? 8.690 15.180 -18.195 1.00 92.75 686 GLY A O 1
ATOM 5448 N N . ILE A 1 687 ? 10.663 15.547 -17.177 1.00 92.19 687 ILE A N 1
ATOM 5449 C CA . ILE A 1 687 ? 10.386 16.844 -16.567 1.00 92.19 687 ILE A CA 1
ATOM 5450 C C . ILE A 1 687 ? 10.808 17.963 -17.525 1.00 92.19 687 ILE A C 1
ATOM 5452 O O . ILE A 1 687 ? 11.969 18.016 -17.936 1.00 92.19 687 ILE A O 1
ATOM 5456 N N . ILE A 1 688 ? 9.876 18.867 -17.835 1.00 92.50 688 ILE A N 1
ATOM 5457 C CA . ILE A 1 688 ? 10.064 20.053 -18.690 1.00 92.50 688 ILE A CA 1
ATOM 5458 C C . ILE A 1 688 ? 9.615 21.335 -17.962 1.00 92.50 688 ILE A C 1
ATOM 5460 O O . ILE A 1 688 ? 8.774 21.253 -17.063 1.00 92.50 688 ILE A O 1
ATOM 5464 N N . PRO A 1 689 ? 10.075 22.534 -18.367 1.00 89.56 689 PRO A N 1
ATOM 5465 C CA . PRO A 1 689 ? 9.535 23.793 -17.865 1.00 89.56 689 PRO A CA 1
ATOM 5466 C C . PRO A 1 689 ? 8.032 23.915 -18.135 1.00 89.56 689 PRO A C 1
ATOM 5468 O O . PRO A 1 689 ? 7.557 23.665 -19.248 1.00 89.56 689 PRO A O 1
ATOM 5471 N N . ASN A 1 690 ? 7.269 24.378 -17.147 1.00 86.25 690 ASN A N 1
ATOM 5472 C CA . ASN A 1 690 ? 5.870 24.746 -17.322 1.00 86.25 690 ASN A CA 1
ATOM 5473 C C . ASN A 1 690 ? 5.747 26.145 -17.944 1.00 86.25 690 ASN A C 1
ATOM 5475 O O . ASN A 1 690 ? 5.251 27.085 -17.330 1.00 86.25 690 ASN A O 1
ATOM 5479 N N . THR A 1 691 ? 6.213 26.267 -19.185 1.00 80.69 691 THR A N 1
ATOM 5480 C CA . THR A 1 691 ? 5.957 27.426 -20.046 1.00 80.69 691 THR A CA 1
ATOM 5481 C C . THR A 1 691 ? 4.884 27.099 -21.090 1.00 80.69 691 THR A C 1
ATOM 5483 O O . THR A 1 691 ? 4.647 25.926 -21.418 1.00 80.69 691 THR A O 1
ATOM 5486 N N . SER A 1 692 ? 4.223 28.145 -21.581 1.00 74.88 692 SER A N 1
ATOM 5487 C CA . SER A 1 692 ? 3.384 28.153 -22.784 1.00 74.88 692 SER A CA 1
ATOM 5488 C C . SER A 1 692 ? 4.166 28.549 -24.044 1.00 74.88 692 SER A C 1
ATOM 5490 O O . SER A 1 692 ? 3.670 28.331 -25.148 1.00 74.88 692 SER A O 1
ATOM 5492 N N . ASP A 1 693 ? 5.375 29.102 -23.895 1.00 73.56 693 ASP A N 1
ATOM 5493 C CA . ASP A 1 693 ? 6.235 29.480 -25.017 1.00 73.56 693 ASP A CA 1
ATOM 5494 C C . ASP A 1 693 ? 6.707 28.239 -25.790 1.00 73.56 693 ASP A C 1
ATOM 5496 O O . ASP A 1 693 ? 7.094 27.220 -25.209 1.00 73.56 693 ASP A O 1
ATOM 5500 N N . THR A 1 694 ? 6.667 28.336 -27.115 1.00 68.69 694 THR A N 1
ATOM 5501 C CA . THR A 1 694 ? 7.149 27.320 -28.054 1.00 68.69 694 THR A CA 1
ATOM 5502 C C . THR A 1 694 ? 8.594 27.570 -28.486 1.00 68.69 694 THR A C 1
ATOM 5504 O O . THR A 1 694 ? 9.256 26.640 -28.944 1.00 68.69 694 THR A O 1
ATOM 5507 N N . ASN A 1 695 ? 9.123 28.784 -28.303 1.00 72.94 695 ASN A N 1
ATOM 5508 C CA . ASN A 1 695 ? 10.510 29.141 -28.600 1.00 72.94 695 ASN A CA 1
ATOM 5509 C C . ASN A 1 695 ? 11.439 28.729 -27.454 1.00 72.94 695 ASN A C 1
ATOM 5511 O O . ASN A 1 695 ? 12.053 29.564 -26.792 1.00 72.94 695 ASN A O 1
ATOM 5515 N N . TYR A 1 696 ? 11.540 27.423 -27.204 1.00 69.62 696 TYR A N 1
ATOM 5516 C CA . TYR A 1 696 ? 12.297 26.915 -26.065 1.00 69.62 696 TYR A CA 1
ATOM 5517 C C . TYR A 1 696 ? 13.765 27.395 -26.065 1.00 69.62 696 TYR A C 1
ATOM 5519 O O . TYR A 1 696 ? 14.502 27.089 -27.014 1.00 69.62 696 TYR A O 1
ATOM 5527 N N . PRO A 1 697 ? 14.224 28.094 -25.005 1.00 78.38 697 PRO A N 1
ATOM 5528 C CA . PRO A 1 697 ? 15.644 28.373 -24.809 1.00 78.38 697 PRO A CA 1
ATOM 5529 C C . PRO A 1 697 ? 16.420 27.070 -24.565 1.00 78.38 697 PRO A C 1
ATOM 5531 O O . PRO A 1 697 ? 15.855 26.077 -24.111 1.00 78.38 697 PRO A O 1
ATOM 5534 N N . GLN A 1 698 ? 17.731 27.069 -24.830 1.00 79.12 698 GLN A N 1
ATOM 5535 C CA . GLN A 1 698 ? 18.594 25.890 -24.620 1.00 79.12 698 GLN A CA 1
ATOM 5536 C C . GLN A 1 698 ? 18.780 25.517 -23.136 1.00 79.12 698 GLN A C 1
ATOM 5538 O O . GLN A 1 698 ? 19.181 24.391 -22.826 1.00 79.12 698 GLN A O 1
ATOM 5543 N N . THR A 1 699 ? 18.472 26.438 -22.221 1.00 81.38 699 THR A N 1
ATOM 5544 C CA . THR A 1 699 ? 18.473 26.243 -20.767 1.00 81.38 699 THR A CA 1
ATOM 5545 C C . THR A 1 699 ? 17.221 26.851 -20.132 1.00 81.38 699 THR A C 1
ATOM 5547 O O . THR A 1 699 ? 16.626 27.773 -20.686 1.00 81.38 699 THR A O 1
ATOM 5550 N N . SER A 1 700 ? 16.802 26.355 -18.963 1.00 81.50 700 SER A N 1
ATOM 5551 C CA . SER A 1 700 ? 15.707 26.966 -18.193 1.00 81.50 700 SER A CA 1
ATOM 5552 C C . SER A 1 700 ? 15.977 26.987 -16.689 1.00 81.50 700 SER A C 1
ATOM 5554 O O . SER A 1 700 ? 16.260 25.952 -16.082 1.00 81.50 700 SER A O 1
ATOM 5556 N N . GLU A 1 701 ? 15.860 28.180 -16.104 1.00 72.56 701 GLU A N 1
ATOM 5557 C CA . GLU A 1 701 ? 16.140 28.487 -14.693 1.00 72.56 701 GLU A CA 1
ATOM 5558 C C . GLU A 1 701 ? 14.968 28.163 -13.748 1.00 72.56 701 GLU A C 1
ATOM 5560 O O . GLU A 1 701 ? 15.168 27.943 -12.553 1.00 72.56 701 GLU A O 1
ATOM 5565 N N . LYS A 1 702 ? 13.730 28.090 -14.261 1.00 64.00 702 LYS A N 1
ATOM 5566 C CA . LYS A 1 702 ? 12.507 27.912 -13.454 1.00 64.00 702 LYS A CA 1
ATOM 5567 C C . LYS A 1 702 ? 12.283 26.459 -12.996 1.00 64.00 702 LYS A C 1
ATOM 5569 O O . LYS A 1 702 ? 11.254 25.862 -13.300 1.00 64.00 702 LYS A O 1
ATOM 5574 N N . ILE A 1 703 ? 13.193 25.902 -12.187 1.00 60.03 703 ILE A N 1
ATOM 5575 C CA . ILE A 1 703 ? 13.015 24.570 -11.562 1.00 60.03 703 ILE A CA 1
ATOM 5576 C C . ILE A 1 703 ? 11.703 24.481 -10.759 1.00 60.03 703 ILE A C 1
ATOM 5578 O O . ILE A 1 703 ? 11.025 23.457 -10.794 1.00 60.03 703 ILE A O 1
ATOM 5582 N N . LEU A 1 704 ? 11.332 25.562 -10.064 1.00 56.16 704 LEU A N 1
ATOM 5583 C CA . LEU A 1 704 ? 10.129 25.647 -9.221 1.00 56.16 704 LEU A CA 1
ATOM 5584 C C . LEU A 1 704 ? 8.804 25.687 -10.007 1.00 56.16 704 LEU A C 1
ATOM 5586 O O . LEU A 1 704 ? 7.738 25.681 -9.402 1.00 56.16 704 LEU A O 1
ATOM 5590 N N . GLY A 1 705 ? 8.863 25.728 -11.340 1.00 70.12 705 GLY A N 1
ATOM 5591 C CA . GLY A 1 705 ? 7.706 25.726 -12.229 1.00 70.12 705 GLY A CA 1
ATOM 5592 C C . GLY A 1 705 ? 7.885 24.717 -13.355 1.00 70.12 705 GLY A C 1
ATOM 5593 O O . GLY A 1 705 ? 7.740 25.076 -14.517 1.00 70.12 705 GLY A O 1
ATOM 5594 N N . ASN A 1 706 ? 8.243 23.477 -13.028 1.00 80.62 706 ASN A N 1
ATOM 5595 C CA . ASN A 1 706 ? 8.294 22.367 -13.981 1.00 80.62 706 ASN A CA 1
ATOM 5596 C C . ASN A 1 706 ? 6.948 21.622 -14.068 1.00 80.62 706 ASN A C 1
ATOM 5598 O O . ASN A 1 706 ? 6.111 21.720 -13.174 1.00 80.62 706 ASN A O 1
ATOM 5602 N N . LYS A 1 707 ? 6.761 20.840 -15.135 1.00 89.44 707 LYS A N 1
ATOM 5603 C CA . LYS A 1 707 ? 5.681 19.854 -15.303 1.00 89.44 707 LYS A CA 1
ATOM 5604 C C . LYS A 1 707 ? 6.228 18.537 -15.854 1.00 89.44 707 LYS A C 1
ATOM 5606 O O . LYS A 1 707 ? 7.315 18.500 -16.435 1.00 89.44 707 LYS A O 1
ATOM 5611 N N . VAL A 1 708 ? 5.458 17.464 -15.692 1.00 88.38 708 VAL A N 1
ATOM 5612 C CA . VAL A 1 708 ? 5.651 16.232 -16.469 1.00 88.38 708 VAL A CA 1
ATOM 5613 C C . VAL A 1 708 ? 5.320 16.531 -17.938 1.00 88.38 708 VAL A C 1
ATOM 5615 O O . VAL A 1 708 ? 4.517 17.415 -18.239 1.00 88.38 708 VAL A O 1
ATOM 5618 N N . SER A 1 709 ? 5.996 15.854 -18.862 1.00 88.31 709 SER A N 1
ATOM 5619 C CA . SER A 1 709 ? 5.684 15.915 -20.290 1.00 88.31 709 SER A CA 1
ATOM 5620 C C . SER A 1 709 ? 4.717 14.802 -20.696 1.00 88.31 709 SER A C 1
ATOM 5622 O O . SER A 1 709 ? 4.777 13.674 -20.208 1.00 88.31 709 SER A O 1
ATOM 5624 N N . THR A 1 710 ? 3.804 15.159 -21.592 1.00 90.19 710 THR A N 1
ATOM 5625 C CA . THR A 1 710 ? 2.621 14.383 -21.958 1.00 90.19 710 THR A CA 1
ATOM 5626 C C . THR A 1 710 ? 2.907 13.365 -23.061 1.00 90.19 710 THR A C 1
ATOM 5628 O O . THR A 1 710 ? 3.608 13.667 -24.029 1.00 90.19 710 THR A O 1
ATOM 5631 N N . ILE A 1 711 ? 2.296 12.178 -22.991 1.00 92.44 711 ILE A N 1
ATOM 5632 C CA . ILE A 1 711 ? 2.484 11.101 -23.989 1.00 92.44 711 ILE A CA 1
ATOM 5633 C C . ILE A 1 711 ? 2.006 11.465 -25.406 1.00 92.44 711 ILE A C 1
ATOM 5635 O O . ILE A 1 711 ? 2.349 10.777 -26.367 1.00 92.44 711 ILE A O 1
ATOM 5639 N N . ASN A 1 712 ? 1.205 12.528 -25.540 1.00 92.69 712 ASN A N 1
ATOM 5640 C CA . ASN A 1 712 ? 0.652 13.021 -26.804 1.00 92.69 712 ASN A CA 1
ATOM 5641 C C . ASN A 1 712 ? 1.674 13.767 -27.694 1.00 92.69 712 ASN A C 1
ATOM 5643 O O . ASN A 1 712 ? 1.296 14.339 -28.720 1.00 92.69 712 ASN A O 1
ATOM 5647 N N . LYS A 1 713 ? 2.963 13.783 -27.327 1.00 94.44 713 LYS A N 1
ATOM 5648 C CA . LYS A 1 713 ? 4.044 14.402 -28.104 1.00 94.44 713 LYS A CA 1
ATOM 5649 C C . LYS A 1 713 ? 5.367 13.651 -27.909 1.00 94.44 713 LYS A C 1
ATOM 5651 O O . LYS A 1 713 ? 5.725 13.294 -26.793 1.00 94.44 713 LYS A O 1
ATOM 5656 N N . THR A 1 714 ? 6.123 13.465 -28.990 1.00 96.62 714 THR A N 1
ATOM 5657 C CA . THR A 1 714 ? 7.518 12.978 -28.977 1.00 96.62 714 THR A CA 1
ATOM 5658 C C . THR A 1 714 ? 8.409 13.917 -29.788 1.00 96.62 714 THR A C 1
ATOM 5660 O O . THR A 1 714 ? 7.922 14.750 -30.562 1.00 96.62 714 THR A O 1
ATOM 5663 N N . TYR A 1 715 ? 9.722 13.784 -29.627 1.00 97.19 715 TYR A N 1
ATOM 5664 C CA . TYR A 1 715 ? 10.723 14.489 -30.424 1.00 97.19 715 TYR A CA 1
ATOM 5665 C C . TYR A 1 715 ? 11.622 13.457 -31.097 1.00 97.19 715 TYR A C 1
ATOM 5667 O O . TYR A 1 715 ? 12.272 12.661 -30.421 1.00 97.19 715 TYR A O 1
ATOM 5675 N N . LYS A 1 716 ? 11.645 13.462 -32.430 1.00 97.75 716 LYS A N 1
ATOM 5676 C CA . LYS A 1 716 ? 12.464 12.571 -33.254 1.00 97.75 716 LYS A CA 1
ATOM 5677 C C . LYS A 1 716 ? 13.731 13.297 -33.698 1.00 97.75 716 LYS A C 1
ATOM 5679 O O . LYS A 1 716 ? 13.627 14.382 -34.268 1.00 97.75 716 LYS A O 1
ATOM 5684 N N . LEU A 1 717 ? 14.889 12.669 -33.517 1.00 98.00 717 LEU A N 1
ATOM 5685 C CA . LEU A 1 717 ? 16.135 12.990 -34.213 1.00 98.00 717 LEU A CA 1
ATOM 5686 C C . LEU A 1 717 ? 16.349 11.976 -35.337 1.00 98.00 717 LEU A C 1
ATOM 5688 O O . LEU A 1 717 ? 16.486 10.781 -35.082 1.00 98.00 717 LEU A O 1
ATOM 5692 N N . ASP A 1 718 ? 16.398 12.453 -36.575 1.00 97.38 718 ASP A N 1
ATOM 5693 C CA . ASP A 1 718 ? 16.808 11.672 -37.739 1.00 97.38 718 ASP A CA 1
ATOM 5694 C C . ASP A 1 718 ? 18.342 11.552 -37.781 1.00 97.38 718 ASP A C 1
ATOM 5696 O O . ASP A 1 718 ? 19.050 12.554 -37.911 1.00 97.38 718 ASP A O 1
ATOM 5700 N N . LEU A 1 719 ? 18.869 10.332 -37.641 1.00 95.88 719 LEU A N 1
ATOM 5701 C CA . LEU A 1 719 ? 20.308 10.085 -37.467 1.00 95.88 719 LEU A CA 1
ATOM 5702 C C . LEU A 1 719 ? 21.122 10.231 -38.761 1.00 95.88 719 LEU A C 1
ATOM 5704 O O . LEU A 1 719 ? 22.334 10.426 -38.695 1.00 95.88 719 LEU A O 1
ATOM 5708 N N . LEU A 1 720 ? 20.472 10.168 -39.927 1.00 94.50 720 LEU A N 1
ATOM 5709 C CA . LEU A 1 720 ? 21.125 10.319 -41.231 1.00 94.50 720 LEU A CA 1
ATOM 5710 C C . LEU A 1 720 ? 21.260 11.789 -41.647 1.00 94.50 720 LEU A C 1
ATOM 5712 O O . LEU A 1 720 ? 22.224 12.156 -42.315 1.00 94.50 720 LEU A O 1
ATOM 5716 N N . THR A 1 721 ? 20.296 12.633 -41.267 1.00 94.44 721 THR A N 1
ATOM 5717 C CA . THR A 1 721 ? 20.250 14.052 -41.661 1.00 94.44 721 THR A CA 1
ATOM 5718 C C . THR A 1 721 ? 20.523 15.036 -40.523 1.00 94.44 721 THR A C 1
ATOM 5720 O O . THR A 1 721 ? 20.659 16.231 -40.785 1.00 94.44 721 THR A O 1
ATOM 5723 N N . GLY A 1 722 ? 20.578 14.570 -39.270 1.00 93.38 722 GLY A N 1
ATOM 5724 C CA . GLY A 1 722 ? 20.732 15.407 -38.074 1.00 93.38 722 GLY A CA 1
ATOM 5725 C C . GLY A 1 722 ? 19.504 16.264 -37.741 1.00 93.38 722 GLY A C 1
ATOM 5726 O O . GLY A 1 722 ? 19.575 17.129 -36.870 1.00 93.38 722 GLY A O 1
ATOM 5727 N N . LYS A 1 723 ? 18.381 16.065 -38.443 1.00 96.19 723 LYS A N 1
ATOM 5728 C CA . LYS A 1 723 ? 17.182 16.901 -38.314 1.00 96.19 723 LYS A CA 1
ATOM 5729 C C . LYS A 1 723 ? 16.317 16.461 -37.141 1.00 96.19 723 LYS A C 1
ATOM 5731 O O . LYS A 1 723 ? 15.969 15.287 -37.021 1.00 96.19 723 LYS A O 1
ATOM 5736 N N . TRP A 1 724 ? 15.902 17.432 -36.336 1.00 96.81 724 TRP A N 1
ATOM 5737 C CA . TRP A 1 724 ? 14.884 17.245 -35.310 1.00 96.81 724 TRP A CA 1
ATOM 5738 C C . TRP A 1 724 ? 13.473 17.477 -35.862 1.00 96.81 724 TRP A C 1
ATOM 5740 O O . TRP A 1 724 ? 13.257 18.266 -36.781 1.00 96.81 724 TRP A O 1
ATOM 5750 N N . THR A 1 725 ? 12.483 16.786 -35.302 1.00 96.94 725 THR A N 1
ATOM 5751 C CA . THR A 1 725 ? 11.056 16.985 -35.593 1.00 96.94 725 THR A CA 1
ATOM 5752 C C . THR A 1 725 ? 10.236 16.708 -34.338 1.00 96.94 725 THR A C 1
ATOM 5754 O O . THR A 1 725 ? 10.340 15.632 -33.752 1.00 96.94 725 THR A O 1
ATOM 5757 N N . ALA A 1 726 ? 9.395 17.659 -33.929 1.00 95.31 726 ALA A N 1
ATOM 5758 C CA . ALA A 1 726 ? 8.366 17.415 -32.922 1.00 95.31 726 ALA A CA 1
ATOM 5759 C C . ALA A 1 726 ? 7.172 16.712 -33.584 1.00 95.31 726 ALA A C 1
ATOM 5761 O O . ALA A 1 726 ? 6.633 17.214 -34.570 1.00 95.31 726 ALA A O 1
ATOM 5762 N N . ILE A 1 727 ? 6.765 15.561 -33.052 1.00 96.88 727 ILE A N 1
ATOM 5763 C CA . ILE A 1 727 ? 5.705 14.722 -33.619 1.00 96.88 727 ILE A CA 1
ATOM 5764 C C . ILE A 1 727 ? 4.526 14.687 -32.634 1.00 96.88 727 ILE A C 1
ATOM 5766 O O . ILE A 1 727 ? 4.717 14.267 -31.487 1.00 96.88 727 ILE A O 1
ATOM 5770 N N . PRO A 1 728 ? 3.317 15.122 -33.039 1.00 96.12 728 PRO A N 1
ATOM 5771 C CA . PRO A 1 728 ? 2.110 14.924 -32.248 1.00 96.12 728 PRO A CA 1
ATOM 5772 C C . PRO A 1 728 ? 1.696 13.449 -32.303 1.00 96.12 728 PRO A C 1
ATOM 5774 O O . PRO A 1 728 ? 1.701 12.838 -33.370 1.00 96.12 728 PRO A O 1
ATOM 5777 N N . ILE A 1 729 ? 1.317 12.892 -31.157 1.00 96.62 729 ILE A N 1
ATOM 5778 C CA . ILE A 1 729 ? 0.887 11.501 -31.012 1.00 96.62 729 ILE A CA 1
ATOM 5779 C C . ILE A 1 729 ? -0.591 11.464 -30.610 1.00 96.62 729 ILE A C 1
ATOM 5781 O O . ILE A 1 729 ? -1.015 12.149 -29.678 1.00 96.62 729 ILE A O 1
ATOM 5785 N N . LYS A 1 730 ? -1.376 10.627 -31.291 1.00 96.00 730 LYS A N 1
ATOM 5786 C CA . LYS A 1 730 ? -2.756 10.296 -30.905 1.00 96.00 730 LYS A CA 1
ATOM 5787 C C . LYS A 1 730 ? -2.764 9.264 -29.779 1.00 96.00 730 LYS A C 1
ATOM 5789 O O . LYS A 1 730 ? -1.843 8.466 -29.660 1.00 96.00 730 LYS A O 1
ATOM 5794 N N . THR A 1 731 ? -3.822 9.228 -28.979 1.00 94.00 731 THR A N 1
ATOM 5795 C CA . THR A 1 731 ? -3.986 8.235 -27.909 1.00 94.00 731 THR A CA 1
ATOM 5796 C C . THR A 1 731 ? -5.433 7.762 -27.841 1.00 94.00 731 THR A C 1
ATOM 5798 O O . THR A 1 731 ? -6.346 8.547 -28.092 1.00 94.00 731 THR A O 1
ATOM 5801 N N . ASN A 1 732 ? -5.644 6.488 -27.503 1.00 92.69 732 ASN A N 1
ATOM 5802 C CA . ASN A 1 732 ? -6.966 5.912 -27.239 1.00 92.69 732 ASN A CA 1
ATOM 5803 C C . ASN A 1 732 ? -7.433 6.082 -25.776 1.00 92.69 732 ASN A C 1
ATOM 5805 O O . ASN A 1 732 ? -8.451 5.501 -25.399 1.00 92.69 732 ASN A O 1
ATOM 5809 N N . LEU A 1 733 ? -6.696 6.827 -24.943 1.00 91.69 733 LEU A N 1
ATOM 5810 C CA . LEU A 1 733 ? -7.139 7.178 -23.590 1.00 91.69 733 LEU A CA 1
ATOM 5811 C C . LEU A 1 733 ? -8.299 8.178 -23.627 1.00 91.69 733 LEU A C 1
ATOM 5813 O O . LEU A 1 733 ? -8.313 9.104 -24.437 1.00 91.69 733 LEU A O 1
ATOM 5817 N N . ASP A 1 734 ? -9.218 8.040 -22.675 1.00 92.38 734 ASP A N 1
ATOM 5818 C CA . ASP A 1 734 ? -10.216 9.068 -22.393 1.00 92.38 734 ASP A CA 1
ATOM 5819 C C . ASP A 1 734 ? -9.546 10.354 -21.867 1.00 92.38 734 ASP A C 1
ATOM 5821 O O . ASP A 1 734 ? -8.852 10.347 -20.847 1.00 92.38 734 ASP A O 1
ATOM 5825 N N . SER A 1 735 ? -9.780 11.476 -22.547 1.00 92.25 735 SER A N 1
ATOM 5826 C CA . SER A 1 735 ? -9.227 12.783 -22.184 1.00 92.25 735 SER A CA 1
ATOM 5827 C C . SER A 1 735 ? -9.951 13.450 -21.004 1.00 92.25 735 SER A C 1
ATOM 5829 O O . SER A 1 735 ? -9.378 14.351 -20.371 1.00 92.25 735 SER A O 1
ATOM 5831 N N . ALA A 1 736 ? -11.157 12.998 -20.640 1.00 91.50 736 ALA A N 1
ATOM 5832 C CA . ALA A 1 736 ? -11.811 13.410 -19.400 1.00 91.50 736 ALA A CA 1
ATOM 5833 C C . ALA A 1 736 ? -11.076 12.821 -18.185 1.00 91.50 736 ALA A C 1
ATOM 5835 O O . ALA A 1 736 ? -10.724 13.569 -17.274 1.00 91.50 736 ALA A O 1
ATOM 5836 N N . THR A 1 737 ? -10.746 11.528 -18.213 1.00 90.75 737 THR A N 1
ATOM 5837 C CA . THR A 1 737 ? -10.018 10.831 -17.140 1.00 90.75 737 THR A CA 1
ATOM 5838 C C . THR A 1 737 ? -8.519 11.135 -17.133 1.00 90.75 737 THR A C 1
ATOM 5840 O O . THR A 1 737 ? -7.988 11.497 -16.089 1.00 90.75 737 THR A O 1
ATOM 5843 N N . TYR A 1 738 ? -7.822 11.032 -18.269 1.00 91.19 738 TYR A N 1
ATOM 5844 C CA . TYR A 1 738 ? -6.346 11.098 -18.331 1.00 91.19 738 TYR A CA 1
ATOM 5845 C C . TYR A 1 738 ? -5.800 12.401 -18.936 1.00 91.19 738 TYR A C 1
ATOM 5847 O O . TYR A 1 738 ? -4.594 12.638 -18.940 1.00 91.19 738 TYR A O 1
ATOM 5855 N N . GLY A 1 739 ? -6.660 13.267 -19.482 1.00 91.38 739 GLY A N 1
ATOM 5856 C CA . GLY A 1 739 ? -6.218 14.496 -20.147 1.00 91.38 739 GLY A CA 1
ATOM 5857 C C . GLY A 1 739 ? -5.321 14.228 -21.349 1.00 91.38 739 GLY A C 1
ATOM 5858 O O . GLY A 1 739 ? -5.761 13.667 -22.347 1.00 91.38 739 GLY A O 1
ATOM 5859 N N . ASN A 1 740 ? -4.068 14.665 -21.241 1.00 89.69 740 ASN A N 1
ATOM 5860 C CA . ASN A 1 740 ? -3.032 14.465 -22.253 1.00 89.69 740 ASN A CA 1
ATOM 5861 C C . ASN A 1 740 ? -2.155 13.224 -21.976 1.00 89.69 740 ASN A C 1
ATOM 5863 O O . ASN A 1 740 ? -1.229 12.962 -22.744 1.00 89.69 740 ASN A O 1
ATOM 5867 N N . GLY A 1 741 ? -2.436 12.499 -20.884 1.00 87.81 741 GLY A N 1
ATOM 5868 C CA . GLY A 1 741 ? -1.624 11.415 -20.340 1.00 87.81 741 GLY A CA 1
ATOM 5869 C C . GLY A 1 741 ? -0.275 11.921 -19.836 1.00 87.81 741 GLY A C 1
ATOM 5870 O O . GLY A 1 741 ? 0.736 11.807 -20.529 1.00 87.81 741 GLY A O 1
ATOM 5871 N N . ASP A 1 742 ? -0.254 12.491 -18.634 1.00 91.38 742 ASP A N 1
ATOM 5872 C CA . ASP A 1 742 ? 1.000 12.730 -17.922 1.00 91.38 742 ASP A CA 1
ATOM 5873 C C . ASP A 1 742 ? 1.532 11.383 -17.409 1.00 91.38 742 ASP A C 1
ATOM 5875 O O . ASP A 1 742 ? 0.786 10.585 -16.839 1.00 91.38 742 ASP A O 1
ATOM 5879 N N . MET A 1 743 ? 2.805 11.085 -17.683 1.00 91.50 743 MET A N 1
ATOM 5880 C CA . MET A 1 743 ? 3.424 9.808 -17.323 1.00 91.50 743 MET A CA 1
ATOM 5881 C C . MET A 1 743 ? 4.911 10.003 -17.012 1.00 91.50 743 MET A C 1
ATOM 5883 O O . MET A 1 743 ? 5.709 10.322 -17.899 1.00 91.50 743 MET A O 1
ATOM 5887 N N . LEU A 1 744 ? 5.300 9.795 -15.750 1.00 90.06 744 LEU A N 1
ATOM 5888 C CA . LEU A 1 744 ? 6.672 9.982 -15.265 1.00 90.06 744 LEU A CA 1
ATOM 5889 C C . LEU A 1 744 ? 7.315 8.651 -14.841 1.00 90.06 744 LEU A C 1
ATOM 5891 O O . LEU A 1 744 ? 6.706 7.817 -14.168 1.00 90.06 744 LEU A O 1
ATOM 5895 N N . GLY A 1 745 ? 8.578 8.455 -15.230 1.00 89.69 745 GLY A N 1
ATOM 5896 C CA . GLY A 1 745 ? 9.345 7.255 -14.885 1.00 89.69 745 GLY A CA 1
ATOM 5897 C C . GLY A 1 745 ? 8.911 5.978 -15.619 1.00 89.69 745 GLY A C 1
ATOM 5898 O O . GLY A 1 745 ? 9.301 4.889 -15.205 1.00 89.69 745 GLY A O 1
ATOM 5899 N N . ALA A 1 746 ? 8.114 6.075 -16.683 1.00 92.94 746 ALA A N 1
ATOM 5900 C CA . ALA A 1 746 ? 7.822 4.925 -17.533 1.00 92.94 746 ALA A CA 1
ATOM 5901 C C . ALA A 1 746 ? 9.079 4.393 -18.237 1.00 92.94 746 ALA A C 1
ATOM 5903 O O . ALA A 1 746 ? 10.042 5.126 -18.490 1.00 92.94 746 ALA A O 1
ATOM 5904 N N . SER A 1 747 ? 9.045 3.108 -18.566 1.00 93.75 747 SER A N 1
ATOM 5905 C CA . SER A 1 747 ? 10.004 2.477 -19.463 1.00 93.75 747 SER A CA 1
ATOM 5906 C C . SER A 1 747 ? 9.563 2.625 -20.917 1.00 93.75 747 SER A C 1
ATOM 5908 O O . SER A 1 747 ? 8.382 2.825 -21.202 1.00 93.75 747 SER A O 1
ATOM 5910 N N . TYR A 1 748 ? 10.517 2.532 -21.840 1.00 96.19 748 TYR A N 1
ATOM 5911 C CA . TYR A 1 748 ? 10.267 2.577 -23.276 1.00 96.19 748 TYR A CA 1
ATOM 5912 C C . TYR A 1 748 ? 11.279 1.689 -23.996 1.00 96.19 748 TYR A C 1
ATOM 5914 O O . TYR A 1 748 ? 12.460 1.723 -23.651 1.00 96.19 748 TYR A O 1
ATOM 5922 N N . ASP A 1 749 ? 10.824 0.926 -24.987 1.00 96.62 749 ASP A N 1
ATOM 5923 C CA . ASP A 1 749 ? 11.657 -0.013 -25.749 1.00 96.62 749 ASP A CA 1
ATOM 5924 C C . ASP A 1 749 ? 11.158 -0.153 -27.202 1.00 96.62 749 ASP A C 1
ATOM 5926 O O . ASP A 1 749 ? 10.032 0.249 -27.515 1.00 96.62 749 ASP A O 1
ATOM 5930 N N . TYR A 1 750 ? 11.974 -0.708 -28.101 1.00 96.94 750 TYR A N 1
ATOM 5931 C CA . TYR A 1 750 ? 11.620 -0.922 -29.513 1.00 96.94 750 TYR A CA 1
ATOM 5932 C C . TYR A 1 750 ? 11.294 -2.391 -29.783 1.00 96.94 750 TYR A C 1
ATOM 5934 O O . TYR A 1 750 ? 12.087 -3.284 -29.496 1.00 96.94 750 TYR A O 1
ATOM 5942 N N . TYR A 1 751 ? 10.127 -2.651 -30.372 1.00 96.94 751 TYR A N 1
ATOM 5943 C CA . TYR A 1 751 ? 9.657 -4.005 -30.647 1.00 96.94 751 TYR A CA 1
ATOM 5944 C C . TYR A 1 751 ? 8.824 -4.051 -31.930 1.00 96.94 751 TYR A C 1
ATOM 5946 O O . TYR A 1 751 ? 7.784 -3.401 -32.041 1.00 96.94 751 TYR A O 1
ATOM 5954 N N . ASN A 1 752 ? 9.275 -4.855 -32.898 1.00 95.56 752 ASN A N 1
ATOM 5955 C CA . ASN A 1 752 ? 8.543 -5.186 -34.126 1.00 95.56 752 ASN A CA 1
ATOM 5956 C C . ASN A 1 752 ? 7.943 -3.955 -34.851 1.00 95.56 752 ASN A C 1
ATOM 5958 O O . ASN A 1 752 ? 6.737 -3.886 -35.089 1.00 95.56 752 ASN A O 1
ATOM 5962 N N . GLY A 1 753 ? 8.769 -2.937 -35.129 1.00 95.56 753 GLY A N 1
ATOM 5963 C CA . GLY A 1 753 ? 8.356 -1.696 -35.808 1.00 95.56 753 GLY A CA 1
ATOM 5964 C C . GLY A 1 753 ? 7.544 -0.706 -34.957 1.00 95.56 753 GLY A C 1
ATOM 5965 O O . GLY A 1 753 ? 7.166 0.356 -35.448 1.00 95.56 753 GLY A O 1
ATOM 5966 N N . ASN A 1 754 ? 7.286 -1.025 -33.688 1.00 97.69 754 ASN A N 1
ATOM 5967 C CA . ASN A 1 754 ? 6.544 -0.197 -32.740 1.00 97.69 754 ASN A CA 1
ATOM 5968 C C . ASN A 1 754 ? 7.451 0.219 -31.575 1.00 97.69 754 ASN A C 1
ATOM 5970 O O . ASN A 1 754 ? 8.437 -0.454 -31.270 1.00 97.69 754 ASN A O 1
ATOM 5974 N N . ILE A 1 755 ? 7.086 1.290 -30.872 1.00 98.19 755 ILE A N 1
ATOM 5975 C CA . ILE A 1 755 ? 7.670 1.603 -29.560 1.00 98.19 755 ILE A CA 1
ATOM 5976 C C . ILE A 1 755 ? 6.688 1.163 -28.481 1.00 98.19 755 ILE A C 1
ATOM 5978 O O . ILE A 1 755 ? 5.521 1.547 -28.502 1.00 98.19 755 ILE A O 1
ATOM 5982 N N . ILE A 1 756 ? 7.150 0.347 -27.543 1.00 98.19 756 ILE A N 1
ATOM 5983 C CA . ILE A 1 756 ? 6.346 -0.136 -26.419 1.00 98.19 756 ILE A CA 1
ATOM 5984 C C . ILE A 1 756 ? 6.721 0.600 -25.135 1.00 98.19 756 ILE A C 1
ATOM 5986 O O . ILE A 1 756 ? 7.822 1.136 -25.011 1.00 98.19 756 ILE A O 1
ATOM 5990 N N . SER A 1 757 ? 5.797 0.642 -24.179 1.00 97.06 757 SER A N 1
ATOM 5991 C CA . SER A 1 757 ? 6.009 1.278 -22.879 1.00 97.06 757 SER A CA 1
ATOM 5992 C C . SER A 1 757 ? 5.230 0.563 -21.781 1.00 97.06 757 SER A C 1
ATOM 5994 O O . SER A 1 757 ? 4.093 0.142 -22.003 1.00 97.06 757 SER A O 1
ATOM 5996 N N . TYR A 1 758 ? 5.815 0.465 -20.587 1.00 96.50 758 TYR A N 1
ATOM 5997 C CA . TYR A 1 758 ? 5.082 0.166 -19.360 1.00 96.50 758 TYR A CA 1
ATOM 5998 C C . TYR A 1 758 ? 5.297 1.300 -18.357 1.00 96.50 758 TYR A C 1
ATOM 6000 O O . TYR A 1 758 ? 6.405 1.827 -18.213 1.00 96.50 758 TYR A O 1
ATOM 6008 N N . GLY A 1 759 ? 4.243 1.704 -17.657 1.00 93.94 759 GLY A N 1
ATOM 6009 C CA . GLY A 1 759 ? 4.319 2.846 -16.755 1.00 93.94 759 GLY A CA 1
ATOM 6010 C C . GLY A 1 759 ? 3.009 3.171 -16.060 1.00 93.94 759 GLY A C 1
ATOM 6011 O O . GLY A 1 759 ? 2.034 2.428 -16.146 1.00 93.94 759 GLY A O 1
ATOM 6012 N N . GLN A 1 760 ? 3.024 4.295 -15.351 1.00 92.12 760 GLN A N 1
ATOM 6013 C CA . GLN A 1 760 ? 1.932 4.803 -14.529 1.00 92.12 760 GLN A CA 1
ATOM 6014 C C . GLN A 1 760 ? 1.443 6.142 -15.090 1.00 92.12 760 GLN A C 1
ATOM 6016 O O . GLN A 1 760 ? 2.219 7.094 -15.135 1.00 92.12 760 GLN A O 1
ATOM 6021 N N . ILE A 1 761 ? 0.177 6.205 -15.510 1.00 91.81 761 ILE A N 1
ATOM 6022 C CA . ILE A 1 761 ? -0.437 7.402 -16.105 1.00 91.81 761 ILE A CA 1
ATOM 6023 C C . ILE A 1 761 ? -1.301 8.117 -15.064 1.00 91.81 761 ILE A C 1
ATOM 6025 O O . ILE A 1 761 ? -2.156 7.493 -14.429 1.00 91.81 761 ILE A O 1
ATOM 6029 N N . ASP A 1 762 ? -1.113 9.423 -14.906 1.00 89.75 762 ASP A N 1
ATOM 6030 C CA . ASP A 1 762 ? -1.919 10.256 -14.014 1.00 89.75 762 ASP A CA 1
ATOM 6031 C C . ASP A 1 762 ? -3.396 10.271 -14.445 1.00 89.75 762 ASP A C 1
ATOM 6033 O O . ASP A 1 762 ? -3.738 10.570 -15.593 1.00 89.75 762 ASP A O 1
ATOM 6037 N N . SER A 1 763 ? -4.293 10.010 -13.492 1.00 89.19 763 SER A N 1
ATOM 6038 C CA . SER A 1 763 ? -5.716 10.321 -13.629 1.00 89.19 763 SER A CA 1
ATOM 6039 C C . SER A 1 763 ? -5.998 11.716 -13.068 1.00 89.19 763 SER A C 1
ATOM 6041 O O . SER A 1 763 ? -5.556 12.061 -11.973 1.00 89.19 763 SER A O 1
ATOM 6043 N N . LYS A 1 764 ? -6.786 12.519 -13.785 1.00 86.56 764 LYS A N 1
ATOM 6044 C CA . LYS A 1 764 ? -7.366 13.773 -13.272 1.00 86.56 764 LYS A CA 1
ATOM 6045 C C . LYS A 1 764 ? -8.357 13.515 -12.140 1.00 86.56 764 LYS A C 1
ATOM 6047 O O . LYS A 1 764 ? -8.457 14.312 -11.213 1.00 86.56 764 LYS A O 1
ATOM 6052 N N . ASN A 1 765 ? -9.085 12.404 -12.240 1.00 83.56 765 ASN A N 1
ATOM 6053 C CA . ASN A 1 765 ? -10.239 12.080 -11.403 1.00 83.56 765 ASN A CA 1
ATOM 6054 C C . ASN A 1 765 ? -9.861 11.218 -10.186 1.00 83.56 765 ASN A C 1
ATOM 6056 O O . ASN A 1 765 ? -10.739 10.719 -9.487 1.00 83.56 765 ASN A O 1
ATOM 6060 N N . SER A 1 766 ? -8.564 11.004 -9.942 1.00 76.69 766 SER A N 1
ATOM 6061 C CA . SER A 1 766 ? -8.067 10.267 -8.783 1.00 76.69 766 SER A CA 1
ATOM 6062 C C . SER A 1 766 ? -6.699 10.781 -8.326 1.00 76.69 766 SER A C 1
ATOM 6064 O O . SER A 1 766 ? -5.992 11.485 -9.044 1.00 76.69 766 SER A O 1
ATOM 6066 N N . ILE A 1 767 ? -6.315 10.404 -7.109 1.00 72.25 767 ILE A N 1
ATOM 6067 C CA . ILE A 1 767 ? -4.946 10.556 -6.592 1.00 72.25 767 ILE A CA 1
ATOM 6068 C C . ILE A 1 767 ? -4.060 9.393 -7.101 1.00 72.25 767 ILE A C 1
ATOM 6070 O O . ILE A 1 767 ? -2.836 9.450 -7.046 1.00 72.25 767 ILE A O 1
ATOM 6074 N N . ASP A 1 768 ? -4.683 8.341 -7.642 1.00 69.75 768 ASP A N 1
ATOM 6075 C CA . ASP A 1 768 ? -4.032 7.120 -8.102 1.00 69.75 768 ASP A CA 1
ATOM 6076 C C . ASP A 1 768 ? -3.437 7.196 -9.520 1.00 69.75 768 ASP A C 1
ATOM 6078 O O . ASP A 1 768 ? -4.063 7.683 -10.462 1.00 69.75 768 ASP A O 1
ATOM 6082 N N . LEU A 1 769 ? -2.254 6.590 -9.671 1.00 83.06 769 LEU A N 1
ATOM 6083 C CA . LEU A 1 769 ? -1.468 6.532 -10.909 1.00 83.06 769 LEU A CA 1
ATOM 6084 C C . LEU A 1 769 ? -1.671 5.192 -11.640 1.00 83.06 769 LEU A C 1
ATOM 6086 O O . LEU A 1 769 ? -1.333 4.131 -11.111 1.00 83.06 769 LEU A O 1
ATOM 6090 N N . ASP A 1 770 ? -2.292 5.190 -12.816 1.00 89.00 770 ASP A N 1
ATOM 6091 C CA . ASP A 1 770 ? -2.853 3.990 -13.452 1.00 89.00 770 ASP A CA 1
ATOM 6092 C C . ASP A 1 770 ? -1.809 3.163 -14.232 1.00 89.00 770 ASP A C 1
ATOM 6094 O O . ASP A 1 770 ? -1.243 3.686 -15.194 1.00 89.00 770 ASP A O 1
ATOM 6098 N N . PRO A 1 771 ? -1.529 1.890 -13.863 1.00 91.62 771 PRO A N 1
ATOM 6099 C CA . PRO A 1 771 ? -0.550 1.075 -14.570 1.00 91.62 771 PRO A CA 1
ATOM 6100 C C . PRO A 1 771 ? -1.087 0.647 -15.941 1.00 91.62 771 PRO A C 1
ATOM 6102 O O . PRO A 1 771 ? -2.131 -0.001 -16.054 1.00 91.62 771 PRO A O 1
ATOM 6105 N N . ARG A 1 772 ? -0.365 1.009 -17.002 1.00 94.12 772 ARG A N 1
ATOM 6106 C CA . ARG A 1 772 ? -0.761 0.763 -18.393 1.00 94.12 772 ARG A CA 1
ATOM 6107 C C . ARG A 1 772 ? 0.406 0.245 -19.222 1.00 94.12 772 ARG A C 1
ATOM 6109 O O . ARG A 1 772 ? 1.555 0.633 -19.017 1.00 94.12 772 ARG A O 1
ATOM 6116 N N . PHE A 1 773 ? 0.078 -0.603 -20.192 1.00 96.31 773 PHE A N 1
ATOM 6117 C CA . PHE A 1 773 ? 0.984 -0.996 -21.266 1.00 96.3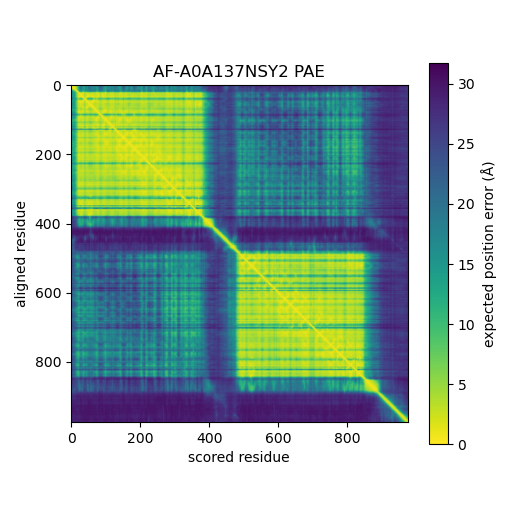1 773 PHE A CA 1
ATOM 6118 C C . PHE A 1 773 ? 0.576 -0.276 -22.552 1.00 96.31 773 PHE A C 1
ATOM 6120 O O . PHE A 1 773 ? -0.598 -0.299 -22.925 1.00 96.31 773 PHE A O 1
ATOM 6127 N N . GLY A 1 774 ? 1.527 0.374 -23.213 1.00 96.56 774 GLY A N 1
ATOM 6128 C CA . GLY A 1 774 ? 1.316 1.135 -24.440 1.00 96.56 774 GLY A CA 1
ATOM 6129 C C . GLY A 1 774 ? 2.067 0.533 -25.618 1.00 96.56 774 GLY A C 1
ATOM 6130 O O . GLY A 1 774 ? 3.182 0.037 -25.473 1.00 96.56 774 GLY A O 1
ATOM 6131 N N . THR A 1 775 ? 1.481 0.620 -26.808 1.00 97.81 775 THR A N 1
ATOM 6132 C CA . THR A 1 775 ? 2.168 0.385 -28.087 1.00 97.81 775 THR A CA 1
ATOM 6133 C C . THR A 1 775 ? 1.925 1.564 -29.017 1.00 97.81 775 THR A C 1
ATOM 6135 O O . THR A 1 775 ? 0.776 1.885 -29.316 1.00 97.81 775 THR A O 1
ATOM 6138 N N . LEU A 1 776 ? 3.001 2.213 -29.452 1.00 97.94 776 LEU A N 1
ATOM 6139 C CA . LEU A 1 776 ? 3.016 3.307 -30.411 1.00 97.94 776 LEU A CA 1
ATOM 6140 C C . LEU A 1 776 ? 3.395 2.770 -31.791 1.00 97.94 776 LEU A C 1
ATOM 6142 O O . LEU A 1 776 ? 4.543 2.380 -32.019 1.00 97.94 776 LEU A O 1
ATOM 6146 N N . ASP A 1 777 ? 2.438 2.810 -32.712 1.00 97.44 777 ASP A N 1
ATOM 6147 C CA . ASP A 1 777 ? 2.679 2.551 -34.131 1.00 97.44 777 ASP A CA 1
ATOM 6148 C C . ASP A 1 777 ? 3.423 3.744 -34.749 1.00 97.44 777 ASP A C 1
ATOM 6150 O O . ASP A 1 777 ? 2.896 4.858 -34.819 1.00 97.44 777 ASP A O 1
ATOM 6154 N N . LEU A 1 778 ? 4.654 3.511 -35.213 1.00 96.38 778 LEU A N 1
ATOM 6155 C CA . LEU A 1 778 ? 5.515 4.534 -35.822 1.00 96.38 778 LEU A CA 1
ATOM 6156 C C . LEU A 1 778 ? 5.064 4.965 -37.229 1.00 96.38 778 LEU A C 1
ATOM 6158 O O . LEU A 1 778 ? 5.588 5.938 -37.772 1.00 96.38 778 LEU A O 1
ATOM 6162 N N . THR A 1 779 ? 4.091 4.268 -37.817 1.00 95.94 779 THR A N 1
ATOM 6163 C CA . THR A 1 779 ? 3.483 4.599 -39.113 1.00 95.94 779 THR A CA 1
ATOM 6164 C C . THR A 1 779 ? 2.341 5.598 -38.950 1.00 95.94 779 THR A C 1
ATOM 6166 O O . THR A 1 779 ? 2.214 6.533 -39.740 1.00 95.94 779 THR A O 1
ATOM 6169 N N . SER A 1 780 ? 1.495 5.401 -37.932 1.00 97.00 780 SER A N 1
ATOM 6170 C CA . SER A 1 780 ? 0.296 6.219 -37.684 1.00 97.00 780 SER A CA 1
ATOM 6171 C C . SER A 1 780 ? 0.479 7.291 -36.600 1.00 97.00 780 SER A C 1
ATOM 6173 O O . SER A 1 780 ? -0.325 8.226 -36.535 1.00 97.00 780 SER A O 1
ATOM 6175 N N . TYR A 1 781 ? 1.532 7.175 -35.784 1.00 97.31 781 TYR A N 1
ATOM 6176 C CA . TYR A 1 781 ? 1.784 7.954 -34.568 1.00 97.31 781 TYR A CA 1
ATOM 6177 C C . TYR A 1 781 ? 0.590 7.936 -33.598 1.00 97.31 781 TYR A C 1
ATOM 6179 O O . TYR A 1 781 ? 0.114 8.970 -33.127 1.00 97.31 781 TYR A O 1
ATOM 6187 N N . GLU A 1 782 ? 0.100 6.730 -33.304 1.00 97.25 782 GLU A N 1
ATOM 6188 C CA . GLU A 1 782 ? -1.014 6.468 -32.390 1.00 97.25 782 GLU A CA 1
ATOM 6189 C C . GLU A 1 782 ? -0.598 5.490 -31.281 1.00 97.25 782 GLU A C 1
ATOM 6191 O O . GLU A 1 782 ? -0.174 4.366 -31.556 1.00 97.25 782 GLU A O 1
ATOM 6196 N N . TRP A 1 783 ? -0.732 5.914 -30.020 1.00 97.19 783 TRP A N 1
ATOM 6197 C CA . TRP A 1 783 ? -0.668 5.026 -28.861 1.00 97.19 783 TRP A CA 1
ATOM 6198 C C . TRP A 1 783 ? -1.948 4.203 -28.745 1.00 97.19 783 TRP A C 1
ATOM 6200 O O . TRP A 1 783 ? -3.052 4.748 -28.641 1.00 97.19 783 TRP A O 1
ATOM 6210 N N . ARG A 1 784 ? -1.771 2.891 -28.616 1.00 96.44 784 ARG A N 1
ATOM 6211 C CA . ARG A 1 784 ? -2.783 1.947 -28.145 1.00 96.44 784 ARG A CA 1
ATOM 6212 C C . ARG A 1 784 ? -2.418 1.491 -26.741 1.00 96.44 784 ARG A C 1
ATOM 6214 O O . ARG A 1 784 ? -1.435 0.778 -26.554 1.00 96.44 784 ARG A O 1
ATOM 6221 N N . TRP A 1 785 ? -3.206 1.924 -25.766 1.00 94.94 785 TRP A N 1
ATOM 6222 C CA . TRP A 1 785 ? -3.075 1.553 -24.364 1.00 94.94 785 TRP A CA 1
ATOM 6223 C C . TRP A 1 785 ? -3.982 0.379 -24.014 1.00 94.94 785 TRP A C 1
ATOM 6225 O O . TRP A 1 785 ? -5.188 0.408 -24.278 1.00 94.94 785 TRP A O 1
ATOM 6235 N N . SER A 1 786 ? -3.387 -0.607 -23.353 1.00 92.50 786 SER A N 1
ATOM 6236 C CA . SER A 1 786 ? -4.009 -1.825 -22.842 1.00 92.50 786 SER A CA 1
ATOM 6237 C C . SER A 1 786 ? -3.791 -1.934 -21.331 1.00 92.50 786 SER A C 1
ATOM 6239 O O . SER A 1 786 ? -2.792 -1.456 -20.787 1.00 92.50 786 SER A O 1
ATOM 6241 N N . GLN A 1 787 ? -4.717 -2.600 -20.642 1.00 89.56 787 GLN A N 1
ATOM 6242 C CA . GLN A 1 787 ? -4.442 -3.146 -19.313 1.00 89.56 787 GLN A CA 1
ATOM 6243 C C . GLN A 1 787 ? -3.696 -4.472 -19.468 1.00 89.56 787 GLN A C 1
ATOM 6245 O O . GLN A 1 787 ? -4.043 -5.284 -20.325 1.00 89.56 787 GLN A O 1
ATOM 6250 N N . VAL A 1 788 ? -2.691 -4.690 -18.623 1.00 89.00 788 VAL A N 1
ATOM 6251 C CA . VAL A 1 788 ? -2.020 -5.989 -18.499 1.00 89.00 788 VAL A CA 1
ATOM 6252 C C . VAL A 1 788 ? -2.839 -6.873 -17.561 1.00 89.00 788 VAL A C 1
ATOM 6254 O O . VAL A 1 788 ? -3.417 -6.379 -16.591 1.00 89.00 788 VAL A O 1
ATOM 6257 N N . LYS A 1 789 ? -2.889 -8.178 -17.833 1.00 86.88 789 LYS A N 1
ATOM 6258 C CA . LYS A 1 789 ? -3.585 -9.163 -16.987 1.00 86.88 789 LYS A CA 1
ATOM 6259 C C . LYS A 1 789 ? -2.625 -10.181 -16.380 1.00 86.88 789 LYS A C 1
ATOM 6261 O O . LYS A 1 789 ? -1.520 -10.380 -16.876 1.00 86.88 789 LYS A O 1
ATOM 6266 N N . THR A 1 790 ? -3.038 -10.837 -15.303 1.00 84.19 790 THR A N 1
ATOM 6267 C CA 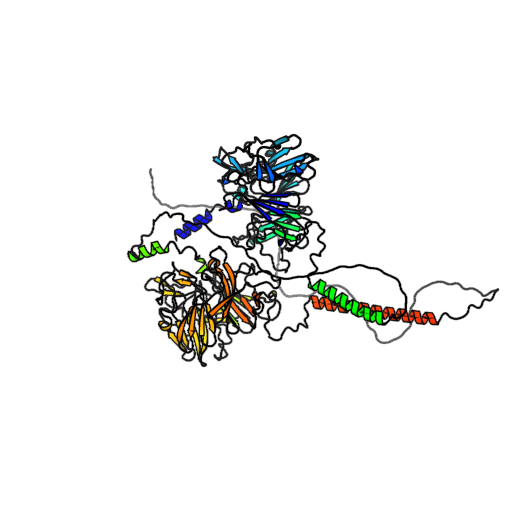. THR A 1 790 ? -2.352 -12.028 -14.776 1.00 84.19 790 THR A CA 1
ATOM 6268 C C . THR A 1 790 ? -2.581 -13.240 -15.690 1.00 84.19 790 THR A C 1
ATOM 6270 O O . THR A 1 790 ? -3.493 -13.238 -16.518 1.00 84.19 790 THR A O 1
ATOM 6273 N N . GLU A 1 791 ? -1.834 -14.331 -15.492 1.00 79.81 791 GLU A N 1
ATOM 6274 C CA . GLU A 1 791 ? -2.124 -15.623 -16.150 1.00 79.81 791 GLU A CA 1
ATOM 6275 C C . GLU A 1 791 ? -3.519 -16.177 -15.787 1.00 79.81 791 GLU A C 1
ATOM 6277 O O . GLU A 1 791 ? -4.111 -16.928 -16.558 1.00 79.81 791 GLU A O 1
ATOM 6282 N N . SER A 1 792 ? -4.077 -15.764 -14.641 1.00 66.00 792 SER A N 1
ATOM 6283 C CA . SER A 1 792 ? -5.455 -16.057 -14.221 1.00 66.00 792 SER A CA 1
ATOM 6284 C C . SER A 1 792 ? -6.518 -15.123 -14.827 1.00 66.00 792 SER A C 1
ATOM 6286 O O . SER A 1 792 ? -7.703 -15.293 -14.547 1.00 66.00 792 SER A O 1
ATOM 6288 N N . GLY A 1 793 ? -6.130 -14.149 -15.660 1.00 72.62 793 GLY A N 1
ATOM 6289 C CA . GLY A 1 793 ? -7.036 -13.212 -16.338 1.00 72.62 793 GLY A CA 1
ATOM 6290 C C . GLY A 1 793 ? -7.542 -12.042 -15.481 1.00 72.62 793 GLY A C 1
ATOM 6291 O O . GLY A 1 793 ? -8.339 -11.235 -15.971 1.00 72.62 793 GLY A O 1
ATOM 6292 N N . LEU A 1 794 ? -7.073 -11.930 -14.235 1.00 65.44 794 LEU A N 1
ATOM 6293 C CA . LEU A 1 794 ? -7.357 -10.803 -13.344 1.00 65.44 794 LEU A CA 1
ATOM 6294 C C . LEU A 1 794 ? -6.611 -9.548 -13.813 1.00 65.44 794 LEU A C 1
ATOM 6296 O O . LEU A 1 794 ? -5.554 -9.639 -14.440 1.00 65.44 794 LEU A O 1
ATOM 6300 N N . ASP A 1 795 ? -7.160 -8.377 -13.502 1.00 73.44 795 ASP A N 1
ATOM 6301 C CA . ASP A 1 795 ? -6.519 -7.102 -13.824 1.00 73.44 795 ASP A CA 1
ATOM 6302 C C . ASP A 1 795 ? -5.290 -6.879 -12.935 1.00 73.44 795 ASP A C 1
ATOM 6304 O O . ASP A 1 795 ? -5.321 -7.092 -11.722 1.00 73.44 795 ASP A O 1
ATOM 6308 N N . ASN A 1 796 ? -4.183 -6.474 -13.553 1.00 72.44 796 ASN A N 1
ATOM 6309 C CA . ASN A 1 796 ? -2.900 -6.330 -12.883 1.00 72.44 796 ASN A CA 1
ATOM 6310 C C . ASN A 1 796 ? -2.830 -5.048 -12.032 1.00 72.44 796 ASN A C 1
ATOM 6312 O O . ASN A 1 796 ? -2.979 -3.944 -12.555 1.00 72.44 796 ASN A O 1
ATOM 6316 N N . THR A 1 797 ? -2.522 -5.179 -10.739 1.00 79.56 797 THR A N 1
ATOM 6317 C CA . THR A 1 797 ? -2.319 -4.042 -9.821 1.00 79.56 797 THR A CA 1
ATOM 6318 C C . THR A 1 797 ? -0.852 -3.617 -9.674 1.00 79.56 797 THR A C 1
ATOM 6320 O O . THR A 1 797 ? -0.576 -2.698 -8.900 1.00 79.56 797 THR A O 1
ATOM 6323 N N . LEU A 1 798 ? 0.090 -4.235 -10.404 1.00 84.31 798 LEU A N 1
ATOM 6324 C CA . LEU A 1 798 ? 1.520 -3.895 -10.400 1.00 84.31 798 LEU A CA 1
ATOM 6325 C C . LEU A 1 798 ? 1.758 -2.463 -10.895 1.00 84.31 798 LEU A C 1
ATOM 6327 O O . LEU A 1 798 ? 1.828 -2.193 -12.098 1.00 84.31 798 LEU A O 1
ATOM 6331 N N . ARG A 1 799 ? 1.957 -1.552 -9.948 1.00 87.50 799 ARG A N 1
ATOM 6332 C CA . ARG A 1 799 ? 2.457 -0.203 -10.201 1.00 87.50 799 ARG A CA 1
ATOM 6333 C C . ARG A 1 799 ? 3.979 -0.271 -10.315 1.00 87.50 799 ARG A C 1
ATOM 6335 O O . ARG A 1 799 ? 4.617 -0.862 -9.446 1.00 87.50 799 ARG A O 1
ATOM 6342 N N . LEU A 1 800 ? 4.555 0.315 -11.364 1.00 88.88 800 LEU A N 1
ATOM 6343 C CA . LEU A 1 800 ? 6.005 0.437 -11.552 1.00 88.88 800 LEU A CA 1
ATOM 6344 C C . LEU A 1 800 ? 6.351 1.805 -12.151 1.00 88.88 800 LEU A C 1
ATOM 6346 O O . LEU A 1 800 ? 5.844 2.166 -13.212 1.00 88.88 800 LEU A O 1
ATOM 6350 N N . SER A 1 801 ? 7.252 2.540 -11.499 1.00 91.06 801 SER A N 1
ATOM 6351 C CA . SER A 1 801 ? 7.857 3.780 -12.010 1.00 91.06 801 SER A CA 1
ATOM 6352 C C . SER A 1 801 ? 9.361 3.808 -11.757 1.00 91.06 801 SER A C 1
ATOM 6354 O O . SER A 1 801 ? 9.862 3.205 -10.812 1.00 91.06 801 SER A O 1
ATOM 6356 N N . PHE A 1 802 ? 10.068 4.522 -12.628 1.00 91.06 802 PHE A N 1
ATOM 6357 C CA . PHE A 1 802 ? 11.525 4.581 -12.735 1.00 91.06 802 PHE A CA 1
ATOM 6358 C C . PHE A 1 802 ? 12.146 3.181 -12.817 1.00 91.06 802 PHE A C 1
ATOM 6360 O O . PHE A 1 802 ? 13.076 2.869 -12.087 1.00 91.06 802 PHE A O 1
ATOM 6367 N N . HIS A 1 803 ? 11.607 2.332 -13.696 1.00 93.00 803 HIS A N 1
ATOM 6368 C CA . HIS A 1 803 ? 12.094 0.968 -13.909 1.00 93.00 803 HIS A CA 1
ATOM 6369 C C . HIS A 1 803 ? 12.921 0.835 -15.192 1.00 93.00 803 HIS A C 1
ATOM 6371 O O . HIS A 1 803 ? 12.876 1.704 -16.068 1.00 93.00 803 HIS A O 1
ATOM 6377 N N . GLN A 1 804 ? 13.723 -0.226 -15.292 1.00 94.31 804 GLN A N 1
ATOM 6378 C CA . GLN A 1 804 ? 14.379 -0.618 -16.543 1.00 94.31 804 GLN A CA 1
ATOM 6379 C C . GLN A 1 804 ? 13.590 -1.708 -17.262 1.00 94.31 804 GLN A C 1
ATOM 6381 O O . GLN A 1 804 ? 12.812 -2.442 -16.650 1.00 94.31 804 GLN A O 1
ATOM 6386 N N . THR A 1 805 ? 13.832 -1.809 -18.565 1.00 95.69 805 THR A N 1
ATOM 6387 C CA . THR A 1 805 ? 13.254 -2.817 -19.448 1.00 95.69 805 THR A CA 1
ATOM 6388 C C . THR A 1 805 ? 14.316 -3.550 -20.242 1.00 95.69 805 THR A C 1
ATOM 6390 O O . THR A 1 805 ? 15.423 -3.047 -20.438 1.00 95.69 805 THR A O 1
ATOM 6393 N N . LEU A 1 806 ? 13.939 -4.739 -20.698 1.00 95.88 806 LEU A N 1
ATOM 6394 C CA . LEU A 1 806 ? 14.643 -5.499 -21.714 1.00 95.88 806 LEU A CA 1
ATOM 6395 C C . LEU A 1 806 ? 13.615 -6.263 -22.554 1.00 95.88 806 LEU A C 1
ATOM 6397 O O . LEU A 1 806 ? 12.862 -7.074 -22.008 1.00 95.88 806 LEU A O 1
ATOM 6401 N N . VAL A 1 807 ? 13.586 -6.029 -23.864 1.00 96.50 807 VAL A N 1
ATOM 6402 C CA . VAL A 1 807 ? 12.860 -6.887 -24.813 1.00 96.50 807 VAL A CA 1
ATOM 6403 C C . VAL A 1 807 ? 13.727 -8.085 -25.200 1.00 96.50 807 VAL A C 1
ATOM 6405 O O . VAL A 1 807 ? 14.837 -7.923 -25.705 1.00 96.50 807 VAL A O 1
ATOM 6408 N N . ILE A 1 808 ? 13.201 -9.295 -24.999 1.00 94.38 808 ILE A N 1
ATOM 6409 C CA . ILE A 1 808 ? 13.748 -10.556 -25.520 1.00 94.38 808 ILE A CA 1
ATOM 6410 C C . ILE A 1 808 ? 12.605 -11.298 -26.211 1.00 94.38 808 ILE A C 1
ATOM 6412 O O . ILE A 1 808 ? 11.594 -11.610 -25.586 1.00 94.38 808 ILE A O 1
ATOM 6416 N N . ARG A 1 809 ? 12.755 -11.573 -27.513 1.00 92.00 809 ARG A N 1
ATOM 6417 C CA . ARG A 1 809 ? 11.685 -12.111 -28.378 1.00 92.00 809 ARG A CA 1
ATOM 6418 C C . ARG A 1 809 ? 10.378 -11.321 -28.209 1.00 92.00 809 ARG A C 1
ATOM 6420 O O . ARG A 1 809 ? 10.376 -10.099 -28.303 1.00 92.00 809 ARG A O 1
ATOM 6427 N N . ASP A 1 810 ? 9.280 -12.027 -27.949 1.00 96.50 810 ASP A N 1
ATOM 6428 C CA . ASP A 1 810 ? 7.953 -11.487 -27.669 1.00 96.50 810 ASP A CA 1
ATOM 6429 C C . ASP A 1 810 ? 7.724 -11.230 -26.163 1.00 96.50 810 ASP A C 1
ATOM 6431 O O . ASP A 1 810 ? 6.580 -11.220 -25.708 1.00 96.50 810 ASP A O 1
ATOM 6435 N N . GLN A 1 811 ? 8.781 -11.076 -25.360 1.00 96.44 811 GLN A N 1
ATOM 6436 C CA . GLN A 1 811 ? 8.694 -10.803 -23.925 1.00 96.44 811 GLN A CA 1
ATOM 6437 C C . GLN A 1 811 ? 9.345 -9.463 -23.567 1.00 96.44 811 GLN A C 1
ATOM 6439 O O . GLN A 1 811 ? 10.471 -9.169 -23.965 1.00 96.44 811 GLN A O 1
ATOM 6444 N N . LEU A 1 812 ? 8.641 -8.665 -22.764 1.00 97.31 812 LEU A N 1
ATOM 6445 C CA . LEU A 1 812 ? 9.175 -7.482 -22.095 1.00 97.31 812 LEU A CA 1
ATOM 6446 C C . LEU A 1 812 ? 9.444 -7.820 -20.631 1.00 97.31 812 LEU A C 1
ATOM 6448 O O . LEU A 1 812 ? 8.519 -8.148 -19.886 1.00 97.31 812 LEU A O 1
ATOM 6452 N N . ILE A 1 813 ? 10.700 -7.709 -20.215 1.00 96.44 813 ILE A N 1
ATOM 6453 C CA . ILE A 1 813 ? 11.127 -7.946 -18.837 1.00 96.44 813 ILE A CA 1
ATOM 6454 C C . ILE A 1 813 ? 11.298 -6.595 -18.137 1.00 96.44 813 ILE A C 1
ATOM 6456 O O . ILE A 1 813 ? 11.981 -5.714 -18.656 1.00 96.44 813 ILE A O 1
ATOM 6460 N N . LEU A 1 814 ? 10.679 -6.427 -16.969 1.00 94.81 814 LEU A N 1
ATOM 6461 C CA . LEU A 1 814 ? 10.746 -5.233 -16.124 1.00 94.81 814 LEU A CA 1
ATOM 6462 C C . LEU A 1 814 ? 11.681 -5.501 -14.936 1.00 94.81 814 LEU A C 1
ATOM 6464 O O . LEU A 1 814 ? 11.502 -6.501 -14.241 1.00 94.81 814 LEU A O 1
ATOM 6468 N N . PHE A 1 815 ? 12.624 -4.598 -14.661 1.00 92.38 815 PHE A N 1
ATOM 6469 C CA . PHE A 1 815 ? 13.584 -4.706 -13.550 1.00 92.38 815 PHE A CA 1
ATOM 6470 C C . PHE A 1 815 ? 13.641 -3.416 -12.725 1.00 92.38 815 PHE A C 1
ATOM 6472 O O . PHE A 1 815 ? 13.525 -2.335 -13.302 1.00 92.38 815 PHE A O 1
ATOM 6479 N N . LEU A 1 816 ? 13.887 -3.552 -11.412 1.00 80.25 816 LEU A N 1
ATOM 6480 C CA . LEU A 1 816 ? 14.107 -2.496 -10.403 1.00 80.25 816 LEU A CA 1
ATOM 6481 C C . LEU A 1 816 ? 13.339 -1.188 -10.624 1.00 80.25 816 LEU A C 1
ATOM 6483 O O . LEU A 1 816 ? 13.776 -0.335 -11.388 1.00 80.25 816 LEU A O 1
ATOM 6487 N N . GLY A 1 817 ? 12.276 -0.952 -9.860 1.00 83.44 817 GLY A N 1
ATOM 6488 C CA . GLY A 1 817 ? 11.629 0.359 -9.815 1.00 83.44 817 GLY A CA 1
ATOM 6489 C C . GLY A 1 817 ? 10.859 0.591 -8.524 1.00 83.44 817 GLY A C 1
ATOM 6490 O O . GLY A 1 817 ? 10.718 -0.304 -7.689 1.00 83.44 817 GLY A O 1
ATOM 6491 N N . TYR A 1 818 ? 10.315 1.795 -8.379 1.00 83.00 818 TYR A N 1
ATOM 6492 C CA . TYR A 1 818 ? 9.335 2.093 -7.341 1.00 83.00 818 TYR A CA 1
ATOM 6493 C C . TYR A 1 818 ? 8.059 1.311 -7.650 1.00 83.00 818 TYR A C 1
ATOM 6495 O O . TYR A 1 818 ? 7.454 1.505 -8.708 1.00 83.00 818 TYR A O 1
ATOM 6503 N N . THR A 1 819 ? 7.665 0.423 -6.741 1.00 85.12 819 THR A N 1
ATOM 6504 C CA . THR A 1 819 ? 6.527 -0.480 -6.919 1.00 85.12 819 THR A CA 1
ATOM 6505 C C . THR A 1 819 ? 5.715 -0.638 -5.639 1.00 85.12 819 THR A C 1
ATOM 6507 O O . THR A 1 819 ? 6.212 -0.389 -4.544 1.00 85.12 819 THR A O 1
ATOM 6510 N N . ASN A 1 820 ? 4.459 -1.061 -5.784 1.00 79.44 820 ASN A N 1
ATOM 6511 C CA . ASN A 1 820 ? 3.577 -1.442 -4.681 1.00 79.44 820 ASN A CA 1
ATOM 6512 C C . ASN A 1 820 ? 3.747 -2.909 -4.234 1.00 79.44 820 ASN A C 1
ATOM 6514 O O . ASN A 1 820 ? 2.952 -3.388 -3.430 1.00 79.44 820 ASN A O 1
ATOM 6518 N N . GLN A 1 821 ? 4.742 -3.632 -4.758 1.00 75.88 821 GLN A N 1
ATOM 6519 C CA . GLN A 1 821 ? 5.045 -5.012 -4.369 1.00 75.88 821 GLN A CA 1
ATOM 6520 C C . GLN A 1 821 ? 6.215 -5.069 -3.380 1.00 75.88 821 GLN A C 1
ATOM 6522 O O . GLN A 1 821 ? 7.253 -4.446 -3.598 1.00 75.88 821 GLN A O 1
ATOM 6527 N N . LYS A 1 822 ? 6.060 -5.858 -2.309 1.00 56.53 822 LYS A N 1
ATOM 6528 C CA . LYS A 1 822 ? 6.987 -5.906 -1.161 1.00 56.53 822 LYS A CA 1
ATOM 6529 C C . LYS A 1 822 ? 8.419 -6.334 -1.528 1.00 56.53 822 LYS A C 1
ATOM 6531 O O . LYS A 1 822 ? 9.373 -5.820 -0.957 1.00 56.53 822 LYS A O 1
ATOM 6536 N N . ASN A 1 823 ? 8.568 -7.215 -2.521 1.00 57.44 823 ASN A N 1
ATOM 6537 C CA . ASN A 1 823 ? 9.853 -7.764 -2.970 1.00 57.44 823 ASN A CA 1
ATOM 6538 C C . ASN A 1 823 ? 10.280 -7.152 -4.322 1.00 57.44 823 ASN A C 1
ATOM 6540 O O . ASN A 1 823 ? 10.335 -7.828 -5.349 1.00 57.44 823 ASN A O 1
ATOM 6544 N N . SER A 1 824 ? 10.565 -5.847 -4.324 1.00 61.62 824 SER A N 1
ATOM 6545 C CA . SER A 1 824 ? 10.790 -5.011 -5.522 1.00 61.62 824 SER A CA 1
ATOM 6546 C C . SER A 1 824 ? 12.007 -5.365 -6.394 1.00 61.62 824 SER A C 1
ATOM 6548 O O . SER A 1 824 ? 12.124 -4.854 -7.509 1.00 61.62 824 SER A O 1
ATOM 6550 N N . TYR A 1 825 ? 12.904 -6.230 -5.911 1.00 76.19 825 TYR A N 1
ATOM 6551 C CA . TYR A 1 825 ? 14.110 -6.646 -6.630 1.00 76.19 825 TYR A CA 1
ATOM 6552 C C . TYR A 1 825 ? 13.873 -7.774 -7.646 1.00 76.19 825 TYR A C 1
ATOM 6554 O O . TYR A 1 825 ? 14.724 -7.983 -8.508 1.00 76.19 825 TYR A O 1
ATOM 6562 N N . GLY A 1 826 ? 12.747 -8.493 -7.588 1.00 84.44 826 GLY A N 1
ATOM 6563 C CA . GLY A 1 826 ? 12.421 -9.523 -8.581 1.00 84.44 826 GLY A CA 1
ATOM 6564 C C . GLY A 1 826 ? 12.064 -8.926 -9.955 1.00 84.44 826 GLY A C 1
ATOM 6565 O O . GLY A 1 826 ? 11.416 -7.877 -10.002 1.00 84.44 826 GLY A O 1
ATOM 6566 N N . PRO A 1 827 ? 12.456 -9.561 -11.077 1.00 92.31 827 PRO A N 1
ATOM 6567 C CA . PRO A 1 827 ? 11.990 -9.154 -12.398 1.00 92.31 827 PRO A CA 1
ATOM 6568 C C . PRO A 1 827 ? 10.524 -9.555 -12.628 1.00 92.31 827 PRO A C 1
ATOM 6570 O O . PRO A 1 827 ? 10.037 -10.531 -12.060 1.00 92.31 827 PRO A O 1
ATOM 6573 N N . TYR A 1 828 ? 9.838 -8.846 -13.524 1.00 93.25 828 TYR A N 1
ATOM 6574 C CA . TYR A 1 828 ? 8.491 -9.191 -14.001 1.00 93.25 828 TYR A CA 1
ATOM 6575 C C . TYR A 1 828 ? 8.531 -9.413 -15.512 1.00 93.25 828 TYR A C 1
ATOM 6577 O O . TYR A 1 828 ? 9.165 -8.637 -16.216 1.00 93.25 828 TYR A O 1
ATOM 6585 N N . VAL A 1 829 ? 7.844 -10.431 -16.031 1.00 94.75 829 VAL A N 1
ATOM 6586 C CA . VAL A 1 829 ? 7.811 -10.736 -17.473 1.00 94.75 829 VAL A CA 1
ATOM 6587 C C . VAL A 1 829 ? 6.412 -10.479 -18.021 1.00 94.75 829 VAL A C 1
ATOM 6589 O O . VAL A 1 829 ? 5.446 -10.998 -17.470 1.00 94.75 829 VAL A O 1
ATOM 6592 N N . ILE A 1 830 ? 6.296 -9.714 -19.108 1.00 95.88 830 ILE A N 1
ATOM 6593 C CA . ILE A 1 830 ? 5.055 -9.487 -19.862 1.00 95.88 830 ILE A CA 1
ATOM 6594 C C . ILE A 1 830 ? 5.198 -10.098 -21.258 1.00 95.88 830 ILE A C 1
ATOM 6596 O O . ILE A 1 830 ? 6.119 -9.771 -22.000 1.00 95.88 830 ILE A O 1
ATOM 6600 N N . ASP A 1 831 ? 4.248 -10.947 -21.634 1.00 95.75 831 ASP A N 1
ATOM 6601 C CA . ASP A 1 831 ? 4.075 -11.463 -22.996 1.00 95.75 831 ASP A CA 1
ATOM 6602 C C . ASP A 1 831 ? 3.444 -10.386 -23.894 1.00 95.75 831 ASP A C 1
ATOM 6604 O O . ASP A 1 831 ? 2.324 -9.932 -23.650 1.00 95.75 831 ASP A O 1
ATOM 6608 N N . LEU A 1 832 ? 4.177 -9.987 -24.935 1.00 95.81 832 LEU A N 1
ATOM 6609 C CA . LEU A 1 832 ? 3.848 -8.911 -25.876 1.00 95.81 832 LEU A CA 1
ATOM 6610 C C . LEU A 1 832 ? 2.815 -9.306 -26.941 1.00 95.81 832 LEU A C 1
ATOM 6612 O O . LEU A 1 832 ? 2.333 -8.439 -27.669 1.00 95.81 832 LEU A O 1
ATOM 6616 N N . LYS A 1 833 ? 2.461 -10.591 -27.044 1.00 93.50 833 LYS A N 1
ATOM 6617 C CA . LYS A 1 833 ? 1.367 -11.089 -27.895 1.00 93.50 833 LYS A CA 1
ATOM 6618 C C . LYS A 1 833 ? 0.053 -11.190 -27.118 1.00 93.50 833 LYS A C 1
ATOM 6620 O O . LYS A 1 833 ? -1.007 -10.967 -27.698 1.00 93.50 833 LYS A O 1
ATOM 6625 N N . GLY A 1 834 ? 0.114 -11.523 -25.827 1.00 91.19 834 GLY A N 1
ATOM 6626 C CA . GLY A 1 834 ? -1.054 -11.691 -24.953 1.00 91.19 834 GLY A CA 1
ATOM 6627 C C . GLY A 1 834 ? -1.389 -10.509 -24.033 1.00 91.19 834 GLY A C 1
ATOM 6628 O O . GLY A 1 834 ? -2.491 -10.472 -23.491 1.00 91.19 834 GLY A O 1
ATOM 6629 N N . PHE A 1 835 ? -0.458 -9.574 -23.816 1.00 93.06 835 PHE A N 1
ATOM 6630 C CA . PHE A 1 835 ? -0.507 -8.551 -22.753 1.00 93.06 835 PHE A CA 1
ATOM 6631 C C . PHE A 1 835 ? -0.768 -9.142 -21.355 1.00 93.06 835 PHE A C 1
ATOM 6633 O O . PHE A 1 835 ? -1.478 -8.573 -20.523 1.00 93.06 835 PHE A O 1
ATOM 6640 N N . THR A 1 836 ? -0.174 -10.306 -21.083 1.00 92.06 836 THR A N 1
ATOM 6641 C CA . THR A 1 836 ? -0.255 -10.988 -19.783 1.00 92.06 836 THR A CA 1
ATOM 6642 C C . THR A 1 836 ? 1.098 -10.992 -19.090 1.00 92.06 836 THR A C 1
ATOM 6644 O O . THR A 1 836 ? 2.094 -11.322 -19.737 1.00 92.06 836 THR A O 1
ATOM 6647 N N . ILE A 1 837 ? 1.132 -10.749 -17.778 1.00 91.00 837 ILE A N 1
ATOM 6648 C CA . ILE A 1 837 ? 2.267 -11.171 -16.950 1.00 91.00 837 ILE A CA 1
ATOM 6649 C C . ILE A 1 837 ? 2.417 -12.690 -17.077 1.00 91.00 837 ILE A C 1
ATOM 6651 O O . ILE A 1 837 ? 1.413 -13.403 -17.041 1.00 91.00 837 ILE A O 1
ATOM 6655 N N . LYS A 1 838 ? 3.654 -13.172 -17.215 1.00 91.62 838 LYS A N 1
ATOM 6656 C CA . LYS A 1 838 ? 4.007 -14.595 -17.202 1.00 91.62 838 LYS A CA 1
ATOM 6657 C C . LYS A 1 838 ? 4.705 -14.991 -15.909 1.00 91.62 838 LYS A C 1
ATOM 6659 O O . LYS A 1 838 ? 5.478 -14.217 -15.348 1.00 91.62 838 LYS A O 1
ATOM 6664 N N . SER A 1 839 ? 4.493 -16.235 -15.489 1.00 88.25 839 SER A N 1
ATOM 6665 C CA . SER A 1 839 ? 5.267 -16.874 -14.418 1.00 88.25 839 SER A CA 1
ATOM 6666 C C . SER A 1 839 ? 6.603 -17.458 -14.902 1.00 88.25 839 SER A C 1
ATOM 6668 O O . SER A 1 839 ? 7.416 -17.865 -14.073 1.00 88.25 839 SER A O 1
ATOM 6670 N N . THR A 1 840 ? 6.872 -17.459 -16.217 1.00 89.06 840 THR A N 1
ATOM 6671 C CA . THR A 1 840 ? 8.091 -18.009 -16.841 1.00 89.06 840 THR A CA 1
ATOM 6672 C C . THR A 1 840 ? 8.764 -17.059 -17.839 1.00 89.06 840 THR A C 1
ATOM 6674 O O . THR A 1 840 ? 8.087 -16.471 -18.686 1.00 89.06 840 THR A O 1
ATOM 6677 N N . LEU A 1 841 ? 10.097 -17.000 -17.796 1.00 91.50 841 LEU A N 1
ATOM 6678 C CA . LEU A 1 841 ? 10.968 -16.385 -18.803 1.00 91.50 841 LEU A CA 1
ATOM 6679 C C . LEU A 1 841 ? 11.319 -17.410 -19.899 1.00 91.50 841 LEU A C 1
ATOM 6681 O O . LEU A 1 841 ? 11.589 -18.575 -19.596 1.00 91.50 841 LEU A O 1
ATOM 6685 N N . ASP A 1 842 ? 11.332 -16.961 -21.153 1.00 91.06 842 ASP A N 1
ATOM 6686 C CA . ASP A 1 842 ? 11.845 -17.687 -22.323 1.00 91.06 842 ASP A CA 1
ATOM 6687 C C . ASP A 1 842 ? 13.084 -16.950 -22.865 1.00 91.06 842 ASP A C 1
ATOM 6689 O O . ASP A 1 842 ? 12.991 -15.808 -23.314 1.00 91.06 842 ASP A O 1
ATOM 6693 N N . TYR A 1 843 ? 14.260 -17.575 -22.794 1.00 90.88 843 TYR A N 1
ATOM 6694 C CA . TYR A 1 843 ? 15.565 -16.935 -22.999 1.00 90.88 843 TYR A CA 1
ATOM 6695 C C . TYR A 1 843 ? 16.420 -17.586 -24.097 1.00 90.88 843 TYR A C 1
ATOM 6697 O O . TYR A 1 843 ? 17.053 -16.856 -24.856 1.00 90.88 843 TYR A O 1
ATOM 6705 N N . SER A 1 844 ? 16.427 -18.913 -24.263 1.00 84.56 844 SER A N 1
ATOM 6706 C CA . SER A 1 844 ? 17.455 -19.600 -25.078 1.00 84.56 844 SER A CA 1
ATOM 6707 C C . SER A 1 844 ? 17.084 -19.980 -26.518 1.00 84.56 844 SER A C 1
ATOM 6709 O O . SER A 1 844 ? 17.985 -20.314 -27.282 1.00 84.56 844 SER A O 1
ATOM 6711 N N . GLU A 1 845 ? 15.816 -19.889 -26.934 1.00 69.12 845 GLU A N 1
ATOM 6712 C CA . GLU A 1 845 ? 15.317 -20.220 -28.295 1.00 69.12 845 GLU A CA 1
ATOM 6713 C C . GLU A 1 845 ? 15.379 -21.702 -28.688 1.00 69.12 845 GLU A C 1
ATOM 6715 O O . GLU A 1 845 ? 14.587 -22.156 -29.519 1.00 69.12 845 GLU A O 1
ATOM 6720 N N . GLU A 1 846 ? 16.215 -22.488 -28.007 1.00 67.25 846 GLU A N 1
ATOM 6721 C CA . GLU A 1 846 ? 15.846 -23.847 -27.634 1.00 67.25 846 GLU A CA 1
ATOM 6722 C C . GLU A 1 846 ? 14.518 -23.774 -26.880 1.00 67.25 846 GLU A C 1
ATOM 6724 O O . GLU A 1 846 ? 14.459 -23.596 -25.664 1.00 67.25 846 GLU A O 1
ATOM 6729 N N . SER A 1 847 ? 13.421 -23.880 -27.634 1.00 51.53 847 SER A N 1
ATOM 6730 C CA . SER A 1 847 ? 12.087 -23.983 -27.067 1.00 51.53 847 SER A CA 1
ATOM 6731 C C . SER A 1 847 ? 12.128 -25.018 -25.954 1.00 51.53 847 SER A C 1
ATOM 6733 O O . SER A 1 847 ? 12.604 -26.131 -26.192 1.00 51.53 847 SER A O 1
ATOM 6735 N N . TYR A 1 848 ? 11.574 -24.701 -24.783 1.00 46.88 848 TYR A N 1
ATOM 6736 C CA . TYR A 1 848 ? 11.285 -25.705 -23.765 1.00 46.88 848 TYR A CA 1
ATOM 6737 C C . TYR A 1 848 ? 10.152 -26.627 -24.264 1.00 46.88 848 TYR A C 1
ATOM 6739 O O . TYR A 1 848 ? 9.034 -26.644 -23.735 1.00 46.88 848 TYR A O 1
ATOM 6747 N N . THR A 1 849 ? 10.479 -27.456 -25.267 1.00 46.41 849 THR A N 1
ATOM 6748 C CA . THR A 1 849 ? 9.985 -28.821 -25.441 1.00 46.41 849 THR A CA 1
ATOM 6749 C C . THR A 1 849 ? 10.263 -29.526 -24.133 1.00 46.41 849 THR A C 1
ATOM 6751 O O . THR A 1 849 ? 11.304 -30.139 -23.896 1.00 46.41 849 THR A O 1
ATOM 6754 N N . SER A 1 850 ? 9.321 -29.323 -23.227 1.00 47.44 850 SER A N 1
ATOM 6755 C CA . SER A 1 850 ? 9.358 -29.769 -21.857 1.00 47.44 850 SER A CA 1
ATOM 6756 C C . SER A 1 850 ? 8.996 -31.248 -21.859 1.00 47.44 850 SER A C 1
ATOM 6758 O O . SER A 1 850 ? 7.973 -31.649 -21.326 1.00 47.44 850 SER A O 1
ATOM 6760 N N . ASP A 1 851 ? 9.894 -32.067 -22.416 1.00 45.53 851 ASP A N 1
ATOM 6761 C CA . ASP A 1 851 ? 10.084 -33.476 -22.047 1.00 45.53 851 ASP A CA 1
ATOM 6762 C C . ASP A 1 851 ? 10.380 -33.564 -20.539 1.00 45.53 851 ASP A C 1
ATOM 6764 O O . ASP A 1 851 ? 9.933 -34.469 -19.831 1.00 45.53 851 ASP A O 1
ATOM 6768 N N . ASN A 1 852 ? 10.993 -32.501 -20.003 1.00 48.62 852 ASN A N 1
ATOM 6769 C CA . ASN A 1 852 ? 10.759 -32.032 -18.642 1.00 48.62 852 ASN A CA 1
ATOM 6770 C C . ASN A 1 852 ? 9.309 -31.543 -18.439 1.00 48.62 852 ASN A C 1
ATOM 6772 O O . ASN A 1 852 ? 9.078 -30.396 -18.065 1.00 48.62 852 ASN A O 1
ATOM 6776 N N . LEU A 1 853 ? 8.346 -32.450 -18.635 1.00 53.94 853 LEU A N 1
ATOM 6777 C CA . LEU A 1 853 ? 6.919 -32.234 -18.397 1.00 53.94 853 LEU A CA 1
ATOM 6778 C C . LEU A 1 853 ? 6.741 -31.599 -17.004 1.00 53.94 853 LEU A C 1
ATOM 6780 O O . LEU A 1 853 ? 7.471 -31.997 -16.083 1.00 53.94 853 LEU A O 1
ATOM 6784 N N . PRO A 1 854 ? 5.815 -30.635 -16.812 1.00 57.91 854 PRO A N 1
ATOM 6785 C CA . PRO A 1 854 ? 5.651 -29.947 -15.532 1.00 57.91 854 PRO A CA 1
ATOM 6786 C C . PRO A 1 854 ? 5.556 -30.937 -14.370 1.00 57.91 854 PRO A C 1
ATOM 6788 O O . PRO A 1 854 ? 5.031 -32.035 -14.550 1.00 57.91 854 PRO A O 1
ATOM 6791 N N . VAL A 1 855 ? 6.036 -30.581 -13.173 1.00 63.25 855 VAL A N 1
ATOM 6792 C CA . VAL A 1 855 ? 6.171 -31.547 -12.058 1.00 63.25 855 VAL A CA 1
ATOM 6793 C C . VAL A 1 855 ? 4.857 -32.290 -11.775 1.00 63.25 855 VAL A C 1
ATOM 6795 O O . VAL A 1 855 ? 4.870 -33.507 -11.594 1.00 63.25 855 VAL A O 1
ATOM 6798 N N . TYR A 1 856 ? 3.710 -31.608 -11.861 1.00 62.38 856 TYR A N 1
ATOM 6799 C CA . TYR A 1 856 ? 2.394 -32.243 -11.738 1.00 62.38 856 TYR A CA 1
ATOM 6800 C C . TYR A 1 856 ? 2.083 -33.241 -12.874 1.00 62.38 856 TYR A C 1
ATOM 6802 O O . TYR A 1 856 ? 1.492 -34.285 -12.618 1.00 62.38 856 TYR A O 1
ATOM 6810 N N . VAL A 1 857 ? 2.520 -32.987 -14.112 1.00 68.50 857 VAL A N 1
ATOM 6811 C CA . VAL A 1 857 ? 2.374 -33.911 -15.251 1.00 68.50 857 VAL A CA 1
ATOM 6812 C C . VAL A 1 857 ? 3.340 -35.093 -15.136 1.00 68.50 857 VAL A C 1
ATOM 6814 O O . VAL A 1 857 ? 2.932 -36.221 -15.402 1.00 68.50 857 VAL A O 1
ATOM 6817 N N . LYS A 1 858 ? 4.575 -34.895 -14.652 1.00 67.38 858 LYS A N 1
ATOM 6818 C CA . LYS A 1 858 ? 5.478 -36.003 -14.274 1.00 67.38 858 LYS A CA 1
ATOM 6819 C C . LYS A 1 858 ? 4.861 -36.882 -13.187 1.00 67.38 858 LYS A C 1
ATOM 6821 O O . LYS A 1 858 ? 4.918 -38.104 -13.297 1.00 67.38 858 LYS A O 1
ATOM 6826 N N . VAL A 1 859 ? 4.211 -36.287 -12.186 1.00 71.75 859 VAL A N 1
ATOM 6827 C CA . VAL A 1 859 ? 3.452 -37.018 -11.156 1.00 71.75 859 VAL A CA 1
ATOM 6828 C C . VAL A 1 859 ? 2.242 -37.744 -11.758 1.00 71.75 859 VAL A C 1
ATOM 6830 O O . VAL A 1 859 ? 2.034 -38.911 -11.442 1.00 71.75 859 VAL A O 1
ATOM 6833 N N . ILE A 1 860 ? 1.486 -37.130 -12.676 1.00 73.31 860 ILE A N 1
ATOM 6834 C CA . ILE A 1 860 ? 0.364 -37.782 -13.384 1.00 73.31 860 ILE A CA 1
ATOM 6835 C C . ILE A 1 860 ? 0.846 -38.951 -14.254 1.00 73.31 860 ILE A C 1
ATOM 6837 O O . ILE A 1 860 ? 0.204 -39.998 -14.262 1.00 73.31 860 ILE A O 1
ATOM 6841 N N . ILE A 1 861 ? 1.973 -38.817 -14.954 1.00 75.69 861 ILE A N 1
ATOM 6842 C CA . ILE A 1 861 ? 2.563 -39.888 -15.770 1.00 75.69 861 ILE A CA 1
ATOM 6843 C C . ILE A 1 861 ? 3.144 -40.987 -14.878 1.00 75.69 861 ILE A C 1
ATOM 6845 O O . ILE A 1 861 ? 2.934 -42.160 -15.167 1.00 75.69 861 ILE A O 1
ATOM 6849 N N . GLY A 1 862 ? 3.783 -40.644 -13.757 1.00 82.00 862 GLY A N 1
ATOM 6850 C CA . GLY A 1 862 ? 4.244 -41.605 -12.752 1.00 82.00 862 GLY A CA 1
ATOM 6851 C C . GLY A 1 862 ? 3.091 -42.396 -12.127 1.00 82.00 862 GLY A C 1
ATOM 6852 O O . GLY A 1 862 ? 3.139 -43.623 -12.087 1.00 82.00 862 GLY A O 1
ATOM 6853 N N . LEU A 1 863 ? 2.012 -41.720 -11.722 1.00 81.44 863 LEU A N 1
ATOM 6854 C CA . LEU A 1 863 ? 0.782 -42.346 -11.224 1.00 81.44 863 LEU A CA 1
ATOM 6855 C C . LEU A 1 863 ? 0.079 -43.170 -12.309 1.00 81.44 863 LEU A C 1
ATOM 6857 O O . LEU A 1 863 ? -0.373 -44.278 -12.037 1.00 81.44 863 LEU A O 1
ATOM 6861 N N . GLY A 1 864 ? 0.013 -42.672 -13.544 1.00 85.50 864 GLY A N 1
ATOM 6862 C CA . GLY A 1 864 ? -0.575 -43.369 -14.688 1.00 85.50 864 GLY A CA 1
ATOM 6863 C C . GLY A 1 864 ? 0.207 -44.624 -15.077 1.00 85.50 864 GLY A C 1
ATOM 6864 O O . GLY A 1 864 ? -0.394 -45.667 -15.327 1.00 85.50 864 GLY A O 1
ATOM 6865 N N . ALA A 1 865 ? 1.539 -44.562 -15.049 1.00 83.75 865 ALA A N 1
ATOM 6866 C CA . ALA A 1 865 ? 2.423 -45.705 -15.244 1.00 83.75 865 ALA A CA 1
ATOM 6867 C C . ALA A 1 865 ? 2.325 -46.696 -14.077 1.00 83.75 865 ALA A C 1
ATOM 6869 O O . ALA A 1 865 ? 2.222 -47.894 -14.317 1.00 83.75 865 ALA A O 1
ATOM 6870 N N . ALA A 1 866 ? 2.264 -46.227 -12.826 1.00 79.94 866 ALA A N 1
ATOM 6871 C CA . ALA A 1 866 ? 2.054 -47.081 -11.658 1.00 79.94 866 ALA A CA 1
ATOM 6872 C C . ALA A 1 866 ? 0.697 -47.804 -11.721 1.00 79.94 866 ALA A C 1
ATOM 6874 O O . ALA A 1 866 ? 0.646 -49.021 -11.559 1.00 79.94 866 ALA A O 1
ATOM 6875 N N . LEU A 1 867 ? -0.391 -47.097 -12.043 1.00 84.88 867 LEU A N 1
ATOM 6876 C CA . LEU A 1 867 ? -1.719 -47.679 -12.268 1.00 84.88 867 LEU A CA 1
ATOM 6877 C C . LEU A 1 867 ? -1.732 -48.631 -13.471 1.00 84.88 867 LEU A C 1
ATOM 6879 O O . LEU A 1 867 ? -2.357 -49.688 -13.403 1.00 84.88 867 LEU A O 1
ATOM 6883 N N . GLY A 1 868 ? -1.010 -48.306 -14.546 1.00 87.75 868 GLY A N 1
ATOM 6884 C CA . GLY A 1 868 ? -0.807 -49.178 -15.704 1.00 87.75 868 GLY A CA 1
ATOM 6885 C C . GLY A 1 868 ? -0.080 -50.472 -15.338 1.00 87.75 868 GLY A C 1
ATOM 6886 O O . GLY A 1 868 ? -0.538 -51.554 -15.698 1.00 87.75 868 GLY A O 1
ATOM 6887 N N . CYS A 1 869 ? 0.991 -50.386 -14.549 1.00 82.25 869 CYS A N 1
ATOM 6888 C CA . CYS A 1 869 ? 1.715 -51.532 -14.003 1.00 82.25 869 CYS A CA 1
ATOM 6889 C C . CYS A 1 869 ? 0.847 -52.347 -13.039 1.00 82.25 869 CYS A C 1
ATOM 6891 O O . CYS A 1 869 ? 0.828 -53.567 -13.148 1.00 82.25 869 CYS A O 1
ATOM 6893 N N . ILE A 1 870 ? 0.066 -51.714 -12.157 1.00 83.31 870 ILE A N 1
ATOM 6894 C CA . ILE A 1 870 ? -0.895 -52.397 -11.273 1.00 83.31 870 ILE A CA 1
ATOM 6895 C C . ILE A 1 870 ? -1.962 -53.129 -12.099 1.00 83.31 870 ILE A C 1
ATOM 6897 O O . ILE A 1 870 ? -2.256 -54.288 -11.816 1.00 83.31 870 ILE A O 1
ATOM 6901 N N . LEU A 1 871 ? -2.499 -52.512 -13.156 1.00 85.50 871 LEU A N 1
ATOM 6902 C CA . LEU A 1 871 ? -3.445 -53.147 -14.081 1.00 85.50 871 LEU A CA 1
ATOM 6903 C C . LEU A 1 871 ? -2.808 -54.292 -14.876 1.00 85.50 871 LEU A C 1
ATOM 6905 O O . LEU A 1 871 ? -3.460 -55.311 -15.100 1.00 85.50 871 LEU A O 1
ATOM 6909 N N . LEU A 1 872 ? -1.546 -54.164 -15.283 1.00 85.50 872 LEU A N 1
ATOM 6910 C CA . LEU A 1 872 ? -0.819 -55.188 -16.033 1.00 85.50 872 LEU A CA 1
ATOM 6911 C C . LEU A 1 872 ? -0.422 -56.370 -15.131 1.00 85.50 872 LEU A C 1
ATOM 6913 O O . LEU A 1 872 ? -0.598 -57.521 -15.525 1.00 85.50 872 LEU A O 1
ATOM 6917 N N . ILE A 1 873 ? -0.018 -56.110 -13.886 1.00 86.38 873 ILE A N 1
ATOM 6918 C CA . ILE A 1 873 ? 0.156 -57.113 -12.825 1.00 86.38 873 ILE A CA 1
ATOM 6919 C C . ILE A 1 873 ? -1.185 -57.790 -12.520 1.00 86.38 873 ILE A C 1
ATOM 6921 O O . ILE A 1 873 ? -1.246 -59.016 -12.482 1.00 86.38 873 ILE A O 1
ATOM 6925 N N . ALA A 1 874 ? -2.280 -57.038 -12.381 1.00 84.50 874 ALA A N 1
ATOM 6926 C CA . ALA A 1 874 ? -3.614 -57.597 -12.168 1.00 84.50 874 ALA A CA 1
ATOM 6927 C C . ALA A 1 874 ? -4.084 -58.448 -13.361 1.00 84.50 874 ALA A C 1
ATOM 6929 O O . ALA A 1 874 ? -4.686 -59.498 -13.150 1.00 84.50 874 ALA A O 1
ATOM 6930 N N . LEU A 1 875 ? -3.762 -58.065 -14.601 1.00 85.69 875 LEU A N 1
ATOM 6931 C CA . LEU A 1 875 ? -4.005 -58.868 -15.805 1.00 85.69 875 LEU A CA 1
ATOM 6932 C C . LEU A 1 875 ? -3.146 -60.138 -15.840 1.00 85.69 875 LEU A C 1
ATOM 6934 O O . LEU A 1 875 ? -3.660 -61.193 -16.210 1.00 85.69 875 LEU A O 1
ATOM 6938 N N . ILE A 1 876 ? -1.880 -60.078 -15.419 1.00 88.31 876 ILE A N 1
ATOM 6939 C CA . ILE A 1 876 ? -0.995 -61.247 -15.302 1.00 88.31 876 ILE A CA 1
ATOM 6940 C C . ILE A 1 876 ? -1.498 -62.195 -14.206 1.00 88.31 876 ILE A C 1
ATOM 6942 O O . ILE A 1 876 ? -1.644 -63.388 -14.461 1.00 88.31 876 ILE A O 1
ATOM 6946 N N . ILE A 1 877 ? -1.849 -61.685 -13.022 1.00 86.25 877 ILE A N 1
ATOM 6947 C CA . ILE A 1 877 ? -2.455 -62.462 -11.930 1.00 86.25 877 ILE A CA 1
ATOM 6948 C C . ILE A 1 877 ? -3.784 -63.067 -12.391 1.00 86.25 877 ILE A C 1
ATOM 6950 O O . ILE A 1 877 ? -4.004 -64.263 -12.210 1.00 86.25 877 ILE A O 1
ATOM 6954 N N . PHE A 1 878 ? -4.650 -62.293 -13.049 1.00 85.19 878 PHE A N 1
ATOM 6955 C CA . PHE A 1 878 ? -5.911 -62.783 -13.606 1.00 85.19 878 PHE A CA 1
ATOM 6956 C C . PHE A 1 878 ? -5.677 -63.878 -14.653 1.00 85.19 878 PHE A C 1
ATOM 6958 O O . PHE A 1 878 ? -6.347 -64.907 -14.611 1.00 85.19 878 PHE A O 1
ATOM 6965 N N . TYR A 1 879 ? -4.699 -63.714 -15.546 1.00 87.06 879 TYR A N 1
ATOM 6966 C CA . TYR A 1 879 ? -4.325 -64.712 -16.549 1.00 87.06 879 TYR A CA 1
ATOM 6967 C C . TYR A 1 879 ? -3.748 -65.986 -15.916 1.00 87.06 879 TYR A C 1
ATOM 6969 O O . TYR A 1 879 ? -4.137 -67.088 -16.306 1.00 87.06 879 TYR A O 1
ATOM 6977 N N . ILE A 1 880 ? -2.896 -65.869 -14.894 1.00 84.50 880 ILE A N 1
ATOM 6978 C CA . ILE A 1 880 ? -2.355 -67.000 -14.123 1.00 84.50 880 ILE A CA 1
ATOM 6979 C C . ILE A 1 880 ? -3.479 -67.724 -13.374 1.00 84.50 880 ILE A C 1
ATOM 6981 O O . ILE A 1 880 ? -3.566 -68.948 -13.447 1.00 84.50 880 ILE A O 1
ATOM 6985 N N . CYS A 1 881 ? -4.380 -67.002 -12.708 1.00 80.12 881 CYS A N 1
ATOM 6986 C CA . CYS A 1 881 ? -5.532 -67.566 -12.002 1.00 80.12 881 CYS A CA 1
ATOM 6987 C C . CYS A 1 881 ? -6.538 -68.218 -12.962 1.00 80.12 881 CYS A C 1
ATOM 6989 O O . CYS A 1 881 ? -7.031 -69.312 -12.685 1.00 80.12 881 CYS A O 1
ATOM 6991 N N . TYR A 1 882 ? -6.800 -67.604 -14.118 1.00 79.69 882 TYR A N 1
ATOM 6992 C CA . TYR A 1 882 ? -7.619 -68.170 -15.192 1.00 79.69 882 TYR A CA 1
ATOM 6993 C C . TYR A 1 882 ? -6.979 -69.441 -15.765 1.00 79.69 882 TYR A C 1
ATOM 6995 O O . TYR A 1 882 ? -7.656 -70.462 -15.893 1.00 79.69 882 TYR A O 1
ATOM 7003 N N . ARG A 1 883 ? -5.666 -69.431 -16.034 1.00 80.56 883 ARG A N 1
ATOM 7004 C CA . ARG A 1 883 ? -4.910 -70.599 -16.511 1.00 80.56 883 ARG A CA 1
ATOM 7005 C C . ARG A 1 883 ? -4.882 -71.718 -15.467 1.00 80.56 883 ARG A C 1
ATOM 7007 O O . ARG A 1 883 ? -5.162 -72.854 -15.832 1.00 80.56 883 ARG A O 1
ATOM 7014 N N . LYS A 1 884 ? -4.641 -71.416 -14.183 1.00 72.94 884 LYS A N 1
ATOM 7015 C CA . LYS A 1 884 ? -4.732 -72.389 -13.075 1.00 72.94 884 LYS A CA 1
ATOM 7016 C C . LYS A 1 884 ? -6.130 -73.006 -13.003 1.00 72.94 884 LYS A C 1
ATOM 7018 O O . LYS A 1 884 ? -6.241 -74.223 -13.087 1.00 72.94 884 LYS A O 1
ATOM 7023 N N . ARG A 1 885 ? -7.200 -72.196 -12.972 1.00 68.50 885 ARG A N 1
ATOM 7024 C CA . ARG A 1 885 ? -8.592 -72.695 -12.990 1.00 68.50 885 ARG A CA 1
ATOM 7025 C C . ARG A 1 885 ? -8.881 -73.572 -14.215 1.00 68.50 885 ARG A C 1
ATOM 7027 O O . ARG A 1 885 ? -9.506 -74.617 -14.070 1.00 68.50 885 ARG A O 1
ATOM 7034 N N . LYS A 1 886 ? -8.383 -73.205 -15.402 1.00 60.50 886 LYS A N 1
ATOM 7035 C CA . LYS A 1 886 ? -8.557 -73.976 -16.649 1.00 60.50 886 LYS A CA 1
ATOM 7036 C C . LYS A 1 886 ? -7.736 -75.276 -16.697 1.00 60.50 886 LYS A C 1
ATOM 7038 O O . LYS A 1 886 ? -8.091 -76.172 -17.457 1.00 60.50 886 LYS A O 1
ATOM 7043 N N . ILE A 1 887 ? -6.676 -75.394 -15.892 1.00 57.91 887 ILE A N 1
ATOM 7044 C CA . ILE A 1 887 ? -5.896 -76.630 -15.710 1.00 57.91 887 ILE A CA 1
ATOM 7045 C C . ILE A 1 887 ? -6.558 -77.532 -14.657 1.00 57.91 887 ILE A C 1
ATOM 7047 O O . ILE A 1 887 ? -6.800 -78.700 -14.945 1.00 57.91 887 ILE A O 1
ATOM 7051 N N . SER A 1 888 ? -6.954 -77.002 -13.493 1.00 49.59 888 SER A N 1
ATOM 7052 C CA . SER A 1 888 ? -7.685 -77.767 -12.463 1.00 49.59 888 SER A CA 1
ATOM 7053 C C . SER A 1 888 ? -9.037 -78.293 -12.966 1.00 49.59 888 SER A C 1
ATOM 7055 O O . SER A 1 888 ? -9.427 -79.412 -12.645 1.00 49.59 888 SER A O 1
ATOM 7057 N N . ALA A 1 889 ? -9.719 -77.545 -13.841 1.00 47.78 889 ALA A N 1
ATOM 7058 C CA . ALA A 1 889 ? -10.925 -78.000 -14.540 1.00 47.78 889 ALA A CA 1
ATOM 7059 C C . ALA A 1 889 ? -10.681 -79.139 -15.557 1.00 47.78 889 ALA A C 1
ATOM 7061 O O . ALA A 1 889 ? -11.627 -79.591 -16.200 1.00 47.78 889 ALA A O 1
ATOM 7062 N N . LYS A 1 890 ? -9.431 -79.593 -15.735 1.00 45.09 890 LYS A N 1
ATOM 7063 C CA . LYS A 1 890 ? -9.047 -80.661 -16.669 1.00 45.09 890 LYS A CA 1
ATOM 7064 C C . LYS A 1 890 ? -8.433 -81.901 -16.002 1.00 45.09 890 LYS A C 1
ATOM 7066 O O . LYS A 1 890 ? -8.138 -82.848 -16.724 1.00 45.09 890 LYS A O 1
ATOM 7071 N N . SER A 1 891 ? -8.262 -81.918 -14.674 1.00 45.22 891 SER A N 1
ATOM 7072 C CA . SER A 1 891 ? -7.722 -83.071 -13.925 1.00 45.22 891 SER A CA 1
ATOM 7073 C C . SER A 1 891 ? -8.769 -83.841 -13.109 1.00 45.22 891 SER A C 1
ATOM 7075 O O . SER A 1 891 ? -8.654 -85.056 -12.985 1.00 45.22 891 SER A O 1
ATOM 7077 N N . ASN A 1 892 ? -9.822 -83.190 -12.600 1.00 41.50 892 ASN A N 1
ATOM 7078 C CA . ASN A 1 892 ? -10.872 -83.874 -11.829 1.00 41.50 892 ASN A CA 1
ATOM 7079 C C . ASN A 1 892 ? -11.930 -84.515 -12.739 1.00 41.50 892 ASN A C 1
ATOM 7081 O O . ASN A 1 892 ? -13.075 -84.064 -12.808 1.00 41.50 892 ASN A O 1
ATOM 7085 N N . LYS A 1 893 ? -11.537 -85.580 -13.446 1.00 41.50 893 LYS A N 1
ATOM 7086 C CA . LYS A 1 893 ? -12.471 -86.477 -14.141 1.00 41.50 893 LYS A CA 1
ATOM 7087 C C . LYS A 1 893 ? -11.973 -87.930 -14.180 1.00 41.50 893 LYS A C 1
ATOM 7089 O O . LYS A 1 893 ? -11.782 -88.500 -15.250 1.00 41.50 893 LYS A O 1
ATOM 7094 N N . GLN A 1 894 ? -11.788 -88.518 -13.000 1.00 38.00 894 GLN A N 1
ATOM 7095 C CA . GLN A 1 894 ? -11.744 -89.972 -12.812 1.00 38.00 894 GLN A CA 1
ATOM 7096 C C . GLN A 1 894 ? -12.866 -90.417 -11.867 1.00 38.00 894 GLN A C 1
ATOM 7098 O O . GLN A 1 894 ? -13.421 -89.612 -11.120 1.00 38.00 894 GLN A O 1
ATOM 7103 N N . GLU A 1 895 ? -13.271 -91.675 -12.010 1.00 36.12 895 GLU A N 1
ATOM 7104 C CA . GLU A 1 895 ? -14.582 -92.166 -11.587 1.00 36.12 895 GLU A CA 1
ATOM 7105 C C . GLU A 1 895 ? -14.630 -92.598 -10.119 1.00 36.12 895 GLU A C 1
ATOM 7107 O O . GLU A 1 895 ? -13.695 -93.196 -9.589 1.00 36.12 895 GLU A O 1
ATOM 7112 N N . ILE A 1 896 ? -15.784 -92.375 -9.486 1.00 36.50 896 ILE A N 1
ATOM 7113 C CA . ILE A 1 896 ? -16.106 -92.966 -8.187 1.00 36.50 896 ILE A CA 1
ATOM 7114 C C . ILE A 1 896 ? -16.483 -94.434 -8.425 1.00 36.50 896 ILE A C 1
ATOM 7116 O O . ILE A 1 896 ? -17.602 -94.730 -8.841 1.00 36.50 896 ILE A O 1
ATOM 7120 N N . LYS A 1 897 ? -15.565 -95.361 -8.138 1.00 32.56 897 LYS A N 1
ATOM 7121 C CA . LYS A 1 897 ? -15.904 -96.779 -7.947 1.00 32.56 897 LYS A CA 1
ATOM 7122 C C . LYS A 1 897 ? -16.206 -97.036 -6.476 1.00 32.56 897 LYS A C 1
ATOM 7124 O O . LYS A 1 897 ? -15.339 -96.861 -5.627 1.00 32.56 897 LYS A O 1
ATOM 7129 N N . ALA A 1 898 ? -17.428 -97.475 -6.191 1.00 36.00 898 ALA A N 1
ATOM 7130 C CA . ALA A 1 898 ? -17.805 -97.977 -4.876 1.00 36.00 898 ALA A CA 1
ATOM 7131 C C . ALA A 1 898 ? -17.426 -99.460 -4.738 1.00 36.00 898 ALA A C 1
ATOM 7133 O O . ALA A 1 898 ? -17.657 -100.247 -5.656 1.00 36.00 898 ALA A O 1
ATOM 7134 N N . LEU A 1 899 ? -16.893 -99.836 -3.577 1.00 31.23 899 LEU A N 1
ATOM 7135 C CA . LEU A 1 899 ? -16.712 -101.218 -3.130 1.00 31.23 899 LEU A CA 1
ATOM 7136 C C . LEU A 1 899 ? -16.850 -101.244 -1.600 1.00 31.23 899 LEU A C 1
ATOM 7138 O O . LEU A 1 899 ? -16.399 -100.322 -0.923 1.00 31.23 899 LEU A O 1
ATOM 7142 N N . TRP A 1 900 ? -17.533 -102.259 -1.074 1.00 31.30 900 TRP A N 1
ATOM 7143 C CA . TRP A 1 900 ? -17.881 -102.401 0.346 1.00 31.30 900 TRP A CA 1
ATOM 7144 C C . TRP A 1 900 ? -17.003 -103.458 1.031 1.00 31.30 900 TRP A C 1
ATOM 7146 O O . TRP A 1 900 ? -16.663 -104.437 0.381 1.00 31.30 900 TRP A O 1
ATOM 7156 N N . ALA A 1 901 ? -16.760 -103.279 2.341 1.00 28.84 901 ALA A N 1
ATOM 7157 C CA . ALA A 1 901 ? -16.212 -104.242 3.322 1.00 28.84 901 ALA A CA 1
ATOM 7158 C C . ALA A 1 901 ? -14.848 -104.911 2.966 1.00 28.84 901 ALA A C 1
ATOM 7160 O O . ALA A 1 901 ? -14.752 -105.662 2.008 1.00 28.84 901 ALA A O 1
ATOM 7161 N N . ALA A 1 902 ? -13.722 -104.603 3.635 1.00 29.08 902 ALA A N 1
ATOM 7162 C CA . ALA A 1 902 ? -13.346 -104.924 5.036 1.00 29.08 902 ALA A CA 1
ATOM 7163 C C . ALA A 1 902 ? -12.983 -106.419 5.259 1.00 29.08 902 ALA A C 1
ATOM 7165 O O . ALA A 1 902 ? -13.482 -107.247 4.499 1.00 29.08 902 ALA A O 1
ATOM 7166 N N . PRO A 1 903 ? -12.221 -106.813 6.312 1.00 46.34 903 PRO A N 1
ATOM 7167 C CA . PRO A 1 903 ? -11.485 -106.036 7.338 1.00 46.34 903 PRO A CA 1
ATOM 7168 C C . PRO A 1 903 ? -9.994 -106.502 7.509 1.00 46.34 903 PRO A C 1
ATOM 7170 O O . PRO A 1 903 ? -9.474 -107.188 6.639 1.00 46.34 903 PRO A O 1
ATOM 7173 N N . VAL A 1 904 ? -9.383 -106.207 8.678 1.00 30.47 904 VAL A N 1
ATOM 7174 C CA . VAL A 1 904 ? -8.258 -106.924 9.361 1.00 30.47 904 VAL A CA 1
ATOM 7175 C C . VAL A 1 904 ? -6.794 -106.460 9.115 1.00 30.47 904 VAL A C 1
ATOM 7177 O O . VAL A 1 904 ? -6.325 -106.422 7.987 1.00 30.47 904 VAL A O 1
ATOM 7180 N N . ASP A 1 905 ? -6.123 -106.171 10.248 1.00 32.06 905 ASP A N 1
ATOM 7181 C CA . ASP A 1 905 ? -4.690 -106.133 10.653 1.00 32.06 905 ASP A CA 1
ATOM 7182 C C . ASP A 1 905 ? -3.577 -105.454 9.812 1.00 32.06 905 ASP A C 1
ATOM 7184 O O . ASP A 1 905 ? -3.553 -105.502 8.587 1.00 32.06 905 ASP A O 1
ATOM 7188 N N . GLY A 1 906 ? -2.585 -104.845 10.502 1.00 32.41 906 GLY A N 1
ATOM 7189 C CA . GLY A 1 906 ? -1.436 -104.194 9.835 1.00 32.41 906 GLY A CA 1
ATOM 7190 C C . GLY A 1 906 ? -0.421 -103.361 10.655 1.00 32.41 906 GLY A C 1
ATOM 7191 O O . GLY A 1 906 ? 0.148 -102.435 10.091 1.00 32.41 906 GLY A O 1
ATOM 7192 N N . GLU A 1 907 ? -0.164 -103.682 11.931 1.00 30.69 907 GLU A N 1
ATOM 7193 C CA . GLU A 1 907 ? 0.967 -103.175 12.758 1.00 30.69 907 GLU A CA 1
ATOM 7194 C C . GLU A 1 907 ? 1.097 -101.657 13.091 1.00 30.69 907 GLU A C 1
ATOM 7196 O O . GLU A 1 907 ? 0.383 -100.781 12.612 1.00 30.69 907 GLU A O 1
ATOM 7201 N N . GLN A 1 908 ? 2.000 -101.369 14.041 1.00 31.17 908 GLN A N 1
ATOM 7202 C CA . GLN A 1 908 ? 2.232 -100.078 14.707 1.00 31.17 908 GLN A CA 1
ATOM 7203 C C . GLN A 1 908 ? 3.552 -99.426 14.254 1.00 31.17 908 GLN A C 1
ATOM 7205 O O . GLN A 1 908 ? 4.504 -100.145 13.951 1.00 31.17 908 GLN A O 1
ATOM 7210 N N . ARG A 1 909 ? 3.701 -98.102 14.453 1.00 28.03 909 ARG A N 1
ATOM 7211 C CA . ARG A 1 909 ? 4.811 -97.555 15.273 1.00 28.03 909 ARG A CA 1
ATOM 7212 C C . ARG A 1 909 ? 4.615 -96.094 15.705 1.00 28.03 909 ARG A C 1
ATOM 7214 O O . ARG A 1 909 ? 3.841 -95.350 15.116 1.00 28.03 909 ARG A O 1
ATOM 7221 N N . TYR A 1 910 ? 5.307 -95.753 16.792 1.00 33.34 910 TYR A N 1
ATOM 7222 C CA . TYR A 1 910 ? 5.341 -94.461 17.494 1.00 33.34 910 TYR A CA 1
ATOM 7223 C C . TYR A 1 910 ? 6.643 -93.687 17.168 1.00 33.34 910 TYR A C 1
ATOM 7225 O O . TYR A 1 910 ? 7.423 -94.151 16.340 1.00 33.34 910 TYR A O 1
ATOM 7233 N N . ILE A 1 911 ? 6.899 -92.604 17.928 1.00 33.72 911 ILE A N 1
ATOM 7234 C CA . ILE A 1 911 ? 8.133 -91.782 18.020 1.00 33.72 911 ILE A CA 1
ATOM 7235 C C . ILE A 1 911 ? 8.152 -90.643 16.976 1.00 33.72 911 ILE A C 1
ATOM 7237 O O . ILE A 1 911 ? 8.052 -90.922 15.788 1.00 33.72 911 ILE A O 1
ATOM 7241 N N . SER A 1 912 ? 8.132 -89.330 17.276 1.00 34.91 912 SER A N 1
ATOM 7242 C CA . SER A 1 912 ? 8.472 -88.456 18.435 1.00 34.91 912 SER A CA 1
ATOM 7243 C C . SER A 1 912 ? 9.914 -87.933 18.492 1.00 34.91 912 SER A C 1
ATOM 7245 O O . SER A 1 912 ? 10.847 -88.699 18.313 1.00 34.91 912 SER A O 1
ATOM 7247 N N . GLU A 1 913 ? 10.063 -86.642 18.840 1.00 31.73 913 GLU A N 1
ATOM 7248 C CA . GLU A 1 913 ? 11.346 -85.914 18.997 1.00 31.73 913 GLU A CA 1
ATOM 7249 C C . GLU A 1 913 ? 12.143 -85.777 17.668 1.00 31.73 913 GLU A C 1
ATOM 7251 O O . GLU A 1 913 ? 11.861 -86.460 16.691 1.00 31.73 913 GLU A O 1
ATOM 7256 N N . GLY A 1 914 ? 13.088 -84.854 17.468 1.00 29.72 914 GLY A N 1
ATOM 7257 C CA . GLY A 1 914 ? 13.671 -83.815 18.321 1.00 29.72 914 GLY A CA 1
ATOM 7258 C C . GLY A 1 914 ? 15.180 -83.684 18.033 1.00 29.72 914 GLY A C 1
ATOM 7259 O O . GLY A 1 914 ? 15.808 -84.650 17.616 1.00 29.72 914 GLY A O 1
ATOM 7260 N N . GLY A 1 915 ? 15.775 -82.512 18.284 1.00 28.98 915 GLY A N 1
ATOM 7261 C CA . GLY A 1 915 ? 17.239 -82.353 18.360 1.00 28.98 915 GLY A CA 1
ATOM 7262 C C . GLY A 1 915 ? 17.990 -81.913 17.089 1.00 28.98 915 GLY A C 1
ATOM 7263 O O . GLY A 1 915 ? 17.620 -82.212 15.958 1.00 28.98 915 GLY A O 1
ATOM 7264 N N . ASN A 1 916 ? 19.089 -81.186 17.319 1.00 31.47 916 ASN A N 1
ATOM 7265 C CA . ASN A 1 916 ? 20.132 -80.867 16.335 1.00 31.47 916 ASN A CA 1
ATOM 7266 C C . ASN A 1 916 ? 21.207 -81.976 16.314 1.00 31.47 916 ASN A C 1
ATOM 7268 O O . ASN A 1 916 ? 21.316 -82.702 17.297 1.00 31.47 916 ASN A O 1
ATOM 7272 N N . VAL A 1 917 ? 22.074 -82.000 15.284 1.00 27.72 917 VAL A N 1
ATOM 7273 C CA . VAL A 1 917 ? 23.567 -81.968 15.377 1.00 27.72 917 VAL A CA 1
ATOM 7274 C C . VAL A 1 917 ? 24.232 -82.450 14.067 1.00 27.72 917 VAL A C 1
ATOM 7276 O O . VAL A 1 917 ? 24.256 -83.631 13.758 1.00 27.72 917 VAL A O 1
ATOM 7279 N N . ASN A 1 918 ? 24.743 -81.476 13.305 1.00 28.20 918 ASN A N 1
ATOM 7280 C CA . ASN A 1 918 ? 26.154 -81.247 12.927 1.00 28.20 918 ASN A CA 1
ATOM 7281 C C . ASN A 1 918 ? 27.087 -82.340 12.317 1.00 28.20 918 ASN A C 1
ATOM 7283 O O . ASN A 1 918 ? 27.021 -83.517 12.637 1.00 28.20 918 ASN A O 1
ATOM 7287 N N . LEU A 1 919 ? 28.090 -81.826 11.580 1.00 29.33 919 LEU A N 1
ATOM 7288 C CA . LEU A 1 919 ? 29.383 -82.414 11.154 1.00 29.33 919 LEU A CA 1
ATOM 7289 C C . LEU A 1 919 ? 29.435 -83.580 10.135 1.00 29.33 919 LEU A C 1
ATOM 7291 O O . LEU A 1 919 ? 29.200 -84.739 10.460 1.00 29.33 919 LEU A O 1
ATOM 7295 N N . ASN A 1 920 ? 29.949 -83.279 8.932 1.00 31.52 920 ASN A N 1
ATOM 7296 C CA . ASN A 1 920 ? 31.321 -83.625 8.488 1.00 31.52 920 ASN A CA 1
ATOM 7297 C C . ASN A 1 920 ? 31.591 -82.968 7.108 1.00 31.52 920 ASN A C 1
ATOM 7299 O O . ASN A 1 920 ? 30.744 -83.039 6.226 1.00 31.52 920 ASN A O 1
ATOM 7303 N N . GLN A 1 921 ? 32.589 -82.083 6.972 1.00 33.25 921 GLN A N 1
ATOM 7304 C CA . GLN A 1 921 ? 34.021 -82.341 6.683 1.00 33.25 921 GLN A CA 1
ATOM 7305 C C . GLN A 1 921 ? 34.305 -82.744 5.212 1.00 33.25 921 GLN A C 1
ATOM 7307 O O . GLN A 1 921 ? 33.607 -83.592 4.673 1.00 33.25 921 GLN A O 1
ATOM 7312 N N . ALA A 1 922 ? 35.318 -82.198 4.518 1.00 29.25 922 ALA A N 1
ATOM 7313 C CA . ALA A 1 922 ? 36.344 -81.217 4.925 1.00 29.25 922 ALA A CA 1
ATOM 7314 C C . ALA A 1 922 ? 36.931 -80.419 3.734 1.00 29.25 922 ALA A C 1
ATOM 7316 O O . ALA A 1 922 ? 36.894 -80.900 2.607 1.00 29.25 922 ALA A O 1
ATOM 7317 N N . ASN A 1 923 ? 37.566 -79.281 4.067 1.00 29.20 923 ASN A N 1
ATOM 7318 C CA . ASN A 1 923 ? 38.519 -78.464 3.288 1.00 29.20 923 ASN A CA 1
ATOM 7319 C C . ASN A 1 923 ? 37.985 -77.830 1.974 1.00 29.20 923 ASN A C 1
ATOM 7321 O O . ASN A 1 923 ? 37.240 -78.438 1.219 1.00 29.20 923 ASN A O 1
ATOM 7325 N N . ASP A 1 924 ? 38.311 -76.577 1.648 1.00 29.52 924 ASP A N 1
ATOM 7326 C CA . ASP A 1 924 ? 39.617 -75.928 1.841 1.00 29.52 924 ASP A CA 1
ATOM 7327 C C . ASP A 1 924 ? 39.541 -74.427 2.233 1.00 29.52 924 ASP A C 1
ATOM 7329 O O . ASP A 1 924 ? 38.501 -73.793 2.086 1.00 29.52 924 ASP A O 1
ATOM 7333 N N . GLN A 1 925 ? 40.675 -73.887 2.698 1.00 31.50 925 GLN A N 1
ATOM 7334 C CA . GLN A 1 925 ? 41.020 -72.473 2.959 1.00 31.50 925 GLN A CA 1
ATOM 7335 C C . GLN A 1 925 ? 40.111 -71.643 3.896 1.00 31.50 925 GLN A C 1
ATOM 7337 O O . GLN A 1 925 ? 39.029 -71.186 3.538 1.00 31.50 925 GLN A O 1
ATOM 7342 N N . MET A 1 926 ? 40.634 -71.317 5.087 1.00 26.19 926 MET A N 1
ATOM 7343 C CA . MET A 1 926 ? 40.019 -70.385 6.042 1.00 26.19 926 MET A CA 1
ATOM 7344 C C . MET A 1 926 ? 41.087 -69.645 6.863 1.00 26.19 926 MET A C 1
ATOM 7346 O O . MET A 1 926 ? 41.997 -70.284 7.384 1.00 26.19 926 MET A O 1
ATOM 7350 N N . HIS A 1 927 ? 40.919 -68.335 7.078 1.00 26.00 927 HIS A N 1
ATOM 7351 C CA . HIS A 1 927 ? 41.089 -67.758 8.418 1.00 26.00 927 HIS A CA 1
ATOM 7352 C C . HIS A 1 927 ? 40.257 -66.477 8.612 1.00 26.00 927 HIS A C 1
ATOM 7354 O O . HIS A 1 927 ? 40.004 -65.724 7.674 1.00 26.00 927 HIS A O 1
ATOM 7360 N N . ASN A 1 928 ? 39.785 -66.305 9.848 1.00 27.59 928 ASN A N 1
ATOM 7361 C CA . ASN A 1 928 ? 38.752 -65.360 10.293 1.00 27.59 928 ASN A CA 1
ATOM 7362 C C . ASN A 1 928 ? 39.226 -63.888 10.385 1.00 27.59 928 ASN A C 1
ATOM 7364 O O . ASN A 1 928 ? 40.428 -63.648 10.377 1.00 27.59 928 ASN A O 1
ATOM 7368 N N . ILE A 1 929 ? 38.385 -62.836 10.374 1.00 27.44 929 ILE A N 1
ATOM 7369 C CA . ILE A 1 929 ? 37.065 -62.549 11.007 1.00 27.44 929 ILE A CA 1
ATOM 7370 C C . ILE A 1 929 ? 37.168 -62.128 12.499 1.00 27.44 929 ILE A C 1
ATOM 7372 O O . ILE A 1 929 ? 37.333 -62.984 13.358 1.00 27.44 929 ILE A O 1
ATOM 7376 N N . PHE A 1 930 ? 36.964 -60.813 12.749 1.00 26.48 930 PHE A N 1
ATOM 7377 C CA . PHE A 1 930 ? 36.495 -60.136 13.992 1.00 26.48 930 PHE A CA 1
ATOM 7378 C C . PHE A 1 930 ? 37.356 -60.352 15.285 1.00 26.48 930 PHE A C 1
ATOM 7380 O O . PHE A 1 930 ? 38.274 -61.158 15.280 1.00 26.48 930 PHE A O 1
ATOM 7387 N N . THR A 1 931 ? 37.238 -59.626 16.416 1.00 25.20 931 THR A N 1
ATOM 7388 C CA . THR A 1 931 ? 36.240 -58.656 16.950 1.00 25.20 931 THR A CA 1
ATOM 7389 C C . THR A 1 931 ? 36.912 -57.657 17.938 1.00 25.20 931 THR A C 1
ATOM 7391 O O . THR A 1 931 ? 38.037 -57.902 18.348 1.00 25.20 931 THR A O 1
ATOM 7394 N N . LEU A 1 932 ? 36.202 -56.577 18.323 1.00 28.67 932 LEU A N 1
ATOM 7395 C CA . LEU A 1 932 ? 36.250 -55.800 19.597 1.00 28.67 932 LEU A CA 1
ATOM 7396 C C . LEU A 1 932 ? 37.402 -56.039 20.614 1.00 28.67 932 LEU A C 1
ATOM 7398 O O . LEU A 1 932 ? 37.505 -57.146 21.128 1.00 28.67 932 LEU A O 1
ATOM 7402 N N . GLU A 1 933 ? 38.093 -54.975 21.072 1.00 23.19 933 GLU A N 1
ATOM 7403 C CA . GLU A 1 933 ? 37.793 -54.273 22.352 1.00 23.19 933 GLU A CA 1
ATOM 7404 C C . GLU A 1 933 ? 38.659 -52.999 22.583 1.00 23.19 933 GLU A C 1
ATOM 7406 O O . GLU A 1 933 ? 39.457 -52.621 21.726 1.00 23.19 933 GLU A O 1
ATOM 7411 N N . ASN A 1 934 ? 38.449 -52.301 23.711 1.00 30.81 934 ASN A N 1
ATOM 7412 C CA . ASN A 1 934 ? 39.125 -51.055 24.123 1.00 30.81 934 ASN A CA 1
ATOM 7413 C C . ASN A 1 934 ? 40.510 -51.294 24.762 1.00 30.81 934 ASN A C 1
ATOM 7415 O O . ASN A 1 934 ? 40.641 -52.201 25.581 1.00 30.81 934 ASN A O 1
ATOM 7419 N N . ASN A 1 935 ? 41.471 -50.382 24.541 1.00 26.02 935 ASN A N 1
ATOM 7420 C CA . ASN A 1 935 ? 42.128 -49.626 25.630 1.00 26.02 935 ASN A CA 1
ATOM 7421 C C . ASN A 1 935 ? 43.147 -48.584 25.131 1.00 26.02 935 ASN A C 1
ATOM 7423 O O . ASN A 1 935 ? 43.759 -48.741 24.077 1.00 26.02 935 ASN A O 1
ATOM 7427 N N . ASP A 1 936 ? 43.358 -47.546 25.943 1.00 28.81 936 ASP A N 1
ATOM 7428 C CA . ASP A 1 936 ? 44.420 -46.548 25.782 1.00 28.81 936 ASP A CA 1
ATOM 7429 C C . ASP A 1 936 ? 45.818 -47.116 26.087 1.00 28.81 936 ASP A C 1
ATOM 7431 O O . ASP A 1 936 ? 45.955 -47.996 26.943 1.00 28.81 936 ASP A O 1
ATOM 7435 N N . ASN A 1 937 ? 46.870 -46.539 25.483 1.00 30.53 937 ASN A N 1
ATOM 7436 C CA . ASN A 1 937 ? 47.890 -45.744 26.203 1.00 30.53 937 ASN A CA 1
ATOM 7437 C C . ASN A 1 937 ? 49.089 -45.331 25.313 1.00 30.53 937 ASN A C 1
ATOM 7439 O O . ASN A 1 937 ? 49.733 -46.191 24.721 1.00 30.53 937 ASN A O 1
ATOM 7443 N N . ASN A 1 938 ? 49.461 -44.045 25.413 1.00 30.50 938 ASN A N 1
ATOM 7444 C CA . ASN A 1 938 ? 50.836 -43.493 25.386 1.00 30.50 938 ASN A CA 1
ATOM 7445 C C . ASN A 1 938 ? 51.676 -43.622 24.078 1.00 30.50 938 ASN A C 1
ATOM 7447 O O . ASN A 1 938 ? 51.372 -44.402 23.185 1.00 30.50 938 ASN A O 1
ATOM 7451 N N . ASP A 1 939 ? 52.725 -42.816 23.854 1.00 31.91 939 ASP A N 1
ATOM 7452 C CA . ASP A 1 939 ? 53.464 -41.960 24.802 1.00 31.91 939 ASP A CA 1
ATOM 7453 C C . ASP A 1 939 ? 53.969 -40.626 24.184 1.00 31.91 939 ASP A C 1
ATOM 7455 O O . ASP A 1 939 ? 54.470 -40.645 23.054 1.00 31.91 939 ASP A O 1
ATOM 7459 N N . PRO A 1 940 ? 53.870 -39.473 24.888 1.00 48.75 940 PRO A N 1
ATOM 7460 C CA . PRO A 1 940 ? 54.420 -38.187 24.445 1.00 48.75 940 PRO A CA 1
ATOM 7461 C C . PRO A 1 940 ? 55.482 -37.564 25.387 1.00 48.75 940 PRO A C 1
ATOM 7463 O O . PRO A 1 940 ? 55.267 -37.390 26.582 1.00 48.75 940 PRO A O 1
ATOM 7466 N N . GLU A 1 941 ? 56.566 -37.031 24.818 1.00 35.28 941 GLU A N 1
ATOM 7467 C CA . GLU A 1 941 ? 57.407 -35.969 25.411 1.00 35.28 941 GLU A CA 1
ATOM 7468 C C . GLU A 1 941 ? 57.972 -35.100 24.264 1.00 35.28 941 GLU A C 1
ATOM 7470 O O . GLU A 1 941 ? 58.053 -35.563 23.131 1.00 35.28 941 GLU A O 1
ATOM 7475 N N . ILE A 1 942 ? 58.330 -33.817 24.405 1.00 34.19 942 ILE A N 1
ATOM 7476 C CA . ILE A 1 942 ? 59.097 -33.093 25.446 1.00 34.19 942 ILE A CA 1
ATOM 7477 C C . ILE A 1 942 ? 58.812 -31.574 25.220 1.00 34.19 942 ILE A C 1
ATOM 7479 O O . ILE A 1 942 ? 58.501 -31.214 24.089 1.00 34.19 942 ILE A O 1
ATOM 7483 N N . ARG A 1 943 ? 58.964 -30.551 26.082 1.00 31.84 943 ARG A N 1
ATOM 7484 C CA . ARG A 1 943 ? 59.044 -30.220 27.538 1.00 31.84 943 ARG A CA 1
ATOM 7485 C C . ARG A 1 943 ? 59.009 -28.659 27.564 1.00 31.84 943 ARG A C 1
ATOM 7487 O O . ARG A 1 943 ? 59.459 -28.060 26.594 1.00 31.84 943 ARG A O 1
ATOM 7494 N N . LYS A 1 944 ? 58.589 -27.883 28.575 1.00 32.19 944 LYS A N 1
ATOM 7495 C CA . LYS A 1 944 ? 58.077 -28.070 29.958 1.00 32.19 944 LYS A CA 1
ATOM 7496 C C . LYS A 1 944 ? 57.084 -26.882 30.230 1.00 32.19 944 LYS A C 1
ATOM 7498 O O . LYS A 1 944 ? 56.518 -26.415 29.252 1.00 32.19 944 LYS A O 1
ATOM 7503 N N . SER A 1 945 ? 56.750 -26.317 31.403 1.00 28.14 945 SER A N 1
ATOM 7504 C CA . SER A 1 945 ? 57.268 -26.333 32.791 1.00 28.14 945 SER A CA 1
ATOM 7505 C C . SER A 1 945 ? 56.207 -25.852 33.806 1.00 28.14 945 SER A C 1
ATOM 7507 O O . SER A 1 945 ? 55.424 -24.972 33.481 1.00 28.14 945 SER A O 1
ATOM 7509 N N . PHE A 1 946 ? 56.286 -26.401 35.027 1.00 24.16 946 PHE A N 1
ATOM 7510 C CA . PHE A 1 946 ? 55.990 -25.847 36.373 1.00 24.16 946 PHE A CA 1
ATOM 7511 C C . PHE A 1 946 ? 54.918 -24.728 36.527 1.00 24.16 946 PHE A C 1
ATOM 7513 O O . PHE A 1 946 ? 55.142 -23.630 36.032 1.00 24.16 946 PHE A O 1
ATOM 7520 N N . MET A 1 947 ? 53.737 -24.885 37.170 1.00 28.50 947 MET A N 1
ATOM 7521 C CA . MET A 1 947 ? 53.319 -25.541 38.452 1.00 28.50 947 MET A CA 1
ATOM 7522 C C . MET A 1 947 ? 53.993 -24.990 39.739 1.00 28.50 947 MET A C 1
ATOM 7524 O O . MET A 1 947 ? 55.197 -24.741 39.678 1.00 28.50 947 MET A O 1
ATOM 7528 N N . PRO A 1 948 ? 53.331 -25.003 40.931 1.00 55.69 948 PRO A N 1
ATOM 7529 C CA . PRO A 1 948 ? 51.882 -24.861 41.231 1.00 55.69 948 PRO A CA 1
ATOM 7530 C C . PRO A 1 948 ? 51.569 -24.116 42.586 1.00 55.69 948 PRO A C 1
ATOM 7532 O O . PRO A 1 948 ? 52.423 -23.413 43.118 1.00 55.69 948 PRO A O 1
ATOM 7535 N N . ASP A 1 949 ? 50.362 -24.353 43.139 1.00 28.72 949 ASP A N 1
ATOM 7536 C CA . ASP A 1 949 ? 49.951 -24.346 44.571 1.00 28.72 949 ASP A CA 1
ATOM 7537 C C . ASP A 1 949 ? 49.359 -23.092 45.277 1.00 28.72 949 ASP A C 1
ATOM 7539 O O . ASP A 1 949 ? 49.312 -21.977 44.760 1.00 28.72 949 ASP A O 1
ATOM 7543 N N . GLU A 1 950 ? 48.745 -23.374 46.438 1.00 28.14 950 GLU A N 1
ATOM 7544 C CA . GLU A 1 950 ? 47.652 -22.659 47.125 1.00 28.14 950 GLU A CA 1
ATOM 7545 C C . GLU A 1 950 ? 48.114 -21.647 48.200 1.00 28.14 950 GLU A C 1
ATOM 7547 O O . GLU A 1 950 ? 49.137 -21.874 48.841 1.00 28.14 950 GLU A O 1
ATOM 7552 N N . LEU A 1 951 ? 47.292 -20.624 48.523 1.00 24.89 951 LEU A N 1
ATOM 7553 C CA . LEU A 1 951 ? 46.632 -20.497 49.848 1.00 24.89 951 LEU A CA 1
ATOM 7554 C C . LEU A 1 951 ? 45.609 -19.331 49.935 1.00 24.89 951 LEU A C 1
ATOM 7556 O O . LEU A 1 951 ? 45.394 -18.571 48.997 1.00 24.89 951 LEU A O 1
ATOM 7560 N N . ASN A 1 952 ? 44.951 -19.228 51.096 1.00 26.30 952 ASN A N 1
ATOM 7561 C CA . ASN A 1 952 ? 43.829 -18.340 51.418 1.00 26.30 952 ASN A CA 1
ATOM 7562 C C . ASN A 1 952 ? 44.202 -16.866 51.720 1.00 26.30 952 ASN A C 1
ATOM 7564 O O . ASN A 1 952 ? 45.293 -16.581 52.205 1.00 26.30 952 ASN A O 1
ATOM 7568 N N . THR A 1 953 ? 43.176 -15.998 51.651 1.00 24.34 953 THR A N 1
ATOM 7569 C CA . THR A 1 953 ? 42.785 -14.935 52.626 1.00 24.34 953 THR A CA 1
ATOM 7570 C C . THR A 1 953 ? 42.617 -13.474 52.134 1.00 24.34 953 THR A C 1
ATOM 7572 O O . THR A 1 953 ? 43.532 -12.830 51.646 1.00 24.34 953 THR A O 1
ATOM 7575 N N . LEU A 1 954 ? 41.418 -12.949 52.443 1.00 22.27 954 LEU A N 1
ATOM 7576 C CA . LEU A 1 954 ? 41.107 -11.652 53.084 1.00 22.27 954 LEU A CA 1
ATOM 7577 C C . LEU A 1 954 ? 41.207 -10.274 52.369 1.00 22.27 954 LEU A C 1
ATOM 7579 O O . LEU A 1 954 ? 42.265 -9.719 52.110 1.00 22.27 954 LEU A O 1
ATOM 7583 N N . THR A 1 955 ? 40.038 -9.617 52.412 1.00 24.59 955 THR A N 1
ATOM 7584 C CA . THR A 1 955 ? 39.751 -8.167 52.546 1.00 24.59 955 THR A CA 1
ATOM 7585 C C . THR A 1 955 ? 39.808 -7.215 51.345 1.00 24.59 955 THR A C 1
ATOM 7587 O O . THR A 1 955 ? 40.847 -6.804 50.845 1.00 24.59 955 THR A O 1
ATOM 7590 N N . LEU A 1 956 ? 38.609 -6.705 51.053 1.00 26.75 956 LEU A N 1
ATOM 7591 C CA . LEU A 1 956 ? 38.276 -5.291 50.857 1.00 26.75 956 LEU A CA 1
ATOM 7592 C C . LEU A 1 956 ? 39.241 -4.293 51.546 1.00 26.75 956 LEU A C 1
ATOM 7594 O O . LEU A 1 956 ? 39.468 -4.415 52.746 1.00 26.75 956 LEU A O 1
ATOM 7598 N N . VAL A 1 957 ? 39.638 -3.209 50.865 1.00 22.88 957 VAL A N 1
ATOM 7599 C CA . VAL A 1 957 ? 39.741 -1.874 51.495 1.00 22.88 957 VAL A CA 1
ATOM 7600 C C . VAL A 1 957 ? 39.644 -0.748 50.455 1.00 22.88 957 VAL A C 1
ATOM 7602 O O . VAL A 1 957 ? 40.096 -0.868 49.321 1.00 22.88 957 VAL A O 1
ATOM 7605 N N . ARG A 1 958 ? 39.011 0.351 50.873 1.00 25.86 958 ARG A N 1
ATOM 7606 C CA . ARG A 1 958 ? 38.826 1.626 50.161 1.00 25.86 958 ARG A CA 1
ATOM 7607 C C . ARG A 1 958 ? 39.891 2.605 50.644 1.00 25.86 958 ARG A C 1
ATOM 7609 O O . ARG A 1 958 ? 40.079 2.696 51.856 1.00 25.86 958 ARG A O 1
ATOM 7616 N N . GLN A 1 959 ? 40.487 3.408 49.761 1.00 24.47 959 GLN A N 1
ATOM 7617 C CA . GLN A 1 959 ? 41.245 4.575 50.214 1.00 24.47 959 GLN A CA 1
ATOM 7618 C C . GLN A 1 959 ? 41.064 5.806 49.321 1.00 24.47 959 GLN A C 1
ATOM 7620 O O . GLN A 1 959 ? 41.281 5.779 48.114 1.00 24.47 959 GLN A O 1
ATOM 7625 N N . GLU A 1 960 ? 40.640 6.886 49.969 1.00 26.00 960 GLU A N 1
ATOM 7626 C CA . GLU A 1 960 ? 40.628 8.263 49.479 1.00 26.00 960 GLU A CA 1
ATOM 7627 C C . GLU A 1 960 ? 41.891 8.970 49.988 1.00 26.00 960 GLU A C 1
ATOM 7629 O O . GLU A 1 960 ? 42.388 8.595 51.046 1.00 26.00 960 GLU A O 1
ATOM 7634 N N . LEU A 1 961 ? 42.346 10.020 49.293 1.00 23.08 961 LEU A N 1
ATOM 7635 C CA . LEU A 1 961 ? 43.063 11.203 49.817 1.00 23.08 961 LEU A CA 1
ATOM 7636 C C . LEU A 1 961 ? 43.168 12.198 48.638 1.00 23.08 961 LEU A C 1
ATOM 7638 O O . LEU A 1 961 ? 43.753 11.884 47.610 1.00 23.08 961 LEU A O 1
ATOM 7642 N N . GLN A 1 962 ? 42.335 13.242 48.601 1.00 26.27 962 GLN A N 1
ATOM 7643 C CA . GLN A 1 962 ? 42.581 14.594 49.143 1.00 26.27 962 GLN A CA 1
ATOM 7644 C C . GLN A 1 962 ? 43.720 15.355 48.423 1.00 26.27 962 GLN A C 1
ATOM 7646 O O . GLN A 1 962 ? 44.853 14.899 48.401 1.00 26.27 962 GLN A O 1
ATOM 7651 N N . LEU A 1 963 ? 43.442 16.430 47.669 1.00 25.91 963 LEU A N 1
ATOM 7652 C CA . LEU A 1 963 ? 43.043 17.809 48.056 1.00 25.91 963 LEU A CA 1
ATOM 7653 C C . LEU A 1 963 ? 44.213 18.718 48.491 1.00 25.91 963 LEU A C 1
ATOM 7655 O O . LEU A 1 963 ? 44.661 18.635 49.631 1.00 25.91 963 LEU A O 1
ATOM 7659 N N . THR A 1 964 ? 44.581 19.701 47.651 1.00 25.84 964 THR A N 1
ATOM 7660 C CA . THR A 1 964 ? 44.848 21.088 48.109 1.00 25.84 964 THR A CA 1
ATOM 7661 C C . THR A 1 964 ? 44.897 22.137 46.978 1.00 25.84 964 THR A C 1
ATOM 7663 O O . THR A 1 964 ? 45.709 22.060 46.067 1.00 25.84 964 THR A O 1
ATOM 7666 N N . ASN A 1 965 ? 44.006 23.127 47.093 1.00 26.50 965 ASN A N 1
ATOM 7667 C CA . ASN A 1 965 ? 44.078 24.562 46.754 1.00 26.50 965 ASN A CA 1
ATOM 7668 C C . ASN A 1 965 ? 45.158 25.128 45.802 1.00 26.50 965 ASN A C 1
ATOM 7670 O O . ASN A 1 965 ? 46.348 25.029 46.087 1.00 26.50 965 ASN A O 1
ATOM 7674 N N . LEU A 1 966 ? 44.720 26.031 44.904 1.00 25.44 966 LEU A N 1
ATOM 7675 C CA . LEU A 1 966 ? 45.110 27.457 44.972 1.00 25.44 966 LEU A CA 1
ATOM 7676 C C . LEU A 1 966 ? 44.105 28.400 44.256 1.00 25.44 966 LEU A C 1
ATOM 7678 O O . LEU A 1 966 ? 43.349 27.993 43.383 1.00 25.44 966 LEU A O 1
ATOM 7682 N N . SER A 1 967 ? 44.093 29.657 44.711 1.00 25.62 967 SER A N 1
ATOM 7683 C CA . SER A 1 967 ? 43.306 30.849 44.305 1.00 25.62 967 SER A CA 1
ATOM 7684 C C . SER A 1 967 ? 43.431 31.247 42.816 1.00 25.62 967 SER A C 1
ATOM 7686 O O . SER A 1 967 ? 44.410 30.848 42.198 1.00 25.62 967 SER A O 1
ATOM 7688 N N . ASN A 1 968 ? 42.627 32.118 42.176 1.00 27.83 968 ASN A N 1
ATOM 7689 C CA . ASN A 1 968 ? 41.537 33.076 42.524 1.00 27.83 968 ASN A CA 1
ATOM 7690 C C . ASN A 1 968 ? 40.816 33.456 41.185 1.00 27.83 968 ASN A C 1
ATOM 7692 O O . ASN A 1 968 ? 41.312 33.045 40.141 1.00 27.83 968 ASN A O 1
ATOM 7696 N N . SER A 1 969 ? 39.750 34.261 41.016 1.00 27.78 969 SER A N 1
ATOM 7697 C CA . SER A 1 969 ? 38.679 34.953 41.793 1.00 27.78 969 SER A CA 1
ATOM 7698 C C . SER A 1 969 ? 37.601 35.377 40.733 1.00 27.78 969 SER A C 1
ATOM 7700 O O . SER A 1 969 ? 37.537 34.691 39.718 1.00 27.78 969 SER A O 1
ATOM 7702 N N . ASN A 1 970 ? 36.714 36.397 40.723 1.00 29.11 970 ASN A N 1
ATOM 7703 C CA . ASN A 1 970 ? 36.124 37.484 41.554 1.00 29.11 970 ASN A CA 1
ATOM 7704 C C . ASN A 1 970 ? 34.899 38.010 40.717 1.00 29.11 970 ASN A C 1
ATOM 7706 O O . ASN A 1 970 ? 34.961 37.900 39.498 1.00 29.11 970 ASN A O 1
ATOM 7710 N N . THR A 1 971 ? 33.820 38.692 41.144 1.00 30.83 971 THR A N 1
ATOM 7711 C CA . THR A 1 971 ? 33.028 38.830 42.394 1.00 30.83 971 THR A CA 1
ATOM 7712 C C . THR A 1 971 ? 31.776 39.690 42.093 1.00 30.83 971 THR A C 1
ATOM 7714 O O . THR A 1 971 ? 31.950 40.743 41.489 1.00 30.83 971 THR A O 1
ATOM 7717 N N . LYS A 1 972 ? 30.601 39.355 42.674 1.00 28.92 972 LYS A N 1
ATOM 7718 C CA . LYS A 1 972 ? 29.385 40.211 42.860 1.00 28.92 972 LYS A CA 1
ATOM 7719 C C . LYS A 1 972 ? 28.592 40.660 41.604 1.00 28.92 972 LYS A C 1
ATOM 7721 O O . LYS A 1 972 ? 29.146 40.689 40.519 1.00 28.92 972 LYS A O 1
ATOM 7726 N N . SER A 1 973 ? 27.340 41.151 41.686 1.00 31.41 973 SER A N 1
ATOM 7727 C CA . SER A 1 973 ? 26.109 40.822 42.468 1.00 31.41 973 SER A CA 1
ATOM 7728 C C . SER A 1 973 ? 25.017 41.883 42.179 1.00 31.41 973 SER A C 1
ATOM 7730 O O . SER A 1 973 ? 25.361 42.970 41.727 1.00 31.41 973 SER A O 1
ATOM 7732 N N . SER A 1 974 ? 23.768 41.638 42.610 1.00 36.41 974 SER A N 1
ATOM 7733 C CA . SER A 1 974 ? 22.591 42.546 42.594 1.00 36.41 974 SER A CA 1
ATOM 7734 C C . SER A 1 974 ? 21.945 42.799 41.214 1.00 36.41 974 SER A C 1
ATOM 7736 O O . SER A 1 974 ? 22.653 42.845 40.214 1.00 36.41 974 SER A O 1
ATOM 7738 N N . THR A 1 975 ? 20.616 42.938 41.104 1.00 42.66 975 THR A N 1
ATOM 7739 C CA . THR A 1 975 ? 19.565 42.919 42.159 1.00 42.66 975 THR A CA 1
ATOM 7740 C C . THR A 1 975 ? 18.354 42.121 41.700 1.00 42.66 975 THR A C 1
ATOM 7742 O O . THR A 1 975 ? 18.058 42.199 40.490 1.00 42.66 975 THR A O 1
#

InterPro domains:
  IPR015915 Kelch-type beta-propeller [G3DSA:2.120.10.80] (134-432)
  IPR015915 Kelch-type beta-propeller [G3DSA:2.120.10.80] (552-847)
  IPR015915 Kelch-type beta-propeller [SSF117281] (147-366)
  IPR015915 Kelch-type beta-propeller [SSF117281] (623-835)

Organism: Conidiobolus coronatus (strain ATCC 28846 / CBS 209.66 / NRRL 28638) (NCBI:txid796925)

Radius of gyration: 40.74 Å; Cα contacts (8 Å, |Δi|>4): 1877; chains: 1; bounding box: 100×151×95 Å

Sequence (975 aa):
MIIIILLNIFCVFADESIYNRIPYSVFKNDKFYIFFTTEIGQEYPTLSVYDLKDGPISHISKTIVNITNTPDGYMPQFLNFGQDFQNGLYSDIWLMEGYYVSYITDNKLNSSKWIAKLVNDNQLSFGSSYIKFPDYINFPKGGFTQSIVNVNNNPVMYIIGGYTYSSQLNSAIITSCVFKYDFNSNSWSDLSEASKSILPPIANHHTVQVNSTLFIINGSSPNTNNTHYPQTYSTKKPIKLNPINKIYKFDLSTGKWAAIPIKTNLDSSLYGDGNMSGASYDSYNGNIITYGNVGNNYSDLGDPHFGTLDLMNFEWRWDEIKSDSGLDNSLDLVSHQTLVIRDQLLLFKSLSNQRNNQDIYVINLKDFKLQSNLDYTGKSNASYGRPVYINVIIGLGVVLGLFATERKNKRKNNNRQIHAVWATSGNGTSSQALGGITTDESHELNIFSLNNIDTLMNPKYNSDALREDLEHITLIGNKLDSKALDSRIPSGVLKDNKFYVFSPAQLGAGSASMVIYPLKDGPVSEIQYTEVNITNAPSGYMPQLLNLNGDLENSVSNQVWMIESYLSSTVATTKFDNSKWMAQFVSDKQLNFGSGFIKPPNYTYFPKGGYTQNFVNINNTPTLYIIGGFTFLKEIDLRVLTSCVFKYDFISNSWSDLSEYSKSILPPIAIHKTVQTDNALFVFSGIIPNTSDTNYPQTSEKILGNKVSTINKTYKLDLLTGKWTAIPIKTNLDSATYGNGDMLGASYDYYNGNIISYGQIDSKNSIDLDPRFGTLDLTSYEWRWSQVKTESGLDNTLRLSFHQTLVIRDQLILFLGYTNQKNSYGPYVIDLKGFTIKSTLDYSEESYTSDNLPVYVKVIIGLGAALGCILLIALIIFYICYRKRKISAKSNKQEIKALWAAPVDGEQRYISEGGNVNLNQANDQMHNIFTLENNDNNDPEIRKSFMPDELNTLTLVRQELQLTNLSNSNTKSST

pLDDT: mean 77.15, std 23.81, range [21.56, 98.56]

Secondary structure (DSSP, 8-state):
-HHHHHHHHHHHSS-GGGGG---EEEEETTEEEEEE---TT-SS-EEEEEE--SEEGGGSEEEEEE-TTSPTTB--EEE---TT-TTTGGGSEEEE--B-GGG--SS---TTTSEEEEEETTEEEE---SSPPP--TT--SBS-EEEEEEETTEEEEEEE--EEEETTTTEEEEE--EEEEETTTTEEEE-GGGTTTTSPP-BS-EEEEETTEEEEE--EEE----SS--SEEETTS-EEEPPTTEEEEEETTTTEEEEEE-B--S-HHHHTTT-EEEEEEEEETTEEEEEEEEEETTEEEEEEEEEEEETTTTEEEEE--B-TTSPBP---EES-EEEEETTEEEEES-EES-SS--SEEEEETTT-BB-SEE-SSS---TTS-STTHHHHHHHHHHHHHHHHHHHHHTT-----------------------------------------------GGG--THHHHHHHHHTTT-TT--GGGTS----EEEEETTEEEEEEPPPTT-S-EEEEEEE--SEEGGG---EEEEETTPPTTB--EE----SSS-TTTTTSEEEE--B-TTT---SS--TTTSEEEEEETTEEEET--SSPPP--TT---BS-EEEEEEETTEEEEEEEEEEEEETTTTEEEEEEEEEEEETTTTEEEE-HHHHTTTSPP-BS-EEEEETTEEEEE--EEE----SS--SEE--GGGEEEPBTTEEEEEETTT--EEEEE-EE-S-HHHHTTTBB-S-EEEEETTEEEEEEEEEPTT-SSEEEEEEEEETTTTEEEEE--B-TTSPBP---EES-EEEEETTEEEEES-EESSS-TTS-EEEETTTTEEESEE--SSS----SS--HHHHHHHHHHHHHHHHHHHHHHHHHHHHHHHHHHTTT------------------------------------------------------------------------------------

Nearest PDB structures (foldseek):
  9d8p-assembly1_A  TM=6.972E-01  e=2.092E-11  Homo sapiens
  6n3h-assembly1_A  TM=6.999E-01  e=4.597E-09  Homo sapiens
  5gq0-assembly1_A  TM=5.959E-01  e=9.356E-11  Arabidopsis thaliana
  8pif-assembly1_A  TM=6.277E-01  e=2.790E-09  Homo sapiens
  7pi3-assembly4_V  TM=5.079E-01  e=8.130E-04  Plasmodium falciparum 3D7

Foldseek 3Di:
DVVVVVVVVCVVPVDPLVLLWFWAWDDADQKIWIWGAQDDVRPFIKIWIWRDDWWFLVPIDIDIEGAPPDDHQWRWYWDYDDPLPPPPCRNWIKIATAGRFVPQQAQDDDQQAGMWTPPDSYYTDTDDDLQDDDDDSFQARHQWDWDFDQDPNWTKIKTAWHWHDDPVVSAIKTFGWIKMATSVVSDIDTLSVQCFLAPFRFGNWDWEDFDQKIKTAKGKGAPDPDSRHDRIGGPVHDIDIDARQKIKMQGNNPRHIHIDGAAEPDDCQFQNSWHFTQKDWYDDPRWIWIWAFTDTPVDPGGATWIWTQDPVRRYIDTDFEAEPVRHGDLWHFHSWYWDDAPQKIWTAAGDTPDPPCSRIWIARNVRRYIDRIDPRPVPPDVPVPPPVVVVVVVVVVVVVVVVVVVVVVVPDPDDDDDDDDDDDDDDDDDDDDDDDDDDDDDDDDDDDDDDDDDDDDDVPPDDVVVVVVVVVLVVPQPPDDVVLQQFFQWAWEDAPQKIWIWTWDDQVRQWTWIKIWNDDWDFLVPRDIDIETENPAPGQWRWHWDHDDDPDPPVPNRWTKTATAGGSPPQQDQDDDLQARMWTPPDSHYIRTNDDLQGDDDDRQDARYQWDKDFDQDPNWTKIKIAWHWHADPVVSAIKQFGWMKMQTSVVSDIDTLRVQSFLPGARFGQWDWEDDPFKIKIGKGKGAPDPDSRHDRIGRPPSRIDIDFRQWMWMQGNVPRHIDIDGAAEPDDCQFQNRWRWGQWEWYDDDQWIKIWGFTDTPVDPGTHTWIWIARPVRRYIDIDFAAEPVRHTDPWHFGSWYWDDDPQKIKIAAGDTSDPCRGRIWIAGNVRSYIDSIDDHDVPPCPCCCPPPVVVVVVVVVVVVVVVVVVVVVVVVVVVVVVVVVVVPPDDDDDDDDDDDDDDDDDDDDDDDDDDDDDDDDDDDDDDDDDDDDDDDDDDDDDDDDDDDDDDDDDDDDDDDDDDDDDDDDDDD